Protein 8F5M (pdb70)

Structure (mmCIF, N/CA/C/O backbone):
data_8F5M
#
_entry.id   8F5M
#
_cell.length_a   110.937
_cell.length_b   210.102
_cell.length_c   181.089
_cell.angle_alpha   90.00
_cell.angle_beta   90.00
_cell.angle_gamma   90.00
#
_symmetry.space_group_name_H-M   'C 2 2 21'
#
loop_
_entity.id
_entity.type
_entity.pdbx_description
1 polymer 'Envelope glycoprotein gp62'
2 non-polymer 'MAGNESIUM ION'
3 water water
#
loop_
_atom_site.group_PDB
_atom_site.id
_atom_site.type_symbol
_atom_site.label_atom_id
_atom_site.label_alt_id
_atom_site.label_comp_id
_atom_site.label_asym_id
_atom_site.label_entity_id
_atom_site.label_seq_id
_atom_site.pdbx_PDB_ins_code
_atom_site.Cartn_x
_atom_site.Cartn_y
_atom_site.Cartn_z
_atom_site.occupancy
_atom_site.B_iso_or_equiv
_atom_site.auth_seq_id
_atom_site.auth_comp_id
_atom_site.auth_asym_id
_atom_site.auth_atom_id
_atom_site.pdbx_PDB_model_num
ATOM 1 N N . THR A 1 3 ? 19.067 74.353 -14.060 1.00 60.89 3 THR A N 1
ATOM 2 C CA . THR A 1 3 ? 18.380 73.211 -13.375 1.00 64.60 3 THR A CA 1
ATOM 3 C C . THR A 1 3 ? 16.943 73.635 -13.082 1.00 64.97 3 THR A C 1
ATOM 4 O O . THR A 1 3 ? 16.724 74.742 -12.587 1.00 83.01 3 THR A O 1
ATOM 8 N N . GLU A 1 4 ? 15.985 72.768 -13.436 1.00 52.64 4 GLU A N 1
ATOM 9 C CA . GLU A 1 4 ? 14.549 73.055 -13.430 1.00 51.44 4 GLU A CA 1
ATOM 10 C C . GLU A 1 4 ? 14.119 73.738 -14.731 1.00 44.56 4 GLU A C 1
ATOM 11 O O . GLU A 1 4 ? 14.537 74.855 -15.046 1.00 42.07 4 GLU A O 1
ATOM 17 N N . ARG A 1 5 ? 13.261 73.058 -15.496 1.00 40.26 5 ARG A N 1
ATOM 18 C CA . ARG A 1 5 ? 12.750 73.619 -16.740 1.00 38.08 5 ARG A CA 1
ATOM 19 C C . ARG A 1 5 ? 11.649 74.624 -16.420 1.00 36.77 5 ARG A C 1
ATOM 20 O O . ARG A 1 5 ? 10.849 74.405 -15.501 1.00 37.62 5 ARG A O 1
ATOM 28 N N . ILE A 1 6 ? 11.622 75.722 -17.188 1.00 33.15 6 ILE A N 1
ATOM 29 C CA . ILE A 1 6 ? 10.616 76.754 -16.987 1.00 32.63 6 ILE A CA 1
ATOM 30 C C . ILE A 1 6 ? 9.253 76.096 -16.767 1.00 32.65 6 ILE A C 1
ATOM 31 O O . ILE A 1 6 ? 8.549 76.430 -15.817 1.00 33.88 6 ILE A O 1
ATOM 36 N N . GLY A 1 7 ? 8.890 75.157 -17.649 1.00 33.06 7 GLY A N 1
ATOM 37 C CA . GLY A 1 7 ? 7.574 74.548 -17.604 1.00 37.81 7 GLY A CA 1
ATOM 38 C C . GLY A 1 7 ? 7.288 73.927 -16.236 1.00 41.48 7 GLY A C 1
ATOM 39 O O . GLY A 1 7 ? 6.176 74.040 -15.711 1.00 42.62 7 GLY A O 1
ATOM 40 N N . THR A 1 8 ? 8.313 73.277 -15.669 1.00 42.19 8 THR A N 1
ATOM 41 C CA . THR A 1 8 ? 8.167 72.606 -14.388 1.00 41.67 8 THR A CA 1
ATOM 42 C C . THR A 1 8 ? 7.772 73.633 -13.338 1.00 39.69 8 THR A C 1
ATOM 43 O O . THR A 1 8 ? 6.871 73.378 -12.539 1.00 38.01 8 THR A O 1
ATOM 47 N N . LEU A 1 9 ? 8.438 74.793 -13.392 1.00 37.87 9 LEU A N 1
ATOM 48 C CA . LEU A 1 9 ? 8.175 75.890 -12.476 1.00 40.93 9 LEU A CA 1
ATOM 49 C C . LEU A 1 9 ? 6.787 76.491 -12.708 1.00 43.86 9 LEU A C 1
ATOM 50 O O . LEU A 1 9 ? 6.248 77.131 -11.814 1.00 45.27 9 LEU A O 1
ATOM 55 N N . LEU A 1 10 ? 6.201 76.278 -13.894 1.00 49.89 10 LEU A N 1
ATOM 56 C CA . LEU A 1 10 ? 4.867 76.783 -14.211 1.00 47.26 10 LEU A CA 1
ATOM 57 C C . LEU A 1 10 ? 3.788 75.755 -13.866 1.00 49.15 10 LEU A C 1
ATOM 58 O O . LEU A 1 10 ? 2.593 76.017 -14.028 1.00 46.56 10 LEU A O 1
ATOM 63 N N . GLY A 1 11 ? 4.218 74.571 -13.415 1.00 49.33 11 GLY A N 1
ATOM 64 C CA . GLY A 1 11 ? 3.292 73.564 -12.928 1.00 45.95 11 GLY A CA 1
ATOM 65 C C . GLY A 1 11 ? 2.970 72.529 -13.997 1.00 45.10 11 GLY A C 1
ATOM 66 O O . GLY A 1 11 ? 2.013 71.779 -13.859 1.00 47.85 11 GLY A O 1
ATOM 67 N N . TRP A 1 12 ? 3.787 72.495 -15.052 1.00 43.03 12 TRP A N 1
ATOM 68 C CA . TRP A 1 12 ? 3.571 71.598 -16.174 1.00 42.18 12 TRP A CA 1
ATOM 69 C C . TRP A 1 12 ? 4.129 70.209 -15.877 1.00 42.78 12 TRP A C 1
ATOM 70 O O . TRP A 1 12 ? 5.035 70.060 -15.057 1.00 46.71 12 TRP A O 1
ATOM 81 N N . ASN A 1 13 ? 3.582 69.202 -16.568 1.00 40.73 13 ASN A N 1
ATOM 82 C CA . ASN A 1 13 ? 4.056 67.830 -16.484 1.00 40.82 13 ASN A CA 1
ATOM 83 C C . ASN A 1 13 ? 5.129 67.645 -17.541 1.00 37.78 13 ASN A C 1
ATOM 84 O O . ASN A 1 13 ? 5.140 68.379 -18.516 1.00 39.45 13 ASN A O 1
ATOM 89 N N . LEU A 1 14 ? 6.007 66.662 -17.328 1.00 38.14 14 LEU A N 1
ATOM 90 C CA . LEU A 1 14 ? 7.115 66.359 -18.224 1.00 40.67 14 LEU A CA 1
ATOM 91 C C . LEU A 1 14 ? 7.294 64.843 -18.266 1.00 43.99 14 LEU A C 1
ATOM 92 O O . LEU A 1 14 ? 6.939 64.141 -17.320 1.00 48.07 14 LEU A O 1
ATOM 97 N N . LEU A 1 15 ? 7.869 64.353 -19.363 1.00 42.63 15 LEU A N 1
ATOM 98 C CA . LEU A 1 15 ? 8.110 62.938 -19.554 1.00 45.06 15 LEU A CA 1
ATOM 99 C C . LEU A 1 15 ? 9.253 62.796 -20.560 1.00 46.82 15 LEU A C 1
ATOM 100 O O . LEU A 1 15 ? 9.151 63.285 -21.684 1.00 48.83 15 LEU A O 1
ATOM 105 N N . GLU A 1 16 ? 10.368 62.184 -20.138 1.00 46.28 16 GLU A N 1
ATOM 106 C CA . GLU A 1 16 ? 11.398 61.797 -21.090 1.00 50.82 16 GLU A CA 1
ATOM 107 C C . GLU A 1 16 ? 11.237 60.322 -21.426 1.00 51.39 16 GLU A C 1
ATOM 108 O O . GLU A 1 16 ? 10.995 59.497 -20.548 1.00 54.75 16 GLU A O 1
ATOM 114 N N . PHE A 1 17 ? 11.386 60.013 -22.714 1.00 51.14 17 PHE A N 1
ATOM 115 C CA . PHE A 1 17 ? 11.289 58.653 -23.208 1.00 48.57 17 PHE A CA 1
ATOM 116 C C . PHE A 1 17 ? 12.706 58.198 -23.527 1.00 47.28 17 PHE A C 1
ATOM 117 O O . PHE A 1 17 ? 13.567 59.036 -23.776 1.00 45.66 17 PHE A O 1
ATOM 125 N N . PRO A 1 18 ? 12.993 56.877 -23.538 1.00 49.29 18 PRO A N 1
ATOM 126 C CA . PRO A 1 18 ? 14.331 56.400 -23.894 1.00 49.01 18 PRO A CA 1
ATOM 127 C C . PRO A 1 18 ? 14.687 56.989 -25.257 1.00 49.30 18 PRO A C 1
ATOM 128 O O . PRO A 1 18 ? 13.844 57.006 -26.150 1.00 52.56 18 PRO A O 1
ATOM 132 N N . LYS A 1 19 ? 15.926 57.462 -25.423 1.00 47.90 19 LYS A N 1
ATOM 133 C CA . LYS A 1 19 ? 16.306 58.118 -26.664 1.00 49.39 19 LYS A CA 1
ATOM 134 C C . LYS A 1 19 ? 16.115 57.195 -27.865 1.00 52.27 19 LYS A C 1
ATOM 135 O O . LYS A 1 19 ? 15.911 57.674 -28.978 1.00 54.62 19 LYS A O 1
ATOM 141 N N . GLU A 1 20 ? 16.143 55.877 -27.625 1.00 56.41 20 GLU A N 1
ATOM 142 C CA . GLU A 1 20 ? 16.174 54.888 -28.694 1.00 54.47 20 GLU A CA 1
ATOM 143 C C . GLU A 1 20 ? 14.813 54.773 -29.389 1.00 50.07 20 GLU A C 1
ATOM 144 O O . GLU A 1 20 ? 14.757 54.618 -30.605 1.00 51.92 20 GLU A O 1
ATOM 150 N N . ARG A 1 21 ? 13.722 54.871 -28.626 1.00 44.63 21 ARG A N 1
ATOM 151 C CA . ARG A 1 21 ? 12.378 54.896 -29.187 1.00 49.85 21 ARG A CA 1
ATOM 152 C C . ARG A 1 21 ? 12.269 55.948 -30.289 1.00 55.30 21 ARG A C 1
ATOM 153 O O . ARG A 1 21 ? 11.719 55.667 -31.358 1.00 59.83 21 ARG A O 1
ATOM 161 N N . VAL A 1 22 ? 12.798 57.152 -30.009 1.00 53.24 22 VAL A N 1
ATOM 162 C CA . VAL A 1 22 ? 12.778 58.277 -30.936 1.00 47.71 22 VAL A CA 1
ATOM 163 C C . VAL A 1 22 ? 13.673 57.992 -32.147 1.00 47.81 22 VAL A C 1
ATOM 164 O O . VAL A 1 22 ? 13.216 58.106 -33.289 1.00 43.95 22 VAL A O 1
ATOM 168 N N . ARG A 1 23 ? 14.926 57.594 -31.883 1.00 49.61 23 ARG A N 1
ATOM 169 C CA . ARG A 1 23 ? 15.945 57.384 -32.900 1.00 52.89 23 ARG A CA 1
ATOM 170 C C . ARG A 1 23 ? 15.479 56.354 -33.932 1.00 54.97 23 ARG A C 1
ATOM 171 O O . ARG A 1 23 ? 15.809 56.463 -35.113 1.00 51.01 23 ARG A O 1
ATOM 179 N N . GLU A 1 24 ? 14.711 55.355 -33.464 1.00 61.84 24 GLU A N 1
ATOM 180 C CA . GLU A 1 24 ? 14.136 54.284 -34.273 1.00 59.78 24 GLU A CA 1
ATOM 181 C C . GLU A 1 24 ? 13.132 54.844 -35.283 1.00 50.55 24 GLU A C 1
ATOM 182 O O . GLU A 1 24 ? 13.161 54.476 -36.451 1.00 48.22 24 GLU A O 1
ATOM 188 N N . LEU A 1 25 ? 12.225 55.714 -34.821 1.00 43.36 25 LEU A N 1
ATOM 189 C CA . LEU A 1 25 ? 11.272 56.335 -35.719 1.00 38.80 25 LEU A CA 1
ATOM 190 C C . LEU A 1 25 ? 12.017 57.189 -36.737 1.00 38.56 25 LEU A C 1
ATOM 191 O O . LEU A 1 25 ? 11.660 57.156 -37.907 1.00 38.20 25 LEU A O 1
ATOM 196 N N . GLN A 1 26 ? 13.071 57.906 -36.299 1.00 40.14 26 GLN A N 1
ATOM 197 C CA . GLN A 1 26 ? 13.725 58.887 -37.154 1.00 41.01 26 GLN A CA 1
ATOM 198 C C . GLN A 1 26 ? 14.511 58.175 -38.239 1.00 42.41 26 GLN A C 1
ATOM 199 O O . GLN A 1 26 ? 14.858 58.761 -39.263 1.00 39.80 26 GLN A O 1
ATOM 205 N N . SER A 1 27 ? 14.802 56.909 -37.954 1.00 48.68 27 SER A N 1
ATOM 206 C CA . SER A 1 27 ? 15.731 56.076 -38.698 1.00 54.06 27 SER A CA 1
ATOM 207 C C . SER A 1 27 ? 15.474 56.163 -40.208 1.00 56.03 27 SER A C 1
ATOM 208 O O . SER A 1 27 ? 16.415 56.238 -40.996 1.00 60.71 27 SER A O 1
ATOM 211 N N . THR A 1 28 ? 14.190 56.186 -40.597 1.00 58.66 28 THR A N 1
ATOM 212 C CA . THR A 1 28 ? 13.743 55.986 -41.969 1.00 58.97 28 THR A CA 1
ATOM 213 C C . THR A 1 28 ? 13.085 57.245 -42.542 1.00 54.39 28 THR A C 1
ATOM 214 O O . THR A 1 28 ? 12.245 57.143 -43.431 1.00 60.86 28 THR A O 1
ATOM 218 N N . ALA A 1 29 ? 13.463 58.429 -42.050 1.00 47.14 29 ALA A N 1
ATOM 219 C CA . ALA A 1 29 ? 12.750 59.656 -42.372 1.00 44.39 29 ALA A CA 1
ATOM 220 C C . ALA A 1 29 ? 13.071 60.147 -43.785 1.00 43.44 29 ALA A C 1
ATOM 221 O O . ALA A 1 29 ? 14.230 60.207 -44.199 1.00 41.20 29 ALA A O 1
ATOM 223 N N . GLU A 1 30 ? 12.012 60.504 -44.522 1.00 42.74 30 GLU A N 1
ATOM 224 C CA . GLU A 1 30 ? 12.155 61.013 -45.879 1.00 46.09 30 GLU A CA 1
ATOM 225 C C . GLU A 1 30 ? 11.422 62.347 -45.974 1.00 42.46 30 GLU A C 1
ATOM 226 O O . GLU A 1 30 ? 10.472 62.578 -45.218 1.00 43.33 30 GLU A O 1
ATOM 232 N N . PRO A 1 31 ? 11.846 63.250 -46.892 1.00 38.70 31 PRO A N 1
ATOM 233 C CA . PRO A 1 31 ? 11.145 64.522 -47.114 1.00 38.78 31 PRO A CA 1
ATOM 234 C C . PRO A 1 31 ? 9.810 64.361 -47.851 1.00 37.45 31 PRO A C 1
ATOM 235 O O . PRO A 1 31 ? 9.674 64.800 -48.987 1.00 38.69 31 PRO A O 1
ATOM 239 N N . THR A 1 32 ? 8.840 63.711 -47.195 1.00 37.98 32 THR A N 1
ATOM 240 C CA . THR A 1 32 ? 7.541 63.372 -47.758 1.00 39.53 32 THR A CA 1
ATOM 241 C C . THR A 1 32 ? 6.532 63.381 -46.619 1.00 41.88 32 THR A C 1
ATOM 242 O O . THR A 1 32 ? 6.910 63.240 -45.462 1.00 44.66 32 THR A O 1
ATOM 246 N N . GLU A 1 33 ? 5.249 63.511 -46.955 1.00 47.87 33 GLU A N 1
ATOM 247 C CA . GLU A 1 33 ? 4.214 63.620 -45.941 1.00 48.62 33 GLU A CA 1
ATOM 248 C C . GLU A 1 33 ? 4.005 62.260 -45.268 1.00 45.59 33 GLU A C 1
ATOM 249 O O . GLU A 1 33 ? 3.693 62.193 -44.077 1.00 44.82 33 GLU A O 1
ATOM 255 N N . GLY A 1 34 ? 4.212 61.182 -46.037 1.00 42.80 34 GLY A N 1
ATOM 256 C CA . GLY A 1 34 ? 4.081 59.812 -45.564 1.00 39.34 34 GLY A CA 1
ATOM 257 C C . GLY A 1 34 ? 5.091 59.462 -44.466 1.00 43.39 34 GLY A C 1
ATOM 258 O O . GLY A 1 34 ? 4.711 58.902 -43.432 1.00 42.74 34 GLY A O 1
ATOM 259 N N . SER A 1 35 ? 6.376 59.792 -44.695 1.00 40.47 35 SER A N 1
ATOM 260 C CA . SER A 1 35 ? 7.422 59.641 -43.686 1.00 37.61 35 SER A CA 1
ATOM 261 C C . SER A 1 35 ? 7.078 60.440 -42.428 1.00 38.32 35 SER A C 1
ATOM 262 O O . SER A 1 35 ? 7.166 59.906 -41.310 1.00 37.07 35 SER A O 1
ATOM 265 N N . TYR A 1 36 ? 6.635 61.698 -42.640 1.00 34.34 36 TYR A N 1
ATOM 266 C CA . TYR A 1 36 ? 6.175 62.564 -41.565 1.00 35.28 36 TYR A CA 1
ATOM 267 C C . TYR A 1 36 ? 5.117 61.836 -40.742 1.00 38.57 36 TYR A C 1
ATOM 268 O O . TYR A 1 36 ? 5.169 61.874 -39.506 1.00 41.10 36 TYR A O 1
ATOM 277 N N . ARG A 1 37 ? 4.179 61.158 -41.428 1.00 39.65 37 ARG A N 1
ATOM 278 C CA . ARG A 1 37 ? 3.025 60.613 -40.722 1.00 41.01 37 ARG A CA 1
ATOM 279 C C . ARG A 1 37 ? 3.439 59.372 -39.922 1.00 39.93 37 ARG A C 1
ATOM 280 O O . ARG A 1 37 ? 2.956 59.158 -38.808 1.00 38.15 37 ARG A O 1
ATOM 288 N N . ASN A 1 38 ? 4.364 58.586 -40.487 1.00 39.48 38 ASN A N 1
ATOM 289 C CA . ASN A 1 38 ? 5.091 57.554 -39.763 1.00 43.96 38 ASN A CA 1
ATOM 290 C C . ASN A 1 38 ? 5.533 58.074 -38.394 1.00 44.16 38 ASN A C 1
ATOM 291 O O . ASN A 1 38 ? 5.122 57.536 -37.361 1.00 36.92 38 ASN A O 1
ATOM 296 N N . ILE A 1 39 ? 6.399 59.106 -38.408 1.00 40.74 39 ILE A N 1
ATOM 297 C CA . ILE A 1 39 ? 6.964 59.616 -37.169 1.00 38.40 39 ILE A CA 1
ATOM 298 C C . ILE A 1 39 ? 5.810 59.995 -36.241 1.00 38.45 39 ILE A C 1
ATOM 299 O O . ILE A 1 39 ? 5.804 59.599 -35.075 1.00 39.21 39 ILE A O 1
ATOM 304 N N . LEU A 1 40 ? 4.821 60.728 -36.770 1.00 36.35 40 LEU A N 1
ATOM 305 C CA . LEU A 1 40 ? 3.722 61.187 -35.931 1.00 37.29 40 LEU A CA 1
ATOM 306 C C . LEU A 1 40 ? 3.030 59.997 -35.254 1.00 40.36 40 LEU A C 1
ATOM 307 O O . LEU A 1 40 ? 2.808 60.010 -34.039 1.00 41.50 40 LEU A O 1
ATOM 312 N N . ASP A 1 41 ? 2.720 58.945 -36.025 1.00 40.32 41 ASP A N 1
ATOM 313 C CA . ASP A 1 41 ? 1.959 57.824 -35.480 1.00 43.59 41 ASP A CA 1
ATOM 314 C C . ASP A 1 41 ? 2.760 57.107 -34.395 1.00 42.74 41 ASP A C 1
ATOM 315 O O . ASP A 1 41 ? 2.219 56.771 -33.341 1.00 41.44 41 ASP A O 1
ATOM 320 N N . GLY A 1 42 ? 4.047 56.875 -34.675 1.00 38.10 42 GLY A N 1
ATOM 321 C CA . GLY A 1 42 ? 4.983 56.359 -33.688 1.00 40.84 42 GLY A CA 1
ATOM 322 C C . GLY A 1 42 ? 4.976 57.146 -32.375 1.00 43.31 42 GLY A C 1
ATOM 323 O O . GLY A 1 42 ? 4.905 56.531 -31.307 1.00 43.42 42 GLY A O 1
ATOM 324 N N . LEU A 1 43 ? 5.034 58.492 -32.461 1.00 39.46 43 LEU A N 1
ATOM 325 C CA . LEU A 1 43 ? 5.192 59.338 -31.283 1.00 36.02 43 LEU A CA 1
ATOM 326 C C . LEU A 1 43 ? 3.888 59.316 -30.493 1.00 38.24 43 LEU A C 1
ATOM 327 O O . LEU A 1 43 ? 3.888 59.338 -29.250 1.00 36.29 43 LEU A O 1
ATOM 332 N N . VAL A 1 44 ? 2.773 59.285 -31.241 1.00 37.00 44 VAL A N 1
ATOM 333 C CA . VAL A 1 44 ? 1.459 59.215 -30.625 1.00 34.89 44 VAL A CA 1
ATOM 334 C C . VAL A 1 44 ? 1.403 57.982 -29.713 1.00 38.59 44 VAL A C 1
ATOM 335 O O . VAL A 1 44 ? 0.928 58.082 -28.575 1.00 36.47 44 VAL A O 1
ATOM 339 N N . ASN A 1 45 ? 1.926 56.846 -30.212 1.00 36.07 45 ASN A N 1
ATOM 340 C CA . ASN A 1 45 ? 1.893 55.571 -29.502 1.00 43.24 45 ASN A CA 1
ATOM 341 C C . ASN A 1 45 ? 2.726 55.658 -28.220 1.00 44.57 45 ASN A C 1
ATOM 342 O O . ASN A 1 45 ? 2.246 55.316 -27.131 1.00 40.82 45 ASN A O 1
ATOM 347 N N . LEU A 1 46 ? 3.971 56.133 -28.383 1.00 41.64 46 LEU A N 1
ATOM 348 C CA . LEU A 1 46 ? 4.891 56.396 -27.294 1.00 41.27 46 LEU A CA 1
ATOM 349 C C . LEU A 1 46 ? 4.147 57.055 -26.131 1.00 43.80 46 LEU A C 1
ATOM 350 O O . LEU A 1 46 ? 4.175 56.562 -25.003 1.00 48.50 46 LEU A O 1
ATOM 355 N N . VAL A 1 47 ? 3.422 58.138 -26.413 1.00 41.65 47 VAL A N 1
ATOM 356 C CA . VAL A 1 47 ? 2.779 58.901 -25.354 1.00 39.27 47 VAL A CA 1
ATOM 357 C C . VAL A 1 47 ? 1.623 58.098 -24.740 1.00 43.81 47 VAL A C 1
ATOM 358 O O . VAL A 1 47 ? 1.397 58.137 -23.524 1.00 44.12 47 VAL A O 1
ATOM 362 N N . LYS A 1 48 ? 0.897 57.354 -25.584 1.00 43.78 48 LYS A N 1
ATOM 363 C CA . LYS A 1 48 ? -0.333 56.690 -25.170 1.00 44.37 48 LYS A CA 1
ATOM 364 C C . LYS A 1 48 ? -0.012 55.490 -24.269 1.00 44.40 48 LYS A C 1
ATOM 365 O O . LYS A 1 48 ? -0.782 55.160 -23.370 1.00 42.22 48 LYS A O 1
ATOM 371 N N . GLU A 1 49 ? 1.139 54.852 -24.510 1.00 41.88 49 GLU A N 1
ATOM 372 C CA . GLU A 1 49 ? 1.662 53.794 -23.662 1.00 43.71 49 GLU A CA 1
ATOM 373 C C . GLU A 1 49 ? 1.842 54.265 -22.218 1.00 47.14 49 GLU A C 1
ATOM 374 O O . GLU A 1 49 ? 1.735 53.457 -21.282 1.00 45.54 49 GLU A O 1
ATOM 380 N N . ALA A 1 50 ? 2.135 55.568 -22.060 1.00 42.92 50 ALA A N 1
ATOM 381 C CA . ALA A 1 50 ? 2.338 56.175 -20.758 1.00 44.39 50 ALA A CA 1
ATOM 382 C C . ALA A 1 50 ? 1.023 56.706 -20.177 1.00 47.16 50 ALA A C 1
ATOM 383 O O . ALA A 1 50 ? 0.707 56.436 -19.020 1.00 46.81 50 ALA A O 1
ATOM 385 N N . LEU A 1 51 ? 0.246 57.455 -20.971 1.00 51.68 51 LEU A N 1
ATOM 386 C CA . LEU A 1 51 ? -0.867 58.201 -20.392 1.00 49.97 51 LEU A CA 1
ATOM 387 C C . LEU A 1 51 ? -2.219 57.735 -20.925 1.00 54.35 51 LEU A C 1
ATOM 388 O O . LEU A 1 51 ? -3.248 58.158 -20.397 1.00 56.11 51 LEU A O 1
ATOM 393 N N . GLY A 1 52 ? -2.227 56.930 -21.997 1.00 54.86 52 GLY A N 1
ATOM 394 C CA . GLY A 1 52 ? -3.477 56.405 -22.535 1.00 58.46 52 GLY A CA 1
ATOM 395 C C . GLY A 1 52 ? -4.193 57.356 -23.496 1.00 59.37 52 GLY A C 1
ATOM 396 O O . GLY A 1 52 ? -5.079 56.927 -24.230 1.00 58.71 52 GLY A O 1
ATOM 397 N N . HIS A 1 53 ? -3.810 58.644 -23.466 1.00 62.41 53 HIS A N 1
ATOM 398 C CA . HIS A 1 53 ? -4.312 59.692 -24.347 1.00 58.81 53 HIS A CA 1
ATOM 399 C C . HIS A 1 53 ? -3.199 60.718 -24.599 1.00 58.89 53 HIS A C 1
ATOM 400 O O . HIS A 1 53 ? -2.202 60.740 -23.877 1.00 58.78 53 HIS A O 1
ATOM 407 N N . ILE A 1 54 ? -3.367 61.553 -25.638 1.00 53.66 54 ILE A N 1
ATOM 408 C CA . ILE A 1 54 ? -2.529 62.721 -25.888 1.00 46.94 54 ILE A CA 1
ATOM 409 C C . ILE A 1 54 ? -3.187 63.913 -25.196 1.00 46.64 54 ILE A C 1
ATOM 410 O O . ILE A 1 54 ? -4.218 64.404 -25.664 1.00 44.82 54 ILE A O 1
ATOM 415 N N . PRO A 1 55 ? -2.645 64.431 -24.069 1.00 44.54 55 PRO A N 1
ATOM 416 C CA . PRO A 1 55 ? -3.270 65.578 -23.403 1.00 42.70 55 PRO A CA 1
ATOM 417 C C . PRO A 1 55 ? -3.326 66.809 -24.311 1.00 46.57 55 PRO A C 1
ATOM 418 O O . PRO A 1 55 ? -2.489 66.970 -25.214 1.00 43.20 55 PRO A O 1
ATOM 422 N N . ASP A 1 56 ? -4.343 67.656 -24.068 1.00 43.82 56 ASP A N 1
ATOM 423 C CA . ASP A 1 56 ? -4.467 68.961 -24.701 1.00 46.78 56 ASP A CA 1
ATOM 424 C C . ASP A 1 56 ? -3.154 69.726 -24.544 1.00 46.91 56 ASP A C 1
ATOM 425 O O . ASP A 1 56 ? -2.503 69.666 -23.495 1.00 46.41 56 ASP A O 1
ATOM 430 N N . ALA A 1 57 ? -2.780 70.455 -25.599 1.00 40.83 57 ALA A N 1
ATOM 431 C CA . ALA A 1 57 ? -1.719 71.438 -25.493 1.00 37.34 57 ALA A CA 1
ATOM 432 C C . ALA A 1 57 ? -0.369 70.771 -25.213 1.00 36.54 57 ALA A C 1
ATOM 433 O O . ALA A 1 57 ? 0.539 71.438 -24.744 1.00 37.38 57 ALA A O 1
ATOM 435 N N . LEU A 1 58 ? -0.231 69.465 -25.493 1.00 35.76 58 LEU A N 1
ATOM 436 C CA . LEU A 1 58 ? 1.064 68.808 -25.392 1.00 34.22 58 LEU A CA 1
ATOM 437 C C . LEU A 1 58 ? 2.042 69.460 -26.369 1.00 35.56 58 LEU A C 1
ATOM 438 O O . LEU A 1 58 ? 1.662 69.843 -27.472 1.00 39.00 58 LEU A O 1
ATOM 443 N N . ILE A 1 59 ? 3.309 69.573 -25.948 1.00 34.78 59 ILE A N 1
ATOM 444 C CA . ILE A 1 59 ? 4.386 69.994 -26.831 1.00 32.44 59 ILE A CA 1
ATOM 445 C C . ILE A 1 59 ? 5.509 68.975 -26.705 1.00 33.45 59 ILE A C 1
ATOM 446 O O . ILE A 1 59 ? 5.502 68.149 -25.800 1.00 30.34 59 ILE A O 1
ATOM 451 N N . GLY A 1 60 ? 6.488 69.050 -27.605 1.00 36.71 60 GLY A N 1
ATOM 452 C CA . GLY A 1 60 ? 7.566 68.085 -27.533 1.00 34.59 60 GLY A CA 1
ATOM 453 C C . GLY A 1 60 ? 8.762 68.492 -28.383 1.00 37.82 60 GLY A C 1
ATOM 454 O O . GLY A 1 60 ? 8.612 69.114 -29.440 1.00 39.60 60 GLY A O 1
ATOM 455 N N . LYS A 1 61 ? 9.949 68.114 -27.896 1.00 37.72 61 LYS A N 1
ATOM 456 C CA . LYS A 1 61 ? 11.160 68.118 -28.704 1.00 38.05 61 LYS A CA 1
ATOM 457 C C . LYS A 1 61 ? 11.968 66.857 -28.415 1.00 35.46 61 LYS A C 1
ATOM 458 O O . LYS A 1 61 ? 12.106 66.443 -27.261 1.00 40.52 61 LYS A O 1
ATOM 464 N N . ASP A 1 62 ? 12.519 66.281 -29.481 1.00 34.50 62 ASP A N 1
ATOM 465 C CA . ASP A 1 62 ? 13.236 65.020 -29.410 1.00 39.09 62 ASP A CA 1
ATOM 466 C C . ASP A 1 62 ? 12.441 64.056 -28.533 1.00 38.11 62 ASP A C 1
ATOM 467 O O . ASP A 1 62 ? 11.323 63.714 -28.886 1.00 40.40 62 ASP A O 1
ATOM 472 N N . ASN A 1 63 ? 12.981 63.708 -27.362 1.00 36.61 63 ASN A N 1
ATOM 473 C CA . ASN A 1 63 ? 12.446 62.614 -26.571 1.00 37.35 63 ASN A CA 1
ATOM 474 C C . ASN A 1 63 ? 11.769 63.141 -25.315 1.00 37.68 63 ASN A C 1
ATOM 475 O O . ASN A 1 63 ? 11.570 62.387 -24.362 1.00 38.43 63 ASN A O 1
ATOM 480 N N . VAL A 1 64 ? 11.394 64.421 -25.340 1.00 37.98 64 VAL A N 1
ATOM 481 C CA . VAL A 1 64 ? 10.808 65.075 -24.181 1.00 37.38 64 VAL A CA 1
ATOM 482 C C . VAL A 1 64 ? 9.470 65.665 -24.611 1.00 36.31 64 VAL A C 1
ATOM 483 O O . VAL A 1 64 ? 9.397 66.293 -25.658 1.00 35.88 64 VAL A O 1
ATOM 487 N N . VAL A 1 65 ? 8.431 65.461 -23.798 1.00 34.92 65 VAL A N 1
ATOM 488 C CA . VAL A 1 65 ? 7.144 66.096 -24.013 1.00 36.12 65 VAL A CA 1
ATOM 489 C C . VAL A 1 65 ? 6.746 66.785 -22.712 1.00 35.67 65 VAL A C 1
ATOM 490 O O . VAL A 1 65 ? 7.127 66.335 -21.637 1.00 39.73 65 VAL A O 1
ATOM 494 N N . MET A 1 66 ? 6.003 67.889 -22.819 1.00 33.45 66 MET A N 1
ATOM 495 C CA . MET A 1 66 ? 5.379 68.498 -21.656 1.00 34.18 66 MET A CA 1
ATOM 496 C C . MET A 1 66 ? 3.926 68.815 -21.999 1.00 34.59 66 MET A C 1
ATOM 497 O O . MET A 1 66 ? 3.590 69.010 -23.168 1.00 37.25 66 MET A O 1
ATOM 502 N N . TRP A 1 67 ? 3.081 68.883 -20.968 1.00 33.35 67 TRP A N 1
ATOM 503 C CA . TRP A 1 67 ? 1.696 69.297 -21.115 1.00 34.94 67 TRP A CA 1
ATOM 504 C C . TRP A 1 67 ? 1.259 69.927 -19.801 1.00 35.82 67 TRP A C 1
ATOM 505 O O . TRP A 1 67 ? 1.826 69.609 -18.760 1.00 36.42 67 TRP A O 1
ATOM 516 N N . PRO A 1 68 ? 0.273 70.854 -19.803 1.00 37.72 68 PRO A N 1
ATOM 517 C CA . PRO A 1 68 ? -0.075 71.600 -18.595 1.00 39.37 68 PRO A CA 1
ATOM 518 C C . PRO A 1 68 ? -0.877 70.786 -17.575 1.00 41.51 68 PRO A C 1
ATOM 519 O O . PRO A 1 68 ? -0.713 70.998 -16.370 1.00 37.41 68 PRO A O 1
ATOM 523 N N . GLY A 1 69 ? -1.748 69.893 -18.082 1.00 40.59 69 GLY A N 1
ATOM 524 C CA . GLY A 1 69 ? -2.646 69.079 -17.275 1.00 50.25 69 GLY A CA 1
ATOM 525 C C . GLY A 1 69 ? -3.626 69.913 -16.447 1.00 56.63 69 GLY A C 1
ATOM 526 O O . GLY A 1 69 ? -4.103 70.953 -16.900 1.00 57.69 69 GLY A O 1
ATOM 527 N N . SER A 1 70 ? -3.888 69.448 -15.217 1.00 64.13 70 SER A N 1
ATOM 528 C CA . SER A 1 70 ? -4.850 70.049 -14.302 1.00 67.32 70 SER A CA 1
ATOM 529 C C . SER A 1 70 ? -4.238 71.272 -13.621 1.00 70.16 70 SER A C 1
ATOM 530 O O . SER A 1 70 ? -4.941 72.074 -13.009 1.00 70.80 70 SER A O 1
ATOM 533 N N . THR A 1 71 ? -2.916 71.413 -13.741 1.00 69.82 71 THR A N 1
ATOM 534 C CA . THR A 1 71 ? -2.157 72.157 -12.750 1.00 67.42 71 THR A CA 1
ATOM 535 C C . THR A 1 71 ? -1.341 73.292 -13.373 1.00 63.41 71 THR A C 1
ATOM 536 O O . THR A 1 71 ? -1.098 74.299 -12.709 1.00 65.94 71 THR A O 1
ATOM 540 N N . GLY A 1 72 ? -0.901 73.115 -14.629 1.00 57.75 72 GLY A N 1
ATOM 541 C CA . GLY A 1 72 ? 0.069 74.003 -15.259 1.00 53.18 72 GLY A CA 1
ATOM 542 C C . GLY A 1 72 ? -0.521 75.337 -15.719 1.00 49.70 72 GLY A C 1
ATOM 543 O O . GLY A 1 72 ? -1.688 75.410 -16.111 1.00 50.50 72 GLY A O 1
ATOM 544 N N . ALA A 1 73 ? 0.316 76.384 -15.690 1.00 44.01 73 ALA A N 1
ATOM 545 C CA . ALA A 1 73 ? -0.039 77.727 -16.136 1.00 41.37 73 ALA A CA 1
ATOM 546 C C . ALA A 1 73 ? -0.722 77.703 -17.508 1.00 41.98 73 ALA A C 1
ATOM 547 O O . ALA A 1 73 ? -0.337 76.976 -18.429 1.00 38.91 73 ALA A O 1
ATOM 549 N N . ASN A 1 74 ? -1.739 78.550 -17.654 1.00 43.09 74 ASN A N 1
ATOM 550 C CA . ASN A 1 74 ? -2.539 78.557 -18.867 1.00 41.91 74 ASN A CA 1
ATOM 551 C C . ASN A 1 74 ? -2.111 79.717 -19.781 1.00 38.26 74 ASN A C 1
ATOM 552 O O . ASN A 1 74 ? -2.198 80.886 -19.400 1.00 37.47 74 ASN A O 1
ATOM 557 N N . PHE A 1 75 ? -1.662 79.377 -21.000 1.00 36.67 75 PHE A N 1
ATOM 558 C CA . PHE A 1 75 ? -1.061 80.323 -21.935 1.00 38.41 75 PHE A CA 1
ATOM 559 C C . PHE A 1 75 ? -2.102 80.798 -22.947 1.00 39.73 75 PHE A C 1
ATOM 560 O O . PHE A 1 75 ? -2.741 79.975 -23.594 1.00 37.24 75 PHE A O 1
ATOM 568 N N . HIS A 1 76 ? -2.236 82.120 -23.132 1.00 39.20 76 HIS A N 1
ATOM 569 C CA . HIS A 1 76 ? -3.188 82.609 -24.130 1.00 42.20 76 HIS A CA 1
ATOM 570 C C . HIS A 1 76 ? -2.544 82.684 -25.517 1.00 39.54 76 HIS A C 1
ATOM 571 O O . HIS A 1 76 ? -2.633 83.717 -26.184 1.00 41.29 76 HIS A O 1
ATOM 578 N N . LEU A 1 77 ? -1.919 81.570 -25.940 1.00 34.58 77 LEU A N 1
ATOM 579 C CA . LEU A 1 77 ? -1.099 81.472 -27.141 1.00 32.85 77 LEU A CA 1
ATOM 580 C C . LEU A 1 77 ? -1.495 80.188 -27.865 1.00 34.41 77 LEU A C 1
ATOM 581 O O . LEU A 1 77 ? -1.961 79.239 -27.230 1.00 32.84 77 LEU A O 1
ATOM 586 N N . PRO A 1 78 ? -1.292 80.075 -29.200 1.00 34.02 78 PRO A N 1
ATOM 587 C CA . PRO A 1 78 ? -1.475 78.786 -29.873 1.00 31.89 78 PRO A CA 1
ATOM 588 C C . PRO A 1 78 ? -0.598 77.728 -29.206 1.00 34.56 78 PRO A C 1
ATOM 589 O O . PRO A 1 78 ? 0.561 77.992 -28.887 1.00 35.01 78 PRO A O 1
ATOM 593 N N . GLY A 1 79 ? -1.173 76.533 -28.989 1.00 38.71 79 GLY A N 1
ATOM 594 C CA . GLY A 1 79 ? -0.510 75.400 -28.359 1.00 32.54 79 GLY A CA 1
ATOM 595 C C . GLY A 1 79 ? 0.891 75.156 -28.914 1.00 34.09 79 GLY A C 1
ATOM 596 O O . GLY A 1 79 ? 1.823 74.990 -28.140 1.00 35.53 79 GLY A O 1
ATOM 597 N N . TRP A 1 80 ? 1.042 75.169 -30.248 1.00 33.17 80 TRP A N 1
ATOM 598 C CA . TRP A 1 80 ? 2.316 74.828 -30.867 1.00 34.51 80 TRP A CA 1
ATOM 599 C C . TRP A 1 80 ? 3.421 75.820 -30.483 1.00 33.80 80 TRP A C 1
ATOM 600 O O . TRP A 1 80 ? 4.580 75.437 -30.446 1.00 29.29 80 TRP A O 1
ATOM 611 N N . ARG A 1 81 ? 3.062 77.084 -30.213 1.00 33.99 81 ARG A N 1
ATOM 612 C CA . ARG A 1 81 ? 4.018 78.142 -29.898 1.00 36.33 81 ARG A CA 1
ATOM 613 C C . ARG A 1 81 ? 4.647 77.951 -28.504 1.00 37.28 81 ARG A C 1
ATOM 614 O O . ARG A 1 81 ? 5.833 78.251 -28.309 1.00 34.74 81 ARG A O 1
ATOM 622 N N . VAL A 1 82 ? 3.867 77.417 -27.545 1.00 34.03 82 VAL A N 1
ATOM 623 C CA . VAL A 1 82 ? 4.289 77.259 -26.157 1.00 32.01 82 VAL A CA 1
ATOM 624 C C . VAL A 1 82 ? 5.507 76.335 -26.060 1.00 31.41 82 VAL A C 1
ATOM 625 O O . VAL A 1 82 ? 6.291 76.422 -25.108 1.00 32.43 82 VAL A O 1
ATOM 629 N N . SER A 1 83 ? 5.702 75.476 -27.064 1.00 26.91 83 SER A N 1
ATOM 630 C CA . SER A 1 83 ? 6.892 74.645 -27.076 1.00 28.15 83 SER A CA 1
ATOM 631 C C . SER A 1 83 ? 8.165 75.470 -26.815 1.00 31.04 83 SER A C 1
ATOM 632 O O . SER A 1 83 ? 9.130 74.944 -26.253 1.00 29.06 83 SER A O 1
ATOM 635 N N . ASP A 1 84 ? 8.182 76.744 -27.247 1.00 30.42 84 ASP A N 1
ATOM 636 C CA . ASP A 1 84 ? 9.385 77.574 -27.194 1.00 33.22 84 ASP A CA 1
ATOM 637 C C . ASP A 1 84 ? 9.539 78.283 -25.839 1.00 32.18 84 ASP A C 1
ATOM 638 O O . ASP A 1 84 ? 10.497 79.026 -25.648 1.00 29.59 84 ASP A O 1
ATOM 643 N N . PHE A 1 85 ? 8.608 78.069 -24.897 1.00 29.96 85 PHE A N 1
ATOM 644 C CA . PHE A 1 85 ? 8.677 78.775 -23.628 1.00 29.89 85 PHE A CA 1
ATOM 645 C C . PHE A 1 85 ? 8.823 77.829 -22.433 1.00 31.73 85 PHE A C 1
ATOM 646 O O . PHE A 1 85 ? 9.259 78.254 -21.363 1.00 34.92 85 PHE A O 1
ATOM 654 N N . VAL A 1 86 ? 8.471 76.551 -22.590 1.00 30.67 86 VAL A N 1
ATOM 655 C CA . VAL A 1 86 ? 8.308 75.729 -21.398 1.00 31.01 86 VAL A CA 1
ATOM 656 C C . VAL A 1 86 ? 9.452 74.736 -21.208 1.00 31.31 86 VAL A C 1
ATOM 657 O O . VAL A 1 86 ? 9.596 74.213 -20.107 1.00 33.41 86 VAL A O 1
ATOM 661 N N . ARG A 1 87 ? 10.240 74.471 -22.264 1.00 30.69 87 ARG A N 1
ATOM 662 C CA . ARG A 1 87 ? 11.239 73.406 -22.253 1.00 28.80 87 ARG A CA 1
ATOM 663 C C . ARG A 1 87 ? 12.581 73.877 -21.681 1.00 30.57 87 ARG A C 1
ATOM 664 O O . ARG A 1 87 ? 13.316 73.068 -21.122 1.00 30.96 87 ARG A O 1
ATOM 672 N N . ALA A 1 88 ? 12.910 75.168 -21.824 1.00 29.21 88 ALA A N 1
ATOM 673 C CA . ALA A 1 88 ? 14.258 75.649 -21.545 1.00 30.81 88 ALA A CA 1
ATOM 674 C C . ALA A 1 88 ? 14.531 75.751 -20.035 1.00 30.18 88 ALA A C 1
ATOM 675 O O . ALA A 1 88 ? 13.617 75.904 -19.223 1.00 27.55 88 ALA A O 1
ATOM 677 N N . PRO A 1 89 ? 15.812 75.664 -19.608 1.00 30.96 89 PRO A N 1
ATOM 678 C CA . PRO A 1 89 ? 16.146 75.680 -18.179 1.00 31.38 89 PRO A CA 1
ATOM 679 C C . PRO A 1 89 ? 15.887 77.044 -17.535 1.00 32.34 89 PRO A C 1
ATOM 680 O O . PRO A 1 89 ? 16.089 78.093 -18.150 1.00 33.93 89 PRO A O 1
ATOM 684 N N . SER A 1 90 ? 15.406 77.045 -16.290 1.00 31.63 90 SER A N 1
ATOM 685 C CA . SER A 1 90 ? 15.297 78.338 -15.631 1.00 33.00 90 SER A CA 1
ATOM 686 C C . SER A 1 90 ? 16.533 78.609 -14.775 1.00 32.44 90 SER A C 1
ATOM 687 O O . SER A 1 90 ? 16.606 78.190 -13.624 1.00 34.29 90 SER A O 1
ATOM 690 N N . ARG A 1 91 ? 17.500 79.327 -15.350 1.00 34.75 91 ARG A N 1
ATOM 691 C CA . ARG A 1 91 ? 18.781 79.545 -14.692 1.00 35.49 91 ARG A CA 1
ATOM 692 C C . ARG A 1 91 ? 18.730 80.690 -13.681 1.00 35.54 91 ARG A C 1
ATOM 693 O O . ARG A 1 91 ? 19.500 80.659 -12.731 1.00 37.81 91 ARG A O 1
ATOM 701 N N . ALA A 1 92 ? 17.862 81.692 -13.902 1.00 35.78 92 ALA A N 1
ATOM 702 C CA . ALA A 1 92 ? 17.669 82.815 -12.985 1.00 40.00 92 ALA A CA 1
ATOM 703 C C . ALA A 1 92 ? 16.353 83.546 -13.284 1.00 39.87 92 ALA A C 1
ATOM 704 O O . ALA A 1 92 ? 15.915 83.565 -14.437 1.00 41.21 92 ALA A O 1
ATOM 706 N N . ARG A 1 93 ? 15.736 84.159 -12.253 1.00 39.66 93 ARG A N 1
ATOM 707 C CA . ARG A 1 93 ? 14.373 84.679 -12.350 1.00 41.46 93 ARG A CA 1
ATOM 708 C C . ARG A 1 93 ? 14.251 86.006 -11.614 1.00 43.28 93 ARG A C 1
ATOM 709 O O . ARG A 1 93 ? 14.806 86.152 -10.530 1.00 48.31 93 ARG A O 1
ATOM 717 N N . THR A 1 94 ? 13.503 86.958 -12.193 1.00 45.33 94 THR A N 1
ATOM 718 C CA . THR A 1 94 ? 12.933 88.050 -11.415 1.00 46.59 94 THR A CA 1
ATOM 719 C C . THR A 1 94 ? 11.497 88.316 -11.835 1.00 48.99 94 THR A C 1
ATOM 720 O O . THR A 1 94 ? 10.942 87.624 -12.688 1.00 50.04 94 THR A O 1
ATOM 724 N N . GLU A 1 95 ? 10.956 89.383 -11.231 1.00 56.12 95 GLU A N 1
ATOM 725 C CA . GLU A 1 95 ? 9.591 89.847 -11.413 1.00 58.06 95 GLU A CA 1
ATOM 726 C C . GLU A 1 95 ? 9.598 91.373 -11.409 1.00 53.08 95 GLU A C 1
ATOM 727 O O . GLU A 1 95 ? 10.229 91.998 -10.562 1.00 58.23 95 GLU A O 1
ATOM 733 N N . LEU A 1 96 ? 8.947 91.967 -12.405 1.00 50.22 96 LEU A N 1
ATOM 734 C CA . LEU A 1 96 ? 8.733 93.403 -12.443 1.00 46.17 96 LEU A CA 1
ATOM 735 C C . LEU A 1 96 ? 7.223 93.599 -12.471 1.00 46.41 96 LEU A C 1
ATOM 736 O O . LEU A 1 96 ? 6.528 92.790 -13.087 1.00 47.89 96 LEU A O 1
ATOM 741 N N . PRO A 1 97 ? 6.659 94.615 -11.767 1.00 48.59 97 PRO A N 1
ATOM 742 C CA . PRO A 1 97 ? 5.234 94.936 -11.906 1.00 43.77 97 PRO A CA 1
ATOM 743 C C . PRO A 1 97 ? 4.956 95.557 -13.279 1.00 39.95 97 PRO A C 1
ATOM 744 O O . PRO A 1 97 ? 5.725 96.397 -13.751 1.00 36.09 97 PRO A O 1
ATOM 748 N N . THR A 1 98 ? 3.830 95.171 -13.897 1.00 40.97 98 THR A N 1
ATOM 749 C CA . THR A 1 98 ? 3.422 95.713 -15.188 1.00 44.37 98 THR A CA 1
ATOM 750 C C . THR A 1 98 ? 3.546 97.238 -15.215 1.00 48.51 98 THR A C 1
ATOM 751 O O . THR A 1 98 ? 3.928 97.820 -16.231 1.00 51.00 98 THR A O 1
ATOM 755 N N . SER A 1 99 ? 3.228 97.868 -14.080 1.00 49.25 99 SER A N 1
ATOM 756 C CA . SER A 1 99 ? 3.110 99.311 -13.983 1.00 50.25 99 SER A CA 1
ATOM 757 C C . SER A 1 99 ? 4.482 99.982 -14.000 1.00 47.64 99 SER A C 1
ATOM 758 O O . SER A 1 99 ? 4.554 101.182 -14.224 1.00 51.40 99 SER A O 1
ATOM 761 N N . SER A 1 100 ? 5.561 99.206 -13.819 1.00 48.30 100 SER A N 1
ATOM 762 C CA . SER A 1 100 ? 6.928 99.718 -13.892 1.00 47.22 100 SER A CA 1
ATOM 763 C C . SER A 1 100 ? 7.405 99.909 -15.333 1.00 45.86 100 SER A C 1
ATOM 764 O O . SER A 1 100 ? 8.441 100.546 -15.535 1.00 42.91 100 SER A O 1
ATOM 767 N N . LEU A 1 101 ? 6.685 99.324 -16.310 1.00 39.32 101 LEU A N 1
ATOM 768 C CA . LEU A 1 101 ? 7.246 99.086 -17.629 1.00 37.98 101 LEU A CA 1
ATOM 769 C C . LEU A 1 101 ? 6.856 100.209 -18.580 1.00 40.50 101 LEU A C 1
ATOM 770 O O . LEU A 1 101 ? 5.731 100.700 -18.530 1.00 43.67 101 LEU A O 1
ATOM 775 N N . THR A 1 102 ? 7.779 100.561 -19.483 1.00 36.27 102 THR A N 1
ATOM 776 C CA . THR A 1 102 ? 7.436 101.382 -20.627 1.00 36.74 102 THR A CA 1
ATOM 777 C C . THR A 1 102 ? 7.294 100.463 -21.831 1.00 40.02 102 THR A C 1
ATOM 778 O O . THR A 1 102 ? 8.233 99.757 -22.175 1.00 42.68 102 THR A O 1
ATOM 782 N N . LEU A 1 103 ? 6.130 100.494 -22.481 1.00 41.97 103 LEU A N 1
ATOM 783 C CA . LEU A 1 103 ? 5.888 99.618 -23.614 1.00 42.23 103 LEU A CA 1
ATOM 784 C C . LEU A 1 103 ? 6.199 100.343 -24.920 1.00 41.79 103 LEU A C 1
ATOM 785 O O . LEU A 1 103 ? 5.395 101.136 -25.390 1.00 53.16 103 LEU A O 1
ATOM 790 N N . ILE A 1 104 ? 7.357 100.050 -25.522 1.00 40.52 104 ILE A N 1
ATOM 791 C CA . ILE A 1 104 ? 7.714 100.613 -26.821 1.00 36.15 104 ILE A CA 1
ATOM 792 C C . ILE A 1 104 ? 7.004 99.838 -27.926 1.00 36.40 104 ILE A C 1
ATOM 793 O O . ILE A 1 104 ? 6.965 98.608 -27.908 1.00 39.48 104 ILE A O 1
ATOM 798 N N . ARG A 1 105 ? 6.480 100.576 -28.906 1.00 34.26 105 ARG A N 1
ATOM 799 C CA . ARG A 1 105 ? 5.672 99.983 -29.960 1.00 35.42 105 ARG A CA 1
ATOM 800 C C . ARG A 1 105 ? 6.498 99.839 -31.232 1.00 32.92 105 ARG A C 1
ATOM 801 O O . ARG A 1 105 ? 7.467 100.572 -31.431 1.00 35.72 105 ARG A O 1
ATOM 809 N N . GLY A 1 106 ? 6.080 98.899 -32.087 1.00 33.62 106 GLY A N 1
ATOM 810 C CA . GLY A 1 106 ? 6.719 98.621 -33.366 1.00 33.84 106 GLY A CA 1
ATOM 811 C C . GLY A 1 106 ? 7.302 97.208 -33.411 1.00 36.08 106 GLY A C 1
ATOM 812 O O . GLY A 1 106 ? 7.954 96.762 -32.467 1.00 32.62 106 GLY A O 1
ATOM 813 N N . LYS A 1 107 ? 7.044 96.501 -34.515 1.00 38.89 107 LYS A N 1
ATOM 814 C CA . LYS A 1 107 ? 7.623 95.184 -34.726 1.00 42.07 107 LYS A CA 1
ATOM 815 C C . LYS A 1 107 ? 9.137 95.342 -34.864 1.00 39.19 107 LYS A C 1
ATOM 816 O O . LYS A 1 107 ? 9.590 96.187 -35.627 1.00 37.41 107 LYS A O 1
ATOM 822 N N . LYS A 1 108 ? 9.901 94.551 -34.091 1.00 39.80 108 LYS A N 1
ATOM 823 C CA . LYS A 1 108 ? 11.352 94.430 -34.201 1.00 36.38 108 LYS A CA 1
ATOM 824 C C . LYS A 1 108 ? 12.025 95.772 -33.919 1.00 35.94 108 LYS A C 1
ATOM 825 O O . LYS A 1 108 ? 13.057 96.091 -34.525 1.00 33.07 108 LYS A O 1
ATOM 831 N N . VAL A 1 109 ? 11.426 96.544 -32.998 1.00 32.78 109 VAL A N 1
ATOM 832 C CA . VAL A 1 109 ? 11.838 97.919 -32.763 1.00 34.02 109 VAL A CA 1
ATOM 833 C C . VAL A 1 109 ? 13.243 97.977 -32.148 1.00 36.31 109 VAL A C 1
ATOM 834 O O . VAL A 1 109 ? 13.970 98.945 -32.391 1.00 36.04 109 VAL A O 1
ATOM 838 N N . PHE A 1 110 ? 13.617 96.947 -31.363 1.00 33.50 110 PHE A N 1
ATOM 839 C CA . PHE A 1 110 ? 14.918 96.911 -30.702 1.00 32.93 110 PHE A CA 1
ATOM 840 C C . PHE A 1 110 ? 15.894 96.059 -31.507 1.00 31.43 110 PHE A C 1
ATOM 841 O O . PHE A 1 110 ? 17.019 95.830 -31.072 1.00 34.92 110 PHE A O 1
ATOM 849 N N . GLY A 1 111 ? 15.442 95.592 -32.675 1.00 27.41 111 GLY A N 1
ATOM 850 C CA . GLY A 1 111 ? 16.117 94.524 -33.394 1.00 26.61 111 GLY A CA 1
ATOM 851 C C . GLY A 1 111 ? 15.408 93.187 -33.187 1.00 25.67 111 GLY A C 1
ATOM 852 O O . GLY A 1 111 ? 14.992 92.859 -32.076 1.00 27.55 111 GLY A O 1
ATOM 853 N N . ASP A 1 112 ? 15.290 92.418 -34.272 1.00 26.35 112 ASP A N 1
ATOM 854 C CA . ASP A 1 112 ? 14.512 91.184 -34.293 1.00 26.53 112 ASP A CA 1
ATOM 855 C C . ASP A 1 112 ? 15.092 90.131 -33.339 1.00 25.33 112 ASP A C 1
ATOM 856 O O . ASP A 1 112 ? 16.035 89.416 -33.672 1.00 23.29 112 ASP A O 1
ATOM 861 N N . GLY A 1 113 ? 14.504 90.008 -32.151 1.00 23.14 113 GLY A N 1
ATOM 862 C CA . GLY A 1 113 ? 15.014 89.022 -31.214 1.00 23.57 113 GLY A CA 1
ATOM 863 C C . GLY A 1 113 ? 15.310 89.636 -29.850 1.00 23.28 113 GLY A C 1
ATOM 864 O O . GLY A 1 113 ? 15.342 88.951 -28.830 1.00 22.07 113 GLY A O 1
ATOM 865 N N . ILE A 1 114 ? 15.518 90.951 -29.853 1.00 24.75 114 ILE A N 1
ATOM 866 C CA . ILE A 1 114 ? 15.714 91.660 -28.607 1.00 26.52 114 ILE A CA 1
ATOM 867 C C . ILE A 1 114 ? 14.355 92.168 -28.159 1.00 27.87 114 ILE A C 1
ATOM 868 O O . ILE A 1 114 ? 13.626 92.742 -28.968 1.00 28.28 114 ILE A O 1
ATOM 873 N N . VAL A 1 115 ? 14.040 91.906 -26.882 1.00 27.05 115 VAL A N 1
ATOM 874 C CA . VAL A 1 115 ? 12.694 92.056 -26.360 1.00 26.58 115 VAL A CA 1
ATOM 875 C C . VAL A 1 115 ? 12.688 93.032 -25.193 1.00 30.02 115 VAL A C 1
ATOM 876 O O . VAL A 1 115 ? 11.621 93.477 -24.780 1.00 28.29 115 VAL A O 1
ATOM 880 N N . GLY A 1 116 ? 13.872 93.386 -24.676 1.00 32.31 116 GLY A N 1
ATOM 881 C CA . GLY A 1 116 ? 13.907 94.293 -23.539 1.00 31.68 116 GLY A CA 1
ATOM 882 C C . GLY A 1 116 ? 15.220 95.060 -23.439 1.00 31.69 116 GLY A C 1
ATOM 883 O O . GLY A 1 116 ? 16.276 94.482 -23.679 1.00 30.28 116 GLY A O 1
ATOM 884 N N . ILE A 1 117 ? 15.120 96.357 -23.099 1.00 31.58 117 ILE A N 1
ATOM 885 C CA . ILE A 1 117 ? 16.268 97.191 -22.768 1.00 32.06 117 ILE A CA 1
ATOM 886 C C . ILE A 1 117 ? 16.000 97.813 -21.398 1.00 36.98 117 ILE A C 1
ATOM 887 O O . ILE A 1 117 ? 15.025 98.537 -21.238 1.00 43.45 117 ILE A O 1
ATOM 892 N N . PHE A 1 118 ? 16.837 97.486 -20.406 1.00 38.52 118 PHE A N 1
ATOM 893 C CA . PHE A 1 118 ? 16.520 97.664 -18.998 1.00 37.30 118 PHE A CA 1
ATOM 894 C C . PHE A 1 118 ? 17.622 98.421 -18.261 1.00 40.07 118 PHE A C 1
ATOM 895 O O . PHE A 1 118 ? 18.760 98.478 -18.728 1.00 42.66 118 PHE A O 1
ATOM 903 N N . PRO A 1 119 ? 17.331 99.003 -17.070 1.00 41.04 119 PRO A N 1
ATOM 904 C CA . PRO A 1 119 ? 18.380 99.457 -16.150 1.00 40.89 119 PRO A CA 1
ATOM 905 C C . PRO A 1 119 ? 19.110 98.217 -15.645 1.00 38.97 119 PRO A C 1
ATOM 906 O O . PRO A 1 119 ? 18.557 97.118 -15.721 1.00 37.42 119 PRO A O 1
ATOM 910 N N . PRO A 1 120 ? 20.357 98.354 -15.133 1.00 37.38 120 PRO A N 1
ATOM 911 C CA . PRO A 1 120 ? 21.064 97.242 -14.495 1.00 37.17 120 PRO A CA 1
ATOM 912 C C . PRO A 1 120 ? 20.135 96.389 -13.634 1.00 41.46 120 PRO A C 1
ATOM 913 O O . PRO A 1 120 ? 19.297 96.917 -12.913 1.00 42.19 120 PRO A O 1
ATOM 917 N N . MET A 1 121 ? 20.264 95.064 -13.764 1.00 45.36 121 MET A N 1
ATOM 918 C CA . MET A 1 121 ? 19.435 94.108 -13.047 1.00 48.57 121 MET A CA 1
ATOM 919 C C . MET A 1 121 ? 20.327 92.952 -12.597 1.00 48.42 121 MET A C 1
ATOM 920 O O . MET A 1 121 ? 20.378 91.922 -13.271 1.00 47.68 121 MET A O 1
ATOM 925 N N . PRO A 1 122 ? 21.063 93.102 -11.464 1.00 49.47 122 PRO A N 1
ATOM 926 C CA . PRO A 1 122 ? 21.995 92.075 -10.983 1.00 46.83 122 PRO A CA 1
ATOM 927 C C . PRO A 1 122 ? 21.370 90.710 -10.700 1.00 45.43 122 PRO A C 1
ATOM 928 O O . PRO A 1 122 ? 22.066 89.705 -10.601 1.00 45.24 122 PRO A O 1
ATOM 932 N N . GLU A 1 123 ? 20.043 90.678 -10.602 1.00 49.86 123 GLU A N 1
ATOM 933 C CA . GLU A 1 123 ? 19.314 89.448 -10.327 1.00 50.74 123 GLU A CA 1
ATOM 934 C C . GLU A 1 123 ? 19.414 88.470 -11.502 1.00 46.16 123 GLU A C 1
ATOM 935 O O . GLU A 1 123 ? 19.266 87.268 -11.306 1.00 40.52 123 GLU A O 1
ATOM 941 N N . ILE A 1 124 ? 19.641 88.978 -12.720 1.00 44.19 124 ILE A N 1
ATOM 942 C CA . ILE A 1 124 ? 19.696 88.106 -13.883 1.00 42.46 124 ILE A CA 1
ATOM 943 C C . ILE A 1 124 ? 20.859 88.473 -14.808 1.00 40.87 124 ILE A C 1
ATOM 944 O O . ILE A 1 124 ? 21.188 87.702 -15.707 1.00 35.58 124 ILE A O 1
ATOM 949 N N . VAL A 1 125 ? 21.482 89.640 -14.595 1.00 37.65 125 VAL A N 1
ATOM 950 C CA . VAL A 1 125 ? 22.567 90.059 -15.469 1.00 37.36 125 VAL A CA 1
ATOM 951 C C . VAL A 1 125 ? 23.754 90.533 -14.632 1.00 40.13 125 VAL A C 1
ATOM 952 O O . VAL A 1 125 ? 23.654 91.531 -13.924 1.00 41.08 125 VAL A O 1
ATOM 956 N N . PRO A 1 126 ? 24.934 89.880 -14.758 1.00 43.74 126 PRO A N 1
ATOM 957 C CA . PRO A 1 126 ? 26.068 90.142 -13.864 1.00 44.06 126 PRO A CA 1
ATOM 958 C C . PRO A 1 126 ? 26.737 91.511 -14.042 1.00 46.96 126 PRO A C 1
ATOM 959 O O . PRO A 1 126 ? 27.069 92.165 -13.063 1.00 57.46 126 PRO A O 1
ATOM 963 N N . SER A 1 127 ? 26.946 91.943 -15.289 1.00 41.54 127 SER A N 1
ATOM 964 C CA . SER A 1 127 ? 27.511 93.246 -15.569 1.00 40.58 127 SER A CA 1
ATOM 965 C C . SER A 1 127 ? 26.404 94.295 -15.607 1.00 42.95 127 SER A C 1
ATOM 966 O O . SER A 1 127 ? 25.304 94.016 -16.071 1.00 43.37 127 SER A O 1
ATOM 969 N N . PRO A 1 128 ? 26.664 95.550 -15.171 1.00 40.74 128 PRO A N 1
ATOM 970 C CA . PRO A 1 128 ? 25.704 96.640 -15.380 1.00 36.43 128 PRO A CA 1
ATOM 971 C C . PRO A 1 128 ? 25.401 96.903 -16.860 1.00 34.04 128 PRO A C 1
ATOM 972 O O . PRO A 1 128 ? 24.292 97.320 -17.198 1.00 30.32 128 PRO A O 1
ATOM 976 N N . ASN A 1 129 ? 26.384 96.660 -17.744 1.00 30.86 129 ASN A N 1
ATOM 977 C CA . ASN A 1 129 ? 26.144 96.751 -19.181 1.00 30.65 129 ASN A CA 1
ATOM 978 C C . ASN A 1 129 ? 26.176 95.347 -19.818 1.00 31.96 129 ASN A C 1
ATOM 979 O O . ASN A 1 129 ? 26.909 95.105 -20.778 1.00 36.01 129 ASN A O 1
ATOM 984 N N . GLY A 1 130 ? 25.383 94.407 -19.290 1.00 29.71 130 GLY A N 1
ATOM 985 C CA . GLY A 1 130 ? 25.422 93.038 -19.786 1.00 31.76 130 GLY A CA 1
ATOM 986 C C . GLY A 1 130 ? 24.148 92.621 -20.534 1.00 32.33 130 GLY A C 1
ATOM 987 O O . GLY A 1 130 ? 23.461 93.459 -21.111 1.00 28.12 130 GLY A O 1
ATOM 988 N N . TRP A 1 131 ? 23.846 91.310 -20.511 1.00 32.36 131 TRP A N 1
ATOM 989 C CA . TRP A 1 131 ? 22.731 90.731 -21.248 1.00 29.94 131 TRP A CA 1
ATOM 990 C C . TRP A 1 131 ? 22.316 89.394 -20.629 1.00 30.96 131 TRP A C 1
ATOM 991 O O . TRP A 1 131 ? 23.052 88.808 -19.839 1.00 31.91 131 TRP A O 1
ATOM 1002 N N . ALA A 1 132 ? 21.119 88.923 -21.010 1.00 31.75 132 ALA A N 1
ATOM 1003 C CA . ALA A 1 132 ? 20.619 87.584 -20.721 1.00 30.37 132 ALA A CA 1
ATOM 1004 C C . ALA A 1 132 ? 19.711 87.138 -21.875 1.00 33.74 132 ALA A C 1
ATOM 1005 O O . ALA A 1 132 ? 19.008 87.962 -22.480 1.00 34.01 132 ALA A O 1
ATOM 1007 N N . GLN A 1 133 ? 19.726 85.829 -22.177 1.00 31.82 133 GLN A N 1
ATOM 1008 C CA . GLN A 1 133 ? 18.745 85.237 -23.071 1.00 29.85 133 GLN A CA 1
ATOM 1009 C C . GLN A 1 133 ? 17.597 84.765 -22.186 1.00 30.08 133 GLN A C 1
ATOM 1010 O O . GLN A 1 133 ? 17.859 84.113 -21.172 1.00 27.74 133 GLN A O 1
ATOM 1016 N N . VAL A 1 134 ? 16.350 85.145 -22.539 1.00 27.39 134 VAL A N 1
ATOM 1017 C CA . VAL A 1 134 ? 15.250 85.020 -21.586 1.00 28.76 134 VAL A CA 1
ATOM 1018 C C . VAL A 1 134 ? 13.959 84.488 -22.218 1.00 31.95 134 VAL A C 1
ATOM 1019 O O . VAL A 1 134 ? 13.823 84.361 -23.443 1.00 28.21 134 VAL A O 1
ATOM 1023 N N . ARG A 1 135 ? 13.026 84.147 -21.315 1.00 31.42 135 ARG A N 1
ATOM 1024 C CA . ARG A 1 135 ? 11.608 84.002 -21.593 1.00 31.62 135 ARG A CA 1
ATOM 1025 C C . ARG A 1 135 ? 10.882 84.937 -20.635 1.00 33.34 135 ARG A C 1
ATOM 1026 O O . ARG A 1 135 ? 11.208 84.975 -19.448 1.00 33.36 135 ARG A O 1
ATOM 1034 N N . MET A 1 136 ? 9.967 85.750 -21.166 1.00 32.53 136 MET A N 1
ATOM 1035 C CA . MET A 1 136 ? 9.240 86.654 -20.293 1.00 35.37 136 MET A CA 1
ATOM 1036 C C . MET A 1 136 ? 7.757 86.369 -20.448 1.00 36.41 136 MET A C 1
ATOM 1037 O O . MET A 1 136 ? 7.294 86.091 -21.558 1.00 35.12 136 MET A O 1
ATOM 1042 N N . PHE A 1 137 ? 7.054 86.415 -19.311 1.00 34.48 137 PHE A N 1
ATOM 1043 C CA . PHE A 1 137 ? 5.640 86.081 -19.275 1.00 37.31 137 PHE A CA 1
ATOM 1044 C C . PHE A 1 137 ? 4.889 87.202 -18.568 1.00 38.54 137 PHE A C 1
ATOM 1045 O O . PHE A 1 137 ? 5.254 87.569 -17.448 1.00 37.67 137 PHE A O 1
ATOM 1053 N N . SER A 1 138 ? 3.880 87.754 -19.257 1.00 37.99 138 SER A N 1
ATOM 1054 C CA . SER A 1 138 ? 2.946 88.673 -18.629 1.00 39.73 138 SER A CA 1
ATOM 1055 C C . SER A 1 138 ? 1.834 87.860 -17.968 1.00 39.64 138 SER A C 1
ATOM 1056 O O . SER A 1 138 ? 1.078 87.152 -18.637 1.00 38.05 138 SER A O 1
ATOM 1059 N N . ARG A 1 139 ? 1.777 87.950 -16.638 1.00 39.30 139 ARG A N 1
ATOM 1060 C CA . ARG A 1 139 ? 1.022 86.981 -15.873 1.00 43.94 139 ARG A CA 1
ATOM 1061 C C . ARG A 1 139 ? 0.077 87.660 -14.885 1.00 47.51 139 ARG A C 1
ATOM 1062 O O . ARG A 1 139 ? 0.364 88.742 -14.382 1.00 46.41 139 ARG A O 1
ATOM 1070 N N . ARG A 1 140 ? -1.060 87.005 -14.627 1.00 49.78 140 ARG A N 1
ATOM 1071 C CA . ARG A 1 140 ? -1.910 87.323 -13.486 1.00 52.79 140 ARG A CA 1
ATOM 1072 C C . ARG A 1 140 ? -2.450 86.014 -12.922 1.00 51.13 140 ARG A C 1
ATOM 1073 O O . ARG A 1 140 ? -3.104 85.254 -13.630 1.00 55.53 140 ARG A O 1
ATOM 1081 N N . GLY A 1 141 ? -2.118 85.742 -11.655 1.00 55.49 141 GLY A N 1
ATOM 1082 C CA . GLY A 1 141 ? -2.375 84.436 -11.074 1.00 56.68 141 GLY A CA 1
ATOM 1083 C C . GLY A 1 141 ? -1.870 83.351 -12.016 1.00 55.83 141 GLY A C 1
ATOM 1084 O O . GLY A 1 141 ? -0.701 83.359 -12.388 1.00 58.33 141 GLY A O 1
ATOM 1085 N N . ASN A 1 142 ? -2.779 82.490 -12.474 1.00 54.42 142 ASN A N 1
ATOM 1086 C CA . ASN A 1 142 ? -2.371 81.311 -13.216 1.00 53.56 142 ASN A CA 1
ATOM 1087 C C . ASN A 1 142 ? -2.398 81.526 -14.733 1.00 55.63 142 ASN A C 1
ATOM 1088 O O . ASN A 1 142 ? -2.089 80.603 -15.491 1.00 53.01 142 ASN A O 1
ATOM 1093 N N . GLU A 1 143 ? -2.750 82.739 -15.179 1.00 54.52 143 GLU A N 1
ATOM 1094 C CA . GLU A 1 143 ? -2.918 83.021 -16.601 1.00 53.47 143 GLU A CA 1
ATOM 1095 C C . GLU A 1 143 ? -1.661 83.704 -17.150 1.00 48.87 143 GLU A C 1
ATOM 1096 O O . GLU A 1 143 ? -1.132 84.621 -16.523 1.00 47.45 143 GLU A O 1
ATOM 1102 N N . ILE A 1 144 ? -1.192 83.260 -18.325 1.00 43.43 144 ILE A N 1
ATOM 1103 C CA . ILE A 1 144 ? -0.114 83.946 -19.034 1.00 40.79 144 ILE A CA 1
ATOM 1104 C C . ILE A 1 144 ? -0.657 84.472 -20.362 1.00 39.41 144 ILE A C 1
ATOM 1105 O O . ILE A 1 144 ? -0.905 83.700 -21.289 1.00 38.01 144 ILE A O 1
ATOM 1110 N N . PHE A 1 145 ? -0.827 85.796 -20.434 1.00 43.99 145 PHE A N 1
ATOM 1111 C CA . PHE A 1 145 ? -1.519 86.451 -21.537 1.00 45.60 145 PHE A CA 1
ATOM 1112 C C . PHE A 1 145 ? -0.601 86.619 -22.747 1.00 43.29 145 PHE A C 1
ATOM 1113 O O . PHE A 1 145 ? -0.971 86.272 -23.870 1.00 44.09 145 PHE A O 1
ATOM 1121 N N . ARG A 1 146 ? 0.580 87.188 -22.494 1.00 37.09 146 ARG A N 1
ATOM 1122 C CA . ARG A 1 146 ? 1.537 87.541 -23.527 1.00 39.88 146 ARG A CA 1
ATOM 1123 C C . ARG A 1 146 ? 2.897 87.019 -23.063 1.00 38.01 146 ARG A C 1
ATOM 1124 O O . ARG A 1 146 ? 3.163 86.964 -21.859 1.00 38.42 146 ARG A O 1
ATOM 1132 N N . ALA A 1 147 ? 3.741 86.623 -24.018 1.00 33.15 147 ALA A N 1
ATOM 1133 C CA . ALA A 1 147 ? 5.047 86.083 -23.669 1.00 33.25 147 ALA A CA 1
ATOM 1134 C C . ALA A 1 147 ? 6.077 86.471 -24.727 1.00 32.14 147 ALA A C 1
ATOM 1135 O O . ALA A 1 147 ? 5.741 86.524 -25.914 1.00 32.71 147 ALA A O 1
ATOM 1137 N N . TRP A 1 148 ? 7.326 86.699 -24.280 1.00 30.03 148 TRP A N 1
ATOM 1138 C CA . TRP A 1 148 ? 8.430 87.069 -25.160 1.00 28.13 148 TRP A CA 1
ATOM 1139 C C . TRP A 1 148 ? 9.572 86.066 -25.025 1.00 29.28 148 TRP A C 1
ATOM 1140 O O . TRP A 1 148 ? 9.828 85.522 -23.949 1.00 29.74 148 TRP A O 1
ATOM 1151 N N . LYS A 1 149 ? 10.320 85.899 -26.117 1.00 31.49 149 LYS A N 1
ATOM 1152 C CA . LYS A 1 149 ? 11.514 85.066 -26.124 1.00 31.09 149 LYS A CA 1
ATOM 1153 C C . LYS A 1 149 ? 12.604 85.825 -26.875 1.00 31.94 149 LYS A C 1
ATOM 1154 O O . LYS A 1 149 ? 12.348 86.400 -27.935 1.00 29.71 149 LYS A O 1
ATOM 1160 N N . GLY A 1 150 ? 13.811 85.851 -26.301 1.00 29.78 150 GLY A N 1
ATOM 1161 C CA . GLY A 1 150 ? 14.943 86.437 -26.992 1.00 27.60 150 GLY A CA 1
ATOM 1162 C C . GLY A 1 150 ? 15.952 86.979 -25.993 1.00 28.22 150 GLY A C 1
ATOM 1163 O O . GLY A 1 150 ? 16.155 86.399 -24.923 1.00 29.02 150 GLY A O 1
ATOM 1164 N N . VAL A 1 151 ? 16.566 88.106 -26.352 1.00 27.04 151 VAL A N 1
ATOM 1165 C CA . VAL A 1 151 ? 17.608 88.680 -25.519 1.00 28.08 151 VAL A CA 1
ATOM 1166 C C . VAL A 1 151 ? 17.115 89.970 -24.860 1.00 33.26 151 VAL A C 1
ATOM 1167 O O . VAL A 1 151 ? 16.413 90.783 -25.484 1.00 32.18 151 VAL A O 1
ATOM 1171 N N . ILE A 1 152 ? 17.529 90.111 -23.590 1.00 35.15 152 ILE A N 1
ATOM 1172 C CA . ILE A 1 152 ? 17.412 91.279 -22.729 1.00 35.04 152 ILE A CA 1
ATOM 1173 C C . ILE A 1 152 ? 18.807 91.910 -22.668 1.00 35.61 152 ILE A C 1
ATOM 1174 O O . ILE A 1 152 ? 19.804 91.196 -22.569 1.00 34.15 152 ILE A O 1
ATOM 1179 N N . VAL A 1 153 ? 18.870 93.245 -22.713 1.00 32.68 153 VAL A N 1
ATOM 1180 C CA . VAL A 1 153 ? 20.104 93.985 -22.502 1.00 34.38 153 VAL A CA 1
ATOM 1181 C C . VAL A 1 153 ? 19.877 94.986 -21.359 1.00 37.63 153 VAL A C 1
ATOM 1182 O O . VAL A 1 153 ? 18.782 95.539 -21.247 1.00 39.35 153 VAL A O 1
ATOM 1186 N N . THR A 1 154 ? 20.888 95.195 -20.494 1.00 33.94 154 THR A N 1
ATOM 1187 C CA . THR A 1 154 ? 20.852 96.215 -19.447 1.00 33.37 154 THR A CA 1
ATOM 1188 C C . THR A 1 154 ? 22.008 97.199 -19.639 1.00 35.94 154 THR A C 1
ATOM 1189 O O . THR A 1 154 ? 23.030 96.807 -20.189 1.00 31.34 154 THR A O 1
ATOM 1193 N N . HIS A 1 155 ? 21.842 98.452 -19.157 1.00 36.42 155 HIS A N 1
ATOM 1194 C CA . HIS A 1 155 ? 22.841 99.513 -19.279 1.00 38.00 155 HIS A CA 1
ATOM 1195 C C . HIS A 1 155 ? 22.573 100.663 -18.297 1.00 40.73 155 HIS A C 1
ATOM 1196 O O . HIS A 1 155 ? 21.419 101.061 -18.116 1.00 37.33 155 HIS A O 1
ATOM 1203 N N . PRO A 1 156 ? 23.615 101.251 -17.639 1.00 44.74 156 PRO A N 1
ATOM 1204 C CA . PRO A 1 156 ? 23.435 102.388 -16.719 1.00 43.27 156 PRO A CA 1
ATOM 1205 C C . PRO A 1 156 ? 22.701 103.620 -17.253 1.00 39.04 156 PRO A C 1
ATOM 1206 O O . PRO A 1 156 ? 22.017 104.279 -16.488 1.00 39.33 156 PRO A O 1
ATOM 1210 N N . ASN A 1 157 ? 22.795 103.892 -18.561 1.00 35.92 157 ASN A N 1
ATOM 1211 C CA . ASN A 1 157 ? 22.093 104.998 -19.194 1.00 37.92 157 ASN A CA 1
ATOM 1212 C C . ASN A 1 157 ? 20.587 104.764 -19.293 1.00 39.80 157 ASN A C 1
ATOM 1213 O O . ASN A 1 157 ? 19.852 105.698 -19.580 1.00 40.11 157 ASN A O 1
ATOM 1218 N N . VAL A 1 158 ? 20.122 103.525 -19.101 1.00 46.69 158 VAL A N 1
ATOM 1219 C CA . VAL A 1 158 ? 18.712 103.225 -19.315 1.00 44.23 158 VAL A CA 1
ATOM 1220 C C . VAL A 1 158 ? 17.992 103.433 -17.988 1.00 47.00 158 VAL A C 1
ATOM 1221 O O . VAL A 1 158 ? 18.364 102.830 -16.985 1.00 48.22 158 VAL A O 1
ATOM 1225 N N . LYS A 1 159 ? 16.996 104.329 -17.991 1.00 54.28 159 LYS A N 1
ATOM 1226 C CA . LYS A 1 159 ? 16.383 104.797 -16.755 1.00 54.92 159 LYS A CA 1
ATOM 1227 C C . LYS A 1 159 ? 15.181 103.928 -16.391 1.00 51.58 159 LYS A C 1
ATOM 1228 O O . LYS A 1 159 ? 14.962 103.637 -15.218 1.00 51.79 159 LYS A O 1
ATOM 1234 N N . GLU A 1 160 ? 14.412 103.518 -17.406 1.00 47.27 160 GLU A N 1
ATOM 1235 C CA . GLU A 1 160 ? 13.188 102.766 -17.188 1.00 48.08 160 GLU A CA 1
ATOM 1236 C C . GLU A 1 160 ? 13.226 101.443 -17.957 1.00 44.96 160 GLU A C 1
ATOM 1237 O O . GLU A 1 160 ? 13.791 101.358 -19.048 1.00 42.27 160 GLU A O 1
ATOM 1243 N N . PRO A 1 161 ? 12.567 100.379 -17.449 1.00 41.79 161 PRO A N 1
ATOM 1244 C CA . PRO A 1 161 ? 12.481 99.107 -18.174 1.00 41.39 161 PRO A CA 1
ATOM 1245 C C . PRO A 1 161 ? 11.642 99.228 -19.449 1.00 41.04 161 PRO A C 1
ATOM 1246 O O . PRO A 1 161 ? 10.459 99.547 -19.376 1.00 46.28 161 PRO A O 1
ATOM 1250 N N . LEU A 1 162 ? 12.269 98.976 -20.609 1.00 38.29 162 LEU A N 1
ATOM 1251 C CA . LEU A 1 162 ? 11.661 99.084 -21.930 1.00 36.44 162 LEU A CA 1
ATOM 1252 C C . LEU A 1 162 ? 11.368 97.680 -22.471 1.00 39.17 162 LEU A C 1
ATOM 1253 O O . LEU A 1 162 ? 12.271 96.850 -22.562 1.00 38.09 162 LEU A O 1
ATOM 1258 N N . VAL A 1 163 ? 10.108 97.432 -22.859 1.00 35.81 163 VAL A N 1
ATOM 1259 C CA . VAL A 1 163 ? 9.681 96.163 -23.430 1.00 35.33 163 VAL A CA 1
ATOM 1260 C C . VAL A 1 163 ? 9.178 96.399 -24.860 1.00 38.47 163 VAL A C 1
ATOM 1261 O O . VAL A 1 163 ? 8.346 97.286 -25.091 1.00 38.59 163 VAL A O 1
ATOM 1265 N N . ALA A 1 164 ? 9.661 95.583 -25.818 1.00 34.67 164 ALA A N 1
ATOM 1266 C CA . ALA A 1 164 ? 9.135 95.609 -27.181 1.00 32.14 164 ALA A CA 1
ATOM 1267 C C . ALA A 1 164 ? 7.814 94.838 -27.245 1.00 34.24 164 ALA A C 1
ATOM 1268 O O . ALA A 1 164 ? 7.771 93.649 -27.590 1.00 32.40 164 ALA A O 1
ATOM 1270 N N . PHE A 1 165 ? 6.733 95.558 -26.917 1.00 32.47 165 PHE A N 1
ATOM 1271 C CA . PHE A 1 165 ? 5.418 94.990 -26.695 1.00 33.38 165 PHE A CA 1
ATOM 1272 C C . PHE A 1 165 ? 4.933 94.211 -27.921 1.00 34.46 165 PHE A C 1
ATOM 1273 O O . PHE A 1 165 ? 4.328 93.143 -27.781 1.00 33.16 165 PHE A O 1
ATOM 1281 N N . ASP A 1 166 ? 5.217 94.742 -29.118 1.00 32.20 166 ASP A N 1
ATOM 1282 C CA . ASP A 1 166 ? 4.679 94.183 -30.352 1.00 32.68 166 ASP A CA 1
ATOM 1283 C C . ASP A 1 166 ? 5.395 92.912 -30.813 1.00 31.85 166 ASP A C 1
ATOM 1284 O O . ASP A 1 166 ? 4.917 92.244 -31.738 1.00 30.05 166 ASP A O 1
ATOM 1289 N N . ASP A 1 167 ? 6.525 92.576 -30.170 1.00 31.11 167 ASP A N 1
ATOM 1290 C CA . ASP A 1 167 ? 7.196 91.315 -30.450 1.00 31.70 167 ASP A CA 1
ATOM 1291 C C . ASP A 1 167 ? 6.699 90.233 -29.498 1.00 33.01 167 ASP A C 1
ATOM 1292 O O . ASP A 1 167 ? 7.110 89.084 -29.627 1.00 31.21 167 ASP A O 1
ATOM 1297 N N . GLY A 1 168 ? 5.827 90.607 -28.544 1.00 32.68 168 GLY A N 1
ATOM 1298 C CA . GLY A 1 168 ? 5.191 89.617 -27.687 1.00 34.26 168 GLY A CA 1
ATOM 1299 C C . GLY A 1 168 ? 4.350 88.627 -28.497 1.00 35.61 168 GLY A C 1
ATOM 1300 O O . GLY A 1 168 ? 3.968 88.925 -29.632 1.00 36.50 168 GLY A O 1
ATOM 1301 N N . TYR A 1 169 ? 4.079 87.451 -27.908 1.00 33.24 169 TYR A N 1
ATOM 1302 C CA . TYR A 1 169 ? 3.158 86.472 -28.465 1.00 31.44 169 TYR A CA 1
ATOM 1303 C C . TYR A 1 169 ? 1.992 86.253 -27.499 1.00 32.98 169 TYR A C 1
ATOM 1304 O O . TYR A 1 169 ? 2.194 86.151 -26.280 1.00 36.14 169 TYR A O 1
ATOM 1313 N N . GLY A 1 170 ? 0.781 86.151 -28.071 1.00 31.89 170 GLY A N 1
ATOM 1314 C CA . GLY A 1 170 ? -0.453 85.909 -27.329 1.00 34.99 170 GLY A CA 1
ATOM 1315 C C . GLY A 1 170 ? -1.486 87.026 -27.526 1.00 36.54 170 GLY A C 1
ATOM 1316 O O . GLY A 1 170 ? -1.662 87.531 -28.637 1.00 37.22 170 GLY A O 1
ATOM 1317 N N . VAL A 1 171 ? -2.162 87.420 -26.439 1.00 35.27 171 VAL A N 1
ATOM 1318 C CA . VAL A 1 171 ? -3.207 88.436 -26.503 1.00 34.68 171 VAL A CA 1
ATOM 1319 C C . VAL A 1 171 ? -2.630 89.767 -26.020 1.00 38.59 171 VAL A C 1
ATOM 1320 O O . VAL A 1 171 ? -1.494 89.813 -25.555 1.00 41.15 171 VAL A O 1
ATOM 1324 N N . GLU A 1 172 ? -3.406 90.851 -26.142 1.00 43.21 172 GLU A N 1
ATOM 1325 C CA . GLU A 1 172 ? -2.878 92.187 -25.907 1.00 45.40 172 GLU A CA 1
ATOM 1326 C C . GLU A 1 172 ? -3.049 92.624 -24.453 1.00 45.79 172 GLU A C 1
ATOM 1327 O O . GLU A 1 172 ? -2.384 93.560 -24.018 1.00 45.14 172 GLU A O 1
ATOM 1333 N N . GLU A 1 173 ? -3.961 91.981 -23.715 1.00 44.97 173 GLU A N 1
ATOM 1334 C CA . GLU A 1 173 ? -4.150 92.305 -22.308 1.00 48.36 173 GLU A CA 1
ATOM 1335 C C . GLU A 1 173 ? -2.897 91.888 -21.539 1.00 48.77 173 GLU A C 1
ATOM 1336 O O . GLU A 1 173 ? -2.284 90.866 -21.848 1.00 48.11 173 GLU A O 1
ATOM 1342 N N . LEU A 1 174 ? -2.512 92.690 -20.542 1.00 45.98 174 LEU A N 1
ATOM 1343 C CA . LEU A 1 174 ? -1.366 92.323 -19.730 1.00 46.53 174 LEU A CA 1
ATOM 1344 C C . LEU A 1 174 ? -1.839 91.789 -18.384 1.00 46.13 174 LEU A C 1
ATOM 1345 O O . LEU A 1 174 ? -2.887 92.176 -17.875 1.00 50.30 174 LEU A O 1
ATOM 1350 N N . GLY A 1 175 ? -1.066 90.851 -17.837 1.00 46.07 175 GLY A N 1
ATOM 1351 C CA . GLY A 1 175 ? -1.175 90.520 -16.428 1.00 45.91 175 GLY A CA 1
ATOM 1352 C C . GLY A 1 175 ? -0.645 91.668 -15.575 1.00 45.07 175 GLY A C 1
ATOM 1353 O O . GLY A 1 175 ? -0.444 92.773 -16.076 1.00 46.40 175 GLY A O 1
ATOM 1354 N N . ASP A 1 176 ? -0.412 91.398 -14.291 1.00 47.18 176 ASP A N 1
ATOM 1355 C CA . ASP A 1 176 ? 0.002 92.448 -13.375 1.00 53.57 176 ASP A CA 1
ATOM 1356 C C . ASP A 1 176 ? 1.485 92.304 -13.028 1.00 53.57 176 ASP A C 1
ATOM 1357 O O . ASP A 1 176 ? 2.065 93.214 -12.442 1.00 56.46 176 ASP A O 1
ATOM 1362 N N . VAL A 1 177 ? 2.095 91.173 -13.411 1.00 49.88 177 VAL A N 1
ATOM 1363 C CA . VAL A 1 177 ? 3.535 90.994 -13.273 1.00 50.25 177 VAL A CA 1
ATOM 1364 C C . VAL A 1 177 ? 4.142 90.555 -14.607 1.00 48.47 177 VAL A C 1
ATOM 1365 O O . VAL A 1 177 ? 3.497 89.860 -15.401 1.00 44.43 177 VAL A O 1
ATOM 1369 N N . LEU A 1 178 ? 5.392 90.986 -14.836 1.00 43.76 178 LEU A N 1
ATOM 1370 C CA . LEU A 1 178 ? 6.227 90.461 -15.907 1.00 39.93 178 LEU A CA 1
ATOM 1371 C C . LEU A 1 178 ? 7.290 89.584 -15.263 1.00 38.02 178 LEU A C 1
ATOM 1372 O O . LEU A 1 178 ? 8.170 90.108 -14.583 1.00 39.53 178 LEU A O 1
ATOM 1377 N N . GLU A 1 179 ? 7.156 88.266 -15.470 1.00 34.47 179 GLU A N 1
ATOM 1378 C CA . GLU A 1 179 ? 8.020 87.250 -14.892 1.00 35.66 179 GLU A CA 1
ATOM 1379 C C . GLU A 1 179 ? 9.107 86.908 -15.910 1.00 35.65 179 GLU A C 1
ATOM 1380 O O . GLU A 1 179 ? 8.790 86.470 -17.014 1.00 34.48 179 GLU A O 1
ATOM 1386 N N . ILE A 1 180 ? 10.375 87.124 -15.531 1.00 35.13 180 ILE A N 1
ATOM 1387 C CA . ILE A 1 180 ? 11.506 86.939 -16.434 1.00 34.19 180 ILE A CA 1
ATOM 1388 C C . ILE A 1 180 ? 12.314 85.718 -16.000 1.00 33.80 180 ILE A C 1
ATOM 1389 O O . ILE A 1 180 ? 12.720 85.617 -14.851 1.00 38.49 180 ILE A O 1
ATOM 1394 N N . HIS A 1 181 ? 12.536 84.788 -16.930 1.00 34.64 181 HIS A N 1
ATOM 1395 C CA . HIS A 1 181 ? 13.443 83.670 -16.708 1.00 34.59 181 HIS A CA 1
ATOM 1396 C C . HIS A 1 181 ? 14.646 83.815 -17.633 1.00 35.04 181 HIS A C 1
ATOM 1397 O O . HIS A 1 181 ? 14.477 83.969 -18.845 1.00 37.96 181 HIS A O 1
ATOM 1404 N N . ALA A 1 182 ? 15.852 83.788 -17.058 1.00 32.57 182 ALA A N 1
ATOM 1405 C CA . ALA A 1 182 ? 17.052 83.729 -17.880 1.00 33.10 182 ALA A CA 1
ATOM 1406 C C . ALA A 1 182 ? 17.373 82.269 -18.189 1.00 30.39 182 ALA A C 1
ATOM 1407 O O . ALA A 1 182 ? 17.477 81.448 -17.288 1.00 34.02 182 ALA A O 1
ATOM 1409 N N . ILE A 1 183 ? 17.527 81.951 -19.472 1.00 29.91 183 ILE A N 1
ATOM 1410 C CA . ILE A 1 183 ? 17.799 80.582 -19.888 1.00 29.87 183 ILE A CA 1
ATOM 1411 C C . ILE A 1 183 ? 19.281 80.409 -20.240 1.00 30.46 183 ILE A C 1
ATOM 1412 O O . ILE A 1 183 ? 19.759 79.283 -20.306 1.00 34.61 183 ILE A O 1
ATOM 1417 N N . LEU A 1 184 ? 20.002 81.507 -20.500 1.00 29.99 184 LEU A N 1
ATOM 1418 C CA . LEU A 1 184 ? 21.443 81.464 -20.706 1.00 31.77 184 LEU A CA 1
ATOM 1419 C C . LEU A 1 184 ? 22.020 82.742 -20.110 1.00 34.00 184 LEU A C 1
ATOM 1420 O O . LEU A 1 184 ? 21.513 83.823 -20.414 1.00 30.92 184 LEU A O 1
ATOM 1425 N N . LEU A 1 185 ? 23.062 82.605 -19.268 1.00 32.40 185 LEU A N 1
ATOM 1426 C CA . LEU A 1 185 ? 23.639 83.753 -18.585 1.00 29.95 185 LEU A CA 1
ATOM 1427 C C . LEU A 1 185 ? 24.793 84.338 -19.400 1.00 29.61 185 LEU A C 1
ATOM 1428 O O . LEU A 1 185 ? 25.426 83.643 -20.199 1.00 30.33 185 LEU A O 1
ATOM 1433 N N . GLN A 1 186 ? 25.038 85.639 -19.207 1.00 26.76 186 GLN A N 1
ATOM 1434 C CA . GLN A 1 186 ? 26.010 86.374 -19.997 1.00 26.46 186 GLN A CA 1
ATOM 1435 C C . GLN A 1 186 ? 27.364 85.660 -19.942 1.00 25.81 186 GLN A C 1
ATOM 1436 O O . GLN A 1 186 ? 27.803 85.249 -18.871 1.00 25.29 186 GLN A O 1
ATOM 1442 N N . THR A 1 187 ? 28.018 85.510 -21.104 1.00 26.34 187 THR A N 1
ATOM 1443 C CA . THR A 1 187 ? 29.295 84.814 -21.231 1.00 27.45 187 THR A CA 1
ATOM 1444 C C . THR A 1 187 ? 29.879 85.141 -22.600 1.00 29.36 187 THR A C 1
ATOM 1445 O O . THR A 1 187 ? 29.128 85.517 -23.499 1.00 30.13 187 THR A O 1
ATOM 1449 N N . GLN A 1 188 ? 31.202 85.014 -22.769 1.00 26.90 188 GLN A N 1
ATOM 1450 C CA . GLN A 1 188 ? 31.701 84.870 -24.132 1.00 28.11 188 GLN A CA 1
ATOM 1451 C C . GLN A 1 188 ? 31.620 83.399 -24.560 1.00 28.60 188 GLN A C 1
ATOM 1452 O O . GLN A 1 188 ? 31.273 82.526 -23.757 1.00 25.51 188 GLN A O 1
ATOM 1458 N N . PHE A 1 189 ? 31.894 83.136 -25.845 1.00 26.35 189 PHE A N 1
ATOM 1459 C CA . PHE A 1 189 ? 31.723 81.795 -26.387 1.00 28.03 189 PHE A CA 1
ATOM 1460 C C . PHE A 1 189 ? 32.999 81.419 -27.123 1.00 29.08 189 PHE A C 1
ATOM 1461 O O . PHE A 1 189 ? 33.586 82.281 -27.774 1.00 30.15 189 PHE A O 1
ATOM 1469 N N . THR A 1 190 ? 33.390 80.137 -27.029 1.00 28.42 190 THR A N 1
ATOM 1470 C CA . THR A 1 190 ? 34.571 79.616 -27.702 1.00 27.07 190 THR A CA 1
ATOM 1471 C C . THR A 1 190 ? 34.431 79.834 -29.206 1.00 25.96 190 THR A C 1
ATOM 1472 O O . THR A 1 190 ? 33.403 79.510 -29.815 1.00 25.48 190 THR A O 1
ATOM 1476 N N . ALA A 1 191 ? 35.468 80.418 -29.800 1.00 22.53 191 ALA A N 1
ATOM 1477 C CA . ALA A 1 191 ? 35.399 80.758 -31.209 1.00 23.99 191 ALA A CA 1
ATOM 1478 C C . ALA A 1 191 ? 36.480 80.007 -31.987 1.00 24.11 191 ALA A C 1
ATOM 1479 O O . ALA A 1 191 ? 37.571 80.540 -32.177 1.00 24.13 191 ALA A O 1
ATOM 1481 N N . GLU A 1 192 ? 36.157 78.779 -32.439 1.00 24.94 192 GLU A N 1
ATOM 1482 C CA . GLU A 1 192 ? 37.065 77.985 -33.262 1.00 23.89 192 GLU A CA 1
ATOM 1483 C C . GLU A 1 192 ? 36.413 77.676 -34.602 1.00 23.15 192 GLU A C 1
ATOM 1484 O O . GLU A 1 192 ? 35.178 77.557 -34.698 1.00 22.00 192 GLU A O 1
ATOM 1490 N N . TYR A 1 193 ? 37.278 77.532 -35.620 1.00 21.27 193 TYR A N 1
ATOM 1491 C CA . TYR A 1 193 ? 36.886 77.022 -36.928 1.00 21.44 193 TYR A CA 1
ATOM 1492 C C . TYR A 1 193 ? 36.266 75.636 -36.742 1.00 20.91 193 TYR A C 1
ATOM 1493 O O . TYR A 1 193 ? 36.638 74.911 -35.813 1.00 20.97 193 TYR A O 1
ATOM 1502 N N . THR A 1 194 ? 35.269 75.302 -37.578 1.00 20.60 194 THR A N 1
ATOM 1503 C CA . THR A 1 194 ? 34.642 73.984 -37.552 1.00 18.80 194 THR A CA 1
ATOM 1504 C C . THR A 1 194 ? 34.951 73.249 -38.860 1.00 19.82 194 THR A C 1
ATOM 1505 O O . THR A 1 194 ? 35.319 73.878 -39.856 1.00 19.43 194 THR A O 1
ATOM 1509 N N . VAL A 1 195 ? 34.772 71.913 -38.869 1.00 20.79 195 VAL A N 1
ATOM 1510 C CA . VAL A 1 195 ? 34.927 71.102 -40.075 1.00 21.03 195 VAL A CA 1
ATOM 1511 C C . VAL A 1 195 ? 33.932 71.579 -41.145 1.00 23.40 195 VAL A C 1
ATOM 1512 O O . VAL A 1 195 ? 34.292 71.737 -42.308 1.00 23.13 195 VAL A O 1
ATOM 1516 N N . GLN A 1 196 ? 32.660 71.785 -40.766 1.00 24.46 196 GLN A N 1
ATOM 1517 C CA . GLN A 1 196 ? 31.661 72.271 -41.709 1.00 22.74 196 GLN A CA 1
ATOM 1518 C C . GLN A 1 196 ? 32.110 73.586 -42.318 1.00 23.00 196 GLN A C 1
ATOM 1519 O O . GLN A 1 196 ? 32.198 73.694 -43.544 1.00 23.36 196 GLN A O 1
ATOM 1525 N N . GLY A 1 197 ? 32.438 74.561 -41.452 1.00 24.17 197 GLY A N 1
ATOM 1526 C CA . GLY A 1 197 ? 32.871 75.874 -41.917 1.00 20.06 197 GLY A CA 1
ATOM 1527 C C . GLY A 1 197 ? 34.106 75.789 -42.823 1.00 21.28 197 GLY A C 1
ATOM 1528 O O . GLY A 1 197 ? 34.206 76.523 -43.816 1.00 19.93 197 GLY A O 1
ATOM 1529 N N . LEU A 1 198 ? 35.061 74.902 -42.473 1.00 20.93 198 LEU A N 1
ATOM 1530 C CA . LEU A 1 198 ? 36.260 74.756 -43.291 1.00 23.31 198 LEU A CA 1
ATOM 1531 C C . LEU A 1 198 ? 35.940 74.111 -44.652 1.00 23.96 198 LEU A C 1
ATOM 1532 O O . LEU A 1 198 ? 36.518 74.471 -45.677 1.00 24.90 198 LEU A O 1
ATOM 1537 N N . TYR A 1 199 ? 34.983 73.184 -44.688 1.00 24.72 199 TYR A N 1
ATOM 1538 C CA . TYR A 1 199 ? 34.620 72.551 -45.948 1.00 26.88 199 TYR A CA 1
ATOM 1539 C C . TYR A 1 199 ? 33.976 73.568 -46.890 1.00 28.78 199 TYR A C 1
ATOM 1540 O O . TYR A 1 199 ? 34.222 73.550 -48.104 1.00 28.96 199 TYR A O 1
ATOM 1549 N N . TYR A 1 200 ? 33.167 74.459 -46.304 1.00 26.20 200 TYR A N 1
ATOM 1550 C CA . TYR A 1 200 ? 32.366 75.394 -47.076 1.00 26.24 200 TYR A CA 1
ATOM 1551 C C . TYR A 1 200 ? 33.077 76.723 -47.349 1.00 28.20 200 TYR A C 1
ATOM 1552 O O . TYR A 1 200 ? 32.669 77.377 -48.312 1.00 30.68 200 TYR A O 1
ATOM 1561 N N . GLN A 1 201 ? 34.089 77.142 -46.542 1.00 26.38 201 GLN A N 1
ATOM 1562 C CA . GLN A 1 201 ? 34.646 78.488 -46.714 1.00 25.79 201 GLN A CA 1
ATOM 1563 C C . GLN A 1 201 ? 36.144 78.521 -46.474 1.00 24.78 201 GLN A C 1
ATOM 1564 O O . GLN A 1 201 ? 36.723 79.614 -46.470 1.00 23.49 201 GLN A O 1
ATOM 1570 N N . GLY A 1 202 ? 36.713 77.367 -46.127 1.00 23.02 202 GLY A N 1
ATOM 1571 C CA . GLY A 1 202 ? 38.131 77.282 -45.833 1.00 23.98 202 GLY A CA 1
ATOM 1572 C C . GLY A 1 202 ? 38.997 77.822 -46.967 1.00 24.68 202 GLY A C 1
ATOM 1573 O O . GLY A 1 202 ? 38.713 77.568 -48.135 1.00 23.40 202 GLY A O 1
ATOM 1574 N N . ILE A 1 203 ? 40.058 78.560 -46.607 1.00 25.49 203 ILE A N 1
ATOM 1575 C CA . ILE A 1 203 ? 41.090 78.964 -47.553 1.00 26.49 203 ILE A CA 1
ATOM 1576 C C . ILE A 1 203 ? 41.691 77.732 -48.237 1.00 29.41 203 ILE A C 1
ATOM 1577 O O . ILE A 1 203 ? 41.580 76.604 -47.750 1.00 30.73 203 ILE A O 1
ATOM 1582 N N . PRO A 1 204 ? 42.357 77.891 -49.405 1.00 32.42 204 PRO A N 1
ATOM 1583 C CA . PRO A 1 204 ? 43.017 76.748 -50.048 1.00 30.01 204 PRO A CA 1
ATOM 1584 C C . PRO A 1 204 ? 43.973 76.094 -49.042 1.00 29.04 204 PRO A C 1
ATOM 1585 O O . PRO A 1 204 ? 44.718 76.783 -48.342 1.00 28.27 204 PRO A O 1
ATOM 1589 N N . GLY A 1 205 ? 43.899 74.763 -48.931 1.00 27.20 205 GLY A N 1
ATOM 1590 C CA . GLY A 1 205 ? 44.794 74.019 -48.062 1.00 24.98 205 GLY A CA 1
ATOM 1591 C C . GLY A 1 205 ? 44.604 74.328 -46.579 1.00 23.84 205 GLY A C 1
ATOM 1592 O O . GLY A 1 205 ? 45.552 74.224 -45.811 1.00 24.12 205 GLY A O 1
ATOM 1593 N N . TRP A 1 206 ? 43.369 74.623 -46.158 1.00 21.96 206 TRP A N 1
ATOM 1594 C CA . TRP A 1 206 ? 43.113 74.982 -44.769 1.00 22.07 206 TRP A CA 1
ATOM 1595 C C . TRP A 1 206 ? 43.587 73.896 -43.794 1.00 23.47 206 TRP A C 1
ATOM 1596 O O . TRP A 1 206 ? 43.986 74.209 -42.657 1.00 22.34 206 TRP A O 1
ATOM 1607 N N . TRP A 1 207 ? 43.546 72.628 -44.248 1.00 20.85 207 TRP A N 1
ATOM 1608 C CA . TRP A 1 207 ? 43.873 71.483 -43.405 1.00 21.64 207 TRP A CA 1
ATOM 1609 C C . TRP A 1 207 ? 45.322 71.553 -42.927 1.00 23.04 207 TRP A C 1
ATOM 1610 O O . TRP A 1 207 ? 45.667 70.950 -41.915 1.00 22.01 207 TRP A O 1
ATOM 1621 N N . ARG A 1 208 ? 46.174 72.279 -43.661 1.00 25.95 208 ARG A N 1
ATOM 1622 C CA . ARG A 1 208 ? 47.583 72.365 -43.298 1.00 27.95 208 ARG A CA 1
ATOM 1623 C C . ARG A 1 208 ? 47.763 73.119 -41.980 1.00 27.84 208 ARG A C 1
ATOM 1624 O O . ARG A 1 208 ? 48.825 73.068 -41.372 1.00 26.79 208 ARG A O 1
ATOM 1632 N N . TYR A 1 209 ? 46.720 73.825 -41.528 1.00 28.07 209 TYR A N 1
ATOM 1633 C CA . TYR A 1 209 ? 46.871 74.730 -40.397 1.00 25.85 209 TYR A CA 1
ATOM 1634 C C . TYR A 1 209 ? 46.285 74.107 -39.140 1.00 25.31 209 TYR A C 1
ATOM 1635 O O . TYR A 1 209 ? 46.189 74.797 -38.134 1.00 26.34 209 TYR A O 1
ATOM 1644 N N . LEU A 1 210 ? 45.866 72.828 -39.208 1.00 24.12 210 LEU A N 1
ATOM 1645 C CA . LEU A 1 210 ? 45.346 72.151 -38.029 1.00 23.67 210 LEU A CA 1
ATOM 1646 C C . LEU A 1 210 ? 46.522 71.476 -37.349 1.00 24.15 210 LEU A C 1
ATOM 1647 O O . LEU A 1 210 ? 47.369 70.920 -38.033 1.00 25.43 210 LEU A O 1
ATOM 1652 N N . ASP A 1 211 ? 46.517 71.475 -36.017 1.00 22.74 211 ASP A N 1
ATOM 1653 C CA . ASP A 1 211 ? 47.604 70.943 -35.227 1.00 21.24 211 ASP A CA 1
ATOM 1654 C C . ASP A 1 211 ? 47.017 70.322 -33.960 1.00 19.54 211 ASP A C 1
ATOM 1655 O O . ASP A 1 211 ? 45.826 70.422 -33.739 1.00 16.52 211 ASP A O 1
ATOM 1660 N N . LEU A 1 212 ? 47.868 69.710 -33.128 1.00 19.90 212 LEU A N 1
ATOM 1661 C CA . LEU A 1 212 ? 47.423 68.950 -31.970 1.00 22.22 212 LEU A CA 1
ATOM 1662 C C . LEU A 1 212 ? 47.633 69.789 -30.718 1.00 22.37 212 LEU A C 1
ATOM 1663 O O . LEU A 1 212 ? 48.524 70.628 -30.683 1.00 21.63 212 LEU A O 1
ATOM 1668 N N . ASP A 1 213 ? 46.836 69.498 -29.682 1.00 23.44 213 ASP A N 1
ATOM 1669 C CA . ASP A 1 213 ? 46.858 70.248 -28.437 1.00 25.03 213 ASP A CA 1
ATOM 1670 C C . ASP A 1 213 ? 46.347 69.346 -27.308 1.00 24.44 213 ASP A C 1
ATOM 1671 O O . ASP A 1 213 ? 45.799 68.278 -27.542 1.00 24.90 213 ASP A O 1
ATOM 1676 N N . PHE A 1 214 ? 46.499 69.779 -26.063 1.00 27.24 214 PHE A N 1
ATOM 1677 C CA . PHE A 1 214 ? 45.947 69.045 -24.936 1.00 26.73 214 PHE A CA 1
ATOM 1678 C C . PHE A 1 214 ? 44.904 69.915 -24.238 1.00 26.03 214 PHE A C 1
ATOM 1679 O O . PHE A 1 214 ? 45.008 71.133 -24.243 1.00 26.86 214 PHE A O 1
ATOM 1687 N N . ALA A 1 215 ? 43.920 69.281 -23.612 1.00 26.34 215 ALA A N 1
ATOM 1688 C CA . ALA A 1 215 ? 42.960 69.977 -22.781 1.00 27.18 215 ALA A CA 1
ATOM 1689 C C . ALA A 1 215 ? 42.731 69.106 -21.564 1.00 28.28 215 ALA A C 1
ATOM 1690 O O . ALA A 1 215 ? 42.128 68.041 -21.654 1.00 29.98 215 ALA A O 1
ATOM 1692 N N . PHE A 1 216 ? 43.251 69.564 -20.434 1.00 29.87 216 PHE A N 1
ATOM 1693 C CA . PHE A 1 216 ? 43.014 68.861 -19.196 1.00 28.65 216 PHE A CA 1
ATOM 1694 C C . PHE A 1 216 ? 41.903 69.594 -18.459 1.00 30.00 216 PHE A C 1
ATOM 1695 O O . PHE A 1 216 ? 41.941 70.812 -18.343 1.00 31.52 216 PHE A O 1
ATOM 1703 N N . PRO A 1 217 ? 40.871 68.889 -17.955 1.00 33.77 217 PRO A N 1
ATOM 1704 C CA . PRO A 1 217 ? 39.973 69.460 -16.951 1.00 36.99 217 PRO A CA 1
ATOM 1705 C C . PRO A 1 217 ? 40.778 69.851 -15.709 1.00 43.15 217 PRO A C 1
ATOM 1706 O O . PRO A 1 217 ? 41.872 69.332 -15.501 1.00 43.15 217 PRO A O 1
ATOM 1710 N N . PRO A 1 218 ? 40.289 70.793 -14.860 1.00 49.50 218 PRO A N 1
ATOM 1711 C CA . PRO A 1 218 ? 41.107 71.367 -13.780 1.00 44.63 218 PRO A CA 1
ATOM 1712 C C . PRO A 1 218 ? 41.757 70.403 -12.783 1.00 38.57 218 PRO A C 1
ATOM 1713 O O . PRO A 1 218 ? 42.859 70.651 -12.303 1.00 39.73 218 PRO A O 1
ATOM 1717 N N . ASP A 1 219 ? 41.096 69.290 -12.494 1.00 35.80 219 ASP A N 1
ATOM 1718 C CA . ASP A 1 219 ? 41.654 68.311 -11.574 1.00 42.68 219 ASP A CA 1
ATOM 1719 C C . ASP A 1 219 ? 42.836 67.553 -12.197 1.00 43.94 219 ASP A C 1
ATOM 1720 O O . ASP A 1 219 ? 43.693 67.045 -11.479 1.00 46.34 219 ASP A O 1
ATOM 1725 N N . LYS A 1 220 ? 42.882 67.480 -13.533 1.00 38.73 220 LYS A N 1
ATOM 1726 C CA . LYS A 1 220 ? 43.962 66.798 -14.227 1.00 32.70 220 LYS A CA 1
ATOM 1727 C C . LYS A 1 220 ? 45.089 67.780 -14.533 1.00 31.74 220 LYS A C 1
ATOM 1728 O O . LYS A 1 220 ? 46.252 67.385 -14.551 1.00 32.05 220 LYS A O 1
ATOM 1734 N N . ALA A 1 221 ? 44.742 69.052 -14.761 1.00 29.70 221 ALA A N 1
ATOM 1735 C CA . ALA A 1 221 ? 45.752 70.076 -14.974 1.00 32.16 221 ALA A CA 1
ATOM 1736 C C . ALA A 1 221 ? 46.577 70.284 -13.705 1.00 34.68 221 ALA A C 1
ATOM 1737 O O . ALA A 1 221 ? 47.786 70.506 -13.788 1.00 35.28 221 ALA A O 1
ATOM 1739 N N . LYS A 1 222 ? 45.913 70.173 -12.541 1.00 36.77 222 LYS A N 1
ATOM 1740 C CA . LYS A 1 222 ? 46.563 70.223 -11.241 1.00 36.34 222 LYS A CA 1
ATOM 1741 C C . LYS A 1 222 ? 47.631 69.121 -11.184 1.00 35.99 222 LYS A C 1
ATOM 1742 O O . LYS A 1 222 ? 48.782 69.400 -10.819 1.00 33.07 222 LYS A O 1
ATOM 1748 N N . LEU A 1 223 ? 47.264 67.884 -11.579 1.00 31.28 223 LEU A N 1
ATOM 1749 C CA . LEU A 1 223 ? 48.213 66.774 -11.625 1.00 32.35 223 LEU A CA 1
ATOM 1750 C C . LEU A 1 223 ? 49.382 67.094 -12.570 1.00 34.73 223 LEU A C 1
ATOM 1751 O O . LEU A 1 223 ? 50.546 66.960 -12.196 1.00 34.79 223 LEU A O 1
ATOM 1756 N N . VAL A 1 224 ? 49.077 67.574 -13.781 1.00 34.80 224 VAL A N 1
ATOM 1757 C CA . VAL A 1 224 ? 50.100 67.864 -14.776 1.00 34.87 224 VAL A CA 1
ATOM 1758 C C . VAL A 1 224 ? 51.098 68.894 -14.242 1.00 35.77 224 VAL A C 1
ATOM 1759 O O . VAL A 1 224 ? 52.304 68.640 -14.300 1.00 32.45 224 VAL A O 1
ATOM 1763 N N . GLU A 1 225 ? 50.591 70.032 -13.725 1.00 38.20 225 GLU A N 1
ATOM 1764 C CA . GLU A 1 225 ? 51.416 71.173 -13.325 1.00 40.38 225 GLU A CA 1
ATOM 1765 C C . GLU A 1 225 ? 52.366 70.775 -12.199 1.00 34.98 225 GLU A C 1
ATOM 1766 O O . GLU A 1 225 ? 53.441 71.351 -12.072 1.00 33.57 225 GLU A O 1
ATOM 1772 N N . ALA A 1 226 ? 51.946 69.790 -11.398 1.00 31.75 226 ALA A N 1
ATOM 1773 C CA . ALA A 1 226 ? 52.671 69.306 -10.236 1.00 32.33 226 ALA A CA 1
ATOM 1774 C C . ALA A 1 226 ? 53.649 68.182 -10.599 1.00 36.30 226 ALA A C 1
ATOM 1775 O O . ALA A 1 226 ? 54.321 67.633 -9.717 1.00 38.37 226 ALA A O 1
ATOM 1777 N N . GLY A 1 227 ? 53.707 67.805 -11.885 1.00 33.86 227 GLY A N 1
ATOM 1778 C CA . GLY A 1 227 ? 54.673 66.815 -12.340 1.00 30.57 227 GLY A CA 1
ATOM 1779 C C . GLY A 1 227 ? 54.227 65.370 -12.104 1.00 29.96 227 GLY A C 1
ATOM 1780 O O . GLY A 1 227 ? 55.058 64.500 -11.862 1.00 32.02 227 GLY A O 1
ATOM 1781 N N . ALA A 1 228 ? 52.919 65.104 -12.199 1.00 25.92 228 ALA A N 1
ATOM 1782 C CA . ALA A 1 228 ? 52.436 63.733 -12.183 1.00 25.64 228 ALA A CA 1
ATOM 1783 C C . ALA A 1 228 ? 53.068 62.968 -13.347 1.00 25.80 228 ALA A C 1
ATOM 1784 O O . ALA A 1 228 ? 53.389 63.547 -14.389 1.00 23.93 228 ALA A O 1
ATOM 1786 N N . PRO A 1 229 ? 53.244 61.637 -13.199 1.00 24.94 229 PRO A N 1
ATOM 1787 C CA . PRO A 1 229 ? 53.760 60.791 -14.278 1.00 25.52 229 PRO A CA 1
ATOM 1788 C C . PRO A 1 229 ? 52.683 60.520 -15.329 1.00 28.28 229 PRO A C 1
ATOM 1789 O O . PRO A 1 229 ? 51.478 60.591 -15.039 1.00 25.68 229 PRO A O 1
ATOM 1793 N N . LEU A 1 230 ? 53.151 60.194 -16.547 1.00 26.97 230 LEU A N 1
ATOM 1794 C CA . LEU A 1 230 ? 52.296 59.982 -17.703 1.00 23.92 230 LEU A CA 1
ATOM 1795 C C . LEU A 1 230 ? 51.271 58.909 -17.366 1.00 23.25 230 LEU A C 1
ATOM 1796 O O . LEU A 1 230 ? 50.165 58.918 -17.890 1.00 22.09 230 LEU A O 1
ATOM 1801 N N . GLU A 1 231 ? 51.653 57.978 -16.484 1.00 23.72 231 GLU A N 1
ATOM 1802 C CA . GLU A 1 231 ? 50.782 56.873 -16.100 1.00 23.05 231 GLU A CA 1
ATOM 1803 C C . GLU A 1 231 ? 49.443 57.401 -15.582 1.00 23.72 231 GLU A C 1
ATOM 1804 O O . GLU A 1 231 ? 48.415 56.763 -15.770 1.00 25.26 231 GLU A O 1
ATOM 1810 N N . LEU A 1 232 ? 49.442 58.554 -14.908 1.00 24.78 232 LEU A N 1
ATOM 1811 C CA . LEU A 1 232 ? 48.211 59.020 -14.277 1.00 28.05 232 LEU A CA 1
ATOM 1812 C C . LEU A 1 232 ? 47.265 59.678 -15.285 1.00 29.80 232 LEU A C 1
ATOM 1813 O O . LEU A 1 232 ? 46.144 60.047 -14.920 1.00 34.58 232 LEU A O 1
ATOM 1818 N N . LEU A 1 233 ? 47.709 59.808 -16.544 1.00 27.94 233 LEU A N 1
ATOM 1819 C CA . LEU A 1 233 ? 46.906 60.423 -17.590 1.00 26.85 233 LEU A CA 1
ATOM 1820 C C . LEU A 1 233 ? 46.277 59.355 -18.478 1.00 27.08 233 LEU A C 1
ATOM 1821 O O . LEU A 1 233 ? 45.543 59.677 -19.398 1.00 32.30 233 LEU A O 1
ATOM 1826 N N . TYR A 1 234 ? 46.549 58.080 -18.197 1.00 27.55 234 TYR A N 1
ATOM 1827 C CA . TYR A 1 234 ? 46.135 57.010 -19.087 1.00 26.68 234 TYR A CA 1
ATOM 1828 C C . TYR A 1 234 ? 44.610 56.986 -19.218 1.00 27.48 234 TYR A C 1
ATOM 1829 O O . TYR A 1 234 ? 43.925 57.016 -18.200 1.00 28.04 234 TYR A O 1
ATOM 1838 N N . PRO A 1 235 ? 44.000 56.891 -20.433 1.00 27.18 235 PRO A N 1
ATOM 1839 C CA . PRO A 1 235 ? 44.693 57.038 -21.728 1.00 24.30 235 PRO A CA 1
ATOM 1840 C C . PRO A 1 235 ? 44.800 58.480 -22.221 1.00 25.97 235 PRO A C 1
ATOM 1841 O O . PRO A 1 235 ? 43.801 59.197 -22.152 1.00 25.58 235 PRO A O 1
ATOM 1845 N N . ILE A 1 236 ? 45.981 58.928 -22.714 1.00 25.63 236 ILE A N 1
ATOM 1846 C CA . ILE A 1 236 ? 46.143 60.358 -22.993 1.00 26.33 236 ILE A CA 1
ATOM 1847 C C . ILE A 1 236 ? 45.123 60.820 -24.024 1.00 26.05 236 ILE A C 1
ATOM 1848 O O . ILE A 1 236 ? 44.889 62.020 -24.105 1.00 25.18 236 ILE A O 1
ATOM 1853 N N . ALA A 1 237 ? 44.661 59.914 -24.889 1.00 25.32 237 ALA A N 1
ATOM 1854 C CA . ALA A 1 237 ? 43.669 60.250 -25.900 1.00 28.35 237 ALA A 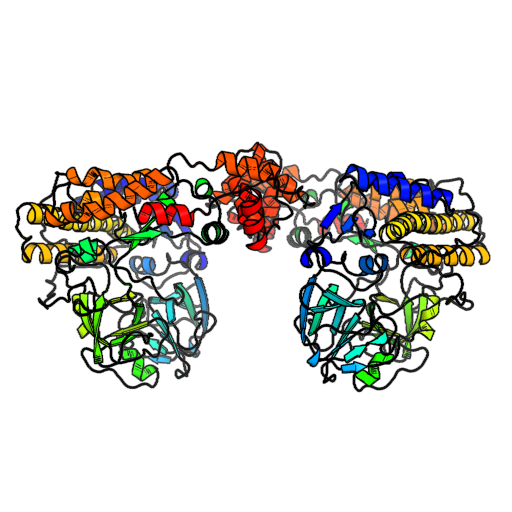CA 1
ATOM 1855 C C . ALA A 1 237 ? 42.553 61.135 -25.324 1.00 27.40 237 ALA A C 1
ATOM 1856 O O . ALA A 1 237 ? 42.079 62.030 -26.024 1.00 26.54 237 ALA A O 1
ATOM 1858 N N . GLN A 1 238 ? 42.193 60.920 -24.044 1.00 26.70 238 GLN A N 1
ATOM 1859 C CA . GLN A 1 238 ? 41.159 61.673 -23.345 1.00 29.73 238 GLN A CA 1
ATOM 1860 C C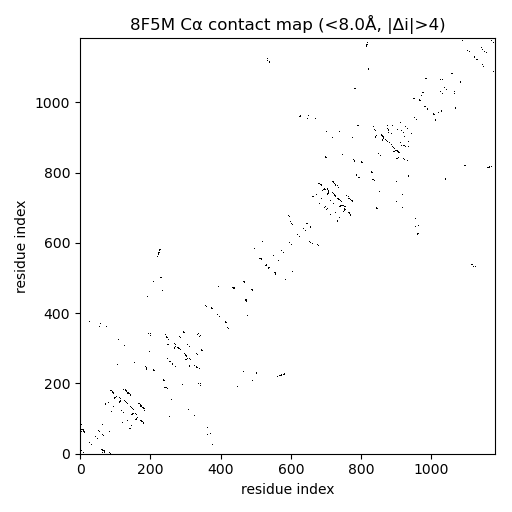 . GLN A 1 238 ? 41.403 63.182 -23.417 1.00 29.25 238 GLN A C 1
ATOM 1861 O O . GLN A 1 238 ? 40.455 63.964 -23.372 1.00 25.26 238 GLN A O 1
ATOM 1867 N N . TYR A 1 239 ? 42.682 63.582 -23.445 1.00 26.76 239 TYR A N 1
ATOM 1868 C CA . TYR A 1 239 ? 43.038 64.980 -23.289 1.00 26.01 239 TYR A CA 1
ATOM 1869 C C . TYR A 1 239 ? 43.538 65.568 -24.596 1.00 24.11 239 TYR A C 1
ATOM 1870 O O . TYR A 1 239 ? 44.039 66.681 -24.588 1.00 27.49 239 TYR A O 1
ATOM 1879 N N . LEU A 1 240 ? 43.383 64.848 -25.710 1.00 23.14 240 LEU A N 1
ATOM 1880 C CA . LEU A 1 240 ? 43.789 65.394 -27.006 1.00 23.14 240 LEU A CA 1
ATOM 1881 C C . LEU A 1 240 ? 42.665 66.240 -27.625 1.00 20.88 240 LEU A C 1
ATOM 1882 O O . LEU A 1 240 ? 41.494 65.881 -27.535 1.00 19.72 240 LEU A O 1
ATOM 1887 N N . LYS A 1 241 ? 43.030 67.322 -28.324 1.00 20.81 241 LYS A N 1
ATOM 1888 C CA . LYS A 1 241 ? 42.089 67.990 -29.216 1.00 23.08 241 LYS A CA 1
ATOM 1889 C C . LYS A 1 241 ? 42.875 68.537 -30.398 1.00 23.69 241 LYS A C 1
ATOM 1890 O O . LYS A 1 241 ? 44.081 68.737 -30.256 1.00 22.69 241 LYS A O 1
ATOM 1896 N N . LEU A 1 242 ? 42.193 68.782 -31.537 1.00 23.54 242 LEU A N 1
ATOM 1897 C CA . LEU A 1 242 ? 42.790 69.582 -32.601 1.00 24.34 242 LEU A CA 1
ATOM 1898 C C . LEU A 1 242 ? 42.607 71.065 -32.270 1.00 24.32 242 LEU A C 1
ATOM 1899 O O . LEU A 1 242 ? 41.703 71.430 -31.532 1.00 25.72 242 LEU A O 1
ATOM 1904 N N . LYS A 1 243 ? 43.448 71.926 -32.842 1.00 24.53 243 LYS A N 1
ATOM 1905 C CA . LYS A 1 243 ? 43.275 73.362 -32.702 1.00 25.49 243 LYS A CA 1
ATOM 1906 C C . LYS A 1 243 ? 43.586 74.038 -34.037 1.00 26.20 243 LYS A C 1
ATOM 1907 O O . LYS A 1 243 ? 44.331 73.489 -34.854 1.00 24.13 243 LYS A O 1
ATOM 1913 N N . GLY A 1 244 ? 42.994 75.226 -34.247 1.00 24.04 244 GLY A N 1
ATOM 1914 C CA . GLY A 1 244 ? 43.274 76.032 -35.426 1.00 23.08 244 GLY A CA 1
ATOM 1915 C C . GLY A 1 244 ? 44.526 76.874 -35.202 1.00 22.68 244 GLY A C 1
ATOM 1916 O O . GLY A 1 244 ? 45.071 76.863 -34.099 1.00 23.83 244 GLY A O 1
ATOM 1917 N N . PRO A 1 245 ? 45.022 77.637 -36.204 1.00 21.55 245 PRO A N 1
ATOM 1918 C CA . PRO A 1 245 ? 46.224 78.450 -36.007 1.00 21.46 245 PRO A CA 1
ATOM 1919 C C . PRO A 1 245 ? 45.937 79.691 -35.155 1.00 23.21 245 PRO A C 1
ATOM 1920 O O . PRO A 1 245 ? 46.857 80.373 -34.714 1.00 25.65 245 PRO A O 1
ATOM 1924 N N . ASN A 1 246 ? 44.654 79.986 -34.934 1.00 23.09 246 ASN A N 1
ATOM 1925 C CA . ASN A 1 246 ? 44.227 81.137 -34.149 1.00 25.90 246 ASN A CA 1
ATOM 1926 C C . ASN A 1 246 ? 42.751 80.952 -33.800 1.00 27.09 246 ASN A C 1
ATOM 1927 O O . ASN A 1 246 ? 42.076 80.079 -34.323 1.00 30.29 246 ASN A O 1
ATOM 1932 N N . THR A 1 247 ? 42.256 81.848 -32.961 1.00 32.03 247 THR A N 1
ATOM 1933 C CA . THR A 1 247 ? 40.973 81.754 -32.295 1.00 30.70 247 THR A CA 1
ATOM 1934 C C . THR A 1 247 ? 40.229 83.066 -32.590 1.00 30.52 247 THR A C 1
ATOM 1935 O O . THR A 1 247 ? 40.861 84.076 -32.890 1.00 29.42 247 THR A O 1
ATOM 1939 N N . GLY A 1 248 ? 38.893 83.067 -32.581 1.00 28.28 248 GLY A N 1
ATOM 1940 C CA . GLY A 1 248 ? 38.199 84.322 -32.812 1.00 25.31 248 GLY A CA 1
ATOM 1941 C C . GLY A 1 248 ? 37.592 84.901 -31.535 1.00 26.26 248 GLY A C 1
ATOM 1942 O O . GLY A 1 248 ? 37.937 84.478 -30.431 1.00 28.67 248 GLY A O 1
ATOM 1943 N N . PHE A 1 249 ? 36.669 85.858 -31.713 1.00 24.01 249 PHE A N 1
ATOM 1944 C CA . PHE A 1 249 ? 35.841 86.391 -30.650 1.00 22.85 249 PHE A CA 1
ATOM 1945 C C . PHE A 1 249 ? 34.439 85.812 -30.821 1.00 23.68 249 PHE A C 1
ATOM 1946 O O . PHE A 1 249 ? 33.925 85.706 -31.939 1.00 25.64 249 PHE A O 1
ATOM 1954 N N . GLY A 1 250 ? 33.812 85.437 -29.712 1.00 21.89 250 GLY A N 1
ATOM 1955 C CA . GLY A 1 250 ? 32.438 84.990 -29.799 1.00 22.37 250 GLY A CA 1
ATOM 1956 C C . GLY A 1 250 ? 31.632 85.744 -28.758 1.00 24.55 250 GLY A C 1
ATOM 1957 O O . GLY A 1 250 ? 32.009 85.705 -27.584 1.00 25.52 250 GLY A O 1
ATOM 1958 N N . GLY A 1 251 ? 30.585 86.454 -29.202 1.00 22.42 251 GLY A N 1
ATOM 1959 C CA . GLY A 1 251 ? 29.670 87.085 -28.257 1.00 24.69 251 GLY A CA 1
ATOM 1960 C C . GLY A 1 251 ? 28.212 87.037 -28.722 1.00 23.54 251 GLY A C 1
ATOM 1961 O O . GLY A 1 251 ? 27.949 86.729 -29.881 1.00 23.51 251 GLY A O 1
ATOM 1962 N N . ILE A 1 252 ? 27.276 87.359 -27.819 1.00 23.95 252 ILE A N 1
ATOM 1963 C CA . ILE A 1 252 ? 25.869 87.477 -28.177 1.00 24.64 252 ILE A CA 1
ATOM 1964 C C . ILE A 1 252 ? 25.709 88.515 -29.288 1.00 24.12 252 ILE A C 1
ATOM 1965 O O . ILE A 1 252 ? 26.414 89.522 -29.321 1.00 26.85 252 ILE A O 1
ATOM 1970 N N . LEU A 1 253 ? 24.756 88.267 -30.187 1.00 23.72 253 LEU A N 1
ATOM 1971 C CA . LEU A 1 253 ? 24.568 89.119 -31.354 1.00 24.86 253 LEU A CA 1
ATOM 1972 C C . LEU A 1 253 ? 23.425 90.101 -31.090 1.00 23.62 253 LEU A C 1
ATOM 1973 O O . LEU A 1 253 ? 22.307 89.675 -30.804 1.00 23.51 253 LEU A O 1
ATOM 1978 N N . LEU A 1 254 ? 23.736 91.407 -31.164 1.00 24.55 254 LEU A N 1
ATOM 1979 C CA . LEU A 1 254 ? 22.787 92.486 -30.902 1.00 25.03 254 LEU A CA 1
ATOM 1980 C C . LEU A 1 254 ? 22.675 93.408 -32.113 1.00 26.41 254 LEU A C 1
ATOM 1981 O O . LEU A 1 254 ? 23.620 93.553 -32.897 1.00 28.85 254 LEU A O 1
ATOM 1986 N N . SER A 1 255 ? 21.503 94.051 -32.234 1.00 26.68 255 SER A N 1
ATOM 1987 C CA . SER A 1 255 ? 21.198 94.984 -33.314 1.00 28.38 255 SER A CA 1
ATOM 1988 C C . SER A 1 255 ? 21.650 96.410 -32.975 1.00 25.53 255 SER A C 1
ATOM 1989 O O . SER A 1 255 ? 21.512 96.844 -31.832 1.00 26.80 255 SER A O 1
ATOM 1992 N N . PRO A 1 256 ? 22.099 97.224 -33.960 1.00 25.92 256 PRO A N 1
ATOM 1993 C CA . PRO A 1 256 ? 22.356 98.655 -33.729 1.00 28.08 256 PRO A CA 1
ATOM 1994 C C . PRO A 1 256 ? 21.113 99.458 -33.326 1.00 28.31 256 PRO A C 1
ATOM 1995 O O . PRO A 1 256 ? 21.212 100.599 -32.867 1.00 29.30 256 PRO A O 1
ATOM 1999 N N . LYS A 1 257 ? 19.935 98.853 -33.482 1.00 28.03 257 LYS A N 1
ATOM 2000 C CA . LYS A 1 257 ? 18.708 99.530 -33.105 1.00 29.80 257 LYS A CA 1
ATOM 2001 C C . LYS A 1 257 ? 18.677 99.785 -31.598 1.00 29.54 257 LYS A C 1
ATOM 2002 O O . LYS A 1 257 ? 17.922 100.637 -31.151 1.00 32.29 257 LYS A O 1
ATOM 2008 N N . ILE A 1 258 ? 19.498 99.088 -30.801 1.00 28.87 258 ILE A N 1
ATOM 2009 C CA . ILE A 1 258 ? 19.427 99.298 -29.354 1.00 27.45 258 ILE A CA 1
ATOM 2010 C C . ILE A 1 258 ? 20.101 100.624 -28.976 1.00 28.79 258 ILE A C 1
ATOM 2011 O O . ILE A 1 258 ? 19.816 101.157 -27.913 1.00 28.51 258 ILE A O 1
ATOM 2016 N N . LEU A 1 259 ? 21.028 101.118 -29.815 1.00 27.93 259 LEU A N 1
ATOM 2017 C CA . LEU A 1 259 ? 21.960 102.183 -29.446 1.00 31.30 259 LEU A CA 1
ATOM 2018 C C . LEU A 1 259 ? 21.227 103.486 -29.055 1.00 34.85 259 LEU A C 1
ATOM 2019 O O . LEU A 1 259 ? 21.483 104.032 -27.973 1.00 36.72 259 LEU A O 1
ATOM 2024 N N . PRO A 1 260 ? 20.271 104.031 -29.859 1.00 32.89 260 PRO A N 1
ATOM 2025 C CA . PRO A 1 260 ? 19.490 105.183 -29.397 1.00 33.31 260 PRO A CA 1
ATOM 2026 C C . PRO A 1 260 ? 18.847 104.921 -28.034 1.00 31.82 260 PRO A C 1
ATOM 2027 O O . PRO A 1 260 ? 18.846 105.795 -27.183 1.00 34.44 260 PRO A O 1
ATOM 2031 N N . PHE A 1 261 ? 18.375 103.699 -27.769 1.00 32.41 261 PHE A N 1
ATOM 2032 C CA . PHE A 1 261 ? 17.733 103.418 -26.486 1.00 30.91 261 PHE A CA 1
ATOM 2033 C C . PHE A 1 261 ? 18.743 103.396 -25.337 1.00 31.36 261 PHE A C 1
ATOM 2034 O O . PHE A 1 261 ? 18.353 103.400 -24.178 1.00 34.23 261 PHE A O 1
ATOM 2042 N N . LEU A 1 262 ? 20.042 103.360 -25.648 1.00 32.99 262 LEU A N 1
ATOM 2043 C CA . LEU A 1 262 ? 21.062 103.339 -24.607 1.00 33.51 262 LEU A CA 1
ATOM 2044 C C . LEU A 1 262 ? 21.589 104.762 -24.423 1.00 34.85 262 LEU A C 1
ATOM 2045 O O . LEU A 1 262 ? 22.497 105.018 -23.639 1.00 32.75 262 LEU A O 1
ATOM 2050 N N . GLY A 1 263 ? 21.033 105.687 -25.206 1.00 35.80 263 GLY A N 1
ATOM 2051 C CA . GLY A 1 263 ? 21.468 107.069 -25.185 1.00 34.06 263 GLY A CA 1
ATOM 2052 C C . GLY A 1 263 ? 22.760 107.247 -25.968 1.00 37.70 263 GLY A C 1
ATOM 2053 O O . GLY A 1 263 ? 23.507 108.183 -25.690 1.00 38.67 263 GLY A O 1
ATOM 2054 N N . LEU A 1 264 ? 23.019 106.349 -26.937 1.00 35.94 264 LEU A N 1
ATOM 2055 C CA . LEU A 1 264 ? 24.223 106.467 -27.752 1.00 34.27 264 LEU A CA 1
ATOM 2056 C C . LEU A 1 264 ? 23.867 106.726 -29.214 1.00 30.91 264 LEU A C 1
ATOM 2057 O O . LEU A 1 264 ? 22.722 106.544 -29.624 1.00 31.32 264 LEU A O 1
ATOM 2062 N N . HIS A 1 265 ? 24.867 107.168 -29.985 1.00 26.42 265 HIS A N 1
ATOM 2063 C CA . HIS A 1 265 ? 24.718 107.356 -31.417 1.00 25.56 265 HIS A CA 1
ATOM 2064 C C . HIS A 1 265 ? 24.773 106.017 -32.153 1.00 29.46 265 HIS A C 1
ATOM 2065 O O . HIS A 1 265 ? 25.253 105.011 -31.612 1.00 27.90 265 HIS A O 1
ATOM 2072 N N . GLY A 1 266 ? 24.316 106.053 -33.418 1.00 30.67 266 GLY A N 1
ATOM 2073 C CA . GLY A 1 266 ? 24.164 104.873 -34.257 1.00 28.75 266 GLY A CA 1
ATOM 2074 C C . GLY A 1 266 ? 25.493 104.424 -34.855 1.00 30.72 266 GLY A C 1
ATOM 2075 O O . GLY A 1 266 ? 26.571 104.839 -34.409 1.00 33.03 266 GLY A O 1
ATOM 2076 N N . LEU A 1 267 ? 25.392 103.575 -35.887 1.00 29.57 267 LEU A N 1
ATOM 2077 C CA . LEU A 1 267 ? 26.518 102.836 -36.433 1.00 25.45 267 LEU A CA 1
ATOM 2078 C C . LEU A 1 267 ? 26.437 102.886 -37.964 1.00 26.14 267 LEU A C 1
ATOM 2079 O O . LEU A 1 267 ? 25.383 102.671 -38.569 1.00 25.59 267 LEU A O 1
ATOM 2084 N N . GLU A 1 268 ? 27.562 103.216 -38.590 1.00 25.08 268 GLU A N 1
ATOM 2085 C CA . GLU A 1 268 ? 27.652 103.328 -40.034 1.00 28.41 268 GLU A CA 1
ATOM 2086 C C . GLU A 1 268 ? 27.403 101.967 -40.685 1.00 30.76 268 GLU A C 1
ATOM 2087 O O . GLU A 1 268 ? 27.745 100.930 -40.115 1.00 30.19 268 GLU A O 1
ATOM 2093 N N . ASP A 1 269 ? 26.827 101.994 -41.894 1.00 30.41 269 ASP A N 1
ATOM 2094 C CA . ASP A 1 269 ? 26.585 100.811 -42.698 1.00 32.43 269 ASP A CA 1
ATOM 2095 C C . ASP A 1 269 ? 27.897 100.069 -42.964 1.00 35.34 269 ASP A C 1
ATOM 2096 O O . ASP A 1 269 ? 28.933 100.681 -43.224 1.00 34.34 269 ASP A O 1
ATOM 2101 N N . GLY A 1 270 ? 27.842 98.732 -42.870 1.00 34.29 270 GLY A N 1
ATOM 2102 C CA . GLY A 1 270 ? 28.958 97.878 -43.248 1.00 28.90 270 GLY A CA 1
ATOM 2103 C C . GLY A 1 270 ? 29.949 97.664 -42.110 1.00 27.71 270 GLY A C 1
ATOM 2104 O O . GLY A 1 270 ? 31.008 97.076 -42.334 1.00 28.87 270 GLY A O 1
ATOM 2105 N N . GLY A 1 271 ? 29.615 98.153 -40.905 1.00 23.43 271 GLY A N 1
ATOM 2106 C CA . GLY A 1 271 ? 30.561 98.106 -39.806 1.00 22.76 271 GLY A CA 1
ATOM 2107 C C . GLY A 1 271 ? 29.951 97.433 -38.586 1.00 23.17 271 GLY A C 1
ATOM 2108 O O . GLY A 1 271 ? 28.739 97.333 -38.493 1.00 23.06 271 GLY A O 1
ATOM 2109 N N . LEU A 1 272 ? 30.792 96.950 -37.669 1.00 23.75 272 LEU A N 1
ATOM 2110 C CA . LEU A 1 272 ? 30.265 96.267 -36.504 1.00 25.00 272 LEU A CA 1
ATOM 2111 C C . LEU A 1 272 ? 31.027 96.733 -35.278 1.00 24.69 272 LEU A C 1
ATOM 2112 O O . LEU A 1 272 ? 32.080 97.346 -35.422 1.00 30.66 272 LEU A O 1
ATOM 2117 N N . LEU A 1 273 ? 30.468 96.454 -34.101 1.00 23.41 273 LEU A N 1
ATOM 2118 C CA . LEU A 1 273 ? 31.088 96.778 -32.823 1.00 25.26 273 LEU A CA 1
ATOM 2119 C C . LEU A 1 273 ? 31.214 95.457 -32.075 1.00 24.50 273 LEU A C 1
ATOM 2120 O O . LEU A 1 273 ? 30.392 94.582 -32.304 1.00 22.67 273 LEU A O 1
ATOM 2125 N N . ALA A 1 274 ? 32.216 95.322 -31.193 1.00 21.94 274 ALA A N 1
ATOM 2126 C CA . ALA A 1 274 ? 32.330 94.117 -30.394 1.00 23.02 274 ALA A CA 1
ATOM 2127 C C . ALA A 1 274 ? 33.018 94.452 -29.081 1.00 23.20 274 ALA A C 1
ATOM 2128 O O . ALA A 1 274 ? 33.815 95.375 -29.025 1.00 25.66 274 ALA A O 1
ATOM 2130 N N . TYR A 1 275 ? 32.768 93.651 -28.045 1.00 24.53 275 TYR A N 1
ATOM 2131 C CA . TYR A 1 275 ? 33.315 93.957 -26.738 1.00 24.41 275 TYR A CA 1
ATOM 2132 C C . TYR A 1 275 ? 34.746 93.440 -26.651 1.00 24.50 275 TYR A C 1
ATOM 2133 O O . TYR A 1 275 ? 35.043 92.606 -25.809 1.00 23.40 275 TYR A O 1
ATOM 2142 N N . THR A 1 276 ? 35.626 93.934 -27.522 1.00 24.15 276 THR A N 1
ATOM 2143 C CA . THR A 1 276 ? 37.004 93.490 -27.510 1.00 27.58 276 THR A CA 1
ATOM 2144 C C . THR A 1 276 ? 37.905 94.604 -28.036 1.00 29.25 276 THR A C 1
ATOM 2145 O O . THR A 1 276 ? 37.472 95.370 -28.889 1.00 29.25 276 THR A O 1
ATOM 2149 N N . ARG A 1 277 ? 39.169 94.643 -27.573 1.00 34.58 277 ARG A N 1
ATOM 2150 C CA . ARG A 1 277 ? 40.149 95.567 -28.133 1.00 39.85 277 ARG A CA 1
ATOM 2151 C C . ARG A 1 277 ? 41.117 94.860 -29.084 1.00 39.95 277 ARG A C 1
ATOM 2152 O O . ARG A 1 277 ? 42.157 95.416 -29.415 1.00 37.59 277 ARG A O 1
ATOM 2160 N N . ARG A 1 278 ? 40.797 93.641 -29.532 1.00 40.99 278 ARG A N 1
ATOM 2161 C CA . ARG A 1 278 ? 41.762 92.873 -30.302 1.00 37.07 278 ARG A CA 1
ATOM 2162 C C . ARG A 1 278 ? 41.941 93.474 -31.697 1.00 38.64 278 ARG A C 1
ATOM 2163 O O . ARG A 1 278 ? 42.975 93.263 -32.320 1.00 43.46 278 ARG A O 1
ATOM 2171 N N . TRP A 1 279 ? 40.946 94.225 -32.184 1.00 36.11 279 TRP A N 1
ATOM 2172 C CA . TRP A 1 279 ? 41.062 94.913 -33.465 1.00 36.81 279 TRP A CA 1
ATOM 2173 C C . TRP A 1 279 ? 41.073 96.428 -33.252 1.00 36.26 279 TRP A C 1
ATOM 2174 O O . TRP A 1 279 ? 40.670 96.904 -32.192 1.00 33.02 279 TRP A O 1
ATOM 2185 N N . ARG A 1 280 ? 41.562 97.159 -34.263 1.00 36.17 280 ARG A N 1
ATOM 2186 C CA . ARG A 1 280 ? 41.562 98.613 -34.268 1.00 42.40 280 ARG A CA 1
ATOM 2187 C C . ARG A 1 280 ? 40.445 99.092 -35.189 1.00 40.66 280 ARG A C 1
ATOM 2188 O O . ARG A 1 280 ? 40.202 98.500 -36.253 1.00 35.09 280 ARG A O 1
ATOM 2196 N N . PRO A 1 281 ? 39.766 100.203 -34.808 1.00 37.09 281 PRO A N 1
ATOM 2197 C CA . PRO A 1 281 ? 38.751 100.818 -35.661 1.00 33.40 281 PRO A CA 1
ATOM 2198 C C . PRO A 1 281 ? 39.320 100.904 -37.065 1.00 29.07 281 PRO A C 1
ATOM 2199 O O . PRO A 1 281 ? 40.452 101.314 -37.257 1.00 31.32 281 PRO A O 1
ATOM 2203 N N . GLY A 1 282 ? 38.550 100.482 -38.055 1.00 28.19 282 GLY A N 1
ATOM 2204 C CA . GLY A 1 282 ? 39.089 100.535 -39.400 1.00 27.42 282 GLY A CA 1
ATOM 2205 C C . GLY A 1 282 ? 39.456 99.153 -39.930 1.00 29.62 282 GLY A C 1
ATOM 2206 O O . GLY A 1 282 ? 39.394 98.955 -41.139 1.00 31.61 282 GLY A O 1
ATOM 2207 N N . GLU A 1 283 ? 39.808 98.211 -39.032 1.00 28.86 283 GLU A N 1
ATOM 2208 C CA . GLU A 1 283 ? 40.293 96.891 -39.434 1.00 31.41 283 GLU A CA 1
ATOM 2209 C C . GLU A 1 283 ? 39.147 96.011 -39.948 1.00 30.91 283 GLU A C 1
ATOM 2210 O O . GLU A 1 283 ? 38.082 95.929 -39.325 1.00 28.48 283 GLU A O 1
ATOM 2216 N N . ARG A 1 284 ? 39.405 95.310 -41.058 1.00 29.89 284 ARG A N 1
ATOM 2217 C CA . ARG A 1 284 ? 38.476 94.353 -41.644 1.00 31.46 284 ARG A CA 1
ATOM 2218 C C . ARG A 1 284 ? 38.450 93.074 -40.807 1.00 31.64 284 ARG A C 1
ATOM 2219 O O . ARG A 1 284 ? 39.445 92.688 -40.210 1.00 34.94 284 ARG A O 1
ATOM 2227 N N . VAL A 1 285 ? 37.300 92.400 -40.779 1.00 31.82 285 VAL A N 1
ATOM 2228 C CA . VAL A 1 285 ? 37.108 91.246 -39.917 1.00 30.87 285 VAL A CA 1
ATOM 2229 C C . VAL A 1 285 ? 36.110 90.310 -40.598 1.00 31.42 285 VAL A C 1
ATOM 2230 O O . VAL A 1 285 ? 35.347 90.767 -41.450 1.00 33.82 285 VAL A O 1
ATOM 2234 N N . ILE A 1 286 ? 36.125 89.010 -40.252 1.00 29.54 286 ILE A N 1
ATOM 2235 C CA . ILE A 1 286 ? 35.222 88.054 -40.877 1.00 24.73 286 ILE A CA 1
ATOM 2236 C C . ILE A 1 286 ? 34.135 87.729 -39.868 1.00 23.79 286 ILE A C 1
ATOM 2237 O O . ILE A 1 286 ? 34.463 87.181 -38.819 1.00 24.51 286 ILE A O 1
ATOM 2242 N N . PHE A 1 287 ? 32.866 88.061 -40.190 1.00 21.20 287 PHE A N 1
ATOM 2243 C CA . PHE A 1 287 ? 31.737 87.742 -39.321 1.00 22.02 287 PHE A CA 1
ATOM 2244 C C . PHE A 1 287 ? 31.177 86.360 -39.682 1.00 22.59 287 PHE A C 1
ATOM 2245 O O . PHE A 1 287 ? 31.036 86.030 -40.867 1.00 21.68 287 PHE A O 1
ATOM 2253 N N . ASN A 1 288 ? 30.772 85.589 -38.662 1.00 22.81 288 ASN A N 1
ATOM 2254 C CA . ASN A 1 288 ? 30.352 84.208 -38.881 1.00 21.64 288 ASN A CA 1
ATOM 2255 C C . ASN A 1 288 ? 29.175 83.863 -37.974 1.00 23.46 288 ASN A C 1
ATOM 2256 O O . ASN A 1 288 ? 29.224 84.074 -36.754 1.00 23.88 288 ASN A O 1
ATOM 2261 N N . ARG A 1 289 ? 28.122 83.297 -38.568 1.00 23.74 289 ARG A N 1
ATOM 2262 C CA . ARG A 1 289 ? 26.986 82.848 -37.776 1.00 24.65 289 ARG A CA 1
ATOM 2263 C C . ARG A 1 289 ? 26.629 81.423 -38.200 1.00 25.29 289 ARG A C 1
ATOM 2264 O O . ARG A 1 289 ? 26.645 81.119 -39.394 1.00 27.53 289 ARG A O 1
ATOM 2272 N N . ARG A 1 290 ? 26.336 80.550 -37.223 1.00 23.78 290 ARG A N 1
ATOM 2273 C CA . ARG A 1 290 ? 26.137 79.125 -37.477 1.00 23.75 290 ARG A CA 1
ATOM 2274 C C . ARG A 1 290 ? 24.651 78.783 -37.498 1.00 23.51 290 ARG A C 1
ATOM 2275 O O . ARG A 1 290 ? 23.873 79.386 -36.756 1.00 22.99 290 ARG A O 1
ATOM 2283 N N . PRO A 1 291 ? 24.203 77.748 -38.257 1.00 25.08 291 PRO A N 1
ATOM 2284 C CA . PRO A 1 291 ? 25.093 76.794 -38.942 1.00 24.68 291 PRO A CA 1
ATOM 2285 C C . PRO A 1 291 ? 25.820 77.284 -40.188 1.00 25.65 291 PRO A C 1
ATOM 2286 O O . PRO A 1 291 ? 25.354 78.180 -40.889 1.00 29.22 291 PRO A O 1
ATOM 2290 N N . ASP A 1 292 ? 26.981 76.688 -40.462 1.00 24.08 292 ASP A N 1
ATOM 2291 C CA . ASP A 1 292 ? 27.684 76.977 -41.701 1.00 25.85 292 ASP A CA 1
ATOM 2292 C C . ASP A 1 292 ? 26.961 76.362 -42.906 1.00 27.21 292 ASP A C 1
ATOM 2293 O O . ASP A 1 292 ? 26.730 75.163 -42.967 1.00 29.02 292 ASP A O 1
ATOM 2298 N N . LEU A 1 293 ? 26.664 77.187 -43.906 1.00 27.40 293 LEU A N 1
ATOM 2299 C CA . LEU A 1 293 ? 25.859 76.765 -45.034 1.00 26.61 293 LEU A CA 1
ATOM 2300 C C . LEU A 1 293 ? 26.771 76.406 -46.196 1.00 27.45 293 LEU A C 1
ATOM 2301 O O . LEU A 1 293 ? 27.828 77.025 -46.386 1.00 29.12 293 LEU A O 1
ATOM 2306 N N . PRO A 1 294 ? 26.367 75.390 -46.995 1.00 27.91 294 PRO A N 1
ATOM 2307 C CA . PRO A 1 294 ? 27.145 74.920 -48.149 1.00 26.16 294 PRO A CA 1
ATOM 2308 C C . PRO A 1 294 ? 27.662 75.947 -49.154 1.00 25.93 294 PRO A C 1
ATOM 2309 O O . PRO A 1 294 ? 28.691 75.716 -49.792 1.00 25.51 294 PRO A O 1
ATOM 2313 N N . THR A 1 295 ? 26.960 77.079 -49.307 1.00 26.80 295 THR A N 1
ATOM 2314 C CA . THR A 1 295 ? 27.394 78.065 -50.292 1.00 27.66 295 THR A CA 1
ATOM 2315 C C . THR A 1 295 ? 28.643 78.812 -49.833 1.00 28.00 295 THR A C 1
ATOM 2316 O O . THR A 1 295 ? 29.317 79.412 -50.661 1.00 34.36 295 THR A O 1
ATOM 2320 N N . GLY A 1 296 ? 28.939 78.793 -48.525 1.00 27.32 296 GLY A N 1
ATOM 2321 C CA . GLY A 1 296 ? 29.949 79.669 -47.942 1.00 27.63 296 GLY A CA 1
ATOM 2322 C C . GLY A 1 296 ? 29.377 80.989 -47.410 1.00 27.91 296 GLY A C 1
ATOM 2323 O O . GLY A 1 296 ? 30.131 81.855 -46.974 1.00 27.51 296 GLY A O 1
ATOM 2324 N N . GLN A 1 297 ? 28.043 81.126 -47.394 1.00 27.03 297 GLN A N 1
ATOM 2325 C CA . GLN A 1 297 ? 27.415 82.430 -47.205 1.00 27.68 297 GLN A CA 1
ATOM 2326 C C . GLN A 1 297 ? 27.248 82.747 -45.714 1.00 26.70 297 GLN A C 1
ATOM 2327 O O . GLN A 1 297 ? 26.739 83.810 -45.361 1.00 24.17 297 GLN A O 1
ATOM 2333 N N . SER A 1 298 ? 27.700 81.839 -44.837 1.00 27.28 298 SER A N 1
ATOM 2334 C CA . SER A 1 298 ? 27.651 82.071 -43.400 1.00 25.26 298 SER A CA 1
ATOM 2335 C C . SER A 1 298 ? 28.841 82.903 -42.931 1.00 23.91 298 SER A C 1
ATOM 2336 O O . SER A 1 298 ? 28.962 83.158 -41.743 1.00 28.54 298 SER A O 1
ATOM 2339 N N . ALA A 1 299 ? 29.720 83.312 -43.846 1.00 21.84 299 ALA A N 1
ATOM 2340 C CA . ALA A 1 299 ? 30.887 84.099 -43.470 1.00 23.25 299 ALA A CA 1
ATOM 2341 C C . ALA A 1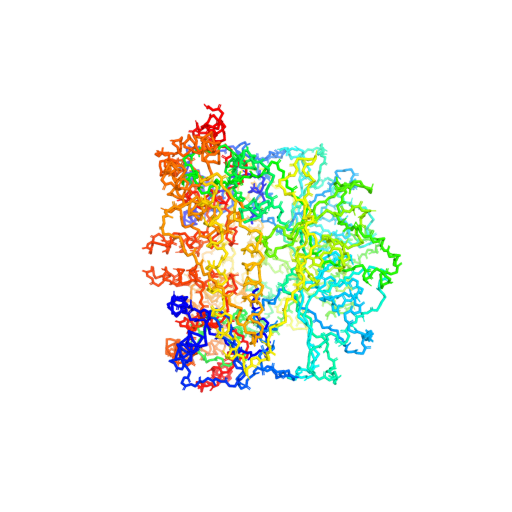 299 ? 31.021 85.310 -44.400 1.00 23.77 299 ALA A C 1
ATOM 2342 O O . ALA A 1 299 ? 31.051 85.144 -45.626 1.00 22.78 299 ALA A O 1
ATOM 2344 N N . VAL A 1 300 ? 31.126 86.518 -43.802 1.00 23.61 300 VAL A N 1
ATOM 2345 C CA . VAL A 1 300 ? 31.150 87.778 -44.549 1.00 23.67 300 VAL A CA 1
ATOM 2346 C C . VAL A 1 300 ? 32.178 88.726 -43.939 1.00 25.39 300 VAL A C 1
ATOM 2347 O O . VAL A 1 300 ? 32.450 88.674 -42.736 1.00 27.07 300 VAL A O 1
ATOM 2351 N N . GLU A 1 301 ? 32.735 89.595 -44.789 1.00 27.10 301 GLU A N 1
ATOM 2352 C CA . GLU A 1 301 ? 33.707 90.575 -44.347 1.00 28.96 301 GLU A CA 1
ATOM 2353 C C . GLU A 1 301 ? 32.979 91.870 -44.004 1.00 29.23 301 GLU A C 1
ATOM 2354 O O . GLU A 1 301 ? 32.191 92.373 -44.799 1.00 27.32 301 GLU A O 1
ATOM 2360 N N . LEU A 1 302 ? 33.246 92.375 -42.796 1.00 30.41 302 LEU A N 1
ATOM 2361 C CA . LEU A 1 302 ? 32.724 93.635 -42.293 1.00 29.83 302 LEU A CA 1
ATOM 2362 C C . LEU A 1 302 ? 33.869 94.408 -41.641 1.00 31.10 302 LEU A C 1
ATOM 2363 O O . LEU A 1 302 ? 34.925 93.829 -41.361 1.00 32.15 302 LEU A O 1
ATOM 2368 N N . THR A 1 303 ? 33.652 95.708 -41.380 1.00 31.92 303 THR A N 1
ATOM 2369 C CA . THR A 1 303 ? 34.668 96.528 -40.734 1.00 29.87 303 THR A CA 1
ATOM 2370 C C . THR A 1 303 ? 34.356 96.662 -39.253 1.00 31.15 303 THR A C 1
ATOM 2371 O O . THR A 1 303 ? 33.246 97.022 -38.860 1.00 35.56 303 THR A O 1
ATOM 2375 N N . TYR A 1 304 ? 35.370 96.384 -38.439 1.00 29.21 304 TYR A N 1
ATOM 2376 C CA . TYR A 1 304 ? 35.278 96.641 -37.012 1.00 30.41 304 TYR A CA 1
ATOM 2377 C C . TYR A 1 304 ? 35.517 98.128 -36.748 1.00 30.84 304 TYR A C 1
ATOM 2378 O O . TYR A 1 304 ? 36.523 98.671 -37.202 1.00 31.70 304 TYR A O 1
ATOM 2387 N N . LEU A 1 305 ? 34.616 98.758 -35.979 1.00 29.30 305 LEU A N 1
ATOM 2388 C CA . LEU A 1 305 ? 34.558 100.213 -35.887 1.00 29.61 305 LEU A CA 1
ATOM 2389 C C . LEU A 1 305 ? 34.732 100.689 -34.453 1.00 32.28 305 LEU A C 1
ATOM 2390 O O . LEU A 1 305 ? 34.758 101.898 -34.224 1.00 41.76 305 LEU A O 1
ATOM 2395 N N . GLY A 1 306 ? 34.763 99.759 -33.493 1.00 31.25 306 GLY A N 1
ATOM 2396 C CA . GLY A 1 306 ? 34.936 100.152 -32.103 1.00 28.68 306 GLY A CA 1
ATOM 2397 C C . GLY A 1 306 ? 34.266 99.201 -31.119 1.00 29.95 306 GLY A C 1
ATOM 2398 O O . GLY A 1 306 ? 33.718 98.166 -31.509 1.00 30.12 306 GLY A O 1
ATOM 2399 N N . LEU A 1 307 ? 34.347 99.575 -29.835 1.00 30.11 307 LEU A N 1
ATOM 2400 C CA . LEU A 1 307 ? 33.799 98.805 -28.730 1.00 32.38 307 LEU A CA 1
ATOM 2401 C C . LEU A 1 307 ? 32.276 98.787 -28.840 1.00 34.71 307 LEU A C 1
ATOM 2402 O O . LEU A 1 307 ? 31.670 99.734 -29.336 1.00 34.07 307 LEU A O 1
ATOM 2407 N N . SER A 1 308 ? 31.674 97.688 -28.391 1.00 30.78 308 SER A N 1
ATOM 2408 C CA . SER A 1 308 ? 30.242 97.642 -28.201 1.00 30.90 308 SER A CA 1
ATOM 2409 C C . SER A 1 308 ? 29.991 98.177 -26.798 1.00 28.47 308 SER A C 1
ATOM 2410 O O . SER A 1 308 ? 30.812 97.952 -25.927 1.00 29.39 308 SER A O 1
ATOM 2413 N N . PRO A 1 309 ? 28.868 98.870 -26.514 1.00 28.84 309 PRO A N 1
ATOM 2414 C CA . PRO A 1 309 ? 28.582 99.335 -25.153 1.00 26.95 309 PRO A CA 1
ATOM 2415 C C . PRO A 1 309 ? 28.198 98.204 -24.209 1.00 29.72 309 PRO A C 1
ATOM 2416 O O . PRO A 1 309 ? 28.125 98.434 -22.998 1.00 30.92 309 PRO A O 1
ATOM 2420 N N . ILE A 1 310 ? 27.912 97.014 -24.782 1.00 26.17 310 ILE A N 1
ATOM 2421 C CA . ILE A 1 310 ? 27.399 95.878 -24.025 1.00 25.62 310 ILE A CA 1
ATOM 2422 C C . ILE A 1 310 ? 28.465 94.784 -23.945 1.00 28.54 310 ILE A C 1
ATOM 2423 O O . ILE A 1 310 ? 29.063 94.415 -24.963 1.00 27.02 310 ILE A O 1
ATOM 2428 N N . ALA A 1 311 ? 28.679 94.273 -22.721 1.00 29.19 311 ALA A N 1
ATOM 2429 C CA . ALA A 1 311 ? 29.673 93.240 -22.453 1.00 30.90 311 ALA A CA 1
ATOM 2430 C C . ALA A 1 311 ? 29.420 92.018 -23.343 1.00 29.45 311 ALA A C 1
ATOM 2431 O O . ALA A 1 311 ? 28.278 91.692 -23.640 1.00 27.88 311 ALA A O 1
ATOM 2433 N N . ASP A 1 312 ? 30.502 91.378 -23.800 1.00 27.47 312 ASP A N 1
ATOM 2434 C CA . ASP A 1 312 ? 30.443 90.026 -24.334 1.00 26.34 312 ASP A CA 1
ATOM 2435 C C . ASP A 1 312 ? 29.456 89.984 -25.492 1.00 25.87 312 ASP A C 1
ATOM 2436 O O . ASP A 1 312 ? 28.590 89.111 -25.522 1.00 25.53 312 ASP A O 1
ATOM 2441 N N . SER A 1 313 ? 29.575 90.940 -26.422 1.00 22.07 313 SER A N 1
ATOM 2442 C CA . SER A 1 313 ? 28.555 91.054 -27.448 1.00 22.19 313 SER A CA 1
ATOM 2443 C C . SER A 1 313 ? 29.194 91.494 -28.755 1.00 23.46 313 SER A C 1
ATOM 2444 O O . SER A 1 313 ? 30.323 91.994 -28.772 1.00 23.56 313 SER A O 1
ATOM 2447 N N . VAL A 1 314 ? 28.446 91.301 -29.846 1.00 24.98 314 VAL A N 1
ATOM 2448 C CA . VAL A 1 314 ? 28.798 91.824 -31.164 1.00 24.89 314 VAL A CA 1
ATOM 2449 C C . VAL A 1 314 ? 27.569 92.543 -31.717 1.00 25.50 314 VAL A C 1
ATOM 2450 O O . VAL A 1 314 ? 26.458 92.009 -31.611 1.00 28.00 314 VAL A O 1
ATOM 2454 N N . ILE A 1 315 ? 27.774 93.732 -32.309 1.00 25.34 315 ILE A N 1
ATOM 2455 C CA . ILE A 1 315 ? 26.683 94.513 -32.872 1.00 24.35 315 ILE A CA 1
ATOM 2456 C C . ILE A 1 315 ? 26.924 94.717 -34.365 1.00 24.54 315 ILE A C 1
ATOM 2457 O O . ILE A 1 315 ? 27.929 95.315 -34.763 1.00 23.95 315 ILE A O 1
ATOM 2462 N N . ALA A 1 316 ? 25.957 94.261 -35.172 1.00 22.62 316 ALA A N 1
ATOM 2463 C CA . ALA A 1 316 ? 26.064 94.356 -36.621 1.00 25.54 316 ALA A CA 1
ATOM 2464 C C . ALA A 1 316 ? 24.674 94.536 -37.238 1.00 26.51 316 ALA A C 1
ATOM 2465 O O . ALA A 1 316 ? 23.677 94.025 -36.717 1.00 28.21 316 ALA A O 1
ATOM 2467 N N . HIS A 1 317 ? 24.638 95.192 -38.402 1.00 27.75 317 HIS A N 1
ATOM 2468 C CA . HIS A 1 317 ? 23.396 95.496 -39.118 1.00 33.71 317 HIS A CA 1
ATOM 2469 C C . HIS A 1 317 ? 22.743 94.247 -39.747 1.00 31.59 317 HIS A C 1
ATOM 2470 O O . HIS A 1 317 ? 23.412 93.449 -40.409 1.00 27.22 317 HIS A O 1
ATOM 2477 N N . GLU A 1 318 ? 21.415 94.123 -39.560 1.00 29.52 318 GLU A N 1
ATOM 2478 C CA . GLU A 1 318 ? 20.507 93.243 -40.298 1.00 28.93 318 GLU A CA 1
ATOM 2479 C C . GLU A 1 318 ? 20.938 93.082 -41.765 1.00 28.10 318 GLU A C 1
ATOM 2480 O O . GLU A 1 318 ? 21.092 91.973 -42.271 1.00 30.74 318 GLU A O 1
ATOM 2486 N N . GLY A 1 319 ? 21.137 94.189 -42.473 1.00 28.69 319 GLY A N 1
ATOM 2487 C CA . GLY A 1 319 ? 21.448 94.128 -43.892 1.00 29.33 319 GLY A CA 1
ATOM 2488 C C . GLY A 1 319 ? 22.821 93.514 -44.169 1.00 31.93 319 GLY A C 1
ATOM 2489 O O . GLY A 1 319 ? 23.021 92.888 -45.210 1.00 35.96 319 GLY A O 1
ATOM 2490 N N . ASP A 1 320 ? 23.763 93.715 -43.240 1.00 29.30 320 ASP A N 1
ATOM 2491 C CA . ASP A 1 320 ? 25.131 93.235 -43.388 1.00 32.23 320 ASP A CA 1
ATOM 2492 C C . ASP A 1 320 ? 25.245 91.719 -43.171 1.00 32.74 320 ASP A C 1
ATOM 2493 O O . ASP A 1 320 ? 26.125 91.088 -43.752 1.00 32.90 320 ASP A O 1
ATOM 2498 N N . ILE A 1 321 ? 24.357 91.145 -42.344 1.00 30.72 321 ILE A N 1
ATOM 2499 C CA . ILE A 1 321 ? 24.482 89.772 -41.895 1.00 31.05 321 ILE A CA 1
ATOM 2500 C C . ILE A 1 321 ? 23.381 88.895 -42.489 1.00 32.52 321 ILE A C 1
ATOM 2501 O O . ILE A 1 321 ? 23.368 87.696 -42.213 1.00 33.45 321 ILE A O 1
ATOM 2506 N N . ALA A 1 322 ? 22.509 89.474 -43.329 1.00 31.94 322 ALA A N 1
ATOM 2507 C CA . ALA A 1 322 ? 21.367 88.785 -43.926 1.00 31.73 322 ALA A CA 1
ATOM 2508 C C . ALA A 1 322 ? 21.730 87.419 -44.529 1.00 30.72 322 ALA A C 1
ATOM 2509 O O . ALA A 1 322 ? 21.025 86.434 -44.309 1.00 29.53 322 ALA A O 1
ATOM 2511 N N . SER A 1 323 ? 22.810 87.342 -45.313 1.00 29.27 323 SER A N 1
ATOM 2512 C CA . SER A 1 323 ? 23.115 86.074 -45.966 1.00 32.09 323 SER A CA 1
ATOM 2513 C C . SER A 1 323 ? 23.395 84.950 -44.956 1.00 29.54 323 SER A C 1
ATOM 2514 O O . SER A 1 323 ? 23.187 83.783 -45.261 1.00 30.28 323 SER A O 1
ATOM 2517 N N . THR A 1 324 ? 23.839 85.291 -43.741 1.00 28.49 324 THR A N 1
ATOM 2518 C CA . THR A 1 324 ? 24.169 84.277 -42.746 1.00 26.85 324 THR A CA 1
ATOM 2519 C C . THR A 1 324 ? 22.893 83.755 -42.081 1.00 26.93 324 THR A C 1
ATOM 2520 O O . THR A 1 324 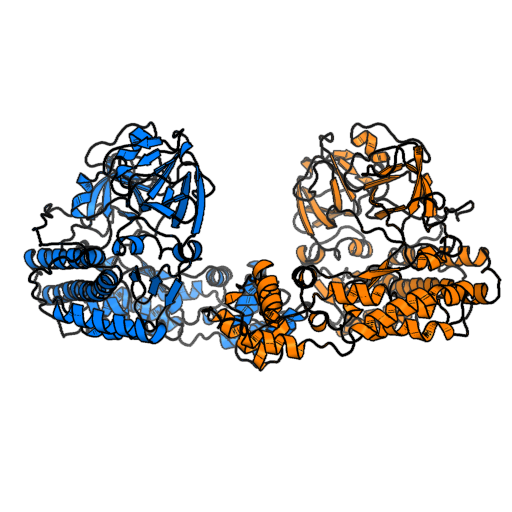? 22.924 82.755 -41.372 1.00 24.82 324 THR A O 1
ATOM 2524 N N . GLY A 1 325 ? 21.772 84.468 -42.270 1.00 28.53 325 GLY A N 1
ATOM 2525 C CA . GLY A 1 325 ? 20.506 84.034 -41.693 1.00 24.84 325 GLY A CA 1
ATOM 2526 C C . GLY A 1 325 ? 20.380 84.401 -40.213 1.00 26.99 325 GLY A C 1
ATOM 2527 O O . GLY A 1 325 ? 19.453 83.952 -39.548 1.00 26.83 325 GLY A O 1
ATOM 2528 N N . ALA A 1 326 ? 21.293 85.242 -39.699 1.00 25.74 326 ALA A N 1
ATOM 2529 C CA . ALA A 1 326 ? 21.332 85.558 -38.276 1.00 26.33 326 ALA A CA 1
ATOM 2530 C C . ALA A 1 326 ? 20.196 86.505 -37.901 1.00 27.16 326 ALA A C 1
ATOM 2531 O O . ALA A 1 326 ? 19.799 87.341 -38.704 1.00 28.38 326 ALA A O 1
ATOM 2533 N N . ASP A 1 327 ? 19.719 86.378 -36.658 1.00 28.92 327 ASP A N 1
ATOM 2534 C CA . ASP A 1 327 ? 18.942 87.396 -35.963 1.00 29.21 327 ASP A CA 1
ATOM 2535 C C . ASP A 1 327 ? 19.481 87.557 -34.532 1.00 28.79 327 ASP A C 1
ATOM 2536 O O . ASP A 1 327 ? 20.578 87.090 -34.227 1.00 28.25 327 ASP A O 1
ATOM 2541 N N . TYR A 1 328 ? 18.687 88.184 -33.652 1.00 26.45 328 TYR A N 1
ATOM 2542 C CA . TYR A 1 328 ? 19.161 88.685 -32.373 1.00 25.90 328 TYR A CA 1
ATOM 2543 C C . TYR A 1 328 ? 18.402 88.051 -31.212 1.00 26.56 328 TYR A C 1
ATOM 2544 O O . TYR A 1 328 ? 18.298 88.653 -30.145 1.00 26.60 328 TYR A O 1
ATOM 2553 N N . ASP A 1 329 ? 17.924 86.814 -31.392 1.00 25.91 329 ASP A N 1
ATOM 2554 C CA . ASP A 1 329 ? 17.150 86.178 -30.336 1.00 27.86 329 ASP A CA 1
ATOM 2555 C C . ASP A 1 329 ? 18.004 85.210 -29.509 1.00 28.28 329 ASP A C 1
ATOM 2556 O O . ASP A 1 329 ? 17.468 84.351 -28.819 1.00 27.76 329 ASP A O 1
ATOM 2561 N N . GLY A 1 330 ? 19.335 85.343 -29.558 1.00 29.53 330 GLY A N 1
ATOM 2562 C CA . GLY A 1 330 ? 20.185 84.404 -28.841 1.00 27.21 330 GLY A CA 1
ATOM 2563 C C . GLY A 1 330 ? 21.330 83.880 -29.705 1.00 25.30 330 GLY A C 1
ATOM 2564 O O . GLY A 1 330 ? 22.282 83.327 -29.166 1.00 25.57 330 GLY A O 1
ATOM 2565 N N . ASP A 1 331 ? 21.258 84.095 -31.028 1.00 22.95 331 ASP A N 1
ATOM 2566 C CA . ASP A 1 331 ? 22.373 83.762 -31.901 1.00 24.27 331 ASP A CA 1
ATOM 2567 C C . ASP A 1 331 ? 23.686 84.286 -31.311 1.00 26.63 331 ASP A C 1
ATOM 2568 O O . ASP A 1 331 ? 23.733 85.336 -30.645 1.00 26.20 331 ASP A O 1
ATOM 2573 N N . ILE A 1 332 ? 24.768 83.569 -31.628 1.00 24.94 332 ILE A N 1
ATOM 2574 C CA . ILE A 1 332 ? 26.107 83.958 -31.229 1.00 25.25 332 ILE A CA 1
ATOM 2575 C C . ILE A 1 332 ? 26.812 84.484 -32.478 1.00 25.81 332 ILE A C 1
ATOM 2576 O O . ILE A 1 332 ? 26.799 83.829 -33.526 1.00 26.66 332 ILE A O 1
ATOM 2581 N N . GLY A 1 333 ? 27.411 85.677 -32.376 1.00 21.17 333 GLY A N 1
ATOM 2582 C CA . GLY A 1 333 ? 28.244 86.149 -33.463 1.00 19.56 333 GLY A CA 1
ATOM 2583 C C . GLY A 1 333 ? 29.722 85.859 -33.176 1.00 20.84 333 GLY A C 1
ATOM 2584 O O . GLY A 1 333 ? 30.209 86.133 -32.066 1.00 21.70 333 GLY A O 1
ATOM 2585 N N . TYR A 1 334 ? 30.418 85.352 -34.202 1.00 18.39 334 TYR A N 1
ATOM 2586 C CA . TYR A 1 334 ? 31.835 85.036 -34.148 1.00 19.57 334 TYR A CA 1
ATOM 2587 C C . TYR A 1 334 ? 32.586 85.966 -35.080 1.00 20.05 334 TYR A C 1
ATOM 2588 O O . TYR A 1 334 ? 32.130 86.243 -36.196 1.00 20.75 334 TYR A O 1
ATOM 2597 N N . LEU A 1 335 ? 33.749 86.409 -34.605 1.00 19.95 335 LEU A N 1
ATOM 2598 C CA . LEU A 1 335 ? 34.632 87.220 -35.422 1.00 21.90 335 LEU A CA 1
ATOM 2599 C C . LEU A 1 335 ? 35.955 86.472 -35.554 1.00 23.74 335 LEU A C 1
ATOM 2600 O O . LEU A 1 335 ? 36.534 86.044 -34.552 1.00 22.93 335 LEU A O 1
ATOM 2605 N N . PHE A 1 336 ? 36.390 86.296 -36.804 1.00 22.18 336 PHE A N 1
ATOM 2606 C CA . PHE A 1 336 ? 37.666 85.681 -37.086 1.00 23.38 336 PHE A CA 1
ATOM 2607 C C . PHE A 1 336 ? 38.486 86.668 -37.899 1.00 23.84 336 PHE A C 1
ATOM 2608 O O . PHE A 1 336 ? 37.927 87.512 -38.600 1.00 25.32 336 PHE A O 1
ATOM 2616 N N . PRO A 1 337 ? 39.829 86.558 -37.850 1.00 24.00 337 PRO A N 1
ATOM 2617 C CA . PRO A 1 337 ? 40.697 87.398 -38.672 1.00 24.41 337 PRO A CA 1
ATOM 2618 C C . PRO A 1 337 ? 40.492 87.058 -40.137 1.00 25.64 337 PRO A C 1
ATOM 2619 O O . PRO A 1 337 ? 40.026 85.972 -40.475 1.00 26.96 337 PRO A O 1
ATOM 2623 N N . THR A 1 338 ? 40.825 88.016 -40.996 1.00 26.76 338 THR A N 1
ATOM 2624 C CA . THR A 1 338 ? 40.704 87.826 -42.429 1.00 28.98 338 THR A CA 1
ATOM 2625 C C . THR A 1 338 ? 41.763 86.827 -42.891 1.00 29.37 338 THR A C 1
ATOM 2626 O O . THR A 1 338 ? 42.777 86.603 -42.221 1.00 27.82 338 THR A O 1
ATOM 2630 N N . PRO A 1 339 ? 41.554 86.169 -44.050 1.00 31.99 339 PRO A N 1
ATOM 2631 C CA . PRO A 1 339 ? 42.638 85.424 -44.692 1.00 32.71 339 PRO A CA 1
ATOM 2632 C C . PRO A 1 339 ? 43.979 86.159 -44.610 1.00 35.58 339 PRO A C 1
ATOM 2633 O O . PRO A 1 339 ? 44.961 85.589 -44.129 1.00 32.52 339 PRO A O 1
ATOM 2637 N N . GLU A 1 340 ? 43.985 87.451 -44.982 1.00 39.46 340 GLU A N 1
ATOM 2638 C CA . GLU A 1 340 ? 45.208 88.240 -45.133 1.00 37.40 340 GLU A CA 1
ATOM 2639 C C . GLU A 1 340 ? 45.936 88.316 -43.797 1.00 36.62 340 GLU A C 1
ATOM 2640 O O . GLU A 1 340 ? 47.137 88.579 -43.770 1.00 35.98 340 GLU A O 1
ATOM 2646 N N . LYS A 1 341 ? 45.206 88.057 -42.701 1.00 36.15 341 LYS A N 1
ATOM 2647 C CA . LYS A 1 341 ? 45.789 88.156 -41.371 1.00 34.67 341 LYS A CA 1
ATOM 2648 C C . LYS A 1 341 ? 45.794 86.804 -40.661 1.00 31.67 341 LYS A C 1
ATOM 2649 O O . LYS A 1 341 ? 45.786 86.754 -39.432 1.00 29.59 341 LYS A O 1
ATOM 2655 N N . GLY A 1 342 ? 45.778 85.711 -41.434 1.00 31.66 342 GLY A N 1
ATOM 2656 C CA . GLY A 1 342 ? 45.959 84.375 -40.868 1.00 30.45 342 GLY A CA 1
ATOM 2657 C C . GLY A 1 342 ? 44.654 83.635 -40.548 1.00 30.20 342 GLY A C 1
ATOM 2658 O O . GLY A 1 342 ? 44.704 82.563 -39.962 1.00 31.79 342 GLY A O 1
ATOM 2659 N N . GLY A 1 343 ? 43.488 84.200 -40.898 1.00 28.75 343 GLY A N 1
ATOM 2660 C CA . GLY A 1 343 ? 42.213 83.507 -40.719 1.00 28.29 343 GLY A CA 1
ATOM 2661 C C . GLY A 1 343 ? 41.988 82.380 -41.734 1.00 27.57 343 GLY A C 1
ATOM 2662 O O . GLY A 1 343 ? 42.481 82.452 -42.860 1.00 26.74 343 GLY A O 1
ATOM 2663 N N . LEU A 1 344 ? 41.199 81.362 -41.345 1.00 25.53 344 LEU A N 1
ATOM 2664 C CA . LEU A 1 344 ? 40.950 80.192 -42.195 1.00 24.74 344 LEU A CA 1
ATOM 2665 C C . LEU A 1 344 ? 39.629 80.253 -42.978 1.00 25.73 344 LEU A C 1
ATOM 2666 O O . LEU A 1 344 ? 39.390 79.349 -43.790 1.00 26.09 344 LEU A O 1
ATOM 2671 N N . TYR A 1 345 ? 38.758 81.250 -42.705 1.00 22.88 345 TYR A N 1
ATOM 2672 C CA . TYR A 1 345 ? 37.493 81.421 -43.416 1.00 21.72 345 TYR A CA 1
ATOM 2673 C C . TYR A 1 345 ? 37.567 82.546 -44.450 1.00 23.28 345 TYR A C 1
ATOM 2674 O O . TYR A 1 345 ? 37.938 83.677 -44.145 1.00 23.19 345 TYR A O 1
ATOM 2683 N N . MET A 1 346 ? 37.187 82.217 -45.685 1.00 26.58 346 MET A N 1
ATOM 2684 C CA . MET A 1 346 ? 37.090 83.179 -46.770 1.00 28.62 346 MET A CA 1
ATOM 2685 C C . MET A 1 346 ? 35.726 83.878 -46.720 1.00 30.53 346 MET A C 1
ATOM 2686 O O . MET A 1 346 ? 34.710 83.221 -46.443 1.00 28.88 346 MET A O 1
ATOM 2691 N N . PRO A 1 347 ? 35.655 85.221 -46.962 1.00 29.95 347 PRO A N 1
ATOM 2692 C CA . PRO A 1 347 ? 34.372 85.955 -46.978 1.00 28.53 347 PRO A CA 1
ATOM 2693 C C . PRO A 1 347 ? 33.516 85.609 -48.200 1.00 28.40 347 PRO A C 1
ATOM 2694 O O . PRO A 1 347 ? 34.045 85.400 -49.287 1.00 25.31 347 PRO A O 1
ATOM 2698 N N . PHE A 1 348 ? 32.189 85.543 -48.026 1.00 32.74 348 PHE A N 1
ATOM 2699 C CA . PHE A 1 348 ? 31.279 85.290 -49.139 1.00 33.26 348 PHE A CA 1
ATOM 2700 C C . PHE A 1 348 ? 31.171 86.519 -50.053 1.00 39.26 348 PHE A C 1
ATOM 2701 O O . PHE A 1 348 ? 30.909 87.634 -49.587 1.00 35.13 348 PHE A O 1
ATOM 2709 N N . HIS A 1 349 ? 31.326 86.295 -51.367 1.00 48.22 349 HIS A N 1
ATOM 2710 C CA . HIS A 1 349 ? 31.239 87.362 -52.356 1.00 60.50 349 HIS A CA 1
ATOM 2711 C C . HIS A 1 349 ? 30.073 87.151 -53.318 1.00 66.43 349 HIS A C 1
ATOM 2712 O O . HIS A 1 349 ? 29.636 88.107 -53.950 1.00 76.87 349 HIS A O 1
ATOM 2719 N N . GLY A 1 350 ? 29.593 85.910 -53.459 1.00 71.77 350 GLY A N 1
ATOM 2720 C CA . GLY A 1 350 ? 28.539 85.608 -54.420 1.00 84.91 350 GLY A CA 1
ATOM 2721 C C . GLY A 1 350 ? 27.200 86.247 -54.043 1.00 91.09 350 GLY A C 1
ATOM 2722 O O . GLY A 1 350 ? 26.143 85.751 -54.441 1.00 90.59 350 GLY A O 1
ATOM 2723 N N . GLU A 1 351 ? 27.283 87.385 -53.331 1.00 101.48 351 GLU A N 1
ATOM 2724 C CA . GLU A 1 351 ? 26.256 87.906 -52.434 1.00 106.15 351 GLU A CA 1
ATOM 2725 C C . GLU A 1 351 ? 24.873 87.914 -53.089 1.00 113.28 351 GLU A C 1
ATOM 2726 O O . GLU A 1 351 ? 24.476 88.880 -53.741 1.00 111.95 351 GLU A O 1
ATOM 2732 N N . ALA A 1 352 ? 24.171 86.787 -52.901 1.00 116.05 352 ALA A N 1
ATOM 2733 C CA . ALA A 1 352 ? 22.783 86.593 -53.286 1.00 119.81 352 ALA A CA 1
ATOM 2734 C C . ALA A 1 352 ? 22.252 85.335 -52.601 1.00 118.36 352 ALA A C 1
ATOM 2735 O O . ALA A 1 352 ? 22.562 84.219 -53.016 1.00 111.38 352 ALA A O 1
ATOM 2737 N N . LEU A 1 353 ? 21.492 85.540 -51.516 1.00 125.92 353 LEU A N 1
ATOM 2738 C CA . LEU A 1 353 ? 20.624 84.516 -50.947 1.00 136.17 353 LEU A CA 1
ATOM 2739 C C . LEU A 1 353 ? 19.479 84.288 -51.937 1.00 139.50 353 LEU A C 1
ATOM 2740 O O . LEU A 1 353 ? 19.591 83.437 -52.821 1.00 125.41 353 LEU A O 1
ATOM 2745 N N . HIS A 1 354 ? 18.417 85.102 -51.812 1.00 145.64 354 HIS A N 1
ATOM 2746 C CA . HIS A 1 354 ? 17.249 85.085 -52.682 1.00 141.57 354 HIS A CA 1
ATOM 2747 C C . HIS A 1 354 ? 16.448 83.799 -52.465 1.00 137.63 354 HIS A C 1
ATOM 2748 O O . HIS A 1 354 ? 16.548 82.859 -53.254 1.00 139.36 354 HIS A O 1
ATOM 2755 N N . ARG A 1 355 ? 15.647 83.782 -51.389 1.00 125.13 355 ARG A N 1
ATOM 2756 C CA . ARG A 1 355 ? 14.862 82.621 -50.992 1.00 116.91 355 ARG A CA 1
ATOM 2757 C C . ARG A 1 355 ? 13.564 82.562 -51.803 1.00 112.47 355 ARG A C 1
ATOM 2758 O O . ARG A 1 355 ? 12.742 83.472 -51.720 1.00 113.13 355 ARG A O 1
ATOM 2766 N N . LYS A 1 356 ? 13.384 81.483 -52.580 1.00 105.49 356 LYS A N 1
ATOM 2767 C CA . LYS A 1 356 ? 12.143 81.213 -53.301 1.00 98.84 356 LYS A CA 1
ATOM 2768 C C . LYS A 1 356 ? 11.038 80.864 -52.300 1.00 89.04 356 LYS A C 1
ATOM 2769 O O . LYS A 1 356 ? 11.328 80.415 -51.193 1.00 80.38 356 LYS A O 1
ATOM 2775 N N . ASP A 1 357 ? 9.771 81.070 -52.693 1.00 81.54 357 ASP A N 1
ATOM 2776 C CA . ASP A 1 357 ? 8.652 81.006 -51.759 1.00 79.11 357 ASP A CA 1
ATOM 2777 C C . ASP A 1 357 ? 8.019 79.617 -51.753 1.00 66.22 357 ASP A C 1
ATOM 2778 O O . ASP A 1 357 ? 7.568 79.128 -52.784 1.00 66.59 357 ASP A O 1
ATOM 2783 N N . LEU A 1 358 ? 7.978 78.998 -50.570 1.00 50.15 358 LEU A N 1
ATOM 2784 C CA . LEU A 1 358 ? 7.438 77.659 -50.440 1.00 41.26 358 LEU A CA 1
ATOM 2785 C C . LEU A 1 358 ? 6.164 77.742 -49.607 1.00 37.78 358 LEU A C 1
ATOM 2786 O O . LEU A 1 358 ? 6.194 78.258 -48.498 1.00 34.75 358 LEU A O 1
ATOM 2791 N N . PRO A 1 359 ? 5.014 77.214 -50.091 1.00 34.43 359 PRO A N 1
ATOM 2792 C CA . PRO A 1 359 ? 3.773 77.271 -49.315 1.00 31.39 359 PRO A CA 1
ATOM 2793 C C . PRO A 1 359 ? 4.051 76.839 -47.875 1.00 31.20 359 PRO A C 1
ATOM 2794 O O . PRO A 1 359 ? 4.732 75.836 -47.648 1.00 29.23 359 PRO A O 1
ATOM 2798 N N . THR A 1 360 ? 3.509 77.585 -46.904 1.00 28.48 360 THR A N 1
ATOM 2799 C CA . THR A 1 360 ? 3.818 77.346 -45.504 1.00 26.97 360 THR A CA 1
ATOM 2800 C C . THR A 1 360 ? 2.575 77.620 -44.678 1.00 25.24 360 THR A C 1
ATOM 2801 O O . THR A 1 360 ? 1.893 78.606 -44.921 1.00 23.61 360 THR A O 1
ATOM 2805 N N . LYS A 1 361 ? 2.341 76.821 -43.636 1.00 26.69 361 LYS A N 1
ATOM 2806 C CA . LYS A 1 361 ? 1.300 77.184 -42.680 1.00 27.49 361 LYS A CA 1
ATOM 2807 C C . LYS A 1 361 ? 1.654 76.649 -41.295 1.00 27.58 361 LYS A C 1
ATOM 2808 O O . LYS A 1 361 ? 2.536 75.804 -41.160 1.00 30.46 361 LYS A O 1
ATOM 2814 N N . ASP A 1 362 ? 0.963 77.159 -40.272 1.00 26.30 362 ASP A N 1
ATOM 2815 C CA . ASP A 1 362 ? 1.178 76.693 -38.917 1.00 25.77 362 ASP A CA 1
ATOM 2816 C C . ASP A 1 362 ? 0.848 75.200 -38.835 1.00 28.60 362 ASP A C 1
ATOM 2817 O O . ASP A 1 362 ? -0.072 74.717 -39.513 1.00 28.09 362 ASP A O 1
ATOM 2822 N N . TYR A 1 363 ? 1.642 74.478 -38.033 1.00 25.50 363 TYR A N 1
ATOM 2823 C CA . TYR A 1 363 ? 1.275 73.155 -37.563 1.00 26.43 363 TYR A CA 1
ATOM 2824 C C . TYR A 1 363 ? -0.060 73.240 -36.842 1.00 26.65 363 TYR A C 1
ATOM 2825 O O . TYR A 1 363 ? -0.381 74.277 -36.286 1.00 27.36 363 TYR A O 1
ATOM 2834 N N . GLU A 1 364 ? -0.791 72.122 -36.810 1.00 28.21 364 GLU A N 1
ATOM 2835 C CA . GLU A 1 364 ? -2.129 72.066 -36.232 1.00 29.84 364 GLU A CA 1
ATOM 2836 C C . GLU A 1 364 ? -2.095 72.085 -34.699 1.00 29.71 364 GLU A C 1
ATOM 2837 O O . GLU A 1 364 ? -3.047 72.564 -34.067 1.00 32.04 364 GLU A O 1
ATOM 2843 N N . SER A 1 365 ? -1.015 71.563 -34.094 1.00 26.21 365 SER A N 1
ATOM 2844 C CA . SER A 1 365 ? -0.913 71.477 -32.639 1.00 28.38 365 SER A CA 1
ATOM 2845 C C . SER A 1 365 ? 0.555 71.284 -32.213 1.00 28.30 365 SER A C 1
ATOM 2846 O O . SER A 1 365 ? 1.421 71.038 -33.059 1.00 27.72 365 SER A O 1
ATOM 2849 N N . GLY A 1 366 ? 0.833 71.365 -30.899 1.00 28.29 366 GLY A N 1
ATOM 2850 C CA . GLY A 1 366 ? 2.155 71.069 -30.340 1.00 27.52 366 GLY A CA 1
ATOM 2851 C C . GLY A 1 366 ? 2.631 69.671 -30.741 1.00 30.00 366 GLY A C 1
ATOM 2852 O O . GLY A 1 366 ? 3.782 69.478 -31.151 1.00 28.95 366 GLY A O 1
ATOM 2853 N N . LEU A 1 367 ? 1.705 68.701 -30.663 1.00 29.38 367 LEU A N 1
ATOM 2854 C CA . LEU A 1 367 ? 1.984 67.337 -31.087 1.00 29.32 367 LEU A CA 1
ATOM 2855 C C . LEU A 1 367 ? 2.470 67.306 -32.535 1.00 28.99 367 LEU A C 1
ATOM 2856 O O . LEU A 1 367 ? 3.445 66.617 -32.838 1.00 31.63 367 LEU A O 1
ATOM 2861 N N . HIS A 1 368 ? 1.812 68.045 -33.438 1.00 29.32 368 HIS A N 1
ATOM 2862 C CA . HIS A 1 368 ? 2.247 67.989 -34.832 1.00 31.41 368 HIS A CA 1
ATOM 2863 C C . HIS A 1 368 ? 3.601 68.678 -35.004 1.00 28.88 368 HIS A C 1
ATOM 2864 O O . HIS A 1 368 ? 4.399 68.248 -35.840 1.00 26.89 368 HIS A O 1
ATOM 2871 N N . ARG A 1 369 ? 3.835 69.762 -34.247 1.00 27.36 369 ARG A N 1
ATOM 2872 C CA . ARG A 1 369 ? 5.116 70.453 -34.328 1.00 28.76 369 ARG A CA 1
ATOM 2873 C C . ARG A 1 369 ? 6.240 69.512 -33.868 1.00 29.99 369 ARG A C 1
ATOM 2874 O O . ARG A 1 369 ? 7.256 69.375 -34.547 1.00 26.84 369 ARG A O 1
ATOM 2882 N N . TRP A 1 370 ? 6.022 68.821 -32.741 1.00 29.83 370 TRP A N 1
ATOM 2883 C CA . TRP A 1 370 ? 6.984 67.873 -32.200 1.00 31.77 370 TRP A CA 1
ATOM 2884 C C . TRP A 1 370 ? 7.380 66.854 -33.274 1.00 31.02 370 TRP A C 1
ATOM 2885 O O . TRP A 1 370 ? 8.565 66.670 -33.586 1.00 31.14 370 TRP A O 1
ATOM 2896 N N . ALA A 1 371 ? 6.375 66.221 -33.880 1.00 29.63 371 ALA A N 1
ATOM 2897 C CA . ALA A 1 371 ? 6.632 65.295 -34.973 1.00 28.88 371 ALA A CA 1
ATOM 2898 C C . ALA A 1 371 ? 7.415 66.000 -36.073 1.00 27.55 371 ALA A C 1
ATOM 2899 O O . ALA A 1 371 ? 8.297 65.399 -36.684 1.00 27.46 371 ALA A O 1
ATOM 2901 N N . GLY A 1 372 ? 7.076 67.280 -36.304 1.00 27.94 372 GLY A N 1
ATOM 2902 C CA . GLY A 1 372 ? 7.787 68.149 -37.232 1.00 27.29 372 GLY A CA 1
ATOM 2903 C C . GLY A 1 372 ? 9.291 68.233 -36.958 1.00 29.30 372 GLY A C 1
ATOM 2904 O O . GLY A 1 372 ? 10.079 68.006 -37.889 1.00 27.59 372 GLY A O 1
ATOM 2905 N N . GLN A 1 373 ? 9.691 68.576 -35.707 1.00 27.93 373 GLN A N 1
ATOM 2906 C CA . GLN A 1 373 ? 11.122 68.718 -35.456 1.00 31.36 373 GLN A CA 1
ATOM 2907 C C . GLN A 1 373 ? 11.819 67.366 -35.466 1.00 28.47 373 GLN A C 1
ATOM 2908 O O . GLN A 1 373 ? 12.845 67.233 -36.128 1.00 25.36 373 GLN A O 1
ATOM 2914 N N . VAL A 1 374 ? 11.204 66.375 -34.811 1.00 28.41 374 VAL A N 1
ATOM 2915 C CA . VAL A 1 374 ? 11.779 65.039 -34.788 1.00 29.83 374 VAL A CA 1
ATOM 2916 C C . VAL A 1 374 ? 12.103 64.624 -36.223 1.00 32.39 374 VAL A C 1
ATOM 2917 O O . VAL A 1 374 ? 13.227 64.232 -36.530 1.00 34.01 374 VAL A O 1
ATOM 2921 N N . HIS A 1 375 ? 11.119 64.768 -37.114 1.00 32.45 375 HIS A N 1
ATOM 2922 C CA . HIS A 1 375 ? 11.250 64.277 -38.477 1.00 30.07 375 HIS A CA 1
ATOM 2923 C C . HIS A 1 375 ? 12.319 65.091 -39.202 1.00 28.40 375 HIS A C 1
ATOM 2924 O O . HIS A 1 375 ? 13.182 64.544 -39.875 1.00 28.22 375 HIS A O 1
ATOM 2931 N N . ALA A 1 376 ? 12.249 66.419 -39.071 1.00 29.47 376 ALA A N 1
ATOM 2932 C CA . ALA A 1 376 ? 13.082 67.311 -39.865 1.00 28.68 376 ALA A CA 1
ATOM 2933 C C . ALA A 1 376 ? 14.531 67.300 -39.373 1.00 28.60 376 ALA A C 1
ATOM 2934 O O . ALA A 1 376 ? 15.452 67.520 -40.161 1.00 29.06 376 ALA A O 1
ATOM 2936 N N . ALA A 1 377 ? 14.734 67.059 -38.069 1.00 29.61 377 ALA A N 1
ATOM 2937 C CA . ALA A 1 377 ? 16.088 66.977 -37.529 1.00 31.53 377 ALA A CA 1
ATOM 2938 C C . ALA A 1 377 ? 16.869 65.890 -38.277 1.00 32.07 377 ALA A C 1
ATOM 2939 O O . ALA A 1 377 ? 18.034 66.078 -38.622 1.00 32.54 377 ALA A O 1
ATOM 2941 N N . HIS A 1 378 ? 16.194 64.775 -38.592 1.00 33.36 378 HIS A N 1
ATOM 2942 C CA . HIS A 1 378 ? 16.853 63.691 -39.300 1.00 36.65 378 HIS A CA 1
ATOM 2943 C C . HIS A 1 378 ? 17.264 64.115 -40.714 1.00 36.66 378 HIS A C 1
ATOM 2944 O O . HIS A 1 378 ? 18.417 63.930 -41.100 1.00 37.52 378 HIS A O 1
ATOM 2951 N N . ILE A 1 379 ? 16.336 64.730 -41.463 1.00 35.16 379 ILE A N 1
ATOM 2952 C CA . ILE A 1 379 ? 16.588 65.152 -42.834 1.00 32.31 379 ILE A CA 1
ATOM 2953 C C . ILE A 1 379 ? 17.759 66.119 -42.830 1.00 30.32 379 ILE A C 1
ATOM 2954 O O . ILE A 1 379 ? 18.611 66.064 -43.717 1.00 29.21 379 ILE A O 1
ATOM 2959 N N . LEU A 1 380 ? 17.728 67.059 -41.873 1.00 30.21 380 LEU A N 1
ATOM 2960 C CA . LEU A 1 380 ? 18.729 68.116 -41.822 1.00 31.28 380 LEU A CA 1
ATOM 2961 C C . LEU A 1 380 ? 20.111 67.477 -41.699 1.00 33.30 380 LEU A C 1
ATOM 2962 O O . LEU A 1 380 ? 21.022 67.794 -42.471 1.00 31.40 380 LEU A O 1
ATOM 2967 N N . GLY A 1 381 ? 20.229 66.538 -40.748 1.00 33.04 381 GLY A N 1
ATOM 2968 C CA . GLY A 1 381 ? 21.469 65.800 -40.588 1.00 34.41 381 GLY A CA 1
ATOM 2969 C C . GLY A 1 381 ? 21.914 65.170 -41.905 1.00 34.33 381 GLY A C 1
ATOM 2970 O O . GLY A 1 381 ? 23.067 65.316 -42.317 1.00 31.46 381 GLY A O 1
ATOM 2971 N N . ARG A 1 382 ? 20.974 64.485 -42.563 1.00 35.71 382 ARG A N 1
ATOM 2972 C CA . ARG A 1 382 ? 21.297 63.686 -43.739 1.00 38.59 382 ARG A CA 1
ATOM 2973 C C . ARG A 1 382 ? 21.799 64.582 -44.867 1.00 33.31 382 ARG A C 1
ATOM 2974 O O . ARG A 1 382 ? 22.749 64.243 -45.558 1.00 34.17 382 ARG A O 1
ATOM 2982 N N . VAL A 1 383 ? 21.164 65.741 -45.051 1.00 31.95 383 VAL A N 1
ATOM 2983 C CA . VAL A 1 383 ? 21.510 66.552 -46.202 1.00 32.28 383 VAL A CA 1
ATOM 2984 C C . VAL A 1 383 ? 22.882 67.171 -46.017 1.00 31.89 383 VAL A C 1
ATOM 2985 O O . VAL A 1 383 ? 23.622 67.330 -46.992 1.00 31.88 383 VAL A O 1
ATOM 2989 N N . GLU A 1 384 ? 23.163 67.604 -44.778 1.00 34.33 384 GLU A N 1
ATOM 2990 C CA . GLU A 1 384 ? 24.389 68.349 -44.517 1.00 35.37 384 GLU A CA 1
ATOM 2991 C C . GLU A 1 384 ? 25.607 67.423 -44.615 1.00 31.13 384 GLU A C 1
ATOM 2992 O O . GLU A 1 384 ? 26.540 67.732 -45.345 1.00 28.84 384 GLU A O 1
ATOM 2998 N N . VAL A 1 385 ? 25.538 66.229 -44.018 1.00 34.13 385 VAL A N 1
ATOM 2999 C CA . VAL A 1 385 ? 26.641 65.278 -44.127 1.00 37.35 385 VAL A CA 1
ATOM 3000 C C . VAL A 1 385 ? 26.864 64.923 -45.597 1.00 34.61 385 VAL A C 1
ATOM 3001 O O . VAL A 1 385 ? 27.995 64.860 -46.098 1.00 31.76 385 VAL A O 1
ATOM 3005 N N . ASN A 1 386 ? 25.747 64.696 -46.282 1.00 34.38 386 ASN A N 1
ATOM 3006 C CA . ASN A 1 386 ? 25.791 64.186 -47.636 1.00 33.17 386 ASN A CA 1
ATOM 3007 C C . ASN A 1 386 ? 26.495 65.176 -48.560 1.00 29.80 386 ASN A C 1
ATOM 3008 O O . ASN A 1 386 ? 27.344 64.791 -49.368 1.00 29.96 386 ASN A O 1
ATOM 3013 N N . THR A 1 387 ? 26.153 66.461 -48.416 1.00 27.84 387 THR A N 1
ATOM 3014 C CA . THR A 1 387 ? 26.795 67.525 -49.182 1.00 27.10 387 THR A CA 1
ATOM 3015 C C . THR A 1 387 ? 28.312 67.535 -48.999 1.00 26.68 387 THR A C 1
ATOM 3016 O O . THR A 1 387 ? 29.055 67.834 -49.930 1.00 27.83 387 THR A O 1
ATOM 3020 N N . ARG A 1 388 ? 28.789 67.265 -47.781 1.00 28.56 388 ARG A N 1
ATOM 3021 C CA . ARG A 1 388 ? 30.232 67.233 -47.563 1.00 29.89 388 ARG A CA 1
ATOM 3022 C C . ARG A 1 388 ? 30.860 66.009 -48.235 1.00 28.03 388 ARG A C 1
ATOM 3023 O O . ARG A 1 388 ? 31.906 66.129 -48.890 1.00 27.91 388 ARG A O 1
ATOM 3031 N N . ARG A 1 389 ? 30.191 64.852 -48.112 1.00 25.14 389 ARG A N 1
ATOM 3032 C CA . ARG A 1 389 ? 30.616 63.674 -48.858 1.00 27.38 389 ARG A CA 1
ATOM 3033 C C . ARG A 1 389 ? 30.717 63.996 -50.352 1.00 29.83 389 ARG A C 1
ATOM 3034 O O . ARG A 1 389 ? 31.706 63.628 -50.999 1.00 30.36 389 ARG A O 1
ATOM 3042 N N . LEU A 1 390 ? 29.718 64.708 -50.901 1.00 28.63 390 LEU A N 1
ATOM 3043 C CA . LEU A 1 390 ? 29.772 65.010 -52.322 1.00 28.75 390 LEU A CA 1
ATOM 3044 C C . LEU A 1 390 ? 30.985 65.881 -52.634 1.00 29.83 390 LEU A C 1
ATOM 3045 O O . LEU A 1 390 ? 31.575 65.772 -53.714 1.00 33.29 390 LEU A O 1
ATOM 3050 N N . LEU A 1 391 ? 31.397 66.719 -51.674 1.00 29.48 391 LEU A N 1
ATOM 3051 C CA . LEU A 1 391 ? 32.556 67.559 -51.948 1.00 29.98 391 LEU A CA 1
ATOM 3052 C C . LEU A 1 391 ? 33.802 66.678 -52.007 1.00 28.80 391 LEU A C 1
ATOM 3053 O O . LEU A 1 391 ? 34.705 66.926 -52.802 1.00 28.00 391 LEU A O 1
ATOM 3058 N N . ASP A 1 392 ? 33.846 65.647 -51.155 1.00 28.56 392 ASP A N 1
ATOM 3059 C CA . ASP A 1 392 ? 34.975 64.731 -51.133 1.00 27.73 392 ASP A CA 1
ATOM 3060 C C . ASP A 1 392 ? 35.094 64.054 -52.500 1.00 30.00 392 ASP A C 1
ATOM 3061 O O . ASP A 1 392 ? 36.193 63.978 -53.073 1.00 27.47 392 ASP A O 1
ATOM 3066 N N . VAL A 1 393 ? 33.953 63.550 -53.008 1.00 29.02 393 VAL A N 1
ATOM 3067 C CA . VAL A 1 393 ? 33.940 62.823 -54.268 1.00 30.19 393 VAL A CA 1
ATOM 3068 C C . VAL A 1 393 ? 34.463 63.742 -55.378 1.00 30.90 393 VAL A C 1
ATOM 3069 O O . VAL A 1 393 ? 35.380 63.381 -56.116 1.00 31.15 393 VAL A O 1
ATOM 3073 N N . ALA A 1 394 ? 33.903 64.952 -55.468 1.00 29.52 394 ALA A N 1
ATOM 3074 C CA . ALA A 1 394 ? 34.326 65.905 -56.476 1.00 28.50 394 ALA A CA 1
ATOM 3075 C C . ALA A 1 394 ? 35.814 66.213 -56.320 1.00 33.17 394 ALA A C 1
ATOM 3076 O O . ALA A 1 394 ? 36.591 66.186 -57.283 1.00 33.44 394 ALA A O 1
ATOM 3078 N N . TRP A 1 395 ? 36.226 66.511 -55.088 1.00 34.24 395 TRP A N 1
ATOM 3079 C CA . TRP A 1 395 ? 37.624 66.855 -54.889 1.00 37.93 395 TRP A CA 1
ATOM 3080 C C . TRP A 1 395 ? 38.533 65.679 -55.276 1.00 36.38 395 TRP A C 1
ATOM 3081 O O . TRP A 1 395 ? 39.623 65.879 -55.789 1.00 35.79 395 TRP A O 1
ATOM 3092 N N . ALA A 1 396 ? 38.066 64.441 -55.102 1.00 39.21 396 ALA A N 1
ATOM 3093 C CA . ALA A 1 396 ? 38.868 63.296 -55.509 1.00 41.52 396 ALA A CA 1
ATOM 3094 C C . ALA A 1 396 ? 39.080 63.288 -57.025 1.00 45.36 396 ALA A C 1
ATOM 3095 O O . ALA A 1 396 ? 40.183 63.008 -57.474 1.00 43.91 396 ALA A O 1
ATOM 3097 N N . ASN A 1 397 ? 38.047 63.642 -57.804 1.00 53.20 397 ASN A N 1
ATOM 3098 C CA . ASN A 1 397 ? 38.120 63.634 -59.264 1.00 55.41 397 ASN A CA 1
ATOM 3099 C C . ASN A 1 397 ? 38.783 64.898 -59.816 1.00 50.96 397 ASN A C 1
ATOM 3100 O O . ASN A 1 397 ? 38.826 65.085 -61.028 1.00 51.55 397 ASN A O 1
ATOM 3105 N N . GLY A 1 398 ? 39.267 65.785 -58.942 1.00 52.29 398 GLY A N 1
ATOM 3106 C CA . GLY A 1 398 ? 39.839 67.049 -59.381 1.00 50.26 398 GLY A CA 1
ATOM 3107 C C . GLY A 1 398 ? 38.781 68.057 -59.835 1.00 54.87 398 GLY A C 1
ATOM 3108 O O . GLY A 1 398 ? 39.105 69.000 -60.552 1.00 61.02 398 GLY A O 1
ATO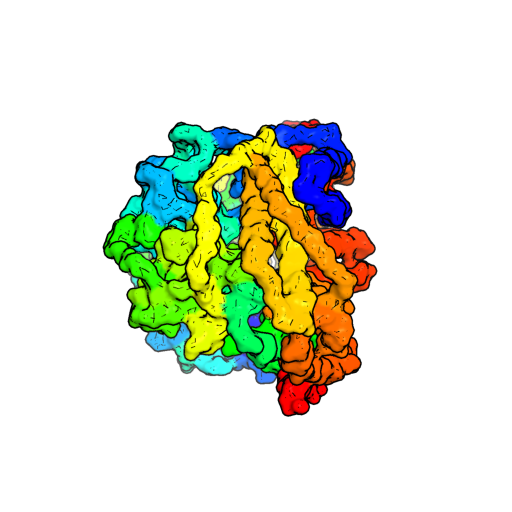M 3109 N N . GLU A 1 399 ? 37.531 67.887 -59.378 1.00 54.66 399 GLU A N 1
ATOM 3110 C CA . GLU A 1 399 ? 36.410 68.707 -59.823 1.00 55.05 399 GLU A CA 1
ATOM 3111 C C . GLU A 1 399 ? 35.824 69.515 -58.660 1.00 55.62 399 GLU A C 1
ATOM 3112 O O . GLU A 1 399 ? 36.388 69.549 -57.566 1.00 61.02 399 GLU A O 1
ATOM 3118 N N . ASP A 1 400 ? 34.678 70.163 -58.918 1.00 55.44 400 ASP A N 1
ATOM 3119 C CA . ASP A 1 400 ? 33.953 70.955 -57.937 1.00 49.78 400 ASP A CA 1
ATOM 3120 C C . ASP A 1 400 ? 32.464 70.619 -57.976 1.00 48.07 400 ASP A C 1
ATOM 3121 O O . ASP A 1 400 ? 31.920 70.423 -59.056 1.00 57.30 400 ASP A O 1
ATOM 3126 N N . VAL A 1 401 ? 31.811 70.560 -56.801 1.00 41.93 401 VAL A N 1
ATOM 3127 C CA . VAL A 1 401 ? 30.358 70.513 -56.732 1.00 40.35 401 VAL A CA 1
ATOM 3128 C C . VAL A 1 401 ? 29.800 71.814 -57.315 1.00 42.81 401 VAL A C 1
ATOM 3129 O O . VAL A 1 401 ? 30.292 72.898 -57.006 1.00 41.89 401 VAL A O 1
ATOM 3133 N N . PRO A 1 402 ? 28.794 71.754 -58.226 1.00 45.73 402 PRO A N 1
ATOM 3134 C CA . PRO A 1 402 ? 28.232 72.964 -58.844 1.00 45.23 402 PRO A CA 1
ATOM 3135 C C . PRO A 1 402 ? 27.579 73.920 -57.846 1.00 47.41 402 PRO A C 1
ATOM 3136 O O . PRO A 1 402 ? 26.946 73.474 -56.889 1.00 51.61 402 PRO A O 1
ATOM 3140 N N . GLN A 1 403 ? 27.700 75.232 -58.097 1.00 45.26 403 GLN A N 1
ATOM 3141 C CA . GLN A 1 403 ? 27.038 76.231 -57.266 1.00 46.85 403 GLN A CA 1
ATOM 3142 C C . GLN A 1 403 ? 25.563 75.889 -57.010 1.00 46.70 403 GLN A C 1
ATOM 3143 O O . GLN A 1 403 ? 25.062 76.075 -55.900 1.00 43.57 403 GLN A O 1
ATOM 3149 N N . ASP A 1 404 ? 24.867 75.387 -58.037 1.00 45.92 404 ASP A N 1
ATOM 3150 C CA . ASP A 1 404 ? 23.435 75.156 -57.956 1.00 46.58 404 ASP A CA 1
ATOM 3151 C C . ASP A 1 404 ? 23.156 74.112 -56.890 1.00 43.09 404 ASP A C 1
ATOM 3152 O O . ASP A 1 404 ? 22.181 74.227 -56.141 1.00 47.44 404 ASP A O 1
ATOM 3157 N N . TYR A 1 405 ? 24.000 73.076 -56.870 1.00 35.51 405 TYR A N 1
ATOM 3158 C CA . TYR A 1 405 ? 23.842 72.038 -55.872 1.00 32.37 405 TYR A CA 1
ATOM 3159 C C . TYR A 1 405 ? 24.018 72.637 -54.472 1.00 31.60 405 TYR A C 1
ATOM 3160 O O . TYR A 1 405 ? 23.209 72.374 -53.576 1.00 29.20 405 TYR A O 1
ATOM 3169 N N . LEU A 1 406 ? 25.041 73.493 -54.314 1.00 28.73 406 LEU A N 1
ATOM 3170 C CA . LEU A 1 406 ? 25.282 74.155 -53.044 1.00 30.20 406 LEU A CA 1
ATOM 3171 C C . LEU A 1 406 ? 24.069 74.996 -52.640 1.00 29.23 406 LEU A C 1
ATOM 3172 O O . LEU A 1 406 ? 23.613 74.899 -51.495 1.00 31.63 406 LEU A O 1
ATOM 3177 N N . HIS A 1 407 ? 23.515 75.766 -53.586 1.00 30.10 407 HIS A N 1
ATOM 3178 C CA . HIS A 1 407 ? 22.317 76.559 -53.320 1.00 32.46 407 HIS A CA 1
ATOM 3179 C C . HIS A 1 407 ? 21.149 75.652 -52.922 1.00 31.91 407 HIS A C 1
ATOM 3180 O O . HIS A 1 407 ? 20.510 75.875 -51.891 1.00 34.69 407 HIS A O 1
ATOM 3187 N N . ALA A 1 408 ? 20.911 74.587 -53.696 1.00 29.30 408 ALA A N 1
ATOM 3188 C CA . ALA A 1 408 ? 19.791 73.706 -53.395 1.00 30.97 408 ALA A CA 1
ATOM 3189 C C . ALA A 1 408 ? 19.943 73.062 -52.008 1.00 29.28 408 ALA A C 1
ATOM 3190 O O . ALA A 1 408 ? 18.991 73.007 -51.227 1.00 30.07 408 ALA A O 1
ATOM 3192 N N . ALA A 1 409 ? 21.150 72.576 -51.701 1.00 29.26 409 ALA A N 1
ATOM 3193 C CA . ALA A 1 409 ? 21.457 71.970 -50.406 1.00 29.59 409 ALA A CA 1
ATOM 3194 C C . ALA A 1 409 ? 21.208 72.970 -49.278 1.00 26.59 409 ALA A C 1
ATOM 3195 O O . ALA A 1 409 ? 20.619 72.614 -48.260 1.00 26.13 409 ALA A O 1
ATOM 3197 N N . THR A 1 410 ? 21.642 74.221 -49.485 1.00 25.96 410 THR A N 1
ATOM 3198 C CA . THR A 1 410 ? 21.442 75.284 -48.512 1.00 28.64 410 THR A CA 1
ATOM 3199 C C . THR A 1 410 ? 19.960 75.510 -48.224 1.00 30.05 410 THR A C 1
ATOM 3200 O O . THR A 1 410 ? 19.560 75.688 -47.063 1.00 28.29 410 THR A O 1
ATOM 3204 N N . GLU A 1 411 ? 19.159 75.509 -49.300 1.00 31.69 411 GLU A N 1
ATOM 3205 C CA . GLU A 1 411 ? 17.724 75.709 -49.188 1.00 30.00 411 GLU A CA 1
ATOM 3206 C C . GLU A 1 411 ? 17.120 74.553 -48.397 1.00 28.95 411 GLU A C 1
ATOM 3207 O O . GLU A 1 411 ? 16.408 74.809 -47.420 1.00 27.78 411 GLU A O 1
ATOM 3213 N N . MET A 1 412 ? 17.437 73.303 -48.797 1.00 27.03 412 MET A N 1
ATOM 3214 C CA . MET A 1 412 ? 16.975 72.132 -48.065 1.00 29.09 412 MET A CA 1
ATOM 3215 C C . MET A 1 412 ? 17.315 72.267 -46.578 1.00 31.16 412 MET A C 1
ATOM 3216 O O . MET A 1 412 ? 16.486 71.903 -45.737 1.00 31.69 412 MET A O 1
ATOM 3221 N N . ILE A 1 413 ? 18.547 72.728 -46.255 1.00 31.17 413 ILE A N 1
ATOM 3222 C CA . ILE A 1 413 ? 18.980 72.850 -44.863 1.00 29.93 413 ILE A CA 1
ATOM 3223 C C . ILE A 1 413 ? 18.077 73.850 -44.133 1.00 30.09 413 ILE A C 1
ATOM 3224 O O . ILE A 1 413 ? 17.532 73.514 -43.071 1.00 29.67 413 ILE A O 1
ATOM 3229 N N . GLN A 1 414 ? 17.914 75.053 -44.727 1.00 27.16 414 GLN A N 1
ATOM 3230 C CA . GLN A 1 414 ? 17.061 76.123 -44.202 1.00 30.13 414 GLN A CA 1
ATOM 3231 C C . GLN A 1 414 ? 15.620 75.659 -43.972 1.00 30.27 414 GLN A C 1
ATOM 3232 O O . GLN A 1 414 ? 15.045 75.940 -42.918 1.00 32.09 414 GLN A O 1
ATOM 3238 N N . VAL A 1 415 ? 15.031 74.951 -44.950 1.00 29.43 415 VAL A N 1
ATOM 3239 C CA . VAL A 1 415 ? 13.660 74.488 -44.780 1.00 27.84 415 VAL A CA 1
ATOM 3240 C C . VAL A 1 415 ? 13.642 73.471 -43.643 1.00 26.58 415 VAL A C 1
ATOM 3241 O O . VAL A 1 415 ? 12.693 73.418 -42.856 1.00 25.50 415 VAL A O 1
ATOM 3245 N N . ALA A 1 416 ? 14.705 72.661 -43.560 1.00 24.45 416 ALA A N 1
ATOM 3246 C CA . ALA A 1 416 ? 14.727 71.645 -42.515 1.00 26.43 416 ALA A CA 1
ATOM 3247 C C . ALA A 1 416 ? 14.745 72.328 -41.145 1.00 27.10 416 ALA A C 1
ATOM 3248 O O . ALA A 1 416 ? 14.027 71.942 -40.227 1.00 28.79 416 ALA A O 1
ATOM 3250 N N . VAL A 1 417 ? 15.501 73.416 -41.036 1.00 28.72 417 VAL A N 1
ATOM 3251 C CA . VAL A 1 417 ? 15.459 74.175 -39.798 1.00 31.34 417 VAL A CA 1
ATOM 3252 C C . VAL A 1 417 ? 14.056 74.752 -39.581 1.00 35.05 417 VAL A C 1
ATOM 3253 O O . VAL A 1 417 ? 13.504 74.617 -38.484 1.00 34.97 417 VAL A O 1
ATOM 3257 N N . ASP A 1 418 ? 13.467 75.340 -40.638 1.00 36.83 418 ASP A N 1
ATOM 3258 C CA . ASP A 1 418 ? 12.159 75.975 -40.545 1.00 35.66 418 ASP A CA 1
ATOM 3259 C C . ASP A 1 418 ? 11.049 74.976 -40.200 1.00 34.65 418 ASP A C 1
ATOM 3260 O O . ASP A 1 418 ? 10.113 75.320 -39.476 1.00 34.65 418 ASP A O 1
ATOM 3265 N N . ARG A 1 419 ? 11.150 73.732 -40.684 1.00 34.16 419 ARG A N 1
ATOM 3266 C CA . ARG A 1 419 ? 10.121 72.741 -40.394 1.00 34.84 419 ARG A CA 1
ATOM 3267 C C . ARG A 1 419 ? 10.026 72.427 -38.901 1.00 35.00 419 ARG A C 1
ATOM 3268 O O . ARG A 1 419 ? 9.141 71.689 -38.468 1.00 34.27 419 ARG A O 1
ATOM 3276 N N . GLN A 1 420 ? 10.893 73.040 -38.098 1.00 36.85 420 GLN A N 1
ATOM 3277 C CA . GLN A 1 420 ? 10.844 72.785 -36.669 1.00 38.63 420 GLN A CA 1
ATOM 3278 C C . GLN A 1 420 ? 9.855 73.733 -36.013 1.00 32.31 420 GLN A C 1
ATOM 3279 O O . GLN A 1 420 ? 9.449 73.489 -34.881 1.00 33.02 420 GLN A O 1
ATOM 3285 N N . LYS A 1 421 ? 9.512 74.802 -36.745 1.00 30.91 421 LYS A N 1
ATOM 3286 C CA . LYS A 1 421 ? 8.575 75.840 -36.327 1.00 33.57 421 LYS A CA 1
ATOM 3287 C C . LYS A 1 421 ? 7.246 75.611 -37.065 1.00 31.35 421 LYS A C 1
ATOM 3288 O O . LYS A 1 421 ? 6.187 75.650 -36.448 1.00 33.74 421 LYS A O 1
ATOM 3294 N N . ARG A 1 422 ? 7.292 75.399 -38.390 1.00 28.11 422 ARG A N 1
ATOM 3295 C CA . ARG A 1 422 ? 6.088 75.485 -39.217 1.00 28.58 422 ARG A CA 1
ATOM 3296 C C . ARG A 1 422 ? 6.063 74.419 -40.313 1.00 29.14 422 ARG A C 1
ATOM 3297 O O . ARG A 1 422 ? 7.107 73.908 -40.732 1.00 29.94 422 ARG A O 1
ATOM 3305 N N . ASP A 1 423 ? 4.845 74.132 -40.792 1.00 27.65 423 ASP A N 1
ATOM 3306 C CA . ASP A 1 423 ? 4.564 73.160 -41.839 1.00 27.79 423 ASP A CA 1
ATOM 3307 C C . ASP A 1 423 ? 4.856 73.767 -43.216 1.00 28.26 423 ASP A C 1
ATOM 3308 O O . ASP A 1 423 ? 3.946 74.183 -43.920 1.00 26.74 423 ASP A O 1
ATOM 3313 N N . ILE A 1 424 ? 6.143 73.776 -43.594 1.00 28.77 424 ILE A N 1
ATOM 3314 C CA . ILE A 1 424 ? 6.646 74.243 -44.878 1.00 30.23 424 ILE A CA 1
ATOM 3315 C C . ILE A 1 424 ? 6.750 73.042 -45.811 1.00 30.08 424 ILE A C 1
ATOM 3316 O O . ILE A 1 424 ? 7.050 71.924 -45.381 1.00 27.68 424 ILE A O 1
ATOM 3321 N N . GLN A 1 425 ? 6.551 73.322 -47.101 1.00 30.33 425 GLN A N 1
ATOM 3322 C CA . GLN A 1 425 ? 6.696 72.355 -48.171 1.00 32.09 425 GLN A CA 1
ATOM 3323 C C . GLN A 1 425 ? 8.180 72.073 -48.404 1.00 31.79 425 GLN A C 1
ATOM 3324 O O . GLN A 1 425 ? 8.977 72.998 -48.503 1.00 32.92 425 GLN A O 1
ATOM 3330 N N . TRP A 1 426 ? 8.545 70.787 -48.498 1.00 32.84 426 TRP A N 1
ATOM 3331 C CA . TRP A 1 426 ? 9.888 70.402 -48.909 1.00 34.27 426 TRP A CA 1
ATOM 3332 C C . TRP A 1 426 ? 10.112 70.836 -50.354 1.00 36.95 426 TRP A C 1
ATOM 3333 O O . TRP A 1 426 ? 9.230 70.682 -51.196 1.00 38.51 426 TRP A O 1
ATOM 3344 N N . PRO A 1 427 ? 11.288 71.400 -50.695 1.00 39.80 427 PRO A N 1
ATOM 3345 C CA . PRO A 1 427 ? 11.652 71.593 -52.094 1.00 42.33 427 PRO A CA 1
ATOM 3346 C C . PRO A 1 427 ? 12.021 70.257 -52.742 1.00 48.75 427 PRO A C 1
ATOM 3347 O O . PRO A 1 427 ? 12.228 69.253 -52.053 1.00 45.42 427 PRO A O 1
ATOM 3351 N N . ASP A 1 428 ? 12.048 70.252 -54.081 1.00 55.39 428 ASP A N 1
ATOM 3352 C CA . ASP A 1 428 ? 12.531 69.120 -54.854 1.00 59.66 428 ASP A CA 1
ATOM 3353 C C . ASP A 1 428 ? 14.047 69.051 -54.707 1.00 61.39 428 ASP A C 1
ATOM 3354 O O . ASP A 1 428 ? 14.775 69.976 -55.092 1.00 55.31 428 ASP A O 1
ATOM 3359 N N . PHE A 1 429 ? 14.499 67.957 -54.088 1.00 54.49 429 PHE A N 1
ATOM 3360 C CA . PHE A 1 429 ? 15.916 67.792 -53.824 1.00 54.32 429 PHE A CA 1
ATOM 3361 C C . PHE A 1 429 ? 16.334 66.371 -54.182 1.00 51.54 429 PHE A C 1
ATOM 3362 O O . PHE A 1 429 ? 15.824 65.403 -53.617 1.00 46.93 429 PHE A O 1
ATOM 3370 N N . ASP A 1 430 ? 17.257 66.290 -55.147 1.00 56.58 430 ASP A N 1
ATOM 3371 C CA . ASP A 1 430 ? 17.923 65.054 -55.514 1.00 65.37 430 ASP A CA 1
ATOM 3372 C C . ASP A 1 430 ? 19.051 64.783 -54.515 1.00 62.64 430 ASP A C 1
ATOM 3373 O O . ASP A 1 430 ? 20.054 65.496 -54.490 1.00 51.10 430 ASP A O 1
ATOM 3378 N N . PHE A 1 431 ? 18.873 63.736 -53.696 1.00 65.58 431 PHE A N 1
ATOM 3379 C CA . PHE A 1 431 ? 19.812 63.409 -52.636 1.00 69.21 431 PHE A CA 1
ATOM 3380 C C . PHE A 1 431 ? 21.197 63.072 -53.179 1.00 75.86 431 PHE A C 1
ATOM 3381 O O . PHE A 1 431 ? 22.190 63.466 -52.574 1.00 84.62 431 PHE A O 1
ATOM 3389 N N . LYS A 1 432 ? 21.255 62.332 -54.295 1.00 79.78 432 LYS A N 1
ATOM 3390 C CA . LYS A 1 432 ? 22.506 62.002 -54.966 1.00 81.91 432 LYS A CA 1
ATOM 3391 C C . LYS A 1 432 ? 23.499 61.417 -53.958 1.00 80.69 432 LYS A C 1
ATOM 3392 O O . LYS A 1 432 ? 24.582 61.971 -53.778 1.00 89.14 432 LYS A O 1
ATOM 3398 N N . SER A 1 433 ? 23.127 60.288 -53.330 1.00 73.93 433 SER A N 1
ATOM 3399 C CA . SER A 1 433 ? 23.840 59.697 -52.198 1.00 75.19 433 SER A CA 1
ATOM 3400 C C . SER A 1 433 ? 25.210 59.096 -52.557 1.00 75.24 433 SER A C 1
ATOM 3401 O O . SER A 1 433 ? 25.537 58.821 -53.718 1.00 66.87 433 SER A O 1
ATOM 3404 N N . VAL A 1 434 ? 26.016 58.904 -51.503 1.00 70.28 434 VAL A N 1
ATOM 3405 C CA . VAL A 1 434 ? 27.403 58.468 -51.585 1.00 61.71 434 VAL A CA 1
ATOM 3406 C C . VAL A 1 434 ? 27.546 57.226 -50.706 1.00 60.43 434 VAL A C 1
ATOM 3407 O O . VAL A 1 434 ? 27.209 57.273 -49.518 1.00 60.52 434 VAL A O 1
ATOM 3411 N N . LYS A 1 435 ? 28.058 56.132 -51.291 1.00 59.82 435 LYS A N 1
ATOM 3412 C CA . LYS A 1 435 ? 28.141 54.853 -50.594 1.00 65.12 435 LYS A CA 1
ATOM 3413 C C . LYS A 1 435 ? 29.569 54.528 -50.160 1.00 60.87 435 LYS A C 1
ATOM 3414 O O . LYS A 1 435 ? 29.745 53.859 -49.144 1.00 63.42 435 LYS A O 1
ATOM 3420 N N . ASP A 1 436 ? 30.565 55.012 -50.924 1.00 58.36 436 ASP A N 1
ATOM 3421 C CA . ASP A 1 436 ? 31.987 54.829 -50.636 1.00 54.20 436 ASP A CA 1
ATOM 3422 C C . ASP A 1 436 ? 32.420 55.611 -49.392 1.00 48.82 436 ASP A C 1
ATOM 3423 O O . ASP A 1 436 ? 31.975 56.735 -49.183 1.00 51.79 436 ASP A O 1
ATOM 3428 N N . PRO A 1 437 ? 33.311 55.066 -48.526 1.00 47.10 437 PRO A N 1
ATOM 3429 C CA . PRO A 1 437 ? 33.892 55.855 -47.434 1.00 39.98 437 PRO A CA 1
ATOM 3430 C C . PRO A 1 437 ? 34.668 57.048 -47.991 1.00 33.39 437 PRO A C 1
ATOM 3431 O O . PRO A 1 437 ? 35.535 56.879 -48.852 1.00 31.06 437 PRO A O 1
ATOM 3435 N N . VAL A 1 438 ? 34.325 58.246 -47.492 1.00 25.90 438 VAL A N 1
ATOM 3436 C CA . VAL A 1 438 ? 34.949 59.482 -47.945 1.00 27.60 438 VAL A CA 1
ATOM 3437 C C . VAL A 1 438 ? 35.511 60.232 -46.728 1.00 26.73 438 VAL A C 1
ATOM 3438 O O . VAL A 1 438 ? 35.213 59.876 -45.580 1.00 26.93 438 VAL A O 1
ATOM 3442 N N . MET A 1 439 ? 36.315 61.278 -46.970 1.00 24.11 439 MET A N 1
ATOM 3443 C CA . MET A 1 439 ? 37.015 61.935 -45.868 1.00 26.04 439 MET A CA 1
ATOM 3444 C C . MET A 1 439 ? 36.055 62.482 -44.805 1.00 25.53 439 MET A C 1
ATOM 3445 O O . MET A 1 439 ? 36.417 62.527 -43.621 1.00 26.50 439 MET A O 1
ATOM 3450 N N . THR A 1 440 ? 34.822 62.812 -45.225 1.00 22.53 440 THR A N 1
ATOM 3451 C CA . THR A 1 440 ? 33.765 63.291 -44.349 1.00 22.27 440 THR A CA 1
ATOM 3452 C C . THR A 1 440 ? 33.470 62.256 -43.279 1.00 23.87 440 THR A C 1
ATOM 3453 O O . THR A 1 440 ? 33.215 62.640 -42.138 1.00 27.16 440 THR A O 1
ATOM 3457 N N . ASP A 1 441 ? 33.513 60.966 -43.651 1.00 24.64 441 ASP A N 1
ATOM 3458 C CA . ASP A 1 441 ? 33.311 59.864 -42.713 1.00 25.90 441 ASP A CA 1
ATOM 3459 C C . ASP A 1 441 ? 34.478 59.796 -41.725 1.00 24.96 441 ASP A C 1
ATOM 3460 O O . ASP A 1 441 ? 34.273 59.561 -40.529 1.00 24.66 441 ASP A O 1
ATOM 3465 N N . PHE A 1 442 ? 35.694 60.052 -42.224 1.00 22.36 442 PHE A N 1
ATOM 3466 C CA . PHE A 1 442 ? 36.840 60.168 -41.333 1.00 24.31 442 PHE A CA 1
ATOM 3467 C C . PHE A 1 442 ? 36.603 61.308 -40.329 1.00 24.26 442 PHE A C 1
ATOM 3468 O O . PHE A 1 442 ? 36.669 61.070 -39.121 1.00 23.52 442 PHE A O 1
ATOM 3476 N N . TRP A 1 443 ? 36.277 62.524 -40.822 1.00 20.86 443 TRP A N 1
ATOM 3477 C CA . TRP A 1 443 ? 36.020 63.670 -39.946 1.00 21.63 443 TRP A CA 1
ATOM 3478 C C . TRP A 1 443 ? 34.951 63.365 -38.901 1.00 22.12 443 TRP A C 1
ATOM 3479 O O . TRP A 1 443 ? 35.023 63.879 -37.787 1.00 20.55 443 TRP A O 1
ATOM 3490 N N . ARG A 1 444 ? 33.965 62.534 -39.250 1.00 24.31 444 ARG A N 1
ATOM 3491 C CA . ARG A 1 444 ? 32.897 62.288 -38.296 1.00 30.08 444 ARG A CA 1
ATOM 3492 C C . ARG A 1 444 ? 33.415 61.378 -37.182 1.00 31.14 444 ARG A C 1
ATOM 3493 O O . ARG A 1 444 ? 32.942 61.447 -36.047 1.00 33.20 444 ARG A O 1
ATOM 3501 N N . LEU A 1 445 ? 34.402 60.533 -37.504 1.00 31.24 445 LEU A N 1
ATOM 3502 C CA . LEU A 1 445 ? 35.012 59.702 -36.478 1.00 31.54 445 LEU A CA 1
ATOM 3503 C C . LEU A 1 445 ? 35.938 60.558 -35.618 1.00 28.94 445 LEU A C 1
ATOM 3504 O O . LEU A 1 445 ? 35.837 60.509 -34.401 1.00 28.26 445 LEU A O 1
ATOM 3509 N N . ALA A 1 446 ? 36.836 61.321 -36.264 1.00 26.72 446 ALA A N 1
ATOM 3510 C CA . ALA A 1 446 ? 37.927 62.017 -35.586 1.00 27.29 446 ALA A CA 1
ATOM 3511 C C . ALA A 1 446 ? 37.453 63.269 -34.823 1.00 28.22 446 ALA A C 1
ATOM 3512 O O . ALA A 1 446 ? 38.016 63.609 -33.771 1.00 27.00 446 ALA A O 1
ATOM 3514 N N . VAL A 1 447 ? 36.434 63.964 -35.365 1.00 24.79 447 VAL A N 1
ATOM 3515 C CA . VAL A 1 447 ? 35.947 65.229 -34.822 1.00 23.55 447 VAL A CA 1
ATOM 3516 C C . VAL A 1 447 ? 34.422 65.163 -34.778 1.00 24.73 447 VAL A C 1
ATOM 3517 O O . VAL A 1 447 ? 33.735 65.813 -35.566 1.00 23.40 447 VAL A O 1
ATOM 3521 N N . PRO A 1 448 ? 33.841 64.330 -33.883 1.00 26.93 448 PRO A N 1
ATOM 3522 C CA . PRO A 1 448 ? 32.392 64.095 -33.891 1.00 28.00 448 PRO A CA 1
ATOM 3523 C C . PRO A 1 448 ? 31.670 65.405 -33.593 1.00 28.73 448 PRO A C 1
ATOM 3524 O O . PRO A 1 448 ? 31.965 66.019 -32.571 1.00 34.67 448 PRO A O 1
ATOM 3528 N N . GLY A 1 449 ? 30.724 65.797 -34.465 1.00 27.00 449 GLY A N 1
ATOM 3529 C CA . GLY A 1 449 ? 29.942 67.018 -34.315 1.00 23.93 449 GLY A CA 1
ATOM 3530 C C . GLY A 1 449 ? 30.579 68.217 -35.022 1.00 23.40 449 GLY A C 1
ATOM 3531 O O . GLY A 1 449 ? 29.934 69.240 -35.180 1.00 25.40 449 GLY A O 1
ATOM 3532 N N . GLY A 1 450 ? 31.863 68.105 -35.399 1.00 22.51 450 GLY A N 1
ATOM 3533 C CA . GLY A 1 450 ? 32.550 69.077 -36.234 1.00 21.24 450 GLY A CA 1
ATOM 3534 C C . GLY A 1 450 ? 33.246 70.206 -35.457 1.00 21.04 450 GLY A C 1
ATOM 3535 O O . GLY A 1 450 ? 33.943 71.024 -36.051 1.00 20.18 450 GLY A O 1
ATOM 3536 N N . LYS A 1 451 ? 33.072 70.256 -34.135 1.00 22.94 451 LYS A N 1
ATOM 3537 C CA . LYS A 1 451 ? 33.728 71.283 -33.335 1.00 25.20 451 LYS A CA 1
ATOM 3538 C C . LYS A 1 451 ? 35.041 70.728 -32.800 1.00 25.00 451 LYS A C 1
ATOM 3539 O O . LYS A 1 451 ? 35.084 69.587 -32.364 1.00 24.08 451 LYS A O 1
ATOM 3545 N N . LEU A 1 452 ? 36.095 71.556 -32.818 1.00 25.17 452 LEU A N 1
ATOM 3546 C CA . LEU A 1 452 ? 37.436 71.184 -32.389 1.00 23.92 452 LEU A CA 1
ATOM 3547 C C . LEU A 1 452 ? 37.489 70.895 -30.884 1.00 25.64 452 LEU A C 1
ATOM 3548 O O . LEU A 1 452 ? 38.317 70.092 -30.434 1.00 24.16 452 LEU A O 1
ATOM 3553 N N . THR A 1 453 ? 36.668 71.615 -30.103 1.00 27.04 453 THR A N 1
ATOM 3554 C CA . THR A 1 453 ? 36.509 71.350 -28.683 1.00 31.04 453 THR A CA 1
ATOM 3555 C C . THR A 1 453 ? 35.462 70.257 -28.550 1.00 36.59 453 THR A C 1
ATOM 3556 O O . THR A 1 453 ? 34.288 70.505 -28.826 1.00 36.91 453 THR A O 1
ATOM 3560 N N . PRO A 1 454 ? 35.882 69.027 -28.155 1.00 44.62 454 PRO A N 1
ATOM 3561 C CA . PRO A 1 454 ? 34.978 67.880 -28.034 1.00 48.09 454 PRO A CA 1
ATOM 3562 C C . PRO A 1 454 ? 33.904 68.110 -26.980 1.00 54.32 454 PRO A C 1
ATOM 3563 O O . PRO A 1 454 ? 34.218 68.567 -25.886 1.00 54.52 454 PRO A O 1
ATOM 3567 N N . GLU A 1 455 ? 32.650 67.821 -27.354 1.00 69.41 455 GLU A N 1
ATOM 3568 C CA . GLU A 1 455 ? 31.562 67.563 -26.422 1.00 89.08 455 GLU A CA 1
ATOM 3569 C C . GLU A 1 455 ? 31.902 66.290 -25.647 1.00 102.69 455 GLU A C 1
ATOM 3570 O O . GLU A 1 455 ? 31.953 65.202 -26.226 1.00 113.10 455 GLU A O 1
ATOM 3576 N N . GLY A 1 456 ? 32.130 66.440 -24.335 1.00 101.97 456 GLY A N 1
ATOM 3577 C CA . GLY A 1 456 ? 32.920 65.478 -23.582 1.00 104.73 456 GLY A CA 1
ATOM 3578 C C . GLY A 1 456 ? 32.103 64.376 -22.908 1.00 103.75 456 GLY A C 1
ATOM 3579 O O . GLY A 1 456 ? 32.164 64.221 -21.689 1.00 102.93 456 GLY A O 1
ATOM 3580 N N . ASN A 1 457 ? 31.369 63.591 -23.706 1.00 98.45 457 ASN A N 1
ATOM 3581 C CA . ASN A 1 457 ? 30.705 62.414 -23.166 1.00 102.14 457 ASN A CA 1
ATOM 3582 C C . ASN A 1 457 ? 31.033 61.179 -24.005 1.00 98.83 457 ASN A C 1
ATOM 3583 O O . ASN A 1 457 ? 30.143 60.518 -24.539 1.00 94.85 457 ASN A O 1
ATOM 3588 N N . THR A 1 458 ? 32.338 60.898 -24.111 1.00 92.75 458 THR A N 1
ATOM 3589 C CA . THR A 1 458 ? 32.850 59.618 -24.575 1.00 83.62 458 THR A CA 1
ATOM 3590 C C . THR A 1 458 ? 33.490 58.925 -23.373 1.00 79.00 458 THR A C 1
ATOM 3591 O O . THR A 1 458 ? 34.255 59.556 -22.644 1.00 69.11 458 THR A O 1
ATOM 3595 N N . PRO A 1 459 ? 33.183 57.632 -23.100 1.00 78.49 459 PRO A N 1
ATOM 3596 C CA . PRO A 1 459 ? 33.798 56.933 -21.971 1.00 80.56 459 PRO A CA 1
ATOM 3597 C C . PRO A 1 459 ? 35.264 56.649 -22.302 1.00 78.78 459 PRO A C 1
ATOM 3598 O O . PRO A 1 459 ? 35.623 56.487 -23.471 1.00 72.42 459 PRO A O 1
ATOM 3602 N N . ALA A 1 460 ? 36.101 56.619 -21.255 1.00 78.75 460 ALA A N 1
ATOM 3603 C CA . ALA A 1 460 ? 37.541 56.437 -21.369 1.00 76.18 460 ALA A CA 1
ATOM 3604 C C . ALA A 1 460 ? 37.866 55.267 -22.297 1.00 74.04 460 ALA A C 1
ATOM 3605 O O . ALA A 1 460 ? 38.840 55.313 -23.048 1.00 70.88 460 ALA A O 1
ATOM 3607 N N . ALA A 1 461 ? 37.012 54.238 -22.255 1.00 71.57 461 ALA A N 1
ATOM 3608 C CA . ALA A 1 461 ? 37.235 52.968 -22.928 1.00 68.66 461 ALA A CA 1
ATOM 3609 C C . ALA A 1 461 ? 37.177 53.098 -24.455 1.00 68.46 461 ALA A C 1
ATOM 3610 O O . ALA A 1 461 ? 37.535 52.151 -25.152 1.00 71.88 461 ALA A O 1
ATOM 3612 N N . LYS A 1 462 ? 36.751 54.263 -24.980 1.00 65.24 462 LYS A N 1
ATOM 3613 C CA . LYS A 1 462 ? 36.417 54.394 -26.393 1.00 55.39 462 LYS A CA 1
ATOM 3614 C C . LYS A 1 462 ? 37.198 55.522 -27.083 1.00 50.88 462 LYS A C 1
ATOM 3615 O O . LYS A 1 462 ? 37.255 55.589 -28.312 1.00 50.54 462 LYS A O 1
ATOM 3621 N N . ILE A 1 463 ? 37.812 56.416 -26.306 1.00 39.81 463 ILE A N 1
ATOM 3622 C CA . ILE A 1 463 ? 38.375 57.626 -26.884 1.00 35.65 463 ILE A CA 1
ATOM 3623 C C . ILE A 1 463 ? 39.673 57.326 -27.641 1.00 36.54 463 ILE A C 1
ATOM 3624 O O . ILE A 1 463 ? 39.975 58.005 -28.625 1.00 33.59 463 ILE A O 1
ATOM 3629 N N . THR A 1 464 ? 40.429 56.309 -27.185 1.00 35.04 464 THR A N 1
ATOM 3630 C CA . THR A 1 464 ? 41.672 55.929 -27.837 1.00 34.42 464 THR A CA 1
ATOM 3631 C C . THR A 1 464 ? 41.396 55.495 -29.279 1.00 35.06 464 THR A C 1
ATOM 3632 O O . THR A 1 464 ? 42.121 55.895 -30.191 1.00 31.64 464 THR A O 1
ATOM 3636 N N . ASN A 1 465 ? 40.345 54.684 -29.474 1.00 35.85 465 ASN A N 1
ATOM 3637 C CA . ASN A 1 465 ? 39.952 54.226 -30.799 1.00 38.46 465 ASN A CA 1
ATOM 3638 C C . ASN A 1 465 ? 39.637 55.404 -31.707 1.00 33.58 465 ASN A C 1
ATOM 3639 O O . ASN A 1 465 ? 39.924 55.357 -32.899 1.00 35.85 465 ASN A O 1
ATOM 3644 N N . ARG A 1 466 ? 39.073 56.464 -31.132 1.00 27.91 466 ARG A N 1
ATOM 3645 C CA . ARG A 1 466 ? 38.783 57.623 -31.951 1.00 28.04 466 ARG A CA 1
ATOM 3646 C C . ARG A 1 466 ? 40.076 58.193 -32.527 1.00 27.49 466 ARG A C 1
ATOM 3647 O O . ARG A 1 466 ? 40.166 58.420 -33.732 1.00 27.99 466 ARG A O 1
ATOM 3655 N N . TRP A 1 467 ? 41.073 58.419 -31.664 1.00 26.14 467 TRP A N 1
ATOM 3656 C CA . TRP A 1 467 ? 42.321 59.008 -32.114 1.00 25.48 467 TRP A CA 1
ATOM 3657 C C . TRP A 1 467 ? 43.137 58.039 -32.984 1.00 27.99 467 TRP A C 1
ATOM 3658 O O . TRP A 1 467 ? 43.967 58.469 -33.782 1.00 26.08 467 TRP A O 1
ATOM 3669 N N . ARG A 1 468 ? 42.813 56.739 -32.914 1.00 31.93 468 ARG A N 1
ATOM 3670 C CA . ARG A 1 468 ? 43.445 55.724 -33.742 1.00 37.94 468 ARG A CA 1
ATOM 3671 C C . ARG A 1 468 ? 43.009 55.839 -35.204 1.00 35.39 468 ARG A C 1
ATOM 3672 O O . ARG A 1 468 ? 43.720 55.361 -36.086 1.00 35.53 468 ARG A O 1
ATOM 3680 N N . ALA A 1 469 ? 41.841 56.443 -35.463 1.00 30.84 469 ALA A N 1
ATOM 3681 C CA . ALA A 1 469 ? 41.376 56.619 -36.832 1.00 27.07 469 ALA A CA 1
ATOM 3682 C C . ALA A 1 469 ? 42.399 57.361 -37.696 1.00 26.07 469 ALA A C 1
ATOM 3683 O O . ALA A 1 469 ? 42.339 57.262 -38.916 1.00 25.15 469 ALA A O 1
ATOM 3685 N N . TRP A 1 470 ? 43.337 58.106 -37.082 1.00 25.41 470 TRP A N 1
ATOM 3686 C CA . TRP A 1 470 ? 44.303 58.887 -37.851 1.00 27.27 470 TRP A CA 1
ATOM 3687 C C . TRP A 1 470 ? 45.242 57.982 -38.641 1.00 30.36 470 TRP A C 1
ATOM 3688 O O . TRP A 1 470 ? 45.953 58.460 -39.525 1.00 34.57 470 TRP A O 1
ATOM 3699 N N . GLU A 1 471 ? 45.240 56.690 -38.301 1.00 31.60 471 GLU A N 1
ATOM 3700 C CA . GLU A 1 471 ? 46.049 55.683 -38.977 1.00 37.35 471 GLU A CA 1
ATOM 3701 C C . GLU A 1 471 ? 45.381 55.272 -40.292 1.00 35.09 471 GLU A C 1
ATOM 3702 O O . GLU A 1 471 ? 46.025 54.632 -41.108 1.00 34.35 471 GLU A O 1
ATOM 3708 N N . THR A 1 472 ? 44.113 55.653 -40.511 1.00 30.99 472 THR A N 1
ATOM 3709 C CA . THR A 1 472 ? 43.316 55.002 -41.542 1.00 29.87 472 THR A CA 1
ATOM 3710 C C . THR A 1 472 ? 43.003 55.930 -42.715 1.00 29.98 472 THR A C 1
ATOM 3711 O O . THR A 1 472 ? 42.124 55.609 -43.504 1.00 28.84 472 THR A O 1
ATOM 3715 N N . LEU A 1 473 ? 43.743 57.041 -42.854 1.00 29.62 473 LEU A N 1
ATOM 3716 C CA . LEU A 1 473 ? 43.462 58.055 -43.864 1.00 29.96 473 LEU A CA 1
ATOM 3717 C C . LEU A 1 473 ? 43.350 57.468 -45.279 1.00 34.56 473 LEU A C 1
ATOM 3718 O O . LEU A 1 473 ? 42.501 57.915 -46.062 1.00 37.39 473 LEU A O 1
ATOM 3723 N N . ASP A 1 474 ? 44.185 56.469 -45.606 1.00 31.88 474 ASP A N 1
ATOM 3724 C CA . ASP A 1 474 ? 44.177 55.846 -46.926 1.00 32.85 474 ASP A CA 1
ATOM 3725 C C . ASP A 1 474 ? 42.848 55.162 -47.233 1.00 29.83 474 ASP A C 1
ATOM 3726 O O . ASP A 1 474 ? 42.562 54.876 -48.393 1.00 30.05 474 ASP A O 1
ATOM 3731 N N . GLY A 1 475 ? 42.048 54.892 -46.200 1.00 26.05 475 GLY A N 1
ATOM 3732 C CA . GLY A 1 475 ? 40.799 54.182 -46.411 1.00 27.86 475 GLY A CA 1
ATOM 3733 C C . GLY A 1 475 ? 39.683 55.068 -46.962 1.00 29.73 475 GLY A C 1
ATOM 3734 O O . GLY A 1 475 ? 38.559 54.587 -47.132 1.00 30.20 475 GLY A O 1
ATOM 3735 N N . TYR A 1 476 ? 39.981 56.346 -47.255 1.00 28.68 476 TYR A N 1
ATOM 3736 C CA . TYR A 1 476 ? 38.888 57.281 -47.509 1.00 28.62 476 TYR A CA 1
ATOM 3737 C C . TYR A 1 476 ? 39.128 58.125 -48.748 1.00 27.63 476 TYR A C 1
ATOM 3738 O O . TYR A 1 476 ? 40.173 58.757 -48.898 1.00 28.28 476 TYR A O 1
ATOM 3747 N N . VAL A 1 477 ? 38.102 58.157 -49.600 1.00 27.10 477 VAL A N 1
ATOM 3748 C CA . VAL A 1 477 ? 38.178 58.908 -50.839 1.00 27.47 477 VAL A CA 1
ATOM 3749 C C . VAL A 1 477 ? 37.954 60.394 -50.515 1.00 26.53 477 VAL A C 1
ATOM 3750 O O . VAL A 1 477 ? 37.079 60.747 -49.715 1.00 25.20 477 VAL A O 1
ATOM 3754 N N . GLY A 1 478 ? 38.798 61.260 -51.089 1.00 25.55 478 GLY A N 1
ATOM 3755 C CA . GLY A 1 478 ? 38.630 62.698 -50.936 1.00 25.91 478 GLY A CA 1
ATOM 3756 C C . GLY A 1 478 ? 39.796 63.438 -51.571 1.00 26.91 478 GLY A C 1
ATOM 3757 O O . GLY A 1 478 ? 40.580 62.843 -52.307 1.00 27.34 478 GLY A O 1
ATOM 3758 N N . HIS A 1 479 ? 39.906 64.726 -51.246 1.00 26.25 479 HIS A N 1
ATOM 3759 C CA . HIS A 1 479 ? 40.877 65.602 -51.865 1.00 26.80 479 HIS A CA 1
ATOM 3760 C C . HIS A 1 479 ? 42.277 65.033 -51.672 1.00 30.07 479 HIS A C 1
ATOM 3761 O O . HIS A 1 479 ? 42.708 64.806 -50.545 1.00 32.33 479 HIS A O 1
ATOM 3768 N N . PRO A 1 480 ? 43.065 64.832 -52.749 1.00 33.71 480 PRO A N 1
ATOM 3769 C CA . PRO A 1 480 ? 44.356 64.145 -52.617 1.00 30.65 480 PRO A CA 1
ATOM 3770 C C . PRO A 1 480 ? 45.354 64.873 -51.711 1.00 33.01 480 PRO A C 1
ATOM 3771 O O . PRO A 1 480 ? 46.149 64.229 -51.020 1.00 31.78 480 PRO A O 1
ATOM 3775 N N . HIS A 1 481 ? 45.319 66.215 -51.717 1.00 32.72 481 HIS A N 1
ATOM 3776 C CA . HIS A 1 481 ? 46.254 66.999 -50.918 1.00 32.87 481 HIS A CA 1
ATOM 3777 C C . HIS A 1 481 ? 45.810 67.042 -49.447 1.00 32.30 481 HIS A C 1
ATOM 3778 O O . HIS A 1 481 ? 46.654 67.116 -48.541 1.00 31.60 481 HIS A O 1
ATOM 3785 N N . MET A 1 482 ? 44.488 67.033 -49.209 1.00 26.47 482 MET A N 1
ATOM 3786 C CA . MET A 1 482 ? 43.969 66.976 -47.855 1.00 25.61 482 MET A CA 1
ATOM 3787 C C . MET A 1 482 ? 44.521 65.733 -47.159 1.00 26.09 482 MET A C 1
ATOM 3788 O O . MET A 1 482 ? 45.015 65.844 -46.032 1.00 25.26 482 MET A O 1
ATOM 3793 N N . LYS A 1 483 ? 44.409 64.566 -47.831 1.00 26.94 483 LYS A N 1
ATOM 3794 C CA . LYS A 1 483 ? 44.852 63.278 -47.303 1.00 27.56 483 LYS A CA 1
ATOM 3795 C C . LYS A 1 483 ? 46.375 63.281 -47.130 1.00 27.97 483 LYS A C 1
ATOM 3796 O O . LYS A 1 483 ? 46.870 62.958 -46.064 1.00 32.42 483 LYS A O 1
ATOM 3802 N N . ASN A 1 484 ? 47.129 63.706 -48.144 1.00 27.54 484 ASN A N 1
ATOM 3803 C CA . ASN A 1 484 ? 48.583 63.679 -48.049 1.00 28.26 484 ASN A CA 1
ATOM 3804 C C . ASN A 1 484 ? 49.105 64.644 -46.979 1.00 28.98 484 ASN A C 1
ATOM 3805 O O . ASN A 1 484 ? 50.027 64.300 -46.254 1.00 27.31 484 ASN A O 1
ATOM 3810 N N . ASP A 1 485 ? 48.553 65.865 -46.919 1.00 28.88 485 ASP A N 1
ATOM 3811 C CA . ASP A 1 485 ? 49.036 66.907 -46.020 1.00 26.66 485 ASP A CA 1
ATOM 3812 C C . ASP A 1 485 ? 48.703 66.633 -44.547 1.00 26.07 485 ASP A C 1
ATOM 3813 O O . ASP A 1 485 ? 49.327 67.207 -43.656 1.00 24.64 485 ASP A O 1
ATOM 3818 N N . LEU A 1 486 ? 47.704 65.788 -44.270 1.00 24.87 486 LEU A N 1
ATOM 3819 C CA . LEU A 1 486 ? 47.375 65.427 -42.902 1.00 25.26 486 LEU A CA 1
ATOM 3820 C C . LEU A 1 486 ? 48.355 64.396 -42.316 1.00 28.10 486 LEU A C 1
ATOM 3821 O O . LEU A 1 486 ? 48.262 64.053 -41.126 1.00 29.55 486 LEU A O 1
ATOM 3826 N N . LYS A 1 487 ? 49.321 63.921 -43.123 1.00 29.01 487 LYS A N 1
ATOM 3827 C CA . LYS A 1 487 ? 50.233 62.865 -42.692 1.00 30.32 487 LYS A CA 1
ATOM 3828 C C . LYS A 1 487 ? 51.084 63.321 -41.502 1.00 29.24 487 LYS A C 1
ATOM 3829 O O . LYS A 1 487 ? 51.131 62.626 -40.483 1.00 30.20 487 LYS A O 1
ATOM 3835 N N . PRO A 1 488 ? 51.782 64.482 -41.545 1.00 26.59 488 PRO A N 1
ATOM 3836 C CA . PRO A 1 488 ? 52.500 64.959 -40.360 1.00 26.32 488 PRO A CA 1
ATOM 3837 C C . PRO A 1 488 ? 51.649 64.995 -39.085 1.00 27.13 488 PRO A C 1
ATOM 3838 O O . PRO A 1 488 ? 52.090 64.542 -38.031 1.00 32.95 488 PRO A O 1
ATOM 3842 N N . LEU A 1 489 ? 50.419 65.494 -39.174 1.00 24.78 489 LEU A N 1
ATOM 3843 C CA . LEU A 1 489 ? 49.561 65.557 -37.999 1.00 24.55 489 LEU A CA 1
ATOM 3844 C C . LEU A 1 489 ? 49.228 64.138 -37.509 1.00 23.75 489 LEU A C 1
ATOM 3845 O O . LEU A 1 489 ? 49.297 63.849 -36.307 1.00 22.64 489 LEU A O 1
ATOM 3850 N N . ALA A 1 490 ? 48.857 63.246 -38.436 1.00 22.09 490 ALA A N 1
ATOM 3851 C CA . ALA A 1 490 ? 48.619 61.849 -38.072 1.00 22.73 490 ALA A CA 1
ATOM 3852 C C . ALA A 1 490 ? 49.795 61.194 -37.328 1.00 22.69 490 ALA A C 1
ATOM 3853 O O . ALA A 1 490 ? 49.558 60.434 -36.390 1.00 22.70 490 ALA A O 1
ATOM 3855 N N . SER A 1 491 ? 51.044 61.446 -37.755 1.00 22.58 491 SER A N 1
ATOM 3856 C CA . SER A 1 491 ? 52.216 60.849 -37.120 1.00 25.42 491 SER A CA 1
ATOM 3857 C C . SER A 1 491 ? 52.355 61.360 -35.692 1.00 25.99 491 SER A C 1
ATOM 3858 O O . SER A 1 491 ? 52.688 60.600 -34.780 1.00 28.24 491 SER A O 1
ATOM 3861 N N . LYS A 1 492 ? 52.174 62.675 -35.540 1.00 24.11 492 LYS A N 1
ATOM 3862 C CA . LYS A 1 492 ? 52.258 63.313 -34.242 1.00 25.05 492 LYS A CA 1
ATOM 3863 C C . LYS A 1 492 ? 51.259 62.636 -33.292 1.00 24.33 492 LYS A C 1
ATOM 3864 O O . LYS A 1 492 ? 51.616 62.254 -32.172 1.00 23.97 492 LYS A O 1
ATOM 3870 N N . ILE A 1 493 ? 50.014 62.447 -33.754 1.00 22.88 493 ILE A N 1
ATOM 3871 C CA . ILE A 1 493 ? 48.994 61.833 -32.914 1.00 22.47 493 ILE A CA 1
ATOM 3872 C C . ILE A 1 493 ? 49.523 60.455 -32.500 1.00 23.72 493 ILE A C 1
ATOM 3873 O O . ILE A 1 493 ? 49.521 60.089 -31.321 1.00 23.90 493 ILE A O 1
ATOM 3878 N N . SER A 1 494 ? 50.081 59.745 -33.485 1.00 23.32 494 SER A N 1
ATOM 3879 C CA . SER A 1 494 ? 50.536 58.375 -33.322 1.00 24.34 494 SER A CA 1
ATOM 3880 C C . SER A 1 494 ? 51.635 58.282 -32.259 1.00 24.26 494 SER A C 1
ATOM 3881 O O . SER A 1 494 ? 51.633 57.370 -31.429 1.00 21.28 494 SER A O 1
ATOM 3884 N N . ARG A 1 495 ? 52.569 59.233 -32.295 1.00 20.67 495 ARG A N 1
ATOM 3885 C CA . ARG A 1 495 ? 53.660 59.218 -31.349 1.00 22.55 495 ARG A CA 1
ATOM 3886 C C . ARG A 1 495 ? 53.144 59.481 -29.937 1.00 22.34 495 ARG A C 1
ATOM 3887 O O . ARG A 1 495 ? 53.677 58.930 -28.982 1.00 22.42 495 ARG A O 1
ATOM 3895 N N . VAL A 1 496 ? 52.147 60.368 -29.795 1.00 22.94 496 VAL A N 1
ATOM 3896 C CA . VAL A 1 496 ? 51.590 60.662 -28.482 1.00 20.62 496 VAL A CA 1
ATOM 3897 C C . VAL A 1 496 ? 50.867 59.436 -27.917 1.00 21.26 496 VAL A C 1
ATOM 3898 O O . VAL A 1 496 ? 51.135 59.056 -26.778 1.00 20.38 496 VAL A O 1
ATOM 3902 N N . LEU A 1 497 ? 49.947 58.837 -28.694 1.00 19.72 497 LEU A N 1
ATOM 3903 C CA . LEU A 1 497 ? 49.302 57.610 -28.256 1.00 22.31 497 LEU A CA 1
ATOM 3904 C C . LEU A 1 497 ? 50.350 56.565 -27.854 1.00 25.61 497 LEU A C 1
ATOM 3905 O O . LEU A 1 497 ? 50.198 55.878 -26.844 1.00 27.90 497 LEU A O 1
ATOM 3910 N N . ALA A 1 498 ? 51.401 56.412 -28.666 1.00 24.85 498 ALA A N 1
ATOM 3911 C CA . ALA A 1 498 ? 52.309 55.292 -28.486 1.00 25.66 498 ALA A CA 1
ATOM 3912 C C . ALA A 1 498 ? 53.143 55.544 -27.235 1.00 25.73 498 ALA A C 1
ATOM 3913 O O . ALA A 1 498 ? 53.450 54.617 -26.501 1.00 26.42 498 ALA A O 1
ATOM 3915 N N . ARG A 1 499 ? 53.438 56.818 -26.963 1.00 25.06 499 ARG A N 1
ATOM 3916 C CA . ARG A 1 499 ? 54.197 57.172 -25.776 1.00 24.98 499 ARG A CA 1
ATOM 3917 C C . ARG A 1 499 ? 53.442 56.796 -24.505 1.00 27.03 499 ARG A C 1
ATOM 3918 O O . ARG A 1 499 ? 54.070 56.452 -23.511 1.00 29.95 499 ARG A O 1
ATOM 3926 N N . GLY A 1 500 ? 52.100 56.855 -24.541 1.00 27.04 500 GLY A N 1
ATOM 3927 C CA . GLY A 1 500 ? 51.308 56.623 -23.346 1.00 24.58 500 GLY A CA 1
ATOM 3928 C C . GLY A 1 500 ? 50.759 55.201 -23.254 1.00 24.84 500 GLY A C 1
ATOM 3929 O O . GLY A 1 500 ? 50.328 54.775 -22.189 1.00 25.73 500 GLY A O 1
ATOM 3930 N N . GLU A 1 501 ? 50.748 54.477 -24.372 1.00 26.68 501 GLU A N 1
ATOM 3931 C CA . GLU A 1 501 ? 50.291 53.092 -24.415 1.00 30.65 501 GLU A CA 1
ATOM 3932 C C . GLU A 1 501 ? 51.101 52.281 -23.391 1.00 32.54 501 GLU A C 1
ATOM 3933 O O . GLU A 1 501 ? 52.325 52.431 -23.260 1.00 32.07 501 GLU A O 1
ATOM 3939 N N . HIS A 1 502 ? 50.421 51.440 -22.621 1.00 29.06 502 HIS A N 1
ATOM 3940 C CA . HIS A 1 502 ? 51.114 50.600 -21.648 1.00 32.00 502 HIS A CA 1
ATOM 3941 C C . HIS A 1 502 ? 51.697 51.393 -20.487 1.00 33.05 502 HIS A C 1
ATOM 3942 O O . HIS A 1 502 ? 52.322 50.781 -19.627 1.00 39.29 502 HIS A O 1
ATOM 3949 N N . ARG A 1 503 ? 51.519 52.722 -20.468 1.00 28.18 503 ARG A N 1
ATOM 3950 C CA . ARG A 1 503 ? 51.770 53.468 -19.243 1.00 28.74 503 ARG A CA 1
ATOM 3951 C C . ARG A 1 503 ? 50.495 53.564 -18.392 1.00 32.02 503 ARG A C 1
ATOM 3952 O O . ARG A 1 503 ? 49.782 54.569 -18.455 1.00 30.75 503 ARG A O 1
ATOM 3960 N N . ARG A 1 504 ? 50.230 52.516 -17.590 1.00 32.76 504 ARG A N 1
ATOM 3961 C CA . ARG A 1 504 ? 48.961 52.364 -16.883 1.00 35.32 504 ARG A CA 1
ATOM 3962 C C . ARG A 1 504 ? 49.025 52.939 -15.472 1.00 34.22 504 ARG A C 1
ATOM 3963 O O . ARG A 1 504 ? 50.096 52.987 -14.871 1.00 36.17 504 ARG A O 1
ATOM 3971 N N . PRO A 1 505 ? 47.869 53.323 -14.873 1.00 32.19 505 PRO A N 1
ATOM 3972 C CA . PRO A 1 505 ? 47.858 53.963 -13.553 1.00 29.68 505 PRO A CA 1
ATOM 3973 C C . PRO A 1 505 ? 48.026 53.060 -12.326 1.00 24.85 505 PRO A C 1
ATOM 3974 O O . PRO A 1 505 ? 48.476 53.525 -11.285 1.00 24.79 505 PRO A O 1
ATOM 3978 N N . GLY A 1 506 ? 47.666 51.781 -12.450 1.00 23.82 506 GLY A N 1
ATOM 3979 C CA . GLY A 1 506 ? 47.664 50.843 -11.333 1.00 28.49 506 GLY A CA 1
ATOM 3980 C C . GLY A 1 506 ? 48.913 50.935 -10.444 1.00 33.52 506 GLY A C 1
ATOM 3981 O O . GLY A 1 506 ? 48.797 51.252 -9.258 1.00 33.42 506 GLY A O 1
ATOM 3982 N N . PRO A 1 507 ? 50.132 50.634 -10.972 1.00 31.71 507 PRO A N 1
ATOM 3983 C CA . PRO A 1 507 ? 51.363 50.672 -10.176 1.00 30.42 507 PRO A CA 1
ATOM 3984 C C . PRO A 1 507 ? 51.630 51.976 -9.431 1.00 29.50 507 PRO A C 1
ATOM 3985 O O . PRO A 1 507 ? 52.147 51.954 -8.315 1.00 30.15 507 PRO A O 1
ATOM 3989 N N . VAL A 1 508 ? 51.259 53.111 -10.028 1.00 30.21 508 VAL A N 1
ATOM 3990 C CA . VAL A 1 508 ? 51.449 54.401 -9.373 1.00 29.44 508 VAL A CA 1
ATOM 3991 C C . VAL A 1 508 ? 50.457 54.532 -8.212 1.00 31.38 508 VAL A C 1
ATOM 3992 O O . VAL A 1 508 ? 50.809 55.065 -7.158 1.00 30.38 508 VAL A O 1
ATOM 3996 N N . LEU A 1 509 ? 49.220 54.045 -8.411 1.00 28.26 509 LEU A N 1
ATOM 3997 C CA . LEU A 1 509 ? 48.207 54.146 -7.372 1.00 27.77 509 LEU A CA 1
ATOM 3998 C C . LEU A 1 509 ? 48.626 53.290 -6.186 1.00 28.90 509 LEU A C 1
ATOM 3999 O O . LEU A 1 509 ? 48.530 53.734 -5.049 1.00 31.47 509 LEU A O 1
ATOM 4004 N N . ALA A 1 510 ? 49.083 52.066 -6.470 1.00 28.72 510 ALA A N 1
ATOM 4005 C CA . ALA A 1 510 ? 49.582 51.146 -5.466 1.00 28.00 510 ALA A CA 1
ATOM 4006 C C . ALA A 1 510 ? 50.751 51.775 -4.707 1.00 35.78 510 ALA A C 1
ATOM 4007 O O . ALA A 1 510 ? 50.881 51.603 -3.494 1.00 40.30 510 ALA A O 1
ATOM 4009 N N . ALA A 1 511 ? 51.576 52.563 -5.406 1.00 34.39 511 ALA A N 1
ATOM 4010 C CA . ALA A 1 511 ? 52.767 53.079 -4.759 1.00 33.90 511 ALA A CA 1
ATOM 4011 C C . ALA A 1 511 ? 52.421 54.259 -3.857 1.00 36.67 511 ALA A C 1
ATOM 4012 O O . ALA A 1 511 ? 53.068 54.461 -2.832 1.00 39.29 511 ALA A O 1
ATOM 4014 N N . LEU A 1 512 ? 51.416 55.052 -4.245 1.00 37.80 512 LEU A N 1
ATOM 4015 C CA . LEU A 1 512 ? 50.982 56.170 -3.414 1.00 37.66 512 LEU A CA 1
ATOM 4016 C C . LEU A 1 512 ? 50.424 55.652 -2.081 1.00 38.11 512 LEU A C 1
ATOM 4017 O O . LEU A 1 512 ? 50.622 56.266 -1.035 1.00 41.61 512 LEU A O 1
ATOM 4022 N N . ALA A 1 513 ? 49.765 54.489 -2.109 1.00 33.42 513 ALA A N 1
ATOM 4023 C CA . ALA A 1 513 ? 49.217 53.902 -0.899 1.00 35.87 513 ALA A CA 1
ATOM 4024 C C . ALA A 1 513 ? 50.325 53.641 0.122 1.00 39.30 513 ALA A C 1
ATOM 4025 O O . ALA A 1 513 ? 50.055 53.618 1.322 1.00 43.11 513 ALA A O 1
ATOM 4027 N N . PHE A 1 514 ? 51.552 53.411 -0.364 1.00 37.98 514 PHE A N 1
ATOM 4028 C CA . PHE A 1 514 ? 52.657 52.971 0.470 1.00 33.85 514 PHE A CA 1
ATOM 4029 C C . PHE A 1 514 ? 53.506 54.166 0.853 1.00 33.27 514 PHE A C 1
ATOM 4030 O O . PHE A 1 514 ? 54.243 54.097 1.819 1.00 38.68 514 PHE A O 1
ATOM 4038 N N . ALA A 1 515 ? 53.368 55.259 0.108 1.00 34.72 515 ALA A N 1
ATOM 4039 C CA . ALA A 1 515 ? 54.148 56.459 0.347 1.00 33.54 515 ALA A CA 1
ATOM 4040 C C . ALA A 1 515 ? 53.366 57.504 1.139 1.00 37.70 515 ALA A C 1
ATOM 4041 O O . ALA A 1 515 ? 53.973 58.397 1.728 1.00 39.33 515 ALA A O 1
ATOM 4043 N N . LEU A 1 516 ? 52.031 57.424 1.149 1.00 43.40 516 LEU A N 1
ATOM 4044 C CA . LEU A 1 516 ? 51.249 58.436 1.856 1.00 45.51 516 LEU A CA 1
ATOM 4045 C C . LEU A 1 516 ? 51.217 58.115 3.350 1.00 42.50 516 LEU A C 1
ATOM 4046 O O . LEU A 1 516 ? 51.210 56.947 3.709 1.00 39.75 516 LEU A O 1
ATOM 4051 N N . LEU A 1 517 ? 51.202 59.155 4.206 1.00 49.00 517 LEU A N 1
ATOM 4052 C CA . LEU A 1 517 ? 51.099 58.986 5.654 1.00 47.45 517 LEU A CA 1
ATOM 4053 C C . LEU A 1 517 ? 49.764 58.311 5.958 1.00 48.61 517 LEU A C 1
ATOM 4054 O O . LEU A 1 517 ? 48.909 58.204 5.082 1.00 50.44 517 LEU A O 1
ATOM 4059 N N . ALA A 1 518 ? 49.600 57.849 7.203 1.00 51.60 518 ALA A N 1
ATOM 4060 C CA . ALA A 1 518 ? 48.344 57.290 7.688 1.00 47.64 518 ALA A CA 1
ATOM 4061 C C . ALA A 1 518 ? 47.204 58.296 7.493 1.00 43.35 518 ALA A C 1
ATOM 4062 O O . ALA A 1 518 ? 47.393 59.508 7.616 1.00 37.64 518 ALA A O 1
ATOM 4064 N N . PRO A 1 519 ? 45.972 57.846 7.162 1.00 43.74 519 PRO A N 1
ATOM 4065 C CA . PRO A 1 519 ? 44.827 58.762 7.143 1.00 46.40 519 PRO A CA 1
ATOM 4066 C C . PRO A 1 519 ? 44.550 59.323 8.544 1.00 47.44 519 PRO A C 1
ATOM 4067 O O . PRO A 1 519 ? 44.326 58.563 9.485 1.00 44.19 519 PRO A O 1
ATOM 4071 N N . GLU A 1 520 ? 44.607 60.657 8.681 1.00 51.47 520 GLU A N 1
ATOM 4072 C CA . GLU A 1 520 ? 44.202 61.368 9.889 1.00 54.23 520 GLU A CA 1
ATOM 4073 C C . GLU A 1 520 ? 42.732 61.047 10.198 1.00 61.36 520 GLU A C 1
ATOM 4074 O O . GLU A 1 520 ? 42.012 60.579 9.318 1.00 66.98 520 GLU A O 1
ATOM 4080 N N . PRO A 1 521 ? 42.224 61.247 11.444 1.00 67.53 521 PRO A N 1
ATOM 4081 C CA . PRO A 1 521 ? 40.886 60.764 11.812 1.00 59.99 521 PRO A CA 1
ATOM 4082 C C . PRO A 1 521 ? 39.753 61.493 11.095 1.00 51.26 521 PRO A C 1
ATOM 4083 O O . PRO A 1 521 ? 39.857 62.685 10.807 1.00 50.47 521 PRO A O 1
ATOM 4087 N N . ARG A 1 522 ? 38.675 60.753 10.814 1.00 49.02 522 ARG A N 1
ATOM 4088 C CA . ARG A 1 522 ? 37.611 61.187 9.914 1.00 51.20 522 ARG A CA 1
ATOM 4089 C C . ARG A 1 522 ? 36.243 60.815 10.500 1.00 55.55 522 ARG A C 1
ATOM 4090 O O . ARG A 1 522 ? 36.102 59.767 11.128 1.00 55.66 522 ARG A O 1
ATOM 4098 N N . PRO A 1 523 ? 35.181 61.635 10.295 1.00 56.77 523 PRO A N 1
ATOM 4099 C CA . PRO A 1 523 ? 33.821 61.252 10.693 1.00 53.86 523 PRO A CA 1
ATOM 4100 C C . PRO A 1 523 ? 33.421 59.816 10.347 1.00 56.10 523 PRO A C 1
ATOM 4101 O O . PRO A 1 523 ? 33.927 59.229 9.400 1.00 58.13 523 PRO A O 1
ATOM 4105 N N . LYS A 1 524 ? 32.480 59.263 11.117 1.00 62.17 524 LYS A N 1
ATOM 4106 C CA . LYS A 1 524 ? 32.073 57.871 11.001 1.00 62.38 524 LYS A CA 1
ATOM 4107 C C . LYS A 1 524 ? 31.265 57.657 9.722 1.00 61.60 524 LYS A C 1
ATOM 4108 O O . LYS A 1 524 ? 31.304 56.578 9.131 1.00 64.50 524 LYS A O 1
ATOM 4114 N N . GLU A 1 525 ? 30.528 58.689 9.302 1.00 61.56 525 GLU A N 1
ATOM 4115 C CA . GLU A 1 525 ? 29.734 58.616 8.083 1.00 64.74 525 GLU A CA 1
ATOM 4116 C C . GLU A 1 525 ? 30.648 58.632 6.854 1.00 59.67 525 GLU A C 1
ATOM 4117 O O . GLU A 1 525 ? 30.277 58.122 5.797 1.00 61.40 525 GLU A O 1
ATOM 4123 N N . VAL A 1 526 ? 31.843 59.216 7.003 1.00 53.52 526 VAL A N 1
ATOM 4124 C CA . VAL A 1 526 ? 32.854 59.159 5.959 1.00 50.30 526 VAL A CA 1
ATOM 4125 C C . VAL A 1 526 ? 33.439 57.748 5.875 1.00 49.23 526 VAL A C 1
ATOM 4126 O O . VAL A 1 526 ? 33.525 57.201 4.777 1.00 49.66 526 VAL A O 1
ATOM 4130 N N . GLU A 1 527 ? 33.779 57.140 7.025 1.00 49.80 527 GLU A N 1
ATOM 4131 C CA . GLU A 1 527 ? 34.147 55.729 7.062 1.00 48.67 527 GLU A CA 1
ATOM 4132 C C . GLU A 1 527 ? 33.095 54.903 6.329 1.00 46.92 527 GLU A C 1
ATOM 4133 O O . GLU A 1 527 ? 33.437 54.103 5.462 1.00 44.52 527 GLU A O 1
ATOM 4139 N N . ASP A 1 528 ? 31.816 55.098 6.691 1.00 49.10 528 ASP A N 1
ATOM 4140 C CA . ASP A 1 528 ? 30.754 54.184 6.279 1.00 49.18 528 ASP A CA 1
ATOM 4141 C C . ASP A 1 528 ? 30.503 54.283 4.775 1.00 41.39 528 ASP A C 1
ATOM 4142 O O . ASP A 1 528 ? 30.334 53.262 4.101 1.00 40.03 528 ASP A O 1
ATOM 4147 N N . LEU A 1 529 ? 30.486 55.522 4.271 1.00 38.45 529 LEU A N 1
ATOM 4148 C CA . LEU A 1 529 ? 30.471 55.799 2.841 1.00 41.40 529 LEU A CA 1
ATOM 4149 C C . LEU A 1 529 ? 31.591 55.043 2.132 1.00 42.89 529 LEU A C 1
ATOM 4150 O O . LEU A 1 529 ? 31.322 54.301 1.189 1.00 47.26 529 LEU A O 1
ATOM 4155 N N . LEU A 1 530 ? 32.841 55.254 2.571 1.00 42.02 530 LEU A N 1
ATOM 4156 C CA . LEU A 1 530 ? 33.975 54.587 1.942 1.00 46.24 530 LEU A CA 1
ATOM 4157 C C . LEU A 1 530 ? 33.773 53.075 1.989 1.00 45.82 530 LEU A C 1
ATOM 4158 O O . LEU A 1 530 ? 34.079 52.376 1.027 1.00 48.82 530 LEU A O 1
ATOM 4163 N N . THR A 1 531 ? 33.216 52.575 3.092 1.00 46.26 531 THR A N 1
ATOM 4164 C CA . THR A 1 531 ? 32.964 51.148 3.202 1.00 49.97 531 THR A CA 1
ATOM 4165 C C . THR A 1 531 ? 31.906 50.725 2.186 1.00 52.85 531 THR A C 1
ATOM 4166 O O . THR A 1 531 ? 32.031 49.682 1.543 1.00 54.08 531 THR A O 1
ATOM 4170 N N . ALA A 1 532 ? 30.865 51.552 2.047 1.00 49.59 532 ALA A N 1
ATOM 4171 C CA . ALA A 1 532 ? 29.782 51.240 1.129 1.00 48.45 532 ALA A CA 1
ATOM 4172 C C . ALA A 1 532 ? 30.315 51.167 -0.302 1.00 48.99 532 ALA A C 1
ATOM 4173 O O . ALA A 1 532 ? 29.951 50.268 -1.056 1.00 51.60 532 ALA A O 1
ATOM 4175 N N . GLY A 1 533 ? 31.189 52.114 -0.660 1.00 47.80 533 GLY A N 1
ATOM 4176 C CA . GLY A 1 533 ? 31.811 52.140 -1.974 1.00 44.97 533 GLY A CA 1
ATOM 4177 C C . GLY A 1 533 ? 32.639 50.886 -2.234 1.00 47.02 533 GLY A C 1
ATOM 4178 O O . GLY A 1 533 ? 32.474 50.240 -3.263 1.00 47.93 533 GLY A O 1
ATOM 4179 N N . LEU A 1 534 ? 33.526 50.533 -1.297 1.00 50.96 534 LEU A N 1
ATOM 4180 C CA . LEU A 1 534 ? 34.412 49.403 -1.539 1.00 56.13 534 LEU A CA 1
ATOM 4181 C C . LEU A 1 534 ? 33.587 48.143 -1.785 1.00 60.56 534 LEU A C 1
ATOM 4182 O O . LEU A 1 534 ? 33.757 47.507 -2.820 1.00 64.66 534 LEU A O 1
ATOM 4187 N N . GLN A 1 535 ? 32.656 47.840 -0.870 1.00 60.80 535 GLN A N 1
ATOM 4188 C CA . GLN A 1 535 ? 31.950 46.567 -0.851 1.00 62.61 535 GLN A CA 1
ATOM 4189 C C . GLN A 1 535 ? 30.962 46.444 -2.010 1.00 61.95 535 GLN A C 1
ATOM 4190 O O . GLN A 1 535 ? 30.699 45.343 -2.488 1.00 61.21 535 GLN A O 1
ATOM 4196 N N . SER A 1 536 ? 30.411 47.570 -2.459 1.00 57.96 536 SER A N 1
ATOM 4197 C CA . SER A 1 536 ? 29.353 47.507 -3.451 1.00 61.39 536 SER A CA 1
ATOM 4198 C C . SER A 1 536 ? 29.920 47.617 -4.863 1.00 60.39 536 SER A C 1
ATOM 4199 O O . SER A 1 536 ? 29.240 47.291 -5.831 1.00 65.36 536 SER A O 1
ATOM 4202 N N . GLY A 1 537 ? 31.166 48.083 -4.974 1.00 60.26 537 GLY A N 1
ATOM 4203 C CA . GLY A 1 537 ? 31.785 48.300 -6.270 1.00 53.71 537 GLY A CA 1
ATOM 4204 C C . GLY A 1 537 ? 31.354 49.630 -6.877 1.00 53.11 537 GLY A C 1
ATOM 4205 O O . GLY A 1 537 ? 31.187 49.724 -8.091 1.00 56.31 537 GLY A O 1
ATOM 4206 N N . LYS A 1 538 ? 31.185 50.652 -6.024 1.00 51.70 538 LYS A N 1
ATOM 4207 C CA . LYS A 1 538 ? 30.751 51.977 -6.452 1.00 53.35 538 LYS A CA 1
ATOM 4208 C C . LYS A 1 538 ? 31.654 53.032 -5.817 1.00 52.30 538 LYS A C 1
ATOM 4209 O O . LYS A 1 538 ? 31.202 54.112 -5.420 1.00 55.01 538 LYS A O 1
ATOM 4215 N N . ARG A 1 539 ? 32.940 52.673 -5.728 1.00 50.93 539 ARG A N 1
ATOM 4216 C CA . ARG A 1 539 ? 34.040 53.518 -5.299 1.00 47.60 539 ARG A CA 1
ATOM 4217 C C . ARG A 1 539 ? 33.805 54.953 -5.764 1.00 44.93 539 ARG A C 1
ATOM 4218 O O . ARG A 1 539 ? 33.871 55.895 -4.971 1.00 42.98 539 ARG A O 1
ATOM 4226 N N . HIS A 1 540 ? 33.534 55.099 -7.070 1.00 44.79 540 HIS A N 1
ATOM 4227 C CA . HIS A 1 540 ? 33.674 56.370 -7.768 1.00 46.69 540 HIS A CA 1
ATOM 4228 C C . HIS A 1 540 ? 32.524 57.321 -7.446 1.00 42.91 540 HIS A C 1
ATOM 4229 O O . HIS A 1 540 ? 32.725 58.539 -7.368 1.00 42.29 540 HIS A O 1
ATOM 4236 N N . ALA A 1 541 ? 31.321 56.755 -7.265 1.00 40.23 541 ALA A N 1
ATOM 4237 C CA . ALA A 1 541 ? 30.166 57.550 -6.871 1.00 38.38 541 ALA A CA 1
ATOM 4238 C C . ALA A 1 541 ? 30.388 58.105 -5.465 1.00 34.19 541 ALA A C 1
ATOM 4239 O O . ALA A 1 541 ? 30.112 59.277 -5.210 1.00 35.84 541 ALA A O 1
ATOM 4241 N N . VAL A 1 542 ? 30.967 57.273 -4.590 1.00 30.65 542 VAL A N 1
ATOM 4242 C CA . VAL A 1 542 ? 31.375 57.705 -3.259 1.00 31.78 542 VAL A CA 1
ATOM 4243 C C . VAL A 1 542 ? 32.427 58.819 -3.322 1.00 34.47 542 VAL A C 1
ATOM 4244 O O . VAL A 1 542 ? 32.265 59.864 -2.682 1.00 38.01 542 VAL A O 1
ATOM 4248 N N . TYR A 1 543 ? 33.507 58.605 -4.092 1.00 35.18 543 TYR A N 1
ATOM 4249 C CA . TYR A 1 543 ? 34.570 59.598 -4.197 1.00 34.00 543 TYR A CA 1
ATOM 4250 C C . TYR A 1 543 ? 34.042 60.915 -4.765 1.00 34.35 543 TYR A C 1
ATOM 4251 O O . TYR A 1 543 ? 34.458 61.989 -4.317 1.00 34.30 543 TYR A O 1
ATOM 4260 N N . ASP A 1 544 ? 33.163 60.838 -5.778 1.00 35.82 544 ASP A N 1
ATOM 4261 C CA . ASP A 1 544 ? 32.565 62.050 -6.338 1.00 40.13 544 ASP A CA 1
ATOM 4262 C C . ASP A 1 544 ? 31.838 62.818 -5.238 1.00 35.64 544 ASP A C 1
ATOM 4263 O O . ASP A 1 544 ? 31.911 64.043 -5.168 1.00 35.84 544 ASP A O 1
ATOM 4268 N N . ALA A 1 545 ? 31.149 62.069 -4.373 1.00 34.50 545 ALA A N 1
ATOM 4269 C CA . ALA A 1 545 ? 30.385 62.678 -3.298 1.00 37.26 545 ALA A CA 1
ATOM 4270 C C . ALA A 1 545 ? 31.349 63.329 -2.310 1.00 38.21 545 ALA A C 1
ATOM 4271 O O . ALA A 1 545 ? 31.146 64.482 -1.919 1.00 42.51 545 ALA A O 1
ATOM 4273 N N . LEU A 1 546 ? 32.417 62.596 -1.945 1.00 36.02 546 LEU A N 1
ATOM 4274 C CA . LEU A 1 546 ? 33.337 63.057 -0.911 1.00 34.10 546 LEU A CA 1
ATOM 4275 C C . LEU A 1 546 ? 34.119 64.273 -1.395 1.00 34.54 546 LEU A C 1
ATOM 4276 O O . LEU A 1 546 ? 34.392 65.186 -0.612 1.00 36.03 546 LEU A O 1
ATOM 4281 N N . VAL A 1 547 ? 34.443 64.298 -2.694 1.00 33.01 547 VAL A N 1
ATOM 4282 C CA . VAL A 1 547 ? 35.073 65.478 -3.262 1.00 35.33 547 VAL A CA 1
ATOM 4283 C C . VAL A 1 547 ? 34.131 66.663 -3.099 1.00 39.43 547 VAL A C 1
ATOM 4284 O O . VAL A 1 547 ? 34.562 67.752 -2.725 1.00 42.29 547 VAL A O 1
ATOM 4288 N N . GLN A 1 548 ? 32.845 66.444 -3.396 1.00 46.57 548 GLN A N 1
ATOM 4289 C CA . GLN A 1 548 ? 31.892 67.541 -3.439 1.00 49.59 548 GLN A CA 1
ATOM 4290 C C . GLN A 1 548 ? 31.618 68.043 -2.026 1.00 52.09 548 GLN A C 1
ATOM 4291 O O . GLN A 1 548 ? 31.475 69.243 -1.818 1.00 51.05 548 GLN A O 1
ATOM 4297 N N . MET A 1 549 ? 31.592 67.124 -1.054 1.00 50.61 549 MET A N 1
ATOM 4298 C CA . MET A 1 549 ? 31.375 67.512 0.330 1.00 48.69 549 MET A CA 1
ATOM 4299 C C . MET A 1 549 ? 32.658 68.064 0.955 1.00 50.20 549 MET A C 1
ATOM 4300 O O . MET A 1 549 ? 32.680 68.362 2.151 1.00 51.87 549 MET A O 1
ATOM 4305 N N . GLY A 1 550 ? 33.735 68.176 0.157 1.00 47.84 550 GLY A N 1
ATOM 4306 C CA . GLY A 1 550 ? 34.955 68.880 0.548 1.00 41.44 550 GLY A CA 1
ATOM 4307 C C . GLY A 1 550 ? 35.789 68.188 1.635 1.00 40.38 550 GLY A C 1
ATOM 4308 O O . GLY A 1 550 ? 36.418 68.859 2.445 1.00 41.95 550 GLY A O 1
ATOM 4309 N N . LEU A 1 551 ? 35.846 66.851 1.631 1.00 37.92 551 LEU A N 1
ATOM 4310 C CA . LEU A 1 551 ? 36.727 66.118 2.530 1.00 41.16 551 LEU A CA 1
ATOM 4311 C C . LEU A 1 551 ? 38.162 66.629 2.392 1.00 43.56 551 LEU A C 1
ATOM 4312 O O . LEU A 1 551 ? 38.608 66.959 1.298 1.00 40.92 551 LEU A O 1
ATOM 4317 N N . PRO A 1 552 ? 38.941 66.723 3.493 1.00 47.39 552 PRO A N 1
ATOM 4318 C CA . PRO A 1 552 ? 40.347 67.125 3.402 1.00 43.68 552 PRO A CA 1
ATOM 4319 C C . PRO A 1 552 ? 41.237 65.955 2.981 1.00 42.32 552 PRO A C 1
ATOM 4320 O O . PRO A 1 552 ? 40.971 64.793 3.321 1.00 40.36 552 PRO A O 1
ATOM 4324 N N . ALA A 1 553 ? 42.308 66.281 2.246 1.00 40.67 553 ALA A N 1
ATOM 4325 C CA . ALA A 1 553 ? 43.196 65.276 1.679 1.00 41.70 553 ALA A CA 1
ATOM 4326 C C . ALA A 1 553 ? 43.733 64.376 2.786 1.00 43.37 553 ALA A C 1
ATOM 4327 O O . ALA A 1 553 ? 43.719 63.147 2.647 1.00 45.83 553 ALA A O 1
ATOM 4329 N N . ASN A 1 554 ? 44.170 65.023 3.882 1.00 44.38 554 ASN A N 1
ATOM 4330 C CA . ASN A 1 554 ? 44.657 64.405 5.108 1.00 47.24 554 ASN A CA 1
ATOM 4331 C C . ASN A 1 554 ? 43.909 63.130 5.448 1.00 44.32 554 ASN A C 1
ATOM 4332 O O . ASN A 1 554 ? 44.487 62.235 6.049 1.00 47.02 554 ASN A O 1
ATOM 4337 N N . GLN A 1 555 ? 42.610 63.101 5.134 1.00 43.01 555 GLN A N 1
ATOM 4338 C CA . GLN A 1 555 ? 41.732 62.076 5.670 1.00 48.13 555 GLN A CA 1
ATOM 4339 C C . GLN A 1 555 ? 41.437 61.003 4.626 1.00 47.49 555 GLN A C 1
ATOM 4340 O O . GLN A 1 555 ? 40.586 60.147 4.876 1.00 47.89 555 GLN A O 1
ATOM 4346 N N . ALA A 1 556 ? 42.137 61.041 3.479 1.00 48.73 556 ALA A N 1
ATOM 4347 C CA . ALA A 1 556 ? 41.804 60.162 2.361 1.00 48.11 556 ALA A CA 1
ATOM 4348 C C . ALA A 1 556 ? 43.019 59.402 1.825 1.00 48.75 556 ALA A C 1
ATOM 4349 O O . ALA A 1 556 ? 42.913 58.742 0.794 1.00 48.42 556 ALA A O 1
ATOM 4351 N N . THR A 1 557 ? 44.151 59.466 2.540 1.00 47.37 557 THR A N 1
ATOM 4352 C CA . THR A 1 557 ? 45.436 58.975 2.049 1.00 42.94 557 THR A CA 1
ATOM 4353 C C . THR A 1 557 ? 45.435 57.463 1.829 1.00 40.92 557 THR A C 1
ATOM 4354 O O . THR A 1 557 ? 46.386 56.911 1.282 1.00 47.39 557 THR A O 1
ATOM 4358 N N . ASP A 1 558 ? 44.379 56.782 2.256 1.00 36.66 558 ASP A N 1
ATOM 4359 C CA . ASP A 1 558 ? 44.319 55.360 1.989 1.00 35.34 558 ASP A CA 1
ATOM 4360 C C . ASP A 1 558 ? 43.398 55.106 0.800 1.00 34.72 558 ASP A C 1
ATOM 4361 O O . ASP A 1 558 ? 43.098 53.956 0.509 1.00 33.51 558 ASP A O 1
ATOM 4366 N N . HIS A 1 559 ? 42.935 56.173 0.132 1.00 35.91 559 HIS A N 1
ATOM 4367 C CA . HIS A 1 559 ? 42.225 56.048 -1.140 1.00 35.11 559 HIS A CA 1
ATOM 4368 C C . HIS A 1 559 ? 42.898 56.927 -2.190 1.00 33.93 559 HIS A C 1
ATOM 4369 O O . HIS A 1 559 ? 42.452 58.047 -2.455 1.00 33.30 559 HIS A O 1
ATOM 4376 N N . PRO A 1 560 ? 44.011 56.459 -2.799 1.00 32.98 560 PRO A N 1
ATOM 4377 C CA . PRO A 1 560 ? 44.843 57.325 -3.644 1.00 31.91 560 PRO A CA 1
ATOM 4378 C C . PRO A 1 560 ? 44.079 57.991 -4.789 1.00 31.37 560 PRO A C 1
ATOM 4379 O O . PRO A 1 560 ? 44.332 59.164 -5.096 1.00 32.93 560 PRO A O 1
ATOM 4383 N N . GLU A 1 561 ? 43.115 57.267 -5.384 1.00 30.47 561 GLU A N 1
ATOM 4384 C CA . GLU A 1 561 ? 42.273 57.871 -6.415 1.00 32.28 561 GLU A CA 1
ATOM 4385 C C . GLU A 1 561 ? 41.562 59.099 -5.853 1.00 31.21 561 GLU A C 1
ATOM 4386 O O . GLU A 1 561 ? 41.614 60.159 -6.461 1.00 35.64 561 GLU A O 1
ATOM 4392 N N . LEU A 1 562 ? 40.964 58.981 -4.661 1.00 32.00 562 LEU A N 1
ATOM 4393 C CA . LEU A 1 562 ? 40.346 60.127 -4.002 1.00 30.54 562 LEU A CA 1
ATOM 4394 C C . LEU A 1 562 ? 41.397 61.145 -3.575 1.00 30.78 562 LEU A C 1
ATOM 4395 O O . LEU A 1 562 ? 41.225 62.362 -3.776 1.00 30.79 562 LEU A O 1
ATOM 4400 N N . TRP A 1 563 ? 42.498 60.648 -2.993 1.00 28.74 563 TRP A N 1
ATOM 4401 C CA . TRP A 1 563 ? 43.526 61.561 -2.506 1.00 28.83 563 TRP A CA 1
ATOM 4402 C C . TRP A 1 563 ? 44.006 62.514 -3.606 1.00 30.22 563 TRP A C 1
ATOM 4403 O O . TRP A 1 563 ? 44.178 63.711 -3.336 1.00 32.70 563 TRP A O 1
ATOM 4414 N N . LEU A 1 564 ? 44.220 61.997 -4.838 1.00 28.83 564 LEU A N 1
ATOM 4415 C CA . LEU A 1 564 ? 44.702 62.830 -5.941 1.00 30.85 564 LEU A CA 1
ATOM 4416 C C . LEU A 1 564 ? 43.715 63.956 -6.262 1.00 34.04 564 LEU A C 1
ATOM 4417 O O . LEU A 1 564 ? 44.094 65.016 -6.756 1.00 33.80 564 LEU A O 1
ATOM 4422 N N . ARG A 1 565 ? 42.432 63.740 -5.960 1.00 40.33 565 ARG A N 1
ATOM 4423 C CA . ARG A 1 565 ? 41.423 64.757 -6.230 1.00 42.05 565 ARG A CA 1
ATOM 4424 C C . ARG A 1 565 ? 41.390 65.865 -5.163 1.00 43.49 565 ARG A C 1
ATOM 4425 O O . ARG A 1 565 ? 40.953 66.972 -5.467 1.00 41.72 565 ARG A O 1
ATOM 4433 N N . LEU A 1 566 ? 41.865 65.590 -3.931 1.00 43.67 566 LEU A N 1
ATOM 4434 C CA . LEU A 1 566 ? 41.778 66.538 -2.817 1.00 38.79 566 LEU A CA 1
ATOM 4435 C C . LEU A 1 566 ? 43.091 67.282 -2.554 1.00 40.60 566 LEU A C 1
ATOM 4436 O O . LEU A 1 566 ? 43.095 68.383 -2.005 1.00 37.06 566 LEU A O 1
ATOM 4441 N N . ALA A 1 567 ? 44.227 66.684 -2.928 1.00 41.63 567 ALA A N 1
ATOM 4442 C CA . ALA A 1 567 ? 45.515 67.198 -2.493 1.00 35.73 567 ALA A CA 1
ATOM 4443 C C . ALA A 1 567 ? 45.779 68.607 -3.022 1.00 36.28 567 ALA A C 1
ATOM 4444 O O . ALA A 1 567 ? 45.315 68.989 -4.091 1.00 37.32 567 ALA A O 1
ATOM 4446 N N . SER A 1 568 ? 46.575 69.370 -2.272 1.00 36.47 568 SER A N 1
ATOM 4447 C CA . SER A 1 568 ? 47.029 70.679 -2.714 1.00 40.39 568 SER A CA 1
ATOM 4448 C C . SER A 1 568 ? 48.147 70.532 -3.752 1.00 38.97 568 SER A C 1
ATOM 4449 O O . SER A 1 568 ? 48.728 69.463 -3.892 1.00 41.17 568 SER A O 1
ATOM 4452 N N . LYS A 1 569 ? 48.460 71.624 -4.455 1.00 41.20 569 LYS A N 1
ATOM 4453 C CA . LYS A 1 569 ? 49.624 71.712 -5.323 1.00 46.53 569 LYS A CA 1
ATOM 4454 C C . LYS A 1 569 ? 50.877 71.260 -4.572 1.00 46.00 569 LYS A C 1
ATOM 4455 O O . LYS A 1 569 ? 51.639 70.444 -5.076 1.00 49.43 569 LYS A O 1
ATOM 4461 N N . GLU A 1 570 ? 51.074 71.770 -3.351 1.00 48.53 570 GLU A N 1
ATOM 4462 C CA . GLU A 1 570 ? 52.266 71.474 -2.566 1.00 50.22 570 GLU A CA 1
ATOM 4463 C C . GLU A 1 570 ? 52.347 69.978 -2.278 1.00 44.66 570 GLU A C 1
ATOM 4464 O O . GLU A 1 570 ? 53.411 69.382 -2.414 1.00 43.27 570 GLU A O 1
ATOM 4470 N N . GLU A 1 571 ? 51.218 69.371 -1.906 1.00 43.75 571 GLU A N 1
ATOM 4471 C CA . GLU A 1 571 ? 51.223 67.961 -1.541 1.00 44.70 571 GLU A CA 1
ATOM 4472 C C . GLU A 1 571 ? 51.453 67.076 -2.769 1.00 44.34 571 GLU A C 1
ATOM 4473 O O . GLU A 1 571 ? 52.108 66.039 -2.663 1.00 45.57 571 GLU A O 1
ATOM 4479 N N . LEU A 1 572 ? 50.913 67.478 -3.929 1.00 41.32 572 LEU A N 1
ATOM 4480 C CA . LEU A 1 572 ? 51.128 66.712 -5.147 1.00 37.53 572 LEU A CA 1
ATOM 4481 C C . LEU A 1 572 ? 52.613 66.757 -5.515 1.00 37.60 572 LEU A C 1
ATOM 4482 O O . LEU A 1 572 ? 53.243 65.713 -5.647 1.00 37.72 572 LEU A O 1
ATOM 4487 N N . GLU A 1 573 ? 53.168 67.967 -5.651 1.00 38.11 573 GLU A N 1
ATOM 4488 C CA . GLU A 1 573 ? 54.568 68.148 -5.993 1.00 37.51 573 GLU A CA 1
ATOM 4489 C C . GLU A 1 573 ? 55.446 67.294 -5.088 1.00 37.24 573 GLU A C 1
ATOM 4490 O O . GLU A 1 573 ? 56.295 66.566 -5.578 1.00 43.79 573 GLU A O 1
ATOM 4496 N N . ALA A 1 574 ? 55.203 67.340 -3.775 1.00 41.84 574 ALA A N 1
ATOM 4497 C CA . ALA A 1 574 ? 56.036 66.646 -2.795 1.00 39.84 574 ALA A CA 1
ATOM 4498 C C . ALA A 1 574 ? 56.046 65.140 -3.048 1.00 37.92 574 ALA A C 1
ATOM 4499 O O . ALA A 1 574 ? 57.116 64.546 -3.116 1.00 44.41 574 ALA A O 1
ATOM 4501 N N . ILE A 1 575 ? 54.858 64.536 -3.190 1.00 33.30 575 ILE A N 1
ATOM 4502 C CA . ILE A 1 575 ? 54.747 63.089 -3.307 1.00 31.85 575 ILE A CA 1
ATOM 4503 C C . ILE A 1 575 ? 55.307 62.594 -4.648 1.00 32.15 575 ILE A C 1
ATOM 4504 O O . ILE A 1 575 ? 55.870 61.503 -4.701 1.00 31.32 575 ILE A O 1
ATOM 4509 N N . PHE A 1 576 ? 55.147 63.374 -5.732 1.00 31.28 576 PHE A N 1
ATOM 4510 C CA . PHE A 1 576 ? 55.692 62.968 -7.026 1.00 33.22 576 PHE A CA 1
ATOM 4511 C C . PHE A 1 576 ? 57.223 62.963 -7.002 1.00 36.23 576 PHE A C 1
ATOM 4512 O O . PHE A 1 576 ? 57.832 62.056 -7.566 1.00 35.75 576 PHE A O 1
ATOM 4520 N N . LYS A 1 577 ? 57.831 63.940 -6.311 1.00 38.80 577 LYS A N 1
ATOM 4521 C CA . LYS A 1 577 ? 59.280 63.982 -6.162 1.00 45.03 577 LYS A CA 1
ATOM 4522 C C . LYS A 1 577 ? 59.788 62.759 -5.405 1.00 44.01 577 LYS A C 1
ATOM 4523 O O . LYS A 1 577 ? 60.720 62.109 -5.873 1.00 44.40 577 LYS A O 1
ATOM 4529 N N . GLN A 1 578 ? 59.150 62.426 -4.274 1.00 44.37 578 GLN A N 1
ATOM 4530 C CA . GLN A 1 578 ? 59.595 61.313 -3.443 1.00 40.60 578 GLN A CA 1
ATOM 4531 C C . GLN A 1 578 ? 59.496 59.999 -4.206 1.00 40.07 578 GLN A C 1
ATOM 4532 O O . GLN A 1 578 ? 60.151 59.016 -3.859 1.00 39.02 578 GLN A O 1
ATOM 4538 N N . LEU A 1 579 ? 58.629 59.959 -5.219 1.00 38.90 579 LEU A N 1
ATOM 4539 C CA . LEU A 1 579 ? 58.432 58.695 -5.901 1.00 35.49 579 LEU A CA 1
ATOM 4540 C C . LEU A 1 579 ? 59.263 58.661 -7.181 1.00 35.23 579 LEU A C 1
ATOM 4541 O O . LEU A 1 579 ? 59.214 57.682 -7.917 1.00 39.31 579 LEU A O 1
ATOM 4546 N N . GLY A 1 580 ? 60.019 59.736 -7.437 1.00 31.89 580 GLY A N 1
ATOM 4547 C CA . GLY A 1 580 ? 61.014 59.744 -8.498 1.00 33.96 580 GLY A CA 1
ATOM 4548 C C . GLY A 1 580 ? 60.442 59.849 -9.915 1.00 36.23 580 GLY A C 1
ATOM 4549 O O . GLY A 1 580 ? 61.148 59.569 -10.881 1.00 37.78 580 GLY A O 1
ATOM 4550 N N . TYR A 1 581 ? 59.175 60.270 -10.044 1.00 34.68 581 TYR A N 1
ATOM 4551 C CA . TYR A 1 581 ? 58.514 60.336 -11.339 1.00 31.90 581 TYR A CA 1
ATOM 4552 C C . TYR A 1 581 ? 59.080 61.449 -12.216 1.00 28.01 581 TYR A C 1
ATOM 4553 O O . TYR A 1 581 ? 59.395 62.534 -11.735 1.00 26.96 581 TYR A O 1
ATOM 4562 N N . ARG A 1 582 ? 59.120 61.173 -13.522 1.00 26.86 582 ARG A N 1
ATOM 4563 C CA . ARG A 1 582 ? 59.352 62.190 -14.531 1.00 27.50 582 ARG A CA 1
ATOM 4564 C C . ARG A 1 582 ? 58.033 62.880 -14.895 1.00 27.66 582 ARG A C 1
ATOM 4565 O O . ARG A 1 582 ? 57.034 62.216 -15.127 1.00 28.19 582 ARG A O 1
ATOM 4573 N N . PRO A 1 583 ? 57.949 64.229 -14.948 1.00 29.91 583 PRO A N 1
ATOM 4574 C CA . PRO A 1 583 ? 56.683 64.905 -15.271 1.00 28.30 583 PRO A CA 1
ATOM 4575 C C . PRO A 1 583 ? 56.149 64.549 -16.659 1.00 29.05 583 PRO A C 1
ATOM 4576 O O . PRO A 1 583 ? 56.898 64.624 -17.644 1.00 31.55 583 PRO A O 1
ATOM 4580 N N . ALA A 1 584 ? 54.848 64.208 -16.724 1.00 25.82 584 ALA A N 1
ATOM 4581 C CA . ALA A 1 584 ? 54.176 63.762 -17.940 1.00 25.06 584 ALA A CA 1
ATOM 4582 C C . ALA A 1 584 ? 54.442 64.721 -19.097 1.00 26.65 584 ALA A C 1
ATOM 4583 O O . ALA A 1 584 ? 54.650 64.298 -20.234 1.00 25.97 584 ALA A O 1
ATOM 4585 N N . MET A 1 585 ? 54.478 66.017 -18.774 1.00 28.66 585 MET A N 1
ATOM 4586 C CA . MET A 1 585 ? 54.625 67.051 -19.775 1.00 29.76 585 MET A CA 1
ATOM 4587 C C . MET A 1 585 ? 55.990 66.973 -20.456 1.00 30.39 585 MET A C 1
ATOM 4588 O O . MET A 1 585 ? 56.072 67.207 -21.661 1.00 30.56 585 MET A O 1
ATOM 4593 N N . GLU A 1 586 ? 57.059 66.619 -19.727 1.00 29.09 586 GLU A N 1
ATOM 4594 C CA . GLU A 1 586 ? 58.323 66.504 -20.434 1.00 26.84 586 GLU A CA 1
ATOM 4595 C C . GLU A 1 586 ? 58.206 65.397 -21.473 1.00 26.21 586 GLU A C 1
ATOM 4596 O O . GLU A 1 586 ? 58.689 65.530 -22.598 1.00 30.88 586 GLU A O 1
ATOM 4602 N N . GLU A 1 587 ? 57.523 64.318 -21.108 1.00 25.18 587 GLU A N 1
ATOM 4603 C CA . GLU A 1 587 ? 57.453 63.176 -22.004 1.00 25.37 587 GLU A CA 1
ATOM 4604 C C . GLU A 1 587 ? 56.522 63.491 -23.172 1.00 27.96 587 GLU A C 1
ATOM 4605 O O . GLU A 1 587 ? 56.751 63.043 -24.298 1.00 27.53 587 GLU A O 1
ATOM 4611 N N . LEU A 1 588 ? 55.481 64.286 -22.902 1.00 28.59 588 LEU A N 1
ATOM 4612 C CA . LEU A 1 588 ? 54.527 64.595 -23.950 1.00 29.06 588 LEU A CA 1
ATOM 4613 C C . LEU A 1 588 ? 55.204 65.499 -24.979 1.00 28.24 588 LEU A C 1
ATOM 4614 O O . LEU A 1 588 ? 55.088 65.253 -26.172 1.00 27.71 588 LEU A O 1
ATOM 4619 N N . GLU A 1 589 ? 55.972 66.487 -24.502 1.00 32.49 589 GLU A N 1
ATOM 4620 C CA . GLU A 1 589 ? 56.727 67.394 -25.364 1.00 37.26 589 GLU A CA 1
ATOM 4621 C C . GLU A 1 589 ? 57.671 66.598 -26.264 1.00 33.81 589 GLU A C 1
ATOM 4622 O O . GLU A 1 589 ? 57.760 66.865 -27.455 1.00 31.51 589 GLU A O 1
ATOM 4628 N N . GLU A 1 590 ? 58.363 65.610 -25.685 1.00 31.09 590 GLU A N 1
ATOM 4629 C CA . GLU A 1 590 ? 59.277 64.784 -26.453 1.00 31.09 590 GLU A CA 1
ATOM 4630 C C . GLU A 1 590 ? 58.563 64.078 -27.604 1.00 29.56 590 GLU A C 1
ATOM 4631 O O . GLU A 1 590 ? 59.060 64.101 -28.731 1.00 28.99 590 GLU A O 1
ATOM 4637 N N . ALA A 1 591 ? 57.400 63.474 -27.324 1.00 28.05 591 ALA A N 1
ATOM 4638 C CA . ALA A 1 591 ? 56.622 62.803 -28.358 1.00 28.67 591 ALA A CA 1
ATOM 4639 C C . ALA A 1 591 ? 56.213 63.795 -29.446 1.00 30.61 591 ALA A C 1
ATOM 4640 O O . ALA A 1 591 ? 56.351 63.472 -30.631 1.00 31.99 591 ALA A O 1
ATOM 4642 N N . LEU A 1 592 ? 55.743 64.998 -29.053 1.00 29.68 592 LEU A N 1
ATOM 4643 C CA . LEU A 1 592 ? 55.302 65.977 -30.046 1.00 31.07 592 LEU A CA 1
ATOM 4644 C C . LEU A 1 592 ? 56.455 66.325 -30.991 1.00 32.93 592 LEU A C 1
ATOM 4645 O O . LEU A 1 592 ? 56.259 66.384 -32.200 1.00 31.08 592 LEU A O 1
ATOM 4650 N N . ASN A 1 593 ? 57.666 66.496 -30.438 1.00 33.83 593 ASN A N 1
ATOM 4651 C CA . ASN A 1 593 ? 58.749 67.185 -31.125 1.00 36.66 593 ASN A CA 1
ATOM 4652 C C . ASN A 1 593 ? 59.590 66.211 -31.935 1.00 37.51 593 ASN A C 1
ATOM 4653 O O . ASN A 1 593 ? 60.424 66.635 -32.729 1.00 40.66 593 ASN A O 1
ATOM 4658 N N . ALA A 1 594 ? 59.376 64.915 -31.712 1.00 36.01 594 ALA A N 1
ATOM 4659 C CA . ALA A 1 594 ? 60.085 63.896 -32.461 1.00 38.01 594 ALA A CA 1
ATOM 4660 C C . ALA A 1 594 ? 59.462 63.786 -33.869 1.00 39.10 594 ALA A C 1
ATOM 4661 O O . ALA A 1 594 ? 60.091 63.113 -34.737 1.00 41.42 594 ALA A O 1
ATOM 4663 N N . GLU B 1 4 ? 38.289 72.583 10.795 1.00 49.18 4 GLU B N 1
ATOM 4664 C CA . GLU B 1 4 ? 39.755 72.239 10.774 1.00 55.71 4 GLU B CA 1
ATOM 4665 C C . GLU B 1 4 ? 40.491 73.033 11.846 1.00 55.14 4 GLU B C 1
ATOM 4666 O O . GLU B 1 4 ? 40.204 74.211 12.015 1.00 58.07 4 GLU B O 1
ATOM 4672 N N . ARG B 1 5 ? 41.477 72.406 12.510 1.00 52.96 5 ARG B N 1
ATOM 4673 C CA . ARG B 1 5 ? 42.176 72.972 13.661 1.00 52.78 5 ARG B CA 1
ATOM 4674 C C . ARG B 1 5 ? 43.222 73.989 13.212 1.00 58.96 5 ARG B C 1
ATOM 4675 O O . ARG B 1 5 ? 43.600 73.991 12.046 1.00 71.30 5 ARG B O 1
ATOM 4683 N N . ILE B 1 6 ? 43.724 74.802 14.162 1.00 63.19 6 ILE B N 1
ATOM 4684 C CA . ILE B 1 6 ? 44.691 75.873 13.924 1.00 56.41 6 ILE B CA 1
ATOM 4685 C C . ILE B 1 6 ? 46.027 75.282 13.464 1.00 59.68 6 ILE B C 1
ATOM 4686 O O . ILE B 1 6 ? 46.449 75.528 12.334 1.00 55.96 6 ILE B O 1
ATOM 4691 N N . GLY B 1 7 ? 46.696 74.538 14.359 1.00 63.30 7 GLY B N 1
ATOM 4692 C CA . GLY B 1 7 ? 47.956 73.869 14.064 1.00 62.42 7 GLY B CA 1
ATOM 4693 C C . GLY B 1 7 ? 47.937 73.168 12.705 1.00 60.51 7 GLY B C 1
ATOM 4694 O O . GLY B 1 7 ? 48.911 73.247 11.967 1.00 55.05 7 GLY B O 1
ATOM 4695 N N . THR B 1 8 ? 46.815 72.497 12.394 1.00 64.05 8 THR B N 1
ATOM 4696 C CA . THR B 1 8 ? 46.545 71.867 11.107 1.00 65.56 8 THR B CA 1
ATOM 4697 C C . THR B 1 8 ? 46.836 72.848 9.967 1.00 75.03 8 THR B C 1
ATOM 4698 O O . THR B 1 8 ? 47.595 72.514 9.059 1.00 89.73 8 THR B O 1
ATOM 4702 N N . LEU B 1 9 ? 46.249 74.057 10.027 1.00 73.67 9 LEU B N 1
ATOM 4703 C CA . LEU B 1 9 ? 46.387 75.064 8.978 1.00 64.49 9 LEU B CA 1
ATOM 4704 C C . LEU B 1 9 ? 47.779 75.700 9.007 1.00 59.89 9 LEU B C 1
ATOM 4705 O O . LEU B 1 9 ? 48.140 76.420 8.082 1.00 64.02 9 LEU B O 1
ATOM 4710 N N . LEU B 1 10 ? 48.552 75.431 10.068 1.00 55.84 10 LEU B N 1
ATOM 4711 C CA . LEU B 1 10 ? 49.943 75.857 10.176 1.00 55.33 10 LEU B CA 1
ATOM 4712 C C . LEU B 1 10 ? 50.841 74.688 9.760 1.00 60.27 10 LEU B C 1
ATOM 4713 O O . LEU B 1 10 ? 52.071 74.772 9.857 1.00 55.16 10 LEU B O 1
ATOM 4718 N N . GLY B 1 11 ? 50.184 73.584 9.356 1.00 61.36 11 GLY B N 1
ATOM 4719 C CA . GLY B 1 11 ? 50.798 72.390 8.791 1.00 60.71 11 GLY B CA 1
ATOM 4720 C C . GLY B 1 11 ? 51.283 71.372 9.825 1.00 62.72 11 GLY B C 1
ATOM 4721 O O . GLY B 1 11 ? 52.034 70.475 9.461 1.00 67.15 11 GLY B O 1
ATOM 4722 N N . TRP B 1 12 ? 50.862 71.500 11.096 1.00 60.39 12 TRP B N 1
ATOM 4723 C CA . TRP B 1 12 ? 51.296 70.616 12.174 1.00 55.79 12 TRP B CA 1
ATOM 4724 C C . TRP B 1 12 ? 50.658 69.231 12.018 1.00 61.06 12 TRP B C 1
ATOM 4725 O O . TRP B 1 12 ? 49.645 69.057 11.330 1.00 55.07 12 TRP B O 1
ATOM 4736 N N . ASN B 1 13 ? 51.239 68.244 12.710 1.00 63.78 13 ASN B N 1
ATOM 4737 C CA . ASN B 1 13 ? 50.738 66.879 12.652 1.00 67.12 13 ASN B CA 1
ATOM 4738 C C . ASN B 1 13 ? 49.763 66.608 13.795 1.00 64.27 13 ASN B C 1
ATOM 4739 O O . ASN B 1 13 ? 50.037 66.957 14.943 1.00 63.60 13 ASN B O 1
ATOM 4744 N N . LEU B 1 14 ? 48.635 65.974 13.449 1.00 60.72 14 LEU B N 1
ATOM 4745 C CA . LEU B 1 14 ? 47.625 65.536 14.401 1.00 66.81 14 LEU B CA 1
ATOM 4746 C C . LEU B 1 14 ? 47.466 64.012 14.349 1.00 71.52 14 LEU B C 1
ATOM 4747 O O . LEU B 1 14 ? 46.945 63.459 13.379 1.00 70.95 14 LEU B O 1
ATOM 4752 N N . LEU B 1 15 ? 47.905 63.336 15.417 1.00 72.16 15 LEU B N 1
ATOM 4753 C CA . LEU B 1 15 ? 47.608 61.923 15.612 1.00 65.12 15 LEU B CA 1
ATOM 4754 C C . LEU B 1 15 ? 46.718 61.766 16.844 1.00 61.69 15 LEU B C 1
ATOM 4755 O O . LEU B 1 15 ? 46.960 62.376 17.885 1.00 63.29 15 LEU B O 1
ATOM 4760 N N . GLU B 1 16 ? 45.680 60.943 16.710 1.00 56.27 16 GLU B N 1
ATOM 4761 C CA . GLU B 1 16 ? 44.772 60.710 17.816 1.00 58.30 16 GLU B CA 1
ATOM 4762 C C . GLU B 1 16 ? 44.773 59.226 18.191 1.00 60.62 16 GLU B C 1
ATOM 4763 O O . GLU B 1 16 ? 44.856 58.367 17.313 1.00 67.02 16 GLU B O 1
ATOM 4769 N N . PHE B 1 17 ? 44.663 58.947 19.501 1.00 53.93 17 PHE B N 1
ATOM 4770 C CA . PHE B 1 17 ? 44.664 57.598 20.057 1.00 50.74 17 PHE B CA 1
ATOM 4771 C C . PHE B 1 17 ? 43.235 57.175 20.402 1.00 48.67 17 PHE B C 1
ATOM 4772 O O . PHE B 1 17 ? 42.368 58.023 20.573 1.00 51.34 17 PHE B O 1
ATOM 4780 N N . PRO B 1 18 ? 42.922 55.862 20.514 1.00 50.77 18 PRO B N 1
ATOM 4781 C CA . PRO B 1 18 ? 41.612 55.437 21.015 1.00 53.65 18 PRO B CA 1
ATOM 4782 C C . PRO B 1 18 ? 41.463 55.954 22.442 1.00 52.21 18 PRO B C 1
ATOM 4783 O O . PRO B 1 18 ? 42.393 55.833 23.238 1.00 48.90 18 PRO B O 1
ATOM 4787 N N . LYS B 1 19 ? 40.303 56.548 22.742 1.00 53.18 19 LYS B N 1
ATOM 4788 C CA . LYS B 1 19 ? 40.134 57.292 23.981 1.00 56.27 19 LYS B CA 1
ATOM 4789 C C . LYS B 1 19 ? 40.151 56.341 25.177 1.00 53.58 19 LYS B C 1
ATOM 4790 O O . LYS B 1 19 ? 40.458 56.749 26.294 1.00 50.51 19 LYS B O 1
ATOM 4796 N N . GLU B 1 20 ? 39.877 55.059 24.927 1.00 54.45 20 GLU B N 1
ATOM 4797 C CA . GLU B 1 20 ? 39.888 54.076 26.000 1.00 61.54 20 GLU B CA 1
ATOM 4798 C C . GLU B 1 20 ? 41.318 53.791 26.473 1.00 58.73 20 GLU B C 1
ATOM 4799 O O . GLU B 1 20 ? 41.507 53.392 27.619 1.00 57.29 20 GLU B O 1
ATOM 4805 N N . ARG B 1 21 ? 42.324 54.025 25.617 1.00 55.26 21 ARG B N 1
ATOM 4806 C CA . ARG B 1 21 ? 43.706 53.849 26.041 1.00 55.40 21 ARG B CA 1
ATOM 4807 C C . ARG B 1 21 ? 44.003 54.815 27.180 1.00 54.74 21 ARG B C 1
ATOM 4808 O O . ARG B 1 21 ? 44.531 54.418 28.216 1.00 56.99 21 ARG B O 1
ATOM 4816 N N . VAL B 1 22 ? 43.655 56.087 26.946 1.00 50.46 22 VAL B N 1
ATOM 4817 C CA . VAL B 1 22 ? 43.914 57.184 27.862 1.00 45.10 22 VAL B CA 1
ATOM 4818 C C . VAL B 1 22 ? 43.058 57.006 29.111 1.00 41.81 22 VAL B C 1
ATOM 4819 O O . VAL B 1 22 ? 43.509 57.286 30.215 1.00 42.37 22 VAL B O 1
ATOM 4823 N N . ARG B 1 23 ? 41.835 56.508 28.924 1.00 42.93 23 ARG B N 1
ATOM 4824 C CA . ARG B 1 23 ? 40.925 56.317 30.039 1.00 47.48 23 ARG B CA 1
ATOM 4825 C C . ARG B 1 23 ? 41.425 55.205 30.957 1.00 49.32 23 ARG B C 1
ATOM 4826 O O . ARG B 1 23 ? 41.302 55.329 32.176 1.00 49.40 23 ARG B O 1
ATOM 4834 N N . GLU B 1 24 ? 41.976 54.130 30.370 1.00 48.21 24 GLU B N 1
ATOM 4835 C CA . GLU B 1 24 ? 42.573 53.041 31.136 1.00 51.03 24 GLU B CA 1
ATOM 4836 C C . GLU B 1 24 ? 43.688 53.590 32.027 1.00 46.96 24 GLU B C 1
ATOM 4837 O O . GLU B 1 24 ? 43.705 53.317 33.220 1.00 39.44 24 GLU B O 1
ATOM 4843 N N . LEU B 1 25 ? 44.585 54.391 31.438 1.00 45.51 25 LEU B N 1
ATOM 4844 C CA . LEU B 1 25 ? 45.665 55.061 32.141 1.00 46.86 25 LEU B CA 1
ATOM 4845 C C . LEU B 1 25 ? 45.144 55.877 33.330 1.00 45.53 25 LEU B C 1
ATOM 4846 O O . LEU B 1 25 ? 45.771 55.893 34.390 1.00 46.04 25 LEU B O 1
ATOM 4851 N N . GLN B 1 26 ? 44.000 56.553 33.162 1.00 43.18 26 GLN B N 1
ATOM 4852 C CA . GLN B 1 26 ? 43.534 57.505 34.163 1.00 45.17 26 GLN B CA 1
ATOM 4853 C C . GLN B 1 26 ? 42.833 56.810 35.329 1.00 45.08 26 GLN B C 1
ATOM 4854 O O . GLN B 1 26 ? 42.770 57.358 36.426 1.00 46.01 26 GLN B O 1
ATOM 4860 N N . SER B 1 27 ? 42.306 55.607 35.091 1.00 48.79 27 SER B N 1
ATOM 4861 C CA . SER B 1 27 ? 41.410 54.961 36.040 1.00 54.73 27 SER B CA 1
ATOM 4862 C C . SER B 1 27 ? 42.000 54.898 37.453 1.00 59.16 27 SER B C 1
ATOM 4863 O O . SER B 1 27 ? 41.252 54.908 38.429 1.00 65.16 27 SER B O 1
ATOM 4866 N N . THR B 1 28 ? 43.332 54.843 37.572 1.00 58.89 28 THR B N 1
ATOM 4867 C CA . THR B 1 28 ? 43.932 54.601 38.876 1.00 60.09 28 THR B CA 1
ATOM 4868 C C . THR B 1 28 ? 44.674 55.834 39.390 1.00 57.13 28 THR B C 1
ATOM 4869 O O . THR B 1 28 ? 45.341 55.768 40.422 1.00 55.64 28 THR B O 1
ATOM 4873 N N . ALA B 1 29 ? 44.542 56.957 38.678 1.00 54.17 29 ALA B N 1
ATOM 4874 C CA . ALA B 1 29 ? 45.305 58.149 39.014 1.00 51.74 29 ALA B CA 1
ATOM 4875 C C . ALA B 1 29 ? 44.971 58.624 40.425 1.00 51.35 29 ALA B C 1
ATOM 4876 O O . ALA B 1 29 ? 43.806 58.617 40.835 1.00 49.05 29 ALA B O 1
ATOM 4878 N N . GLU B 1 30 ? 46.042 59.009 41.141 1.00 52.71 30 GLU B N 1
ATOM 4879 C CA . GLU B 1 30 ? 46.041 59.519 42.506 1.00 50.36 30 GLU B CA 1
ATOM 4880 C C . GLU B 1 30 ? 46.757 60.866 42.516 1.00 46.07 30 GLU B C 1
ATOM 4881 O O . GLU B 1 30 ? 47.606 61.107 41.657 1.00 45.57 30 GLU B O 1
ATOM 4887 N N . PRO B 1 31 ? 46.508 61.748 43.517 1.00 44.60 31 PRO B N 1
ATOM 4888 C CA . PRO B 1 31 ? 47.240 63.018 43.633 1.00 48.19 31 PRO B CA 1
ATOM 4889 C C . PRO B 1 31 ? 48.677 62.922 44.178 1.00 55.89 31 PRO B C 1
ATOM 4890 O O . PRO B 1 31 ? 49.034 63.573 45.166 1.00 58.70 31 PRO B O 1
ATOM 4894 N N . THR B 1 32 ? 49.512 62.125 43.497 1.00 55.44 32 THR B N 1
ATOM 4895 C CA . THR B 1 32 ? 50.866 61.823 43.933 1.00 56.48 32 THR B CA 1
ATOM 4896 C C . THR B 1 32 ? 51.816 61.940 42.745 1.00 60.30 32 THR B C 1
ATOM 4897 O O . THR B 1 32 ? 51.379 62.085 41.609 1.00 65.54 32 THR B O 1
ATOM 4901 N N . GLU B 1 33 ? 53.119 61.844 43.026 1.00 68.31 33 GLU B N 1
ATOM 4902 C CA . GLU B 1 33 ? 54.156 61.914 42.009 1.00 66.08 33 GLU B CA 1
ATOM 4903 C C . GLU B 1 33 ? 54.231 60.590 41.256 1.00 61.88 33 GLU B C 1
ATOM 4904 O O . GLU B 1 33 ? 54.420 60.583 40.040 1.00 57.23 33 GLU B O 1
ATOM 4910 N N . GLY B 1 34 ? 54.087 59.483 41.997 1.00 59.46 34 GLY B N 1
ATOM 4911 C CA . GLY B 1 34 ? 54.150 58.138 41.442 1.00 62.35 34 GLY B CA 1
ATOM 4912 C C . GLY B 1 34 ? 53.046 57.854 40.422 1.00 62.81 34 GLY B C 1
ATOM 4913 O O . GLY B 1 34 ? 53.276 57.125 39.457 1.00 65.84 34 GLY B O 1
ATOM 4914 N N . SER B 1 35 ? 51.851 58.422 40.661 1.00 57.80 35 SER B N 1
ATOM 4915 C CA . SER B 1 35 ? 50.704 58.305 39.768 1.00 51.78 35 SER B CA 1
ATOM 4916 C C . SER B 1 35 ? 50.917 59.139 38.505 1.00 47.43 35 SER B C 1
ATOM 4917 O O . SER B 1 35 ? 50.719 58.647 37.395 1.00 45.79 35 SER B O 1
ATOM 4920 N N . TYR B 1 36 ? 51.321 60.403 38.678 1.00 42.23 36 TYR B N 1
ATOM 4921 C CA . TYR B 1 36 ? 51.685 61.243 37.546 1.00 44.44 36 TYR B CA 1
ATOM 4922 C C . TYR B 1 36 ? 52.627 60.473 36.622 1.00 46.71 36 TYR B C 1
ATOM 4923 O O . TYR B 1 36 ? 52.375 60.363 35.418 1.00 46.24 36 TYR B O 1
ATOM 4932 N N . ARG B 1 37 ? 53.696 59.943 37.233 1.00 48.99 37 ARG B N 1
ATOM 4933 C CA . ARG B 1 37 ? 54.771 59.211 36.587 1.00 51.31 37 ARG B CA 1
ATOM 4934 C C . ARG B 1 37 ? 54.183 58.107 35.705 1.00 44.79 37 ARG B C 1
ATOM 4935 O O . ARG B 1 37 ? 54.520 58.026 34.518 1.00 38.49 37 ARG B O 1
ATOM 4943 N N . ASN B 1 38 ? 53.303 57.290 36.313 1.00 40.58 38 ASN B N 1
ATOM 4944 C CA . ASN B 1 38 ? 52.529 56.238 35.663 1.00 43.87 38 ASN B CA 1
ATOM 4945 C C . ASN B 1 38 ? 51.906 56.723 34.353 1.00 42.37 38 ASN B C 1
ATOM 4946 O O . ASN B 1 38 ? 51.998 56.027 33.346 1.00 42.96 38 ASN B O 1
ATOM 4951 N N . ILE B 1 39 ? 51.266 57.906 34.391 1.00 42.96 39 ILE B N 1
ATOM 4952 C CA . ILE B 1 39 ? 50.527 58.478 33.276 1.00 40.40 39 ILE B CA 1
ATOM 4953 C C . ILE B 1 39 ? 51.509 58.827 32.163 1.00 39.99 39 ILE B C 1
ATOM 4954 O O . ILE B 1 39 ? 51.310 58.431 31.015 1.00 41.25 39 ILE B O 1
ATOM 4959 N N . LEU B 1 40 ? 52.560 59.579 32.509 1.00 41.35 40 LEU B N 1
ATOM 4960 C CA . LEU B 1 40 ? 53.571 59.972 31.537 1.00 42.84 40 LEU B CA 1
ATOM 4961 C C . LEU B 1 40 ? 54.134 5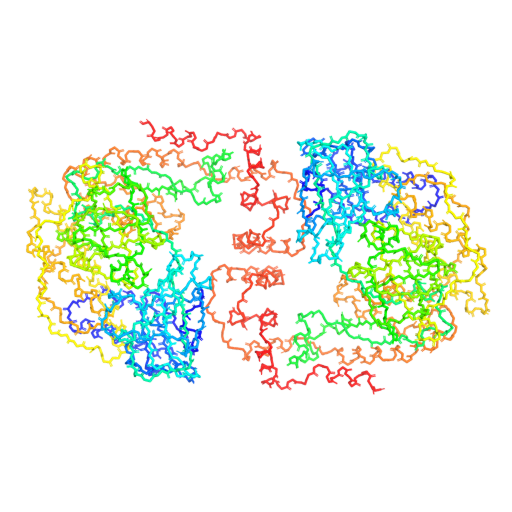8.745 30.809 1.00 46.25 40 LEU B C 1
ATOM 4962 O O . LEU B 1 40 ? 54.199 58.732 29.576 1.00 42.84 40 LEU B O 1
ATOM 4967 N N . ASP B 1 41 ? 54.501 57.706 31.579 1.00 44.67 41 ASP B N 1
ATOM 4968 C CA . ASP B 1 41 ? 55.041 56.476 31.012 1.00 46.18 41 ASP B CA 1
ATOM 4969 C C . ASP B 1 41 ? 54.113 55.917 29.930 1.00 43.91 41 ASP B C 1
ATOM 4970 O O . ASP B 1 41 ? 54.543 55.709 28.791 1.00 43.55 41 ASP B O 1
ATOM 4975 N N . GLY B 1 42 ? 52.835 55.719 30.280 1.00 37.25 42 GLY B N 1
ATOM 4976 C CA . GLY B 1 42 ? 51.869 55.117 29.374 1.00 37.69 42 GLY B CA 1
ATOM 4977 C C . GLY B 1 42 ? 51.569 55.992 28.155 1.00 41.31 42 GLY B C 1
ATOM 4978 O O . GLY B 1 42 ? 51.215 55.473 27.095 1.00 41.02 42 GLY B O 1
ATOM 4979 N N . LEU B 1 43 ? 51.687 57.319 28.328 1.00 39.87 43 LEU B N 1
ATOM 4980 C CA . LEU B 1 43 ? 51.501 58.262 27.236 1.00 40.98 43 LEU B CA 1
ATOM 4981 C C . LEU B 1 43 ? 52.702 58.182 26.297 1.00 38.73 43 LEU B C 1
ATOM 4982 O O . LEU B 1 43 ? 52.542 58.249 25.090 1.00 36.76 43 LEU B O 1
ATOM 4987 N N . VAL B 1 44 ? 53.904 58.041 26.864 1.00 47.41 44 VAL B N 1
ATOM 4988 C CA . VAL B 1 44 ? 55.112 57.815 26.081 1.00 49.68 44 VAL B CA 1
ATOM 4989 C C . VAL B 1 44 ? 54.930 56.563 25.222 1.00 49.43 44 VAL B C 1
ATOM 4990 O O . VAL B 1 44 ? 55.226 56.570 24.026 1.00 46.49 44 VAL B O 1
ATOM 4994 N N . ASN B 1 45 ? 54.415 55.499 25.849 1.00 47.23 45 ASN B N 1
ATOM 4995 C CA . ASN B 1 45 ? 54.193 54.229 25.180 1.00 50.71 45 ASN B CA 1
ATOM 4996 C C . ASN B 1 45 ? 53.312 54.422 23.949 1.00 54.35 45 ASN B C 1
ATOM 4997 O O . ASN B 1 45 ? 53.609 53.853 22.895 1.00 53.15 45 ASN B O 1
ATOM 5002 N N . LEU B 1 46 ? 52.220 55.192 24.106 1.00 49.42 46 LEU B N 1
ATOM 5003 C CA . LEU B 1 46 ? 51.274 55.386 23.018 1.00 47.32 46 LEU B CA 1
ATOM 5004 C C . LEU B 1 46 ? 51.983 56.025 21.823 1.00 46.82 46 LEU B C 1
ATOM 5005 O O . LEU B 1 46 ? 51.871 55.545 20.695 1.00 43.22 46 LEU B O 1
ATOM 5010 N N . VAL B 1 47 ? 52.780 57.054 22.111 1.00 43.91 47 VAL B N 1
ATOM 5011 C CA . VAL B 1 47 ? 53.473 57.817 21.095 1.00 50.31 47 VAL B CA 1
ATOM 5012 C C . VAL B 1 47 ? 54.585 56.971 20.475 1.00 56.53 47 VAL B C 1
ATOM 5013 O O . VAL B 1 47 ? 54.675 56.862 19.248 1.00 56.04 47 VAL B O 1
ATOM 5017 N N . LYS B 1 48 ? 55.427 56.373 21.330 1.00 59.05 48 LYS B N 1
ATOM 5018 C CA . LYS B 1 48 ? 56.547 55.581 20.844 1.00 57.09 48 LYS B CA 1
ATOM 5019 C C . LYS B 1 48 ? 56.047 54.426 19.976 1.00 54.25 48 LYS B C 1
ATOM 5020 O O . LYS B 1 48 ? 56.591 54.204 18.906 1.00 53.52 48 LYS B O 1
ATOM 5026 N N . GLU B 1 49 ? 54.984 53.735 20.409 1.00 56.13 49 GLU B N 1
ATOM 5027 C CA . GLU B 1 49 ? 54.384 52.662 19.623 1.00 59.77 49 GLU B CA 1
ATOM 5028 C C . GLU B 1 49 ? 53.975 53.184 18.245 1.00 58.53 49 GLU B C 1
ATOM 5029 O O . GLU B 1 49 ? 53.994 52.439 17.268 1.00 57.28 49 GLU B O 1
ATOM 5035 N N . ALA B 1 50 ? 53.593 54.463 18.170 1.00 59.99 50 ALA B N 1
ATOM 5036 C CA . ALA B 1 50 ? 52.983 54.961 16.949 1.00 57.41 50 ALA B CA 1
ATOM 5037 C C . ALA B 1 50 ? 54.039 55.520 15.999 1.00 54.85 50 ALA B C 1
ATOM 5038 O O . ALA B 1 50 ? 53.759 55.633 14.809 1.00 51.13 50 ALA B O 1
ATOM 5040 N N . LEU B 1 51 ? 55.237 55.862 16.510 1.00 53.16 51 LEU B N 1
ATOM 5041 C CA . LEU B 1 51 ? 56.240 56.442 15.624 1.00 57.14 51 LEU B CA 1
ATOM 5042 C C . LEU B 1 51 ? 57.661 56.519 16.207 1.00 55.51 51 LEU B C 1
ATOM 5043 O O . LEU B 1 51 ? 58.387 57.467 15.928 1.00 58.67 51 LEU B O 1
ATOM 5048 N N . GLY B 1 52 ? 58.094 55.510 16.970 1.00 56.03 52 GLY B N 1
ATOM 5049 C CA . GLY B 1 52 ? 59.510 55.315 17.262 1.00 56.50 52 GLY B CA 1
ATOM 5050 C C . GLY B 1 52 ? 60.074 56.174 18.400 1.00 64.87 52 GLY B C 1
ATOM 5051 O O . GLY B 1 52 ? 60.861 55.687 19.219 1.00 64.36 52 GLY B O 1
ATOM 5052 N N . HIS B 1 53 ? 59.687 57.458 18.435 1.00 61.17 53 HIS B N 1
ATOM 5053 C CA . HIS B 1 53 ? 60.321 58.451 19.293 1.00 60.63 53 HIS B CA 1
ATOM 5054 C C . HIS B 1 53 ? 59.266 59.422 19.836 1.00 62.21 53 HIS B C 1
ATOM 5055 O O . HIS B 1 53 ? 58.107 59.375 19.420 1.00 60.77 53 HIS B O 1
ATOM 5062 N N . ILE B 1 54 ? 59.683 60.298 20.765 1.00 58.50 54 ILE B N 1
ATOM 5063 C CA . ILE B 1 54 ? 58.913 61.477 21.153 1.00 63.14 54 ILE B CA 1
ATOM 5064 C C . ILE B 1 54 ? 59.342 62.657 20.266 1.00 60.60 54 ILE B C 1
ATOM 5065 O O . ILE B 1 54 ? 60.391 63.260 20.531 1.00 52.94 54 ILE B O 1
ATOM 5070 N N . PRO B 1 55 ? 58.580 63.031 19.196 1.00 56.11 55 PRO B N 1
ATOM 5071 C CA . PRO B 1 55 ? 58.969 64.152 18.336 1.00 58.99 55 PRO B CA 1
ATOM 5072 C C . PRO B 1 55 ? 59.141 65.418 19.167 1.00 63.94 55 PRO B C 1
ATOM 5073 O O . PRO B 1 55 ? 58.509 65.565 20.214 1.00 65.92 55 PRO B O 1
ATOM 5077 N N . ASP B 1 56 ? 60.020 66.306 18.689 1.00 72.33 56 ASP B N 1
ATOM 5078 C CA . ASP B 1 56 ? 60.277 67.588 19.329 1.00 81.60 56 ASP B CA 1
ATOM 5079 C C . ASP B 1 56 ? 59.038 68.484 19.222 1.00 79.39 56 ASP B C 1
ATOM 5080 O O . ASP B 1 56 ? 58.336 68.453 18.204 1.00 74.45 56 ASP B O 1
ATOM 5085 N N . ALA B 1 57 ? 58.797 69.260 20.300 1.00 73.96 57 ALA B N 1
ATOM 5086 C CA . ALA B 1 57 ? 57.773 70.296 20.420 1.00 74.30 57 ALA B CA 1
ATOM 5087 C C . ALA B 1 57 ? 56.363 69.701 20.404 1.00 73.42 57 ALA B C 1
ATOM 5088 O O . ALA B 1 57 ? 55.408 70.354 19.975 1.00 78.36 57 ALA B O 1
ATOM 5090 N N . LEU B 1 58 ? 56.245 68.461 20.895 1.00 66.25 58 LEU B N 1
ATOM 5091 C CA . LEU B 1 58 ? 54.970 67.765 20.925 1.00 57.67 58 LEU B CA 1
ATOM 5092 C C . LEU B 1 58 ? 54.138 68.276 22.099 1.00 51.40 58 LEU B C 1
ATOM 5093 O O . LEU B 1 58 ? 54.650 68.514 23.203 1.00 47.20 58 LEU B O 1
ATOM 5098 N N . ILE B 1 59 ? 52.845 68.427 21.816 1.00 41.57 59 ILE B N 1
ATOM 5099 C CA . ILE B 1 59 ? 51.863 68.817 22.811 1.00 43.99 59 ILE B CA 1
ATOM 5100 C C . ILE B 1 59 ? 50.682 67.868 22.665 1.00 44.02 59 ILE B C 1
ATOM 5101 O O . ILE B 1 59 ? 50.480 67.294 21.594 1.00 45.08 59 ILE B O 1
ATOM 5106 N N . GLY B 1 60 ? 49.879 67.753 23.728 1.00 45.00 60 GLY B N 1
ATOM 5107 C CA . GLY B 1 60 ? 48.604 67.072 23.605 1.00 41.12 60 GLY B CA 1
ATOM 5108 C C . GLY B 1 60 ? 47.614 67.451 24.703 1.00 42.96 60 GLY B C 1
ATOM 5109 O O . GLY B 1 60 ? 47.959 68.106 25.690 1.00 40.53 60 GLY B O 1
ATOM 5110 N N . LYS B 1 61 ? 46.374 67.003 24.496 1.00 41.71 61 LYS B N 1
ATOM 5111 C CA . LYS B 1 61 ? 45.293 67.071 25.460 1.00 42.77 61 LYS B CA 1
ATOM 5112 C C . LYS B 1 61 ? 44.428 65.846 25.202 1.00 41.71 61 LYS B C 1
ATOM 5113 O O . LYS B 1 61 ? 44.185 65.504 24.044 1.00 38.41 61 LYS B O 1
ATOM 5119 N N . ASP B 1 62 ? 43.980 65.212 26.291 1.00 40.83 62 ASP B N 1
ATOM 5120 C CA . ASP B 1 62 ? 43.322 63.920 26.246 1.00 40.76 62 ASP B CA 1
ATOM 5121 C C . ASP B 1 62 ? 44.017 63.006 25.234 1.00 40.99 62 ASP B C 1
ATOM 5122 O O . ASP B 1 62 ? 45.212 62.746 25.361 1.00 40.08 62 ASP B O 1
ATOM 5127 N N . ASN B 1 63 ? 43.278 62.532 24.226 1.00 43.32 63 ASN B N 1
ATOM 5128 C CA . ASN B 1 63 ? 43.773 61.478 23.346 1.00 46.95 63 ASN B CA 1
ATOM 5129 C C . ASN B 1 63 ? 44.361 62.073 22.070 1.00 45.98 63 ASN B C 1
ATOM 5130 O O . ASN B 1 63 ? 44.460 61.400 21.051 1.00 48.21 63 ASN B O 1
ATOM 5135 N N . VAL B 1 64 ? 44.764 63.340 22.138 1.00 46.25 64 VAL B N 1
ATOM 5136 C CA . VAL B 1 64 ? 45.155 64.043 20.934 1.00 45.15 64 VAL B CA 1
ATOM 5137 C C . VAL B 1 64 ? 46.533 64.668 21.127 1.00 47.10 64 VAL B C 1
ATOM 5138 O O . VAL B 1 64 ? 46.850 65.223 22.176 1.00 46.82 64 VAL B O 1
ATOM 5142 N N . VAL B 1 65 ? 47.352 64.516 20.088 1.00 47.33 65 VAL B N 1
ATOM 5143 C CA . VAL B 1 65 ? 48.753 64.882 20.119 1.00 48.38 65 VAL B CA 1
ATOM 5144 C C . VAL B 1 65 ? 49.055 65.607 18.808 1.00 48.27 65 VAL B C 1
ATOM 5145 O O . VAL B 1 65 ? 48.512 65.274 17.753 1.00 48.24 65 VAL B O 1
ATOM 5149 N N . MET B 1 66 ? 49.862 66.658 18.899 1.00 47.64 66 MET B N 1
ATOM 5150 C CA . MET B 1 66 ? 50.221 67.432 17.727 1.00 46.48 66 MET B CA 1
ATOM 5151 C C . MET B 1 66 ? 51.669 67.850 17.886 1.00 47.77 66 MET B C 1
ATOM 5152 O O . MET B 1 66 ? 52.154 68.069 19.004 1.00 42.66 66 MET B O 1
ATOM 5157 N N . TRP B 1 67 ? 52.338 67.947 16.738 1.00 51.51 67 TRP B N 1
ATOM 5158 C CA . TRP B 1 67 ? 53.744 68.303 16.737 1.00 57.46 67 TRP B CA 1
ATOM 5159 C C . TRP B 1 67 ? 54.106 68.928 15.390 1.00 56.22 67 TRP B C 1
ATOM 5160 O O . TRP B 1 67 ? 53.433 68.676 14.377 1.00 51.57 67 TRP B O 1
ATOM 5171 N N . PRO B 1 68 ? 55.134 69.814 15.380 1.00 51.96 68 PRO B N 1
ATOM 5172 C CA . PRO B 1 68 ? 55.556 70.506 14.161 1.00 62.25 68 PRO B CA 1
ATOM 5173 C C . PRO B 1 68 ? 56.234 69.570 13.159 1.00 75.22 68 PRO B C 1
ATOM 5174 O O . PRO B 1 68 ? 55.732 69.380 12.049 1.00 73.68 68 PRO B O 1
ATOM 5178 N N . GLY B 1 69 ? 57.346 68.955 13.599 1.00 85.72 69 GLY B N 1
ATOM 5179 C CA . GLY B 1 69 ? 58.367 68.416 12.716 1.00 94.25 69 GLY B CA 1
ATOM 5180 C C . GLY B 1 69 ? 59.271 69.545 12.223 1.00 99.57 69 GLY B C 1
ATOM 5181 O O . GLY B 1 69 ? 59.996 70.156 13.011 1.00 85.93 69 GLY B O 1
ATOM 5182 N N . SER B 1 70 ? 59.211 69.797 10.909 1.00 106.92 70 SER B N 1
ATOM 5183 C CA . SER B 1 70 ? 59.621 71.059 10.308 1.00 110.50 70 SER B CA 1
ATOM 5184 C C . SER B 1 70 ? 58.686 71.359 9.140 1.00 108.66 70 SER B C 1
ATOM 5185 O O . SER B 1 70 ? 58.847 72.355 8.435 1.00 111.02 70 SER B O 1
ATOM 5188 N N . THR B 1 71 ? 57.710 70.458 8.970 1.00 105.06 71 THR B N 1
ATOM 5189 C CA . THR B 1 71 ? 56.578 70.589 8.067 1.00 98.98 71 THR B CA 1
ATOM 5190 C C . THR B 1 71 ? 55.636 71.706 8.526 1.00 104.98 71 THR B C 1
ATOM 5191 O O . THR B 1 71 ? 54.898 72.259 7.711 1.00 105.27 71 THR B O 1
ATOM 5195 N N . GLY B 1 72 ? 55.656 72.021 9.832 1.00 100.94 72 GLY B N 1
ATOM 5196 C CA . GLY B 1 72 ? 54.758 73.005 10.420 1.00 85.66 72 GLY B CA 1
ATOM 5197 C C . GLY B 1 72 ? 55.497 74.234 10.953 1.00 84.82 72 GLY B C 1
ATOM 5198 O O . GLY B 1 72 ? 56.708 74.181 11.186 1.00 77.34 72 GLY B O 1
ATOM 5199 N N . ALA B 1 73 ? 54.730 75.319 11.165 1.00 75.49 73 ALA B N 1
ATOM 5200 C CA . ALA B 1 73 ? 55.209 76.620 11.621 1.00 70.56 73 ALA B CA 1
ATOM 5201 C C . ALA B 1 73 ? 55.885 76.526 12.992 1.00 69.57 73 ALA B C 1
ATOM 5202 O O . ALA B 1 73 ? 55.581 75.632 13.780 1.00 72.19 73 ALA B O 1
ATOM 5204 N N . ASN B 1 74 ? 56.769 77.490 13.294 1.00 68.50 74 ASN B N 1
ATOM 5205 C CA . ASN B 1 74 ? 57.676 77.384 14.430 1.00 69.85 74 ASN B CA 1
ATOM 5206 C C . ASN B 1 74 ? 57.476 78.545 15.414 1.00 76.66 74 ASN B C 1
ATOM 5207 O O . ASN B 1 74 ? 57.422 79.703 15.001 1.00 84.78 74 ASN B O 1
ATOM 5212 N N . PHE B 1 75 ? 57.435 78.230 16.723 1.00 73.53 75 PHE B N 1
ATOM 5213 C CA . PHE B 1 75 ? 57.021 79.164 17.764 1.00 72.88 75 PHE B CA 1
ATOM 5214 C C . PHE B 1 75 ? 58.212 79.581 18.625 1.00 74.93 75 PHE B C 1
ATOM 5215 O O . PHE B 1 75 ? 58.989 78.726 19.043 1.00 80.04 75 PHE B O 1
ATOM 5223 N N . HIS B 1 76 ? 58.321 80.890 18.916 1.00 69.74 76 HIS B N 1
ATOM 5224 C CA . HIS B 1 76 ? 59.390 81.432 19.748 1.00 71.82 76 HIS B CA 1
ATOM 5225 C C . HIS B 1 76 ? 58.947 81.505 21.212 1.00 70.90 76 HIS B C 1
ATOM 5226 O O . HIS B 1 76 ? 59.398 82.360 21.985 1.00 65.96 76 HIS B O 1
ATOM 5233 N N . LEU B 1 77 ? 58.057 80.583 21.585 1.00 68.03 77 LEU B N 1
ATOM 5234 C CA . LEU B 1 77 ? 57.594 80.499 22.958 1.00 70.20 77 LEU B CA 1
ATOM 5235 C C . LEU B 1 77 ? 58.011 79.141 23.507 1.00 66.58 77 LEU B C 1
ATOM 5236 O O . LEU B 1 77 ? 58.275 78.222 22.731 1.00 69.41 77 LEU B O 1
ATOM 5241 N N . PRO B 1 78 ? 58.071 78.963 24.849 1.00 61.50 78 PRO B N 1
ATOM 5242 C CA . PRO B 1 78 ? 58.324 77.640 25.429 1.00 58.33 78 PRO B CA 1
ATOM 5243 C C . PRO B 1 78 ? 57.467 76.585 24.729 1.00 63.66 78 PRO B C 1
ATOM 5244 O O . PRO B 1 78 ? 56.402 76.902 24.196 1.00 65.10 78 PRO B O 1
ATOM 5248 N N . GLY B 1 79 ? 57.942 75.332 24.709 1.00 63.39 79 GLY B N 1
ATOM 5249 C CA . GLY B 1 79 ? 57.251 74.275 23.984 1.00 54.28 79 GLY B CA 1
ATOM 5250 C C . GLY B 1 79 ? 55.838 74.034 24.517 1.00 54.31 79 GLY B C 1
ATOM 5251 O O . GLY B 1 79 ? 54.905 73.857 23.729 1.00 55.26 79 GLY B O 1
ATOM 5252 N N . TRP B 1 80 ? 55.701 74.052 25.855 1.00 51.05 80 TRP B N 1
ATOM 5253 C CA . TRP B 1 80 ? 54.479 73.679 26.556 1.00 56.18 80 TRP B CA 1
ATOM 5254 C C . TRP B 1 80 ? 53.350 74.681 26.312 1.00 56.71 80 TRP B C 1
ATOM 5255 O O . TRP B 1 80 ? 52.184 74.290 26.196 1.00 51.48 80 TRP B O 1
ATOM 5266 N N . ARG B 1 81 ? 53.732 75.961 26.226 1.00 56.44 81 ARG B N 1
ATOM 5267 C CA . ARG B 1 81 ? 52.858 77.093 25.968 1.00 53.10 81 ARG B CA 1
ATOM 5268 C C . ARG B 1 81 ? 52.107 76.916 24.648 1.00 53.04 81 ARG B C 1
ATOM 5269 O O . ARG B 1 81 ? 50.998 77.426 24.494 1.00 62.59 81 ARG B O 1
ATOM 5277 N N . VAL B 1 82 ? 52.675 76.154 23.712 1.00 50.48 82 VAL B N 1
ATOM 5278 C CA . VAL B 1 82 ? 52.157 76.131 22.347 1.00 50.11 82 VAL B CA 1
ATOM 5279 C C . VAL B 1 82 ? 50.890 75.270 22.249 1.00 49.69 82 VAL B C 1
ATOM 5280 O O . VAL B 1 82 ? 50.148 75.329 21.253 1.00 49.12 82 VAL B O 1
ATOM 5284 N N . SER B 1 83 ? 50.627 74.470 23.292 1.00 46.33 83 SER B N 1
ATOM 5285 C CA . SER B 1 83 ? 49.392 73.701 23.328 1.00 43.48 83 SER B CA 1
ATOM 5286 C C . SER B 1 83 ? 48.191 74.651 23.246 1.00 44.65 83 SER B C 1
ATOM 5287 O O . SER B 1 83 ? 47.192 74.345 22.597 1.00 47.02 83 SER B O 1
ATOM 5290 N N . ASP B 1 84 ? 48.324 75.829 23.878 1.00 41.76 84 ASP B N 1
ATOM 5291 C CA . ASP B 1 84 ? 47.234 76.782 24.006 1.00 39.35 84 ASP B CA 1
ATOM 5292 C C . ASP B 1 84 ? 46.902 77.419 22.658 1.00 41.18 84 ASP B C 1
ATOM 5293 O O . ASP B 1 84 ? 45.956 78.196 22.596 1.00 40.11 84 ASP B O 1
ATOM 5298 N N . PHE B 1 85 ? 47.632 77.073 21.579 1.00 44.28 85 PHE B N 1
ATOM 5299 C CA . PHE B 1 85 ? 47.448 77.778 20.312 1.00 40.59 85 PHE B CA 1
ATOM 5300 C C . PHE B 1 85 ? 47.094 76.872 19.128 1.00 45.86 85 PHE B C 1
ATOM 5301 O O . PHE B 1 85 ? 46.602 77.376 18.123 1.00 51.26 85 PHE B O 1
ATOM 5309 N N . VAL B 1 86 ? 47.329 75.554 19.202 1.00 47.94 86 VAL B N 1
ATOM 5310 C CA . VAL B 1 86 ? 47.295 74.798 17.956 1.00 45.78 86 VAL B CA 1
ATOM 5311 C C . VAL B 1 86 ? 46.063 73.906 17.843 1.00 49.85 86 VAL B C 1
ATOM 5312 O O . VAL B 1 86 ? 45.655 73.566 16.729 1.00 51.09 86 VAL B O 1
ATOM 5316 N N . ARG B 1 87 ? 45.457 73.568 18.989 1.00 49.94 87 ARG B N 1
ATOM 5317 C CA . ARG B 1 87 ? 44.419 72.549 19.050 1.00 42.57 87 ARG B CA 1
ATOM 5318 C C . ARG B 1 87 ? 43.031 73.111 18.726 1.00 44.94 87 ARG B C 1
ATOM 5319 O O . ARG B 1 87 ? 42.145 72.362 18.291 1.00 43.17 87 ARG B O 1
ATOM 5327 N N . ALA B 1 88 ? 42.821 74.419 18.950 1.00 44.39 88 ALA B N 1
ATOM 5328 C CA . ALA B 1 88 ? 41.485 74.989 18.815 1.00 40.33 88 ALA B CA 1
ATOM 5329 C C . ALA B 1 88 ? 41.109 75.079 17.340 1.00 41.47 88 ALA B C 1
ATOM 5330 O O . ALA B 1 88 ? 41.991 75.183 16.490 1.00 39.27 88 ALA B O 1
ATOM 5332 N N . PRO B 1 89 ? 39.799 75.049 16.995 1.00 43.49 89 PRO B N 1
ATOM 5333 C CA . PRO B 1 89 ? 39.362 75.219 15.608 1.00 47.34 89 PRO B CA 1
ATOM 5334 C C . PRO B 1 89 ? 39.426 76.660 15.089 1.00 51.29 89 PRO B C 1
ATOM 5335 O O . PRO B 1 89 ? 38.980 77.577 15.772 1.00 53.82 89 PRO B O 1
ATOM 5339 N N . SER B 1 90 ? 39.988 76.836 13.876 1.00 56.89 90 SER B N 1
ATOM 5340 C CA . SER B 1 90 ? 39.930 78.065 13.088 1.00 50.27 90 SER B CA 1
ATOM 5341 C C . SER B 1 90 ? 38.561 78.182 12.433 1.00 50.75 90 SER B C 1
ATOM 5342 O O . SER B 1 90 ? 38.347 77.648 11.346 1.00 52.70 90 SER B O 1
ATOM 5345 N N . ARG B 1 91 ? 37.645 78.903 13.082 1.00 46.33 91 ARG B N 1
ATOM 5346 C CA . ARG B 1 91 ? 36.299 78.977 12.550 1.00 45.60 91 ARG B CA 1
ATOM 5347 C C . ARG B 1 91 ? 36.203 80.109 11.531 1.00 46.03 91 ARG B C 1
ATOM 5348 O O . ARG B 1 91 ? 35.290 80.098 10.708 1.00 50.19 91 ARG B O 1
ATOM 5356 N N . ALA B 1 92 ? 37.137 81.072 11.612 1.00 44.27 92 ALA B N 1
ATOM 5357 C CA . ALA B 1 92 ? 37.256 82.195 10.684 1.00 48.50 92 ALA B CA 1
ATOM 5358 C C . ALA B 1 92 ? 38.585 82.936 10.888 1.00 53.82 92 ALA B C 1
ATOM 5359 O O . ALA B 1 92 ? 39.091 83.029 12.014 1.00 57.16 92 ALA B O 1
ATOM 5361 N N . ARG B 1 93 ? 39.161 83.446 9.782 1.00 56.32 93 ARG B N 1
ATOM 5362 C CA . ARG B 1 93 ? 40.496 84.041 9.797 1.00 60.94 93 ARG B CA 1
ATOM 5363 C C . ARG B 1 93 ? 40.509 85.430 9.148 1.00 61.30 93 ARG B C 1
ATOM 5364 O O . ARG B 1 93 ? 39.685 85.739 8.283 1.00 62.42 93 ARG B O 1
ATOM 5372 N N . THR B 1 94 ? 41.482 86.253 9.567 1.00 53.94 94 THR B N 1
ATOM 5373 C CA . THR B 1 94 ? 41.788 87.528 8.938 1.00 53.74 94 THR B CA 1
ATOM 5374 C C . THR B 1 94 ? 43.184 87.978 9.367 1.00 58.74 94 THR B C 1
ATOM 5375 O O . THR B 1 94 ? 43.743 87.475 10.344 1.00 56.17 94 THR B O 1
ATOM 5379 N N . GLU B 1 95 ? 43.719 88.954 8.627 1.00 66.02 95 GLU B N 1
ATOM 5380 C CA . GLU B 1 95 ? 45.111 89.354 8.726 1.00 68.85 95 GLU B CA 1
ATOM 5381 C C . GLU B 1 95 ? 45.205 90.881 8.683 1.00 68.50 95 GLU B C 1
ATOM 5382 O O . GLU B 1 95 ? 44.531 91.532 7.884 1.00 64.83 95 GLU B O 1
ATOM 5388 N N . LEU B 1 96 ? 46.051 91.438 9.557 1.00 67.15 96 LEU B N 1
ATOM 5389 C CA . LEU B 1 96 ? 46.304 92.870 9.635 1.00 69.65 96 LEU B CA 1
ATOM 5390 C C . LEU B 1 96 ? 47.810 93.116 9.559 1.00 71.53 96 LEU B C 1
ATOM 5391 O O . LEU B 1 96 ? 48.572 92.427 10.241 1.00 66.91 96 LEU B O 1
ATOM 5396 N N . PRO B 1 97 ? 48.283 94.127 8.781 1.00 68.19 97 PRO B N 1
ATOM 5397 C CA . PRO B 1 97 ? 49.716 94.431 8.709 1.00 61.01 97 PRO B CA 1
ATOM 5398 C C . PRO B 1 97 ? 50.175 94.960 10.064 1.00 54.29 97 PRO B C 1
ATOM 5399 O O . PRO B 1 97 ? 49.489 95.778 10.652 1.00 53.57 97 PRO B O 1
ATOM 5403 N N . THR B 1 98 ? 51.327 94.494 10.560 1.00 57.87 98 THR B N 1
ATOM 5404 C CA . THR B 1 98 ? 51.864 94.967 11.829 1.00 58.71 98 THR B CA 1
ATOM 5405 C C . THR B 1 98 ? 51.847 96.494 11.901 1.00 67.19 98 THR B C 1
ATOM 5406 O O . THR B 1 98 ? 51.854 97.058 12.998 1.00 66.17 98 THR B O 1
ATOM 5410 N N . SER B 1 99 ? 51.857 97.146 10.725 1.00 73.57 99 SER B N 1
ATOM 5411 C CA . SER B 1 99 ? 52.002 98.593 10.622 1.00 71.64 99 SER B CA 1
ATOM 5412 C C . SER B 1 99 ? 50.707 99.300 11.027 1.00 69.16 99 SER B C 1
ATOM 5413 O O . SER B 1 99 ? 50.755 100.445 11.469 1.00 68.64 99 SER B O 1
ATOM 5416 N N . SER B 1 100 ? 49.573 98.586 10.905 1.00 66.39 100 SER B N 1
ATOM 5417 C CA . SER B 1 100 ? 48.233 99.029 11.278 1.00 58.58 100 SER B CA 1
ATOM 5418 C C . SER B 1 100 ? 48.078 99.292 12.777 1.00 57.89 100 SER B C 1
ATOM 5419 O O . SER B 1 100 ? 47.162 100.004 13.167 1.00 63.61 100 SER B O 1
ATOM 5422 N N . LEU B 1 101 ? 48.972 98.735 13.603 1.00 57.24 101 LEU B N 1
ATOM 5423 C CA . LEU B 1 101 ? 48.676 98.368 14.982 1.00 57.89 101 LEU B CA 1
ATOM 5424 C C . LEU B 1 101 ? 49.163 99.430 15.959 1.00 53.94 101 LEU B C 1
ATOM 5425 O O . LEU B 1 101 ? 50.282 99.914 15.844 1.00 64.10 101 LEU B O 1
ATOM 5430 N N . THR B 1 102 ? 48.328 99.733 16.957 1.00 53.04 102 THR B N 1
ATOM 5431 C CA . THR B 1 102 ? 48.734 100.534 18.101 1.00 49.27 102 THR B CA 1
ATOM 5432 C C . THR B 1 102 ? 48.908 99.610 19.300 1.00 52.21 102 THR B C 1
ATOM 5433 O O . THR B 1 102 ? 48.021 98.828 19.625 1.00 58.19 102 THR B O 1
ATOM 5437 N N . LEU B 1 103 ? 50.047 99.742 19.971 1.00 54.41 103 LEU B N 1
ATOM 5438 C CA . LEU B 1 103 ? 50.472 98.758 20.948 1.00 59.30 103 LEU B CA 1
ATOM 5439 C C . LEU B 1 103 ? 50.347 99.351 22.349 1.00 59.34 103 LEU B C 1
ATOM 5440 O O . LEU B 1 103 ? 51.307 99.900 22.890 1.00 65.92 103 LEU B O 1
ATOM 5445 N N . ILE B 1 104 ? 49.157 99.217 22.940 1.00 53.96 104 ILE B N 1
ATOM 5446 C CA . ILE B 1 104 ? 48.918 99.712 24.286 1.00 49.27 104 ILE B CA 1
ATOM 5447 C C . ILE B 1 104 ? 49.736 98.891 25.276 1.00 48.81 104 ILE B C 1
ATOM 5448 O O . ILE B 1 104 ? 49.825 97.675 25.171 1.00 59.64 104 ILE B O 1
ATOM 5453 N N . ARG B 1 105 ? 50.300 99.573 26.267 1.00 49.60 105 ARG B N 1
ATOM 5454 C CA . ARG B 1 105 ? 51.261 98.975 27.173 1.00 50.72 105 ARG B CA 1
ATOM 5455 C C . ARG B 1 105 ? 50.621 98.799 28.543 1.00 51.01 105 ARG B C 1
ATOM 5456 O O . ARG B 1 105 ? 49.683 99.517 28.889 1.00 50.47 105 ARG B O 1
ATOM 5464 N N . GLY B 1 106 ? 51.180 97.859 29.315 1.00 48.22 106 GLY B N 1
ATOM 5465 C CA . GLY B 1 106 ? 50.626 97.412 30.580 1.00 47.35 106 GLY B CA 1
ATOM 5466 C C . GLY B 1 106 ? 50.047 96.005 30.434 1.00 52.49 106 GLY B C 1
ATOM 5467 O O . GLY B 1 106 ? 49.465 95.672 29.398 1.00 44.97 106 GLY B O 1
ATOM 5468 N N . LYS B 1 107 ? 50.258 95.182 31.471 1.00 54.84 107 LYS B N 1
ATOM 5469 C CA . LYS B 1 107 ? 49.687 93.849 31.574 1.00 60.14 107 LYS B CA 1
ATOM 5470 C C . LYS B 1 107 ? 48.245 93.995 32.045 1.00 58.92 107 LYS B C 1
ATOM 5471 O O . LYS B 1 107 ? 47.995 94.738 32.991 1.00 60.72 107 LYS B O 1
ATOM 5477 N N . LYS B 1 108 ? 47.318 93.268 31.397 1.00 58.40 108 LYS B N 1
ATOM 5478 C CA . LYS B 1 108 ? 45.913 93.224 31.794 1.00 55.83 108 LYS B CA 1
ATOM 5479 C C . LYS B 1 108 ? 45.274 94.604 31.605 1.00 54.80 108 LYS B C 1
ATOM 5480 O O . LYS B 1 108 ? 44.442 95.034 32.405 1.00 54.22 108 LYS B O 1
ATOM 5486 N N . VAL B 1 109 ? 45.667 95.279 30.518 1.00 50.19 109 VAL B N 1
ATOM 5487 C CA . VAL B 1 109 ? 45.368 96.685 30.294 1.00 48.13 109 VAL B CA 1
ATOM 5488 C C . VAL B 1 109 ? 43.902 96.857 29.885 1.00 48.48 109 VAL B C 1
ATOM 5489 O O . VAL B 1 109 ? 43.275 97.864 30.225 1.00 45.34 109 VAL B O 1
ATOM 5493 N N . PHE B 1 110 ? 43.390 95.871 29.135 1.00 44.09 110 PHE B N 1
ATOM 5494 C CA . PHE B 1 110 ? 42.020 95.819 28.667 1.00 39.47 110 PHE B CA 1
ATOM 5495 C C . PHE B 1 110 ? 41.200 94.880 29.553 1.00 37.32 110 PHE B C 1
ATOM 5496 O O . PHE B 1 110 ? 40.017 94.671 29.306 1.00 36.45 110 PHE B O 1
ATOM 5504 N N . GLY B 1 111 ? 41.826 94.322 30.593 1.00 34.30 111 GLY B N 1
ATOM 5505 C CA . GLY B 1 111 ? 41.227 93.215 31.329 1.00 34.02 111 GLY B CA 1
ATOM 5506 C C . GLY B 1 111 ? 41.934 91.885 31.045 1.00 32.63 111 GLY B C 1
ATOM 5507 O O . GLY B 1 111 ? 42.186 91.512 29.900 1.00 31.63 111 GLY B O 1
ATOM 5508 N N . ASP B 1 112 ? 42.267 91.177 32.114 1.00 31.68 112 ASP B N 1
ATOM 5509 C CA . ASP B 1 112 ? 43.045 89.957 32.022 1.00 33.34 112 ASP B CA 1
ATOM 5510 C C . ASP B 1 112 ? 42.325 88.945 31.132 1.00 34.60 112 ASP B C 1
ATOM 5511 O O . ASP B 1 112 ? 41.438 88.234 31.593 1.00 32.74 112 ASP B O 1
ATOM 5516 N N . GLY B 1 113 ? 42.720 88.896 29.855 1.00 34.65 113 GLY B N 1
ATOM 5517 C CA . GLY B 1 113 ? 42.165 87.973 28.882 1.00 31.22 113 GLY B CA 1
ATOM 5518 C C . GLY B 1 113 ? 41.723 88.690 27.606 1.00 35.49 113 GLY B C 1
ATOM 5519 O O . GLY B 1 113 ? 41.621 88.072 26.548 1.00 35.82 113 GLY B O 1
ATOM 5520 N N . ILE B 1 114 ? 41.431 89.993 27.698 1.00 34.50 114 ILE B N 1
ATOM 5521 C CA . ILE B 1 114 ? 41.081 90.726 26.488 1.00 36.60 114 ILE B CA 1
ATOM 5522 C C . ILE B 1 114 ? 42.388 91.194 25.848 1.00 38.51 114 ILE B C 1
ATOM 5523 O O . ILE B 1 114 ? 43.240 91.745 26.535 1.00 38.28 114 ILE B O 1
ATOM 5528 N N . VAL B 1 115 ? 42.580 90.911 24.552 1.00 38.52 115 VAL B N 1
ATOM 5529 C CA . VAL B 1 115 ? 43.902 91.087 23.966 1.00 38.34 115 VAL B CA 1
ATOM 5530 C C . VAL B 1 115 ? 43.859 92.119 22.838 1.00 40.95 115 VAL B C 1
ATOM 5531 O O . VAL B 1 115 ? 44.901 92.639 22.433 1.00 39.47 115 VAL B O 1
ATOM 5535 N N . GLY B 1 116 ? 42.655 92.381 22.317 1.00 38.38 116 GLY B N 1
ATOM 5536 C CA . GLY B 1 116 ? 42.473 93.326 21.235 1.00 40.77 116 GLY B CA 1
ATOM 5537 C C . GLY B 1 116 ? 41.211 94.149 21.453 1.00 48.11 116 GLY B C 1
ATOM 5538 O O . GLY B 1 116 ? 40.267 93.653 22.076 1.00 48.74 116 GLY B O 1
ATOM 5539 N N . ILE B 1 117 ? 41.233 95.409 20.971 1.00 45.93 117 ILE B N 1
ATOM 5540 C CA . ILE B 1 117 ? 40.061 96.271 20.897 1.00 39.87 117 ILE B CA 1
ATOM 5541 C C . ILE B 1 117 ? 40.100 96.976 19.544 1.00 37.21 117 ILE B C 1
ATOM 5542 O O . ILE B 1 117 ? 40.983 97.782 19.304 1.00 40.89 117 ILE B O 1
ATOM 5547 N N . PHE B 1 118 ? 39.145 96.682 18.668 1.00 37.85 118 PHE B N 1
ATOM 5548 C CA . PHE B 1 118 ? 39.291 97.034 17.265 1.00 42.93 118 PHE B CA 1
ATOM 5549 C C . PHE B 1 118 ? 38.053 97.753 16.751 1.00 43.15 118 PHE B C 1
ATOM 5550 O O . PHE B 1 118 ? 36.988 97.710 17.364 1.00 44.26 118 PHE B O 1
ATOM 5558 N N . PRO B 1 119 ? 38.189 98.442 15.599 1.00 45.05 119 PRO B N 1
ATOM 5559 C CA . PRO B 1 119 ? 37.042 98.917 14.821 1.00 46.44 119 PRO B CA 1
ATOM 5560 C C . PRO B 1 119 ? 36.232 97.729 14.323 1.00 46.76 119 PRO B C 1
ATOM 5561 O O . PRO B 1 119 ? 36.740 96.616 14.368 1.00 50.34 119 PRO B O 1
ATOM 5565 N N . PRO B 1 120 ? 34.999 97.915 13.776 1.00 48.58 120 PRO B N 1
ATOM 5566 C CA . PRO B 1 120 ? 34.260 96.817 13.151 1.00 49.61 120 PRO B CA 1
ATOM 5567 C C . PRO B 1 120 ? 35.170 95.991 12.249 1.00 53.39 120 PRO B C 1
ATOM 5568 O O . PRO B 1 120 ? 36.065 96.540 11.615 1.00 56.20 120 PRO B O 1
ATOM 5572 N N . MET B 1 121 ? 34.929 94.671 12.220 1.00 60.42 121 MET B N 1
ATOM 5573 C CA . MET B 1 121 ? 35.687 93.726 11.416 1.00 56.54 121 MET B CA 1
ATOM 5574 C C . MET B 1 121 ? 34.777 92.599 10.952 1.00 55.86 121 MET B C 1
ATOM 5575 O O . MET B 1 121 ? 34.915 91.488 11.448 1.00 59.36 121 MET B O 1
ATOM 5580 N N . PRO B 1 122 ? 33.854 92.828 9.987 1.00 57.04 122 PRO B N 1
ATOM 5581 C CA . PRO B 1 122 ? 32.850 91.825 9.621 1.00 63.20 122 PRO B CA 1
ATOM 5582 C C . PRO B 1 122 ? 33.407 90.472 9.176 1.00 65.65 122 PRO B C 1
ATOM 5583 O O . PRO B 1 122 ? 32.644 89.594 8.781 1.00 68.63 122 PRO B O 1
ATOM 5587 N N . GLU B 1 123 ? 34.729 90.303 9.263 1.00 58.86 123 GLU B N 1
ATOM 5588 C CA . GLU B 1 123 ? 35.356 89.081 8.794 1.00 69.07 123 GLU B CA 1
ATOM 5589 C C . GLU B 1 123 ? 35.463 88.064 9.926 1.00 66.41 123 GLU B C 1
ATOM 5590 O O . GLU B 1 123 ? 35.491 86.864 9.670 1.00 70.08 123 GLU B O 1
ATOM 5596 N N . ILE B 1 124 ? 35.552 88.540 11.171 1.00 59.26 124 ILE B N 1
ATOM 5597 C CA . ILE B 1 124 ? 35.580 87.634 12.307 1.00 54.04 124 ILE B CA 1
ATOM 5598 C C . ILE B 1 124 ? 34.469 87.982 13.296 1.00 54.84 124 ILE B C 1
ATOM 5599 O O . ILE B 1 124 ? 34.205 87.212 14.215 1.00 54.30 124 ILE B O 1
ATOM 5604 N N . VAL B 1 125 ? 33.821 89.139 13.116 1.00 49.03 125 VAL B N 1
ATOM 5605 C CA . VAL B 1 125 ? 32.832 89.561 14.093 1.00 45.75 125 VAL B CA 1
ATOM 5606 C C . VAL B 1 125 ? 31.576 90.073 13.389 1.00 47.13 125 VAL B C 1
ATOM 5607 O O . VAL B 1 125 ? 31.610 91.120 12.754 1.00 53.09 125 VAL B O 1
ATOM 5611 N N . PRO B 1 126 ? 30.422 89.372 13.503 1.00 47.25 126 PRO B N 1
ATOM 5612 C CA . PRO B 1 126 ? 29.204 89.755 12.781 1.00 48.69 126 PRO B CA 1
ATOM 5613 C C . PRO B 1 126 ? 28.575 91.103 13.149 1.00 50.14 126 PRO B C 1
ATOM 5614 O O . PRO B 1 126 ? 27.915 91.709 12.311 1.00 53.28 126 PRO B O 1
ATOM 5618 N N . SER B 1 127 ? 28.756 91.553 14.402 1.00 50.33 127 SER B N 1
ATOM 5619 C CA . SER B 1 127 ? 28.165 92.789 14.904 1.00 44.45 127 SER B CA 1
ATOM 5620 C C . SER B 1 127 ? 29.195 93.909 14.829 1.00 41.85 127 SER B C 1
ATOM 5621 O O . SER B 1 127 ? 30.335 93.695 15.215 1.00 46.11 127 SER B O 1
ATOM 5624 N N . PRO B 1 128 ? 28.842 95.143 14.399 1.00 39.40 128 PRO B N 1
ATOM 5625 C CA . PRO B 1 128 ? 29.764 96.269 14.547 1.00 36.80 128 PRO B CA 1
ATOM 5626 C C . PRO B 1 128 ? 30.245 96.347 15.997 1.00 35.47 128 PRO B C 1
ATOM 5627 O O . PRO B 1 128 ? 31.413 96.642 16.238 1.00 34.10 128 PRO B O 1
ATOM 5631 N N . ASN B 1 129 ? 29.361 96.043 16.965 1.00 32.80 129 ASN B N 1
ATOM 5632 C CA . ASN B 1 129 ? 29.736 96.137 18.373 1.00 32.44 129 ASN B CA 1
ATOM 5633 C C . ASN B 1 129 ? 29.836 94.741 18.992 1.00 35.50 129 ASN B C 1
ATOM 5634 O O . ASN B 1 129 ? 29.183 94.447 19.995 1.00 42.28 129 ASN B O 1
ATOM 5639 N N . GLY B 1 130 ? 30.675 93.886 18.401 1.00 35.39 130 GLY B N 1
ATOM 5640 C CA . GLY B 1 130 ? 30.692 92.472 18.743 1.00 35.52 130 GLY B CA 1
ATOM 5641 C C . GLY B 1 130 ? 31.997 92.021 19.397 1.00 36.00 130 GLY B C 1
ATOM 5642 O O . GLY B 1 130 ? 32.770 92.843 19.893 1.00 34.34 130 GLY B O 1
ATOM 5643 N N . TRP B 1 131 ? 32.229 90.697 19.376 1.00 34.29 131 TRP B N 1
ATOM 5644 C CA . TRP B 1 131 ? 33.419 90.086 19.953 1.00 31.14 131 TRP B CA 1
ATOM 5645 C C . TRP B 1 131 ? 33.754 88.781 19.230 1.00 30.92 131 TRP B C 1
ATOM 5646 O O . TRP B 1 131 ? 32.952 88.272 18.454 1.00 28.61 131 TRP B O 1
ATOM 5657 N N . ALA B 1 132 ? 34.949 88.245 19.514 1.00 33.01 132 ALA B N 1
ATOM 5658 C CA . ALA B 1 132 ? 35.336 86.894 19.130 1.00 35.61 132 ALA B CA 1
ATOM 5659 C C . ALA B 1 132 ? 36.401 86.383 20.097 1.00 35.13 132 ALA B C 1
ATOM 5660 O O . ALA B 1 132 ? 37.194 87.157 20.620 1.00 36.35 132 ALA B O 1
ATOM 5662 N N . GLN B 1 133 ? 36.386 85.071 20.354 1.00 35.03 133 GLN B N 1
ATOM 5663 C CA . GLN B 1 133 ? 37.486 84.443 21.065 1.00 33.92 133 GLN B CA 1
ATOM 5664 C C . GLN B 1 133 ? 38.501 84.046 20.000 1.00 35.04 133 GLN B C 1
ATOM 5665 O O . GLN B 1 133 ? 38.125 83.561 18.928 1.00 36.48 133 GLN B O 1
ATOM 5671 N N . VAL B 1 134 ? 39.780 84.321 20.269 1.00 36.10 134 VAL B N 1
ATOM 5672 C CA . VAL B 1 134 ? 40.753 84.284 19.186 1.00 36.73 134 VAL B CA 1
ATOM 5673 C C . VAL B 1 134 ? 42.089 83.719 19.659 1.00 37.51 134 VAL B C 1
ATOM 5674 O O . VAL B 1 134 ? 42.411 83.683 20.855 1.00 35.01 134 VAL B O 1
ATOM 5678 N N . ARG B 1 135 ? 42.876 83.302 18.668 1.00 39.50 135 ARG B N 1
ATOM 5679 C CA . ARG B 1 135 ? 44.320 83.238 18.821 1.00 41.84 135 ARG B CA 1
ATOM 5680 C C . ARG B 1 135 ? 44.918 84.175 17.775 1.00 42.03 135 ARG B C 1
ATOM 5681 O O . ARG B 1 135 ? 44.449 84.212 16.628 1.00 42.69 135 ARG B O 1
ATOM 5689 N N . MET B 1 136 ? 45.922 84.955 18.182 1.00 42.68 136 MET B N 1
ATOM 5690 C CA . MET B 1 136 ? 46.580 85.838 17.225 1.00 48.35 136 MET B CA 1
ATOM 5691 C C . MET B 1 136 ? 48.104 85.684 17.267 1.00 47.66 136 MET B C 1
ATOM 5692 O O . MET B 1 136 ? 48.719 85.527 18.334 1.00 41.80 136 MET B O 1
ATOM 5697 N N . PHE B 1 137 ? 48.683 85.738 16.058 1.00 46.73 137 PHE B N 1
ATOM 5698 C CA . PHE B 1 137 ? 50.087 85.433 15.810 1.00 56.13 137 PHE B CA 1
ATOM 5699 C C . PHE B 1 137 ? 50.766 86.596 15.084 1.00 53.76 137 PHE B C 1
ATOM 5700 O O . PHE B 1 137 ? 50.272 87.056 14.049 1.00 48.05 137 PHE B O 1
ATOM 5708 N N . SER B 1 138 ? 51.901 87.054 15.632 1.00 54.79 138 SER B N 1
ATOM 5709 C CA . SER B 1 138 ? 52.812 87.925 14.900 1.00 61.28 138 SER B CA 1
ATOM 5710 C C . SER B 1 138 ? 53.862 87.068 14.191 1.00 66.22 138 SER B C 1
ATOM 5711 O O . SER B 1 138 ? 54.792 86.569 14.838 1.00 66.97 138 SER B O 1
ATOM 5714 N N . ARG B 1 139 ? 53.701 86.911 12.865 1.00 63.33 139 ARG B N 1
ATOM 5715 C CA . ARG B 1 139 ? 54.465 85.932 12.101 1.00 77.27 139 ARG B CA 1
ATOM 5716 C C . ARG B 1 139 ? 55.059 86.542 10.827 1.00 87.86 139 ARG B C 1
ATOM 5717 O O . ARG B 1 139 ? 54.498 87.487 10.271 1.00 90.66 139 ARG B O 1
ATOM 5725 N N . ARG B 1 140 ? 56.206 85.988 10.387 1.00 95.18 140 ARG B N 1
ATOM 5726 C CA . ARG B 1 140 ? 56.755 86.188 9.048 1.00 88.64 140 ARG B CA 1
ATOM 5727 C C . ARG B 1 140 ? 57.235 84.853 8.474 1.00 86.69 140 ARG B C 1
ATOM 5728 O O . ARG B 1 140 ? 58.048 84.161 9.094 1.00 76.58 140 ARG B O 1
ATOM 5736 N N . GLY B 1 141 ? 56.746 84.529 7.268 1.00 77.46 141 GLY B N 1
ATOM 5737 C CA . GLY B 1 141 ? 57.072 83.271 6.617 1.00 84.83 141 GLY B CA 1
ATOM 5738 C C . GLY B 1 141 ? 56.548 82.086 7.425 1.00 88.25 141 GLY B C 1
ATOM 5739 O O . GLY B 1 141 ? 55.349 81.825 7.424 1.00 93.61 141 GLY B O 1
ATOM 5740 N N . ASN B 1 142 ? 57.456 81.397 8.129 1.00 91.22 142 ASN B N 1
ATOM 5741 C CA . ASN B 1 142 ? 57.102 80.276 8.989 1.00 89.15 142 ASN B CA 1
ATOM 5742 C C . ASN B 1 142 ? 57.627 80.492 10.410 1.00 90.54 142 ASN B C 1
ATOM 5743 O O . ASN B 1 142 ? 57.774 79.532 11.170 1.00 91.22 142 ASN B O 1
ATOM 5748 N N . GLU B 1 143 ? 57.892 81.760 10.757 1.00 84.55 143 GLU B N 1
ATOM 5749 C CA . GLU B 1 143 ? 58.154 82.162 12.131 1.00 86.12 143 GLU B CA 1
ATOM 5750 C C . GLU B 1 143 ? 56.867 82.658 12.796 1.00 85.94 143 GLU B C 1
ATOM 5751 O O . GLU B 1 143 ? 55.948 83.112 12.110 1.00 76.59 143 GLU B O 1
ATOM 5757 N N . ILE B 1 144 ? 56.823 82.523 14.134 1.00 75.75 144 ILE B N 1
ATOM 5758 C CA . ILE B 1 144 ? 55.805 83.089 15.011 1.00 62.58 144 ILE B CA 1
ATOM 5759 C C . ILE B 1 144 ? 56.496 83.529 16.297 1.00 64.00 144 ILE B C 1
ATOM 5760 O O . ILE B 1 144 ? 56.864 82.702 17.130 1.00 58.88 144 ILE B O 1
ATOM 5765 N N . PHE B 1 145 ? 56.644 84.850 16.444 1.00 71.03 145 PHE B N 1
ATOM 5766 C CA . PHE B 1 145 ? 57.512 85.441 17.449 1.00 72.03 145 PHE B CA 1
ATOM 5767 C C . PHE B 1 145 ? 56.718 85.718 18.726 1.00 71.12 145 PHE B C 1
ATOM 5768 O O . PHE B 1 145 ? 57.275 85.664 19.834 1.00 61.38 145 PHE B O 1
ATOM 5776 N N . ARG B 1 146 ? 55.423 86.039 18.543 1.00 60.81 146 ARG B N 1
ATOM 5777 C CA . ARG B 1 146 ? 54.557 86.478 19.629 1.00 58.32 146 ARG B CA 1
ATOM 5778 C C . ARG B 1 146 ? 53.099 86.145 19.313 1.00 55.22 146 ARG B C 1
ATOM 5779 O O . ARG B 1 146 ? 52.597 86.407 18.213 1.00 51.66 146 ARG B O 1
ATOM 5787 N N . ALA B 1 147 ? 52.426 85.557 20.309 1.00 50.41 147 ALA B N 1
ATOM 5788 C CA . ALA B 1 147 ? 51.062 85.089 20.121 1.00 51.63 147 ALA B CA 1
ATOM 5789 C C . ALA B 1 147 ? 50.197 85.473 21.320 1.00 48.41 147 ALA B C 1
ATOM 5790 O O . ALA B 1 147 ? 50.700 85.557 22.447 1.00 47.13 147 ALA B O 1
ATOM 5792 N N . TRP B 1 148 ? 48.900 85.698 21.046 1.00 45.48 148 TRP B N 1
ATOM 5793 C CA . TRP B 1 148 ? 47.908 86.095 22.045 1.00 46.56 148 TRP B CA 1
ATOM 5794 C C . TRP B 1 148 ? 46.705 85.149 22.012 1.00 42.37 148 TRP B C 1
ATOM 5795 O O . TRP B 1 148 ? 46.261 84.736 20.938 1.00 37.60 148 TRP B O 1
ATOM 5806 N N . LYS B 1 149 ? 46.150 84.872 23.203 1.00 40.35 149 LYS B N 1
ATOM 5807 C CA . LYS B 1 149 ? 44.935 84.082 23.373 1.00 39.00 149 LYS B CA 1
ATOM 5808 C C . LYS B 1 149 ? 43.952 84.852 24.262 1.00 38.21 149 LYS B C 1
ATOM 5809 O O . LYS B 1 149 ? 44.314 85.371 25.334 1.00 33.83 149 LYS B O 1
ATOM 5815 N N . GLY B 1 150 ? 42.691 84.876 23.817 1.00 32.50 150 GLY B N 1
ATOM 5816 C CA . GLY B 1 150 ? 41.616 85.458 24.598 1.00 32.67 150 GLY B CA 1
ATOM 5817 C C . GLY B 1 150 ? 40.566 86.104 23.701 1.00 36.02 150 GLY B C 1
ATOM 5818 O O . GLY B 1 150 ? 40.228 85.545 22.648 1.00 36.23 150 GLY B O 1
ATOM 5819 N N . VAL B 1 151 ? 40.069 87.278 24.134 1.00 36.08 151 VAL B N 1
ATOM 5820 C CA . VAL B 1 151 ? 38.922 87.922 23.508 1.00 35.31 151 VAL B CA 1
ATOM 5821 C C . VAL B 1 151 ? 39.355 89.213 22.815 1.00 36.12 151 VAL B C 1
ATOM 5822 O O . VAL B 1 151 ? 40.235 89.927 23.295 1.00 36.98 151 VAL B O 1
ATOM 5826 N N . ILE B 1 152 ? 38.709 89.456 21.672 1.00 35.31 152 ILE B N 1
ATOM 5827 C CA . ILE B 1 152 ? 38.780 90.643 20.844 1.00 36.91 152 ILE B CA 1
ATOM 5828 C C . ILE B 1 152 ? 37.397 91.285 20.942 1.00 41.33 152 ILE B C 1
ATOM 5829 O O . ILE B 1 152 ? 36.389 90.598 20.765 1.00 37.25 152 ILE B O 1
ATOM 5834 N N . VAL B 1 153 ? 37.369 92.597 21.234 1.00 42.45 153 VAL B N 1
ATOM 5835 C CA . VAL B 1 153 ? 36.140 93.381 21.253 1.00 41.56 153 VAL B CA 1
ATOM 5836 C C . VAL B 1 153 ? 36.169 94.379 20.095 1.00 39.57 153 VAL B C 1
ATOM 5837 O O . VAL B 1 153 ? 37.227 94.865 19.699 1.00 40.22 153 VAL B O 1
ATOM 5841 N N . THR B 1 154 ? 34.988 94.655 19.550 1.00 39.52 154 THR B N 1
ATOM 5842 C CA . THR B 1 154 ? 34.818 95.420 18.327 1.00 41.13 154 THR B CA 1
ATOM 5843 C C . THR B 1 154 ? 33.771 96.506 18.559 1.00 44.90 154 THR B C 1
ATOM 5844 O O . THR B 1 154 ? 32.746 96.240 19.176 1.00 48.11 154 THR B O 1
ATOM 5848 N N . HIS B 1 155 ? 34.027 97.726 18.065 1.00 49.07 155 HIS B N 1
ATOM 5849 C CA . HIS B 1 155 ? 33.115 98.842 18.288 1.00 48.40 155 HIS B CA 1
ATOM 5850 C C . HIS B 1 155 ? 33.347 99.986 17.303 1.00 49.59 155 HIS B C 1
ATOM 5851 O O . HIS B 1 155 ? 34.490 100.342 17.020 1.00 47.09 155 HIS B O 1
ATOM 5858 N N . PRO B 1 156 ? 32.269 100.635 16.804 1.00 50.59 156 PRO B N 1
ATOM 5859 C CA . PRO B 1 156 ? 32.400 101.743 15.856 1.00 50.30 156 PRO B CA 1
ATOM 5860 C C . PRO B 1 156 ? 33.087 103.020 16.348 1.00 47.09 156 PRO B C 1
ATOM 5861 O O . PRO B 1 156 ? 33.572 103.785 15.525 1.00 53.26 156 PRO B O 1
ATOM 5865 N N . ASN B 1 157 ? 33.155 103.236 17.667 1.00 44.75 157 ASN B N 1
ATOM 5866 C CA . ASN B 1 157 ? 33.803 104.409 18.244 1.00 46.57 157 ASN B CA 1
ATOM 5867 C C . ASN B 1 157 ? 35.321 104.231 18.282 1.00 49.53 157 ASN B C 1
ATOM 5868 O O . ASN B 1 157 ? 36.046 105.176 18.588 1.00 46.98 157 ASN B O 1
ATOM 5873 N N . VAL B 1 158 ? 35.786 102.995 18.071 1.00 53.15 158 VAL B N 1
ATOM 5874 C CA . VAL B 1 158 ? 37.205 102.680 18.102 1.00 51.92 158 VAL B CA 1
ATOM 5875 C C . VAL B 1 158 ? 37.772 103.002 16.722 1.00 53.33 158 VAL B C 1
ATOM 5876 O O . VAL B 1 158 ? 37.265 102.519 15.707 1.00 47.44 158 VAL B O 1
ATOM 5880 N N . LYS B 1 159 ? 38.823 103.828 16.703 1.00 56.99 159 LYS B N 1
ATOM 5881 C CA . LYS B 1 159 ? 39.357 104.354 15.455 1.00 63.05 159 LYS B CA 1
ATOM 5882 C C . LYS B 1 159 ? 40.460 103.436 14.922 1.00 56.53 159 LYS B C 1
ATOM 5883 O O . LYS B 1 159 ? 40.454 103.090 13.743 1.00 50.30 159 LYS B O 1
ATOM 5889 N N . GLU B 1 160 ? 41.383 103.035 15.811 1.00 56.41 160 GLU B N 1
ATOM 5890 C CA . GLU B 1 160 ? 42.578 102.282 15.449 1.00 61.49 160 GLU B CA 1
ATOM 5891 C C . GLU B 1 160 ? 42.611 100.923 16.158 1.00 59.03 160 GLU B C 1
ATOM 5892 O O . GLU B 1 160 ? 42.344 100.839 17.359 1.00 53.49 160 GLU B O 1
ATOM 5898 N N . PRO B 1 161 ? 42.975 99.823 15.449 1.00 57.41 161 PRO B N 1
ATOM 5899 C CA . PRO B 1 161 ? 43.272 98.538 16.089 1.00 50.94 161 PRO B CA 1
ATOM 5900 C C . PRO B 1 161 ? 44.212 98.654 17.285 1.00 49.20 161 PRO B C 1
ATOM 5901 O O . PRO B 1 161 ? 45.383 98.993 17.120 1.00 53.60 161 PRO B O 1
ATOM 5905 N N . LEU B 1 162 ? 43.685 98.380 18.486 1.00 41.82 162 LEU B N 1
ATOM 5906 C CA . LEU B 1 162 ? 44.486 98.394 19.702 1.00 42.25 162 LEU B CA 1
ATOM 5907 C C . LEU B 1 162 ? 44.810 96.951 20.094 1.00 43.98 162 LEU B C 1
ATOM 5908 O O . LEU B 1 162 ? 43.954 96.076 20.009 1.00 42.86 162 LEU B O 1
ATOM 5913 N N . VAL B 1 163 ? 46.064 96.701 20.490 1.00 42.08 163 VAL B N 1
ATOM 5914 C CA . VAL B 1 163 ? 46.516 95.364 20.832 1.00 40.35 163 VAL B CA 1
ATOM 5915 C C . VAL B 1 163 ? 47.238 95.477 22.168 1.00 42.93 163 VAL B C 1
ATOM 5916 O O . VAL B 1 163 ? 47.984 96.427 22.382 1.00 45.21 163 VAL B O 1
ATOM 5920 N N . ALA B 1 164 ? 46.974 94.541 23.080 1.00 42.83 164 ALA B N 1
ATOM 5921 C CA . ALA B 1 164 ? 47.576 94.611 24.401 1.00 43.89 164 ALA B CA 1
ATOM 5922 C C . ALA B 1 164 ? 48.920 93.884 24.368 1.00 50.45 164 ALA B C 1
ATOM 5923 O O . ALA B 1 164 ? 48.990 92.651 24.434 1.00 47.88 164 ALA B O 1
ATOM 5925 N N . PHE B 1 165 ? 49.994 94.674 24.268 1.00 48.31 165 PHE B N 1
ATOM 5926 C CA . PHE B 1 165 ? 51.269 94.117 23.860 1.00 47.01 165 PHE B CA 1
ATOM 5927 C C . PHE B 1 165 ? 51.801 93.165 24.929 1.00 45.88 165 PHE B C 1
ATOM 5928 O O . PHE B 1 165 ? 52.084 92.011 24.628 1.00 45.34 165 PHE B O 1
ATOM 5936 N N . ASP B 1 166 ? 51.887 93.644 26.170 1.00 47.51 166 ASP B N 1
ATOM 5937 C CA . ASP B 1 166 ? 52.567 92.941 27.248 1.00 55.23 166 ASP B CA 1
ATOM 5938 C C . ASP B 1 166 ? 51.805 91.692 27.712 1.00 57.13 166 ASP B C 1
ATOM 5939 O O . ASP B 1 166 ? 52.246 90.996 28.628 1.00 52.64 166 ASP B O 1
ATOM 5944 N N . ASP B 1 167 ? 50.662 91.402 27.081 1.00 53.61 167 ASP B N 1
ATOM 5945 C CA . ASP B 1 167 ? 49.885 90.233 27.449 1.00 55.81 167 ASP B CA 1
ATOM 5946 C C . ASP B 1 167 ? 50.251 89.074 26.531 1.00 56.95 167 ASP B C 1
ATOM 5947 O O . ASP B 1 167 ? 49.873 87.935 26.798 1.00 52.70 167 ASP B O 1
ATOM 5952 N N . GLY B 1 168 ? 50.976 89.391 25.452 1.00 58.56 168 GLY B N 1
ATOM 5953 C CA . GLY B 1 168 ? 51.456 88.408 24.488 1.00 57.38 168 GLY B CA 1
ATOM 5954 C C . GLY B 1 168 ? 52.445 87.392 25.065 1.00 53.10 168 GLY B C 1
ATOM 5955 O O . GLY B 1 168 ? 53.034 87.588 26.132 1.00 47.65 168 GLY B O 1
ATOM 5956 N N . TYR B 1 169 ? 52.605 86.283 24.337 1.00 53.35 169 TYR B N 1
ATOM 5957 C CA . TYR B 1 169 ? 53.609 85.290 24.680 1.00 52.82 169 TYR B CA 1
ATOM 5958 C C . TYR B 1 169 ? 54.586 85.115 23.514 1.00 55.44 169 TYR B C 1
ATOM 5959 O O . TYR B 1 169 ? 54.199 85.115 22.335 1.00 47.23 169 TYR B O 1
ATOM 5968 N N . GLY B 1 170 ? 55.859 84.945 23.889 1.00 56.93 170 GLY B N 1
ATOM 5969 C CA . GLY B 1 170 ? 56.985 84.918 22.970 1.00 63.67 170 GLY B CA 1
ATOM 5970 C C . GLY B 1 170 ? 58.065 85.885 23.442 1.00 65.59 170 GLY B C 1
ATOM 5971 O O . GLY B 1 170 ? 58.305 86.016 24.645 1.00 63.02 170 GLY B O 1
ATOM 5972 N N . VAL B 1 171 ? 58.680 86.592 22.491 1.00 66.21 171 VAL B N 1
ATOM 5973 C CA . VAL B 1 171 ? 59.701 87.563 22.854 1.00 72.41 171 VAL B CA 1
ATOM 5974 C C . VAL B 1 171 ? 59.394 88.882 22.129 1.00 78.30 171 VAL B C 1
ATOM 5975 O O . VAL B 1 171 ? 58.562 88.897 21.221 1.00 83.34 171 VAL B O 1
ATOM 5979 N N . GLU B 1 172 ? 60.026 89.987 22.567 1.00 78.61 172 GLU B N 1
ATOM 5980 C CA . GLU B 1 172 ? 59.601 91.363 22.309 1.00 77.32 172 GLU B CA 1
ATOM 5981 C C . GLU B 1 172 ? 59.461 91.691 20.822 1.00 75.41 172 GLU B C 1
ATOM 5982 O O . GLU B 1 172 ? 58.763 92.632 20.456 1.00 71.14 172 GLU B O 1
ATOM 5988 N N . GLU B 1 173 ? 60.154 90.942 19.966 1.00 75.75 173 GLU B N 1
ATOM 5989 C CA . GLU B 1 173 ? 60.224 91.298 18.561 1.00 82.09 173 GLU B CA 1
ATOM 5990 C C . GLU B 1 173 ? 58.881 90.961 17.927 1.00 72.14 173 GLU B C 1
ATOM 5991 O O . GLU B 1 173 ? 58.231 90.016 18.358 1.00 82.69 173 GLU B O 1
ATOM 5997 N N . LEU B 1 174 ? 58.473 91.730 16.914 1.00 64.54 174 LEU B N 1
ATOM 5998 C CA . LEU B 1 174 ? 57.243 91.428 16.198 1.00 67.59 174 LEU B CA 1
ATOM 5999 C C . LEU B 1 174 ? 57.572 91.028 14.770 1.00 66.19 174 LEU B C 1
ATOM 6000 O O . LEU B 1 174 ? 58.563 91.482 14.214 1.00 69.19 174 LEU B O 1
ATOM 6005 N N . GLY B 1 175 ? 56.701 90.206 14.180 1.00 70.33 175 GLY B N 1
ATOM 6006 C CA . GLY B 1 175 ? 56.762 89.909 12.757 1.00 69.69 175 GLY B CA 1
ATOM 6007 C C . GLY B 1 175 ? 56.317 91.109 11.928 1.00 65.13 175 GLY B C 1
ATOM 6008 O O . GLY B 1 175 ? 56.472 92.249 12.360 1.00 64.50 175 GLY B O 1
ATOM 6009 N N . ASP B 1 176 ? 55.757 90.829 10.746 1.00 69.11 176 ASP B N 1
ATOM 6010 C CA . ASP B 1 176 ? 55.213 91.863 9.879 1.00 75.03 176 ASP B CA 1
ATOM 6011 C C . ASP B 1 176 ? 53.731 91.593 9.634 1.00 78.45 176 ASP B C 1
ATOM 6012 O O . ASP B 1 176 ? 53.117 92.211 8.761 1.00 82.96 176 ASP B O 1
ATOM 6017 N N . VAL B 1 177 ? 53.162 90.666 10.416 1.00 79.34 177 VAL B N 1
ATOM 6018 C CA . VAL B 1 177 ? 51.719 90.492 10.402 1.00 76.29 177 VAL B CA 1
ATOM 6019 C C . VAL B 1 177 ? 51.173 90.218 11.806 1.00 72.57 177 VAL B C 1
ATOM 6020 O O . VAL B 1 177 ? 51.924 90.100 12.779 1.00 67.32 177 VAL B O 1
ATOM 6024 N N . LEU B 1 178 ? 49.832 90.278 11.872 1.00 73.27 178 LEU B N 1
ATOM 6025 C CA . LEU B 1 178 ? 48.958 89.682 12.867 1.00 63.89 178 LEU B CA 1
ATOM 6026 C C . LEU B 1 178 ? 47.936 88.826 12.124 1.00 61.87 178 LEU B C 1
ATOM 6027 O O . LEU B 1 178 ? 47.068 89.341 11.422 1.00 59.10 178 LEU B O 1
ATOM 6032 N N . GLU B 1 179 ? 48.100 87.506 12.237 1.00 67.03 179 GLU B N 1
ATOM 6033 C CA . GLU B 1 179 ? 47.097 86.549 11.798 1.00 66.92 179 GLU B CA 1
ATOM 6034 C C . GLU B 1 179 ? 46.158 86.309 12.981 1.00 62.11 179 GLU B C 1
ATOM 6035 O O . GLU B 1 179 ? 46.612 86.117 14.115 1.00 56.52 179 GLU B O 1
ATOM 6041 N N . ILE B 1 180 ? 44.848 86.366 12.718 1.00 57.10 180 ILE B N 1
ATOM 6042 C CA . ILE B 1 180 ? 43.876 86.189 13.784 1.00 55.55 180 ILE B CA 1
ATOM 6043 C C . ILE B 1 180 ? 42.924 85.056 13.422 1.00 52.64 180 ILE B C 1
ATOM 6044 O O . ILE B 1 180 ? 42.214 85.112 12.411 1.00 49.11 180 ILE B O 1
ATOM 6049 N N . HIS B 1 181 ? 42.906 84.039 14.288 1.00 51.38 181 HIS B N 1
ATOM 6050 C CA . HIS B 1 181 ? 41.946 82.957 14.138 1.00 53.55 181 HIS B CA 1
ATOM 6051 C C . HIS B 1 181 ? 40.861 83.115 15.203 1.00 47.27 181 HIS B C 1
ATOM 6052 O O . HIS B 1 181 ? 41.161 83.197 16.394 1.00 49.37 181 HIS B O 1
ATOM 6059 N N . ALA B 1 182 ? 39.605 83.188 14.756 1.00 42.08 182 ALA B N 1
ATOM 6060 C CA . ALA B 1 182 ? 38.469 83.134 15.661 1.00 42.29 182 ALA B CA 1
ATOM 6061 C C . ALA B 1 182 ? 38.164 81.671 15.960 1.00 41.74 182 ALA B C 1
ATOM 6062 O O . ALA B 1 182 ? 37.799 80.935 15.042 1.00 41.80 182 ALA B O 1
ATOM 6064 N N . ILE B 1 183 ? 38.302 81.273 17.238 1.00 41.48 183 ILE B N 1
ATOM 6065 C CA . ILE B 1 183 ? 38.044 79.903 17.677 1.00 38.45 183 ILE B CA 1
ATOM 6066 C C . ILE B 1 183 ? 36.615 79.735 18.202 1.00 39.12 183 ILE B C 1
ATOM 6067 O O . ILE B 1 183 ? 36.139 78.604 18.355 1.00 37.96 183 ILE B O 1
ATOM 6072 N N . LEU B 1 184 ? 35.941 80.862 18.478 1.00 39.29 184 LEU B N 1
ATOM 6073 C CA . LEU B 1 184 ? 34.556 80.888 18.937 1.00 38.71 184 LEU B CA 1
ATOM 6074 C C . LEU B 1 184 ? 33.936 82.222 18.535 1.00 40.03 184 LEU B C 1
ATOM 6075 O O . LEU B 1 184 ? 34.395 83.283 18.977 1.00 40.08 184 LEU B O 1
ATOM 6080 N N . LEU B 1 185 ? 32.887 82.125 17.710 1.00 36.39 185 LEU B N 1
ATOM 6081 C CA . LEU B 1 185 ? 32.210 83.234 17.065 1.00 34.78 185 LEU B CA 1
ATOM 6082 C C . LEU B 1 185 ? 31.125 83.788 17.988 1.00 36.94 185 LEU B C 1
ATOM 6083 O O . LEU B 1 185 ? 30.526 83.062 18.774 1.00 38.35 185 LEU B O 1
ATOM 6088 N N . GLN B 1 186 ? 30.808 85.071 17.821 1.00 34.43 186 GLN B N 1
ATOM 6089 C CA . GLN B 1 186 ? 29.902 85.764 18.717 1.00 34.13 186 GLN B CA 1
ATOM 6090 C C . GLN B 1 186 ? 28.563 85.023 18.820 1.00 36.01 186 GLN B C 1
ATOM 6091 O O . GLN B 1 186 ? 27.928 84.679 17.814 1.00 36.56 186 GLN B O 1
ATOM 6097 N N . THR B 1 187 ? 28.114 84.827 20.067 1.00 32.49 187 THR B N 1
ATOM 6098 C CA . THR B 1 187 ? 26.853 84.156 20.342 1.00 31.75 187 THR B CA 1
ATOM 6099 C C . THR B 1 187 ? 26.451 84.432 21.786 1.00 29.21 187 THR B C 1
ATOM 6100 O O . THR B 1 187 ? 27.302 84.728 22.614 1.00 29.66 187 THR B O 1
ATOM 6104 N N . GLN B 1 188 ? 25.160 84.295 22.085 1.00 30.38 188 GLN B N 1
ATOM 6105 C CA . GLN B 1 188 ? 24.757 84.045 23.460 1.00 32.25 188 GLN B CA 1
ATOM 6106 C C . GLN B 1 188 ? 24.859 82.548 23.776 1.00 34.59 188 GLN B C 1
ATOM 6107 O O . GLN B 1 188 ? 25.060 81.725 22.878 1.00 31.98 188 GLN B O 1
ATOM 6113 N N . PHE B 1 189 ? 24.769 82.223 25.077 1.00 31.20 189 PHE B N 1
ATOM 6114 C CA . PHE B 1 189 ? 24.905 80.864 25.575 1.00 29.58 189 PHE B CA 1
ATOM 6115 C C . PHE B 1 189 ? 23.642 80.471 26.334 1.00 28.23 189 PHE B C 1
ATOM 6116 O O . PHE B 1 189 ? 23.078 81.274 27.076 1.00 29.27 189 PHE B O 1
ATOM 6124 N N . THR B 1 190 ? 23.190 79.235 26.134 1.00 27.87 190 THR B N 1
ATOM 6125 C CA . THR B 1 190 ? 22.060 78.710 26.886 1.00 26.57 190 THR B CA 1
ATOM 6126 C C . THR B 1 190 ? 22.409 78.817 28.368 1.00 24.63 190 THR B C 1
ATOM 6127 O O . THR B 1 190 ? 23.519 78.441 28.768 1.00 21.44 190 THR B O 1
ATOM 6131 N N . ALA B 1 191 ? 21.463 79.295 29.179 1.00 21.24 191 ALA B N 1
ATOM 6132 C CA . ALA B 1 191 ? 21.800 79.508 30.571 1.00 22.42 191 ALA B CA 1
ATOM 6133 C C . ALA B 1 191 ? 20.791 78.764 31.443 1.00 23.19 191 ALA B C 1
ATOM 6134 O O . ALA B 1 191 ? 19.717 79.296 31.747 1.00 25.61 191 ALA B O 1
ATOM 6136 N N . GLU B 1 192 ? 21.147 77.536 31.840 1.00 22.45 192 GLU B N 1
ATOM 6137 C CA . GLU B 1 192 ? 20.298 76.715 32.696 1.00 23.35 192 GLU B CA 1
ATOM 6138 C C . GLU B 1 192 ? 21.071 76.385 33.973 1.00 24.09 192 GLU B C 1
ATOM 6139 O O . GLU B 1 192 ? 22.307 76.327 33.937 1.00 22.19 192 GLU B O 1
ATOM 6145 N N . TYR B 1 193 ? 20.345 76.157 35.083 1.00 23.79 193 TYR B N 1
ATOM 6146 C CA . TYR B 1 193 ? 20.938 75.600 36.300 1.00 24.09 193 TYR B CA 1
ATOM 6147 C C . TYR B 1 193 ? 21.570 74.232 35.998 1.00 24.79 193 TYR B C 1
ATOM 6148 O O . TYR B 1 193 ? 21.134 73.520 35.105 1.00 22.68 193 TYR B O 1
ATOM 6157 N N . THR B 1 194 ? 22.641 73.885 36.720 1.00 23.75 194 THR B N 1
ATOM 6158 C CA . THR B 1 194 ? 23.248 72.576 36.579 1.00 22.38 194 THR B CA 1
ATOM 6159 C C . THR B 1 194 ? 23.088 71.815 37.897 1.00 24.51 194 THR B C 1
ATOM 6160 O O . THR B 1 194 ? 22.834 72.408 38.956 1.00 23.74 194 THR B O 1
ATOM 6164 N N . VAL B 1 195 ? 23.240 70.488 37.812 1.00 22.80 195 VAL B N 1
ATOM 6165 C CA . VAL B 1 195 ? 23.188 69.621 38.975 1.00 22.39 195 VAL B CA 1
ATOM 6166 C C . VAL B 1 195 ? 24.246 70.073 39.992 1.00 23.24 195 VAL B C 1
ATOM 6167 O O . VAL B 1 195 ? 23.941 70.248 41.172 1.00 22.78 195 VAL B O 1
ATOM 6171 N N . GLN B 1 196 ? 25.489 70.288 39.539 1.00 23.17 196 GLN B N 1
ATOM 6172 C CA . GLN B 1 196 ? 26.559 70.722 40.428 1.00 23.81 196 GLN B CA 1
ATOM 6173 C C . GLN B 1 196 ? 26.182 72.042 41.110 1.00 25.73 196 GLN B C 1
ATOM 6174 O O . GLN B 1 196 ? 26.256 72.149 42.335 1.00 25.99 196 GLN B O 1
ATOM 6180 N N . GLY B 1 197 ? 25.736 73.044 40.334 1.00 24.32 197 GLY B N 1
ATOM 6181 C CA . GLY B 1 197 ? 25.387 74.312 40.943 1.00 22.28 197 GLY B CA 1
ATOM 6182 C C . GLY B 1 197 ? 24.230 74.163 41.936 1.00 27.26 197 GLY B C 1
ATOM 6183 O O . GLY B 1 197 ? 24.178 74.873 42.944 1.00 26.86 197 GLY B O 1
ATOM 6184 N N . LEU B 1 198 ? 23.282 73.256 41.643 1.00 26.55 198 LEU B N 1
ATOM 6185 C CA . LEU B 1 198 ? 22.135 73.110 42.523 1.00 27.15 198 LEU B CA 1
ATOM 6186 C C . LEU B 1 198 ? 22.566 72.428 43.829 1.00 27.36 198 LEU B C 1
ATOM 6187 O O . LEU B 1 198 ? 22.041 72.748 44.884 1.00 30.60 198 LEU B O 1
ATOM 6192 N N . TYR B 1 199 ? 23.566 71.543 43.769 1.00 28.45 199 TYR B N 1
ATOM 6193 C CA . TYR B 1 199 ? 24.103 70.874 44.950 1.00 29.54 199 TYR B CA 1
ATOM 6194 C C . TYR B 1 199 ? 24.911 71.838 45.824 1.00 33.42 199 TYR B C 1
ATOM 6195 O O . TYR B 1 199 ? 24.980 71.673 47.039 1.00 35.21 199 TYR B O 1
ATOM 6204 N N . TYR B 1 200 ? 25.512 72.862 45.210 1.00 32.51 200 TYR B N 1
ATOM 6205 C CA . TYR B 1 200 ? 26.413 73.744 45.932 1.00 28.42 200 TYR B CA 1
ATOM 6206 C C . TYR B 1 200 ? 25.735 75.038 46.389 1.00 27.75 200 TYR B C 1
ATOM 6207 O O . TYR B 1 200 ? 26.173 75.624 47.376 1.00 30.11 200 TYR B O 1
ATOM 6216 N N . GLN B 1 201 ? 24.680 75.489 45.697 1.00 24.68 201 GLN B N 1
ATOM 6217 C CA . GLN B 1 201 ? 24.116 76.792 46.012 1.00 24.92 201 GLN B CA 1
ATOM 6218 C C . GLN B 1 201 ? 22.614 76.861 45.706 1.00 26.63 201 GLN B C 1
ATOM 6219 O O . GLN B 1 201 ? 22.052 77.951 45.609 1.00 27.36 201 GLN B O 1
ATOM 6225 N N . GLY B 1 202 ? 21.967 75.710 45.493 1.00 26.82 202 GLY B N 1
ATOM 6226 C CA . GLY B 1 202 ? 20.554 75.712 45.158 1.00 29.09 202 GLY B CA 1
ATOM 6227 C C . GLY B 1 202 ? 19.695 76.110 46.356 1.00 31.15 202 GLY B C 1
ATOM 6228 O O . GLY B 1 202 ? 20.069 75.817 47.492 1.00 30.67 202 GLY B O 1
ATOM 6229 N N . ILE B 1 203 ? 18.540 76.750 46.097 1.00 30.93 203 ILE B N 1
ATOM 6230 C CA . ILE B 1 203 ? 17.636 77.173 47.161 1.00 32.86 203 ILE B CA 1
ATOM 6231 C C . ILE B 1 203 ? 17.131 75.929 47.889 1.00 35.51 203 ILE B C 1
ATOM 6232 O O . ILE B 1 203 ? 17.255 74.833 47.353 1.00 35.35 203 ILE B O 1
ATOM 6237 N N . PRO B 1 204 ? 16.592 76.031 49.135 1.00 40.30 204 PRO B N 1
ATOM 6238 C CA . PRO B 1 204 ? 15.960 74.877 49.786 1.00 36.84 204 PRO B CA 1
ATOM 6239 C C . PRO B 1 204 ? 14.847 74.303 48.906 1.00 37.19 204 PRO B C 1
ATOM 6240 O O . PRO B 1 204 ? 13.979 75.038 48.414 1.00 35.39 204 PRO B O 1
ATOM 6244 N N . GLY B 1 205 ? 14.906 72.982 48.683 1.00 32.49 205 GLY B N 1
ATOM 6245 C CA . GLY B 1 205 ? 13.899 72.310 47.877 1.00 32.14 205 GLY B CA 1
ATOM 6246 C C . GLY B 1 205 ? 13.949 72.672 46.388 1.00 29.59 205 GLY B C 1
ATOM 6247 O O . GLY B 1 205 ? 12.914 72.624 45.726 1.00 29.05 205 GLY B O 1
ATOM 6248 N N . TRP B 1 206 ? 15.145 72.988 45.859 1.00 26.52 206 TRP B N 1
ATOM 6249 C CA . TRP B 1 206 ? 15.311 73.301 44.438 1.00 27.74 206 TRP B CA 1
ATOM 6250 C C . TRP B 1 206 ? 14.760 72.209 43.515 1.00 27.61 206 TRP B C 1
ATOM 6251 O O . TRP B 1 206 ? 14.336 72.520 42.408 1.00 25.32 206 TRP B O 1
ATOM 6262 N N . TRP B 1 207 ? 14.798 70.937 43.953 1.00 28.14 207 TRP B N 1
ATOM 6263 C CA . TRP B 1 207 ? 14.424 69.795 43.125 1.00 30.03 207 TRP B CA 1
ATOM 6264 C C . TRP B 1 207 ? 12.930 69.831 42.803 1.00 29.90 207 TRP B C 1
ATOM 6265 O O . TRP B 1 207 ? 12.498 69.229 41.831 1.00 30.52 207 TRP B O 1
ATOM 6276 N N . ARG B 1 208 ? 12.149 70.575 43.588 1.00 32.67 208 ARG B N 1
ATOM 6277 C CA . ARG B 1 208 ? 10.711 70.673 43.371 1.00 33.79 208 ARG B CA 1
ATOM 6278 C C . ARG B 1 208 ? 10.425 71.422 42.069 1.00 33.31 208 ARG B C 1
ATOM 6279 O O . ARG B 1 208 ? 9.307 71.342 41.562 1.00 30.13 208 ARG B O 1
ATOM 6287 N N . TYR B 1 209 ? 11.429 72.153 41.539 1.00 31.01 209 TYR B N 1
ATOM 6288 C CA . TYR B 1 209 ? 11.200 73.046 40.404 1.00 29.95 209 TYR B CA 1
ATOM 6289 C C . TYR B 1 209 ? 11.753 72.483 39.089 1.00 29.44 209 TYR B C 1
ATOM 6290 O O . TYR B 1 209 ? 11.749 73.176 38.069 1.00 26.89 209 TYR B O 1
ATOM 6299 N N . LEU B 1 210 ? 12.241 71.233 39.104 1.00 26.33 210 LEU B N 1
ATOM 6300 C CA . LEU B 1 210 ? 12.622 70.616 37.850 1.00 25.96 210 LEU B CA 1
ATOM 6301 C C . LEU B 1 210 ? 11.371 69.997 37.234 1.00 25.95 210 LEU B C 1
ATOM 6302 O O . LEU B 1 210 ? 10.523 69.487 37.955 1.00 25.57 210 LEU B O 1
ATOM 6307 N N . ASP B 1 211 ? 11.262 70.066 35.905 1.00 25.25 211 ASP B N 1
ATOM 6308 C CA . ASP B 1 211 ? 10.114 69.543 35.175 1.00 26.02 211 ASP B CA 1
ATOM 6309 C C . ASP B 1 211 ? 10.636 68.918 33.874 1.00 25.14 211 ASP B C 1
ATOM 6310 O O . ASP B 1 211 ? 11.848 68.960 33.587 1.00 22.69 211 ASP B O 1
ATOM 6315 N N . LEU B 1 212 ? 9.715 68.320 33.111 1.00 21.98 212 LEU B N 1
ATOM 6316 C CA . LEU B 1 212 ? 10.067 67.555 31.919 1.00 22.91 212 LEU B CA 1
ATOM 6317 C C . LEU B 1 212 ? 9.834 68.419 30.684 1.00 22.27 212 LEU B C 1
ATOM 6318 O O . LEU B 1 212 ? 8.888 69.206 30.654 1.00 23.17 212 LEU B O 1
ATOM 6323 N N . ASP B 1 213 ? 10.640 68.214 29.639 1.00 21.28 213 ASP B N 1
ATOM 6324 C CA . ASP B 1 213 ? 10.430 68.985 28.423 1.00 24.19 213 ASP B CA 1
ATOM 6325 C C . ASP B 1 213 ? 10.859 68.140 27.231 1.00 21.75 213 ASP B C 1
ATOM 6326 O O . ASP B 1 213 ? 11.471 67.100 27.430 1.00 20.85 213 ASP B O 1
ATOM 6331 N N . PHE B 1 214 ? 10.552 68.604 26.012 1.00 23.25 214 PHE B N 1
ATOM 6332 C CA . PHE B 1 214 ? 11.023 67.930 24.813 1.00 26.32 214 PHE B CA 1
ATOM 6333 C C . PHE B 1 214 ? 11.920 68.855 24.016 1.00 27.97 214 PHE B C 1
ATOM 6334 O O . PHE B 1 214 ? 11.618 70.037 23.893 1.00 32.49 214 PHE B O 1
ATOM 6342 N N . ALA B 1 215 ? 12.957 68.274 23.419 1.00 28.48 215 ALA B N 1
ATOM 6343 C CA . ALA B 1 215 ? 13.821 69.006 22.508 1.00 30.23 215 ALA B CA 1
ATOM 6344 C C . ALA B 1 215 ? 13.977 68.172 21.245 1.00 29.64 215 ALA B C 1
ATOM 6345 O O . ALA B 1 215 ? 14.579 67.097 21.286 1.00 29.88 215 ALA B O 1
ATOM 6347 N N . PHE B 1 216 ? 13.423 68.674 20.139 1.00 29.11 216 PHE B N 1
ATOM 6348 C CA . PHE B 1 216 ? 13.563 67.988 18.867 1.00 29.23 216 PHE B CA 1
ATOM 6349 C C . PHE B 1 216 ? 14.595 68.714 18.022 1.00 30.14 216 PHE B C 1
ATOM 6350 O O . PHE B 1 216 ? 14.494 69.924 17.871 1.00 34.51 216 PHE B O 1
ATOM 6358 N N . PRO B 1 217 ? 15.584 68.002 17.439 1.00 30.96 217 PRO B N 1
ATOM 6359 C CA . PRO B 1 217 ? 16.475 68.592 16.444 1.00 33.50 217 PRO B CA 1
ATOM 6360 C C . PRO B 1 217 ? 15.619 69.033 15.258 1.00 38.14 217 PRO B C 1
ATOM 6361 O O . PRO B 1 217 ? 14.628 68.378 14.954 1.00 39.93 217 PRO B O 1
ATOM 6365 N N . PRO B 1 218 ? 15.978 70.124 14.533 1.00 43.25 218 PRO B N 1
ATOM 6366 C CA . PRO B 1 218 ? 15.067 70.766 13.568 1.00 43.34 218 PRO B CA 1
ATOM 6367 C C . PRO B 1 218 ? 14.417 69.823 12.550 1.00 38.95 218 PRO B C 1
ATOM 6368 O O . PRO B 1 218 ? 13.268 69.992 12.156 1.00 36.75 218 PRO B O 1
ATOM 6372 N N . ASP B 1 219 ? 15.205 68.843 12.125 1.00 38.35 219 ASP B N 1
ATOM 6373 C CA . ASP B 1 219 ? 14.861 67.618 11.425 1.00 40.54 219 ASP B CA 1
ATOM 6374 C C . ASP B 1 219 ? 13.525 67.015 11.878 1.00 44.16 219 ASP B C 1
ATOM 6375 O O . ASP B 1 219 ? 12.644 66.714 11.072 1.00 44.16 219 ASP B O 1
ATOM 6380 N N . LYS B 1 220 ? 13.430 66.749 13.186 1.00 39.42 220 LYS B N 1
ATOM 6381 C CA . LYS B 1 220 ? 12.333 66.017 13.784 1.00 34.18 220 LYS B CA 1
ATOM 6382 C C . LYS B 1 220 ? 11.248 66.985 14.241 1.00 34.76 220 LYS B C 1
ATOM 6383 O O . LYS B 1 220 ? 10.100 66.575 14.414 1.00 31.67 220 LYS B O 1
ATOM 6389 N N . ALA B 1 221 ? 11.635 68.255 14.433 1.00 32.54 221 ALA B N 1
ATOM 6390 C CA . ALA B 1 221 ? 10.693 69.310 14.766 1.00 36.72 221 ALA B CA 1
ATOM 6391 C C . ALA B 1 221 ? 9.740 69.515 13.595 1.00 37.86 221 ALA B C 1
ATOM 6392 O O . ALA B 1 221 ? 8.562 69.813 13.787 1.00 43.35 221 ALA B O 1
ATOM 6394 N N . LYS B 1 222 ? 10.276 69.364 12.383 1.00 36.57 222 LYS B N 1
ATOM 6395 C CA . LYS B 1 222 ? 9.509 69.576 11.171 1.00 36.33 222 LYS B CA 1
ATOM 6396 C C . LYS B 1 222 ? 8.435 68.492 11.101 1.00 35.45 222 LYS B C 1
ATOM 6397 O O . LYS B 1 222 ? 7.277 68.795 10.812 1.00 35.34 222 LYS B O 1
ATOM 6403 N N . LEU B 1 223 ? 8.822 67.243 11.408 1.00 31.72 223 LEU B N 1
ATOM 6404 C CA . LEU B 1 223 ? 7.881 66.136 11.456 1.00 32.47 223 LEU B CA 1
ATOM 6405 C C . LEU B 1 223 ? 6.822 66.411 12.523 1.00 32.85 223 LEU B C 1
ATOM 6406 O O . LEU B 1 223 ? 5.627 66.325 12.241 1.00 35.66 223 LEU B O 1
ATOM 6411 N N . VAL B 1 224 ? 7.255 66.765 13.737 1.00 29.03 224 VAL B N 1
ATOM 6412 C CA . VAL B 1 224 ? 6.299 66.981 14.809 1.00 29.56 224 VAL B CA 1
ATOM 6413 C C . VAL B 1 224 ? 5.279 68.040 14.379 1.00 32.53 224 VAL B C 1
ATOM 6414 O O . VAL B 1 224 ? 4.073 67.843 14.564 1.00 29.29 224 VAL B O 1
ATOM 6418 N N . GLU B 1 225 ? 5.766 69.142 13.790 1.00 35.03 225 GLU B N 1
ATOM 6419 C CA . GLU B 1 225 ? 4.907 70.285 13.488 1.00 40.63 225 GLU B CA 1
ATOM 6420 C C . GLU B 1 225 ? 3.908 69.931 12.386 1.00 36.15 225 GLU B C 1
ATOM 6421 O O . GLU B 1 225 ? 2.834 70.512 12.347 1.00 36.82 225 GLU B O 1
ATOM 6427 N N . ALA B 1 226 ? 4.286 68.993 11.507 1.00 31.59 226 ALA B N 1
ATOM 6428 C CA . ALA B 1 226 ? 3.482 68.534 10.382 1.00 30.86 226 ALA B CA 1
ATOM 6429 C C . ALA B 1 226 ? 2.467 67.467 10.805 1.00 33.35 226 ALA B C 1
ATOM 6430 O O . ALA B 1 226 ? 1.701 66.981 9.969 1.00 35.45 226 ALA B O 1
ATOM 6432 N N . GLY B 1 227 ? 2.485 67.062 12.085 1.00 30.12 227 GLY B N 1
ATOM 6433 C CA . GLY B 1 227 ? 1.519 66.088 12.560 1.00 26.70 227 GLY B CA 1
ATOM 6434 C C . GLY B 1 227 ? 1.980 64.645 12.382 1.00 25.28 227 GLY B C 1
ATOM 6435 O O . GLY B 1 227 ? 1.157 63.736 12.343 1.00 26.08 227 GLY B O 1
ATOM 6436 N N . ALA B 1 228 ? 3.296 64.419 12.326 1.00 22.45 228 ALA B N 1
ATOM 6437 C CA . ALA B 1 228 ? 3.782 63.047 12.296 1.00 22.40 228 ALA B CA 1
ATOM 6438 C C . ALA B 1 228 ? 3.256 62.263 13.498 1.00 22.70 228 ALA B C 1
ATOM 6439 O O . ALA B 1 228 ? 3.045 62.815 14.582 1.00 24.96 228 ALA B O 1
ATOM 6441 N N . PRO B 1 229 ? 3.059 60.937 13.347 1.00 21.23 229 PRO B N 1
ATOM 6442 C CA . PRO B 1 229 ? 2.594 60.096 14.451 1.00 21.84 229 PRO B CA 1
ATOM 6443 C C . PRO B 1 229 ? 3.739 59.746 15.402 1.00 25.14 229 PRO B C 1
ATOM 6444 O O . PRO B 1 229 ? 4.916 59.816 15.025 1.00 27.40 229 PRO B O 1
ATOM 6448 N N . LEU B 1 230 ? 3.364 59.356 16.627 1.00 24.11 230 LEU B N 1
ATOM 6449 C CA . LEU B 1 230 ? 4.299 59.093 17.703 1.00 25.44 230 LEU B CA 1
ATOM 6450 C C . LEU B 1 230 ? 5.305 58.019 17.272 1.00 25.28 230 LEU B C 1
ATOM 6451 O O . LEU B 1 230 ? 6.477 58.084 17.641 1.00 24.61 230 LEU B O 1
ATOM 6456 N N . GLU B 1 231 ? 4.850 57.068 16.447 1.00 24.14 231 GLU B N 1
ATOM 6457 C CA . GLU B 1 231 ? 5.674 55.998 15.909 1.00 24.62 231 GLU B CA 1
ATOM 6458 C C . GLU B 1 231 ? 6.997 56.538 15.355 1.00 27.50 231 GLU B C 1
ATOM 6459 O O . GLU B 1 231 ? 8.008 55.837 15.435 1.00 28.76 231 GLU B O 1
ATOM 6465 N N . LEU B 1 232 ? 6.998 57.741 14.754 1.00 26.26 232 LEU B N 1
ATOM 6466 C CA . LEU B 1 232 ? 8.179 58.185 14.017 1.00 27.70 232 LEU B CA 1
ATOM 6467 C C . LEU B 1 232 ? 9.178 58.857 14.956 1.00 29.29 232 LEU B C 1
ATOM 6468 O O . LEU B 1 232 ? 10.249 59.277 14.517 1.00 33.67 232 LEU B O 1
ATOM 6473 N N . LEU B 1 233 ? 8.815 58.986 16.234 1.00 26.72 233 LEU B N 1
ATOM 6474 C CA . LEU B 1 233 ? 9.701 59.593 17.207 1.00 25.08 233 LEU B CA 1
ATOM 6475 C C . LEU B 1 233 ? 10.302 58.507 18.094 1.00 24.97 233 LEU B C 1
ATOM 6476 O O . LEU B 1 233 ? 10.912 58.810 19.106 1.00 27.53 233 LEU B O 1
ATOM 6481 N N . TYR B 1 234 ? 10.168 57.240 17.703 1.00 25.21 234 TYR B N 1
ATOM 6482 C CA . TYR B 1 234 ? 10.604 56.144 18.554 1.00 26.21 234 TYR B CA 1
ATOM 6483 C C . TYR B 1 234 ? 12.129 56.097 18.618 1.00 28.56 234 TYR B C 1
ATOM 6484 O O . TYR B 1 234 ? 12.769 56.160 17.574 1.00 31.26 234 TYR B O 1
ATOM 6493 N N . PRO B 1 235 ? 12.791 55.922 19.793 1.00 30.35 235 PRO B N 1
ATOM 6494 C CA . PRO B 1 235 ? 12.160 55.994 21.125 1.00 27.66 235 PRO B CA 1
ATOM 6495 C C . PRO B 1 235 ? 12.113 57.428 21.660 1.00 27.54 235 PRO B C 1
ATOM 6496 O O . PRO B 1 235 ? 13.114 58.127 21.502 1.00 27.73 235 PRO B O 1
ATOM 6500 N N . ILE B 1 236 ? 10.986 57.885 22.271 1.00 23.81 236 ILE B N 1
ATOM 6501 C CA . ILE B 1 236 ? 10.854 59.321 22.518 1.00 23.04 236 ILE B CA 1
ATOM 6502 C C . ILE B 1 236 ? 11.920 59.750 23.507 1.00 22.64 236 ILE B C 1
ATOM 6503 O O . ILE B 1 236 ? 12.095 60.951 23.683 1.00 22.84 236 ILE B O 1
ATOM 6508 N N . ALA B 1 237 ? 12.452 58.795 24.273 1.00 22.34 237 ALA B N 1
ATOM 6509 C CA . ALA B 1 237 ? 13.451 59.123 25.273 1.00 23.94 237 ALA B CA 1
ATOM 6510 C C . ALA B 1 237 ? 14.549 59.972 24.628 1.00 25.50 237 ALA B C 1
ATOM 6511 O O . ALA B 1 237 ? 15.093 60.846 25.289 1.00 27.27 237 ALA B O 1
ATOM 6513 N N . GLN B 1 238 ? 14.839 59.750 23.333 1.00 25.62 238 GLN B N 1
ATOM 6514 C CA . GLN B 1 238 ? 15.896 60.516 22.696 1.00 27.01 238 GLN B CA 1
ATOM 6515 C C . GLN B 1 238 ? 15.588 62.016 22.715 1.00 26.84 238 GLN B C 1
ATOM 6516 O O . GLN B 1 238 ? 16.531 62.792 22.582 1.00 25.83 238 GLN B O 1
ATOM 6522 N N . TYR B 1 239 ? 14.315 62.416 22.968 1.00 23.85 239 TYR B N 1
ATOM 6523 C CA . TYR B 1 239 ? 13.900 63.816 22.887 1.00 23.97 239 TYR B CA 1
ATOM 6524 C C . TYR B 1 239 ? 13.482 64.405 24.234 1.00 24.07 239 TYR B C 1
ATOM 6525 O O . TYR B 1 239 ? 12.915 65.503 24.293 1.00 25.84 239 TYR B O 1
ATOM 6534 N N . LEU B 1 240 ? 13.755 63.694 25.328 1.00 24.37 240 LEU B N 1
ATOM 6535 C CA . LEU B 1 240 ? 13.369 64.201 26.640 1.00 23.21 240 LEU B CA 1
ATOM 6536 C C . LEU B 1 240 ? 14.494 65.086 27.188 1.00 22.58 240 LEU B C 1
ATOM 6537 O O . LEU B 1 240 ? 15.669 64.830 26.899 1.00 20.42 240 LEU B O 1
ATOM 6542 N N . LYS B 1 241 ? 14.130 66.111 27.978 1.00 20.88 241 LYS B N 1
ATOM 6543 C CA . LYS B 1 241 ? 15.105 66.832 28.785 1.00 22.43 241 LYS B CA 1
ATOM 6544 C C . LYS B 1 241 ? 14.407 67.337 30.046 1.00 23.16 241 LYS B C 1
ATOM 6545 O O . LYS B 1 241 ? 13.186 67.510 30.028 1.00 22.46 241 LYS B O 1
ATOM 6551 N N . LEU B 1 242 ? 15.178 67.523 31.134 1.00 21.66 242 LEU B N 1
ATOM 6552 C CA . LEU B 1 242 ? 14.676 68.251 32.291 1.00 21.54 242 LEU B CA 1
ATOM 6553 C C . LEU B 1 242 ? 14.792 69.739 31.982 1.00 21.80 242 LEU B C 1
ATOM 6554 O O . LEU B 1 242 ? 15.633 70.140 31.182 1.00 21.78 242 LEU B O 1
ATOM 6559 N N . LYS B 1 243 ? 13.969 70.549 32.645 1.00 21.85 243 LYS B N 1
ATOM 6560 C CA . LYS B 1 243 ? 14.121 71.985 32.553 1.00 23.74 243 LYS B CA 1
ATOM 6561 C C . LYS B 1 243 ? 13.914 72.590 33.934 1.00 25.04 243 LYS B C 1
ATOM 6562 O O . LYS B 1 243 ? 13.174 72.035 34.747 1.00 24.70 243 LYS B O 1
ATOM 6568 N N . GLY B 1 244 ? 14.573 73.737 34.165 1.00 25.71 244 GLY B N 1
ATOM 6569 C CA . GLY B 1 244 ? 14.348 74.551 35.350 1.00 24.00 244 GLY B CA 1
ATOM 6570 C C . GLY B 1 244 ? 13.092 75.407 35.177 1.00 22.26 244 GLY B C 1
ATOM 6571 O O . GLY B 1 244 ? 12.495 75.398 34.111 1.00 21.61 244 GLY B O 1
ATOM 6572 N N . PRO B 1 245 ? 12.663 76.170 36.207 1.00 21.87 245 PRO B N 1
ATOM 6573 C CA . PRO B 1 245 ? 11.429 76.962 36.124 1.00 23.29 245 PRO B CA 1
ATOM 6574 C C . PRO B 1 245 ? 11.599 78.267 35.345 1.00 25.22 245 PRO B C 1
ATOM 6575 O O . PRO B 1 245 ? 10.611 78.970 35.125 1.00 23.86 245 PRO B O 1
ATOM 6579 N N . ASN B 1 246 ? 12.863 78.591 34.998 1.00 25.04 246 ASN B N 1
ATOM 6580 C CA . ASN B 1 246 ? 13.261 79.780 34.240 1.00 27.58 246 ASN B CA 1
ATOM 6581 C C . ASN B 1 246 ? 14.686 79.556 33.726 1.00 28.88 246 ASN B C 1
ATOM 6582 O O . ASN B 1 246 ? 15.371 78.627 34.172 1.00 30.42 246 ASN B O 1
ATOM 6587 N N . THR B 1 247 ? 15.119 80.387 32.770 1.00 28.31 247 THR B N 1
ATOM 6588 C CA . THR B 1 247 ? 16.491 80.340 32.275 1.00 29.83 247 THR B CA 1
ATOM 6589 C C . THR B 1 247 ? 17.144 81.711 32.474 1.00 31.64 247 THR B C 1
ATOM 6590 O O . THR B 1 247 ? 16.447 82.692 32.714 1.00 29.79 247 THR B O 1
ATOM 6594 N N . GLY B 1 248 ? 18.484 81.761 32.396 1.00 32.37 248 GLY B N 1
ATOM 6595 C CA . GLY B 1 248 ? 19.246 82.975 32.655 1.00 29.96 248 GLY B CA 1
ATOM 6596 C C . GLY B 1 248 ? 19.674 83.693 31.373 1.00 30.87 248 GLY B C 1
ATOM 6597 O O . GLY B 1 248 ? 19.194 83.360 30.282 1.00 30.08 248 GLY B O 1
ATOM 6598 N N . PHE B 1 249 ? 20.550 84.706 31.523 1.00 27.47 249 PHE B N 1
ATOM 6599 C CA . PHE B 1 249 ? 21.231 85.300 30.381 1.00 25.05 249 PHE B CA 1
ATOM 6600 C C . PHE B 1 249 ? 22.653 84.757 30.330 1.00 24.28 249 PHE B C 1
ATOM 6601 O O . PHE B 1 249 ? 23.314 84.638 31.369 1.00 23.52 249 PHE B O 1
ATOM 6609 N N . GLY B 1 250 ? 23.116 84.434 29.119 1.00 22.32 250 GLY B N 1
ATOM 6610 C CA . GLY B 1 250 ? 24.485 83.977 28.980 1.00 24.09 250 GLY B CA 1
ATOM 6611 C C . GLY B 1 250 ? 25.228 84.752 27.892 1.00 26.62 250 GLY B C 1
ATOM 6612 O O . GLY B 1 250 ? 24.825 84.692 26.727 1.00 28.48 250 GLY B O 1
ATOM 6613 N N . GLY B 1 251 ? 26.315 85.448 28.276 1.00 24.40 251 GLY B N 1
ATOM 6614 C CA . GLY B 1 251 ? 27.156 86.134 27.306 1.00 22.38 251 GLY B CA 1
ATOM 6615 C C . GLY B 1 251 ? 28.645 86.050 27.644 1.00 23.65 251 GLY B C 1
ATOM 6616 O O . GLY B 1 251 ? 29.042 85.665 28.750 1.00 22.43 251 GLY B O 1
ATOM 6617 N N . ILE B 1 252 ? 29.480 86.438 26.676 1.00 24.13 252 ILE B N 1
ATOM 6618 C CA . ILE B 1 252 ? 30.908 86.518 26.929 1.00 25.34 252 ILE B CA 1
ATOM 6619 C C . ILE B 1 252 ? 31.173 87.518 28.061 1.00 27.62 252 ILE B C 1
ATOM 6620 O O . ILE B 1 252 ? 30.509 88.549 28.176 1.00 28.84 252 ILE B O 1
ATOM 6625 N N . LEU B 1 253 ? 32.116 87.168 28.943 1.00 28.17 253 LEU B N 1
ATOM 6626 C CA . LEU B 1 253 ? 32.461 88.004 30.081 1.00 26.92 253 LEU B CA 1
ATOM 6627 C C . LEU B 1 253 ? 33.538 89.008 29.650 1.00 31.02 253 LEU B C 1
ATOM 6628 O O . LEU B 1 253 ? 34.591 88.592 29.141 1.00 29.86 253 LEU B O 1
ATOM 6633 N N . LEU B 1 254 ? 33.266 90.319 29.854 1.00 28.12 254 LEU B N 1
ATOM 6634 C CA . LEU B 1 254 ? 34.214 91.388 29.531 1.00 28.27 254 LEU B CA 1
ATOM 6635 C C . LEU B 1 254 ? 34.536 92.240 30.764 1.00 29.66 254 LEU B C 1
ATOM 6636 O O . LEU B 1 254 ? 33.815 92.210 31.767 1.00 31.10 254 LEU B O 1
ATOM 6641 N N . SER B 1 255 ? 35.636 93.006 30.670 1.00 32.35 255 SER B N 1
ATOM 6642 C CA . SER B 1 255 ? 36.134 93.872 31.739 1.00 33.91 255 SER B CA 1
ATOM 6643 C C . SER B 1 255 ? 35.675 95.312 31.537 1.00 32.02 255 SER B C 1
ATOM 6644 O O . SER B 1 255 ? 35.684 95.814 30.410 1.00 33.32 255 SER B O 1
ATOM 6647 N N . PRO B 1 256 ? 35.311 96.028 32.624 1.00 31.89 256 PRO B N 1
ATOM 6648 C CA . PRO B 1 256 ? 35.018 97.467 32.540 1.00 32.48 256 PRO B CA 1
ATOM 6649 C C . PRO B 1 256 ? 36.201 98.309 32.044 1.00 34.20 256 PRO B C 1
ATOM 6650 O O . PRO B 1 256 ? 36.001 99.378 31.468 1.00 32.43 256 PRO B O 1
ATOM 6654 N N . LYS B 1 257 ? 37.429 97.777 32.170 1.00 36.75 257 LYS B N 1
ATOM 6655 C CA . LYS B 1 257 ? 38.622 98.437 31.643 1.00 35.29 257 LYS B CA 1
ATOM 6656 C C . LYS B 1 257 ? 38.499 98.708 30.140 1.00 33.98 257 LYS B C 1
ATOM 6657 O O . LYS B 1 257 ? 39.238 99.519 29.588 1.00 40.21 257 LYS B O 1
ATOM 6663 N N . ILE B 1 258 ? 37.565 98.054 29.455 1.00 30.60 258 ILE B N 1
ATOM 6664 C CA . ILE B 1 258 ? 37.464 98.313 28.024 1.00 31.24 258 ILE B CA 1
ATOM 6665 C C . ILE B 1 258 ? 36.744 99.643 27.763 1.00 30.77 258 ILE B C 1
ATOM 6666 O O . ILE B 1 258 ? 36.842 100.180 26.661 1.00 31.58 258 ILE B O 1
ATOM 6671 N N . LEU B 1 259 ? 35.964 100.141 28.737 1.00 30.62 259 LEU B N 1
ATOM 6672 C CA . LEU B 1 259 ? 34.985 101.201 28.454 1.00 32.72 259 LEU B CA 1
ATOM 6673 C C . LEU B 1 259 ? 35.637 102.509 27.965 1.00 33.87 259 LEU B C 1
ATOM 6674 O O . LEU B 1 259 ? 35.158 103.092 26.974 1.00 34.24 259 LEU B O 1
ATOM 6679 N N . PRO B 1 260 ? 36.736 103.015 28.599 1.00 30.92 260 PRO B N 1
ATOM 6680 C CA . PRO B 1 260 ? 37.410 104.223 28.109 1.00 33.57 260 PRO B CA 1
ATOM 6681 C C . PRO B 1 260 ? 37.925 104.049 26.682 1.00 38.99 260 PRO B C 1
ATOM 6682 O O . PRO B 1 260 ? 37.774 104.958 25.851 1.00 41.56 260 PRO B O 1
ATOM 6686 N N . PHE B 1 261 ? 38.466 102.856 26.379 1.00 36.68 261 PHE B N 1
ATOM 6687 C CA . PHE B 1 261 ? 38.917 102.583 25.019 1.00 35.02 261 PHE B CA 1
ATOM 6688 C C . PHE B 1 261 ? 37.762 102.665 24.030 1.00 35.48 261 PHE B C 1
ATOM 6689 O O . PHE B 1 261 ? 38.020 102.765 22.840 1.00 39.57 261 PHE B O 1
ATOM 6697 N N . LEU B 1 262 ? 36.508 102.658 24.509 1.00 34.90 262 LEU B N 1
ATOM 6698 C CA . LEU B 1 262 ? 35.376 102.747 23.592 1.00 36.54 262 LEU B CA 1
ATOM 6699 C C . LEU B 1 262 ? 34.831 104.173 23.561 1.00 38.54 262 LEU B C 1
ATOM 6700 O O . LEU B 1 262 ? 33.857 104.466 22.864 1.00 39.55 262 LEU B O 1
ATOM 6705 N N . GLY B 1 263 ? 35.452 105.061 24.342 1.00 39.29 263 GLY B N 1
ATOM 6706 C CA . GLY B 1 263 ? 34.910 106.402 24.481 1.00 39.77 263 GLY B CA 1
ATOM 6707 C C . GLY B 1 263 ? 33.676 106.437 25.386 1.00 41.10 263 GLY B C 1
ATOM 6708 O O . GLY B 1 263 ? 32.789 107.262 25.176 1.00 40.38 263 GLY B O 1
ATOM 6709 N N . LEU B 1 264 ? 33.641 105.562 26.405 1.00 37.13 264 LEU B N 1
ATOM 6710 C CA . LEU B 1 264 ? 32.531 105.490 27.346 1.00 34.47 264 LEU B CA 1
ATOM 6711 C C . LEU B 1 264 ? 33.069 105.705 28.754 1.00 32.97 264 LEU B C 1
ATOM 6712 O O . LEU B 1 264 ? 34.275 105.568 28.989 1.00 31.65 264 LEU B O 1
ATOM 6717 N N . HIS B 1 265 ? 32.151 105.985 29.689 1.00 29.25 265 HIS B N 1
ATOM 6718 C CA . HIS B 1 265 ? 32.516 106.166 31.088 1.00 26.78 265 HIS B CA 1
ATOM 6719 C C . HIS B 1 265 ? 32.599 104.831 31.824 1.00 28.22 265 HIS B C 1
ATOM 6720 O O . HIS B 1 265 ? 32.032 103.828 31.396 1.00 27.65 265 HIS B O 1
ATOM 6727 N N . GLY B 1 266 ? 33.234 104.859 32.998 1.00 29.36 266 GLY B N 1
ATOM 6728 C CA . GLY B 1 266 ? 33.466 103.647 33.763 1.00 28.24 266 GLY B CA 1
ATOM 6729 C C . GLY B 1 266 ? 32.203 103.091 34.421 1.00 30.87 266 GLY B C 1
ATOM 6730 O O . GLY B 1 266 ? 31.058 103.440 34.090 1.00 29.17 266 GLY B O 1
ATOM 6731 N N . LEU B 1 267 ? 32.443 102.208 35.389 1.00 29.10 267 LEU B N 1
ATOM 6732 C CA . LEU B 1 267 ? 31.358 101.418 35.933 1.00 31.72 267 LEU B CA 1
ATOM 6733 C C . LEU B 1 267 ? 31.476 101.389 37.454 1.00 30.38 267 LEU B C 1
ATOM 6734 O O . LEU B 1 267 ? 32.525 101.088 38.016 1.00 33.03 267 LEU B O 1
ATOM 6739 N N . GLU B 1 268 ? 30.382 101.720 38.120 1.00 26.99 268 GLU B N 1
ATOM 6740 C CA . GLU B 1 268 ? 30.385 101.724 39.565 1.00 29.82 268 GLU B CA 1
ATOM 6741 C C . GLU B 1 268 ? 30.778 100.340 40.097 1.00 32.39 268 GLU B C 1
ATOM 6742 O O . GLU B 1 268 ? 30.415 99.311 39.535 1.00 33.23 268 GLU B O 1
ATOM 6748 N N . ASP B 1 269 ? 31.522 100.333 41.204 1.00 35.22 269 ASP B N 1
ATOM 6749 C CA . ASP B 1 269 ? 31.776 99.157 42.013 1.00 35.81 269 ASP B CA 1
ATOM 6750 C C . ASP B 1 269 ? 30.465 98.440 42.359 1.00 37.04 269 ASP B C 1
ATOM 6751 O O . ASP B 1 269 ? 29.445 99.079 42.627 1.00 36.37 269 ASP B O 1
ATOM 6756 N N . GLY B 1 270 ? 30.520 97.096 42.355 1.00 36.58 270 GLY B N 1
ATOM 6757 C CA . GLY B 1 270 ? 29.418 96.222 42.738 1.00 33.57 270 GLY B CA 1
ATOM 6758 C C . GLY B 1 270 ? 28.330 96.091 41.666 1.00 33.08 270 GLY B C 1
ATOM 6759 O O . GLY B 1 270 ? 27.273 95.526 41.949 1.00 35.75 270 GLY B O 1
ATOM 6760 N N . GLY B 1 271 ? 28.581 96.602 40.446 1.00 29.44 271 GLY B N 1
ATOM 6761 C CA . GLY B 1 271 ? 27.539 96.702 39.426 1.00 30.02 271 GLY B CA 1
ATOM 6762 C C . GLY B 1 271 ? 27.952 96.006 38.132 1.00 30.48 271 GLY B C 1
ATOM 6763 O O . GLY B 1 271 ? 29.128 95.700 37.939 1.00 31.63 271 GLY B O 1
ATOM 6764 N N . LEU B 1 272 ? 26.995 95.723 37.245 1.00 28.83 272 LEU B N 1
ATOM 6765 C CA . LEU B 1 272 ? 27.392 95.018 36.039 1.00 28.79 272 LEU B CA 1
ATOM 6766 C C . LEU B 1 272 ? 26.540 95.458 34.866 1.00 27.61 272 LEU B C 1
ATOM 6767 O O . LEU B 1 272 ? 25.453 95.969 35.081 1.00 28.26 272 LEU B O 1
ATOM 6772 N N . LEU B 1 273 ? 27.081 95.342 33.645 1.00 28.38 273 LEU B N 1
ATOM 6773 C CA . LEU B 1 273 ? 26.270 95.608 32.459 1.00 26.80 273 LEU B CA 1
ATOM 6774 C C . LEU B 1 273 ? 26.055 94.284 31.742 1.00 25.58 273 LEU B C 1
ATOM 6775 O O . LEU B 1 273 ? 26.849 93.358 31.903 1.00 24.93 273 LEU B O 1
ATOM 6780 N N . ALA B 1 274 ? 25.009 94.229 30.917 1.00 25.22 274 ALA B N 1
ATOM 6781 C CA . ALA B 1 274 ? 24.696 93.023 30.170 1.00 27.34 274 ALA B CA 1
ATOM 6782 C C . ALA B 1 274 ? 23.902 93.419 28.933 1.00 26.12 274 ALA B C 1
ATOM 6783 O O . ALA B 1 274 ? 23.139 94.380 28.970 1.00 26.52 274 ALA B O 1
ATOM 6785 N N . TYR B 1 275 ? 24.071 92.669 27.844 1.00 25.98 275 TYR B N 1
ATOM 6786 C CA . TYR B 1 275 ? 23.400 93.040 26.611 1.00 26.51 275 TYR B CA 1
ATOM 6787 C C . TYR B 1 275 ? 21.976 92.506 26.629 1.00 27.00 275 TYR B C 1
ATOM 6788 O O . TYR B 1 275 ? 21.628 91.669 25.802 1.00 28.31 275 TYR B O 1
ATOM 6797 N N . THR B 1 276 ? 21.161 92.972 27.586 1.00 28.29 276 THR B N 1
ATOM 6798 C CA . THR B 1 276 ? 19.763 92.565 27.654 1.00 30.48 276 THR B CA 1
ATOM 6799 C C . THR B 1 276 ? 18.929 93.609 28.383 1.00 30.22 276 THR B C 1
ATOM 6800 O O . THR B 1 276 ? 19.413 94.289 29.282 1.00 31.98 276 THR B O 1
ATOM 6804 N N . ARG B 1 277 ? 17.650 93.675 28.025 1.00 33.55 277 ARG B N 1
ATOM 6805 C CA . ARG B 1 277 ? 16.734 94.593 28.686 1.00 39.43 277 ARG B CA 1
ATOM 6806 C C . ARG B 1 277 ? 15.847 93.842 29.689 1.00 39.10 277 ARG B C 1
ATOM 6807 O O . ARG B 1 277 ? 14.805 94.339 30.089 1.00 38.40 277 ARG B O 1
ATOM 6815 N N . ARG B 1 278 ? 16.263 92.645 30.111 1.00 37.40 278 ARG B N 1
ATOM 6816 C CA . ARG B 1 278 ? 15.410 91.807 30.932 1.00 36.41 278 ARG B CA 1
ATOM 6817 C C . ARG B 1 278 ? 15.410 92.306 32.377 1.00 37.57 278 ARG B C 1
ATOM 6818 O O . ARG B 1 278 ? 14.422 92.131 33.081 1.00 43.77 278 ARG B O 1
ATOM 6826 N N . TRP B 1 279 ? 16.523 92.906 32.826 1.00 34.96 279 TRP B N 1
ATOM 6827 C CA . TRP B 1 279 ? 16.577 93.594 34.107 1.00 32.39 279 TRP B CA 1
ATOM 6828 C C . TRP B 1 279 ? 16.592 95.106 33.868 1.00 33.94 279 TRP B C 1
ATOM 6829 O O . TRP B 1 279 ? 16.881 95.558 32.758 1.00 34.11 279 TRP B O 1
ATOM 6840 N N . ARG B 1 280 ? 16.221 95.866 34.903 1.00 33.74 280 ARG B N 1
ATOM 6841 C CA . ARG B 1 280 ? 16.254 97.320 34.890 1.00 38.27 280 ARG B CA 1
ATOM 6842 C C . ARG B 1 280 ? 17.392 97.811 35.787 1.00 34.33 280 ARG B C 1
ATOM 6843 O O . ARG B 1 280 ? 17.719 97.180 36.803 1.00 29.11 280 ARG B O 1
ATOM 6851 N N . PRO B 1 281 ? 17.995 98.984 35.467 1.00 31.60 281 PRO B N 1
ATOM 6852 C CA . PRO B 1 281 ? 19.068 99.540 36.297 1.00 30.88 281 PRO B CA 1
ATOM 6853 C C . PRO B 1 281 ? 18.581 99.542 37.745 1.00 32.37 281 PRO B C 1
ATOM 6854 O O . PRO B 1 281 ? 17.426 99.872 38.011 1.00 31.81 281 PRO B O 1
ATOM 6858 N N . GLY B 1 282 ? 19.460 99.146 38.671 1.00 31.95 282 GLY B N 1
ATOM 6859 C CA . GLY B 1 282 ? 19.084 99.052 40.073 1.00 31.30 282 GLY B CA 1
ATOM 6860 C C . GLY B 1 282 ? 18.791 97.620 40.535 1.00 33.58 282 GLY B C 1
ATOM 6861 O O . GLY B 1 282 ? 19.005 97.301 41.702 1.00 33.58 282 GLY B O 1
ATOM 6862 N N . GLU B 1 283 ? 18.301 96.746 39.641 1.00 35.60 283 GLU B N 1
ATOM 6863 C CA . GLU B 1 283 ? 17.858 95.421 40.073 1.00 35.95 283 GLU B CA 1
ATOM 6864 C C . GLU B 1 283 ? 19.050 94.507 40.338 1.00 33.86 283 GLU B C 1
ATOM 6865 O O . GLU B 1 283 ? 20.079 94.595 39.655 1.00 31.98 283 GLU B O 1
ATOM 6871 N N . ARG B 1 284 ? 18.869 93.611 41.315 1.00 32.59 284 ARG B N 1
ATOM 6872 C CA . ARG B 1 284 ? 19.858 92.603 41.664 1.00 34.56 284 ARG B CA 1
ATOM 6873 C C . ARG B 1 284 ? 19.692 91.388 40.743 1.00 35.98 284 ARG B C 1
ATOM 6874 O O . ARG B 1 284 ? 18.589 91.105 40.275 1.00 38.59 284 ARG B O 1
ATOM 6882 N N . VAL B 1 285 ? 20.815 90.713 40.453 1.00 31.38 285 VAL B N 1
ATOM 6883 C CA . VAL B 1 285 ? 20.891 89.535 39.610 1.00 30.48 285 VAL B CA 1
ATOM 6884 C C . VAL B 1 285 ? 21.938 88.617 40.220 1.00 29.44 285 VAL B C 1
ATOM 6885 O O . VAL B 1 285 ? 22.797 89.086 40.962 1.00 32.98 285 VAL B O 1
ATOM 6889 N N . ILE B 1 286 ? 21.866 87.320 39.898 1.00 27.05 286 ILE B N 1
ATOM 6890 C CA . ILE B 1 286 ? 22.886 86.403 40.373 1.00 26.17 286 ILE B CA 1
ATOM 6891 C C . ILE B 1 286 ? 23.827 86.161 39.210 1.00 27.49 286 ILE B C 1
ATOM 6892 O O . ILE B 1 286 ? 23.394 85.809 38.106 1.00 30.23 286 ILE B O 1
ATOM 6897 N N . PHE B 1 287 ? 25.096 86.483 39.470 1.00 26.75 287 PHE B N 1
ATOM 6898 C CA . PHE B 1 287 ? 26.187 86.305 38.532 1.00 24.36 287 PHE B CA 1
ATOM 6899 C C . PHE B 1 287 ? 26.812 84.934 38.805 1.00 23.88 287 PHE B C 1
ATOM 6900 O O . PHE B 1 287 ? 27.039 84.557 39.961 1.00 22.27 287 PHE B O 1
ATOM 6908 N N . ASN B 1 288 ? 27.111 84.195 37.729 1.00 24.38 288 ASN B N 1
ATOM 6909 C CA . ASN B 1 288 ? 27.591 82.829 37.868 1.00 24.21 288 ASN B CA 1
ATOM 6910 C C . ASN B 1 288 ? 28.655 82.556 36.806 1.00 26.46 288 ASN B C 1
ATOM 6911 O O . ASN B 1 288 ? 28.574 83.033 35.671 1.00 27.37 288 ASN B O 1
ATOM 6916 N N . ARG B 1 289 ? 29.653 81.764 37.196 1.00 25.91 289 ARG B N 1
ATOM 6917 C CA . ARG B 1 289 ? 30.740 81.407 36.312 1.00 25.33 289 ARG B CA 1
ATOM 6918 C C . ARG B 1 289 ? 31.214 80.012 36.720 1.00 25.05 289 ARG B C 1
ATOM 6919 O O . ARG B 1 289 ? 31.374 79.735 37.907 1.00 26.61 289 ARG B O 1
ATOM 6927 N N . ARG B 1 290 ? 31.407 79.143 35.723 1.00 22.82 290 ARG B N 1
ATOM 6928 C CA . ARG B 1 290 ? 31.623 77.720 35.926 1.00 24.98 290 ARG B CA 1
ATOM 6929 C C . ARG B 1 290 ? 33.117 77.413 35.816 1.00 24.57 290 ARG B C 1
ATOM 6930 O O . ARG B 1 290 ? 33.818 78.101 35.084 1.00 23.80 290 ARG B O 1
ATOM 6938 N N . PRO B 1 291 ? 33.656 76.325 36.424 1.00 28.46 291 PRO B N 1
ATOM 6939 C CA . PRO B 1 291 ? 32.867 75.334 37.174 1.00 28.83 291 PRO B CA 1
ATOM 6940 C C . PRO B 1 291 ? 32.267 75.871 38.467 1.00 29.70 291 PRO B C 1
ATOM 6941 O O . PRO B 1 291 ? 32.839 76.755 39.096 1.00 36.34 291 PRO B O 1
ATOM 6945 N N . ASP B 1 292 ? 31.097 75.345 38.832 1.00 29.69 292 ASP B N 1
ATOM 6946 C CA . ASP B 1 292 ? 30.492 75.616 40.124 1.00 30.16 292 ASP B CA 1
ATOM 6947 C C . ASP B 1 292 ? 31.320 74.915 41.203 1.00 31.86 292 ASP B C 1
ATOM 6948 O O . ASP B 1 292 ? 31.545 73.700 41.139 1.00 30.38 292 ASP B O 1
ATOM 6953 N N . LEU B 1 293 ? 31.748 75.690 42.206 1.00 29.33 293 LEU B N 1
ATOM 6954 C CA . LEU B 1 293 ? 32.659 75.199 43.229 1.00 28.17 293 LEU B CA 1
ATOM 6955 C C . LEU B 1 293 ? 31.879 74.781 44.478 1.00 28.69 293 LEU B C 1
ATOM 6956 O O . LEU B 1 293 ? 30.860 75.397 44.803 1.00 27.12 293 LEU B O 1
ATOM 6961 N N . PRO B 1 294 ? 32.357 73.738 45.210 1.00 29.34 294 PRO B N 1
ATOM 6962 C CA . PRO B 1 294 ? 31.653 73.170 46.367 1.00 30.06 294 PRO B CA 1
ATOM 6963 C C . PRO B 1 294 ? 31.204 74.098 47.494 1.00 33.62 294 PRO B C 1
ATOM 6964 O O . PRO B 1 294 ? 30.257 73.761 48.200 1.00 34.40 294 PRO B O 1
ATOM 6968 N N . THR B 1 295 ? 31.886 75.242 47.656 1.00 37.14 295 THR B N 1
ATOM 6969 C CA . THR B 1 295 ? 31.553 76.247 48.660 1.00 37.73 295 THR B CA 1
ATOM 6970 C C . THR B 1 295 ? 30.302 77.059 48.304 1.00 37.68 295 THR B C 1
ATOM 6971 O O . THR B 1 295 ? 29.702 77.669 49.186 1.00 40.63 295 THR B O 1
ATOM 6975 N N . GLY B 1 296 ? 29.942 77.139 47.015 1.00 40.21 296 GLY B N 1
ATOM 6976 C CA . GLY B 1 296 ? 28.837 77.994 46.584 1.00 36.86 296 GLY B CA 1
ATOM 6977 C C . GLY B 1 296 ? 29.313 79.352 46.053 1.00 34.31 296 GLY B C 1
ATOM 6978 O O . GLY B 1 296 ? 28.510 80.231 45.709 1.00 32.74 296 GLY B O 1
ATOM 6979 N N . GLN B 1 297 ? 30.636 79.490 45.931 1.00 30.85 297 GLN B N 1
ATOM 6980 C CA . GLN B 1 297 ? 31.252 80.788 45.697 1.00 32.56 297 GLN B CA 1
ATOM 6981 C C . GLN B 1 297 ? 31.264 81.120 44.200 1.00 30.86 297 GLN B C 1
ATOM 6982 O O . GLN B 1 297 ? 31.757 82.178 43.80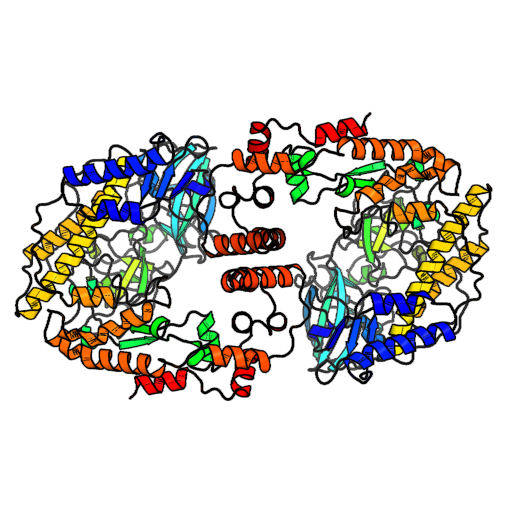4 1.00 31.57 297 GLN B O 1
ATOM 6988 N N . SER B 1 298 ? 30.696 80.233 43.367 1.00 29.74 298 SER B N 1
ATOM 6989 C CA . SER B 1 298 ? 30.626 80.490 41.932 1.00 27.95 298 SER B CA 1
ATOM 6990 C C . SER B 1 298 ? 29.410 81.356 41.596 1.00 26.70 298 SER B C 1
ATOM 6991 O O . SER B 1 298 ? 29.237 81.779 40.452 1.00 26.00 298 SER B O 1
ATOM 6994 N N . ALA B 1 299 ? 28.561 81.601 42.597 1.00 24.78 299 ALA B N 1
ATOM 6995 C CA . ALA B 1 299 ? 27.347 82.370 42.393 1.00 27.71 299 ALA B CA 1
ATOM 6996 C C . ALA B 1 299 ? 27.338 83.564 43.356 1.00 30.96 299 ALA B C 1
ATOM 6997 O O . ALA B 1 299 ? 27.398 83.373 44.571 1.00 33.04 299 ALA B O 1
ATOM 6999 N N . VAL B 1 300 ? 27.289 84.797 42.818 1.00 32.85 300 VAL B N 1
ATOM 7000 C CA . VAL B 1 300 ? 27.372 86.010 43.635 1.00 34.75 300 VAL B CA 1
ATOM 7001 C C . VAL B 1 300 ? 26.300 87.000 43.181 1.00 34.63 300 VAL B C 1
ATOM 7002 O O . VAL B 1 300 ? 25.907 87.005 42.013 1.00 35.81 300 VAL B O 1
ATOM 7006 N N . GLU B 1 301 ? 25.838 87.837 44.119 1.00 34.06 301 GLU B N 1
ATOM 7007 C CA . GLU B 1 301 ? 24.809 88.821 43.819 1.00 36.28 301 GLU B CA 1
ATOM 7008 C C . GLU B 1 301 ? 25.461 90.165 43.488 1.00 35.61 301 GLU B C 1
ATOM 7009 O O . GLU B 1 301 ? 26.339 90.633 44.204 1.00 33.89 301 GLU B O 1
ATOM 7015 N N . LEU B 1 302 ? 25.042 90.759 42.366 1.00 35.85 302 LEU B N 1
ATOM 7016 C CA . LEU B 1 302 ? 25.539 92.056 41.938 1.00 33.98 302 LEU B CA 1
ATOM 7017 C C . LEU B 1 302 ? 24.365 92.856 41.381 1.00 32.45 302 LEU B C 1
ATOM 7018 O O . LEU B 1 302 ? 23.289 92.297 41.170 1.00 32.61 302 LEU B O 1
ATOM 7023 N N . THR B 1 303 ? 24.583 94.159 41.155 1.00 33.26 303 THR B N 1
ATOM 7024 C CA . THR B 1 303 ? 23.542 95.057 40.673 1.00 32.10 303 THR B CA 1
ATOM 7025 C C . THR B 1 303 ? 23.717 95.299 39.177 1.00 30.58 303 THR B C 1
ATOM 7026 O O . THR B 1 303 ? 24.760 95.780 38.736 1.00 31.96 303 THR B O 1
ATOM 7030 N N . TYR B 1 304 ? 22.659 95.006 38.421 1.00 30.11 304 TYR B N 1
ATOM 7031 C CA . TYR B 1 304 ? 22.599 95.349 37.008 1.00 30.93 304 TYR B CA 1
ATOM 7032 C C . TYR B 1 304 ? 22.438 96.862 36.910 1.00 33.44 304 TYR B C 1
ATOM 7033 O O . TYR B 1 304 ? 21.562 97.432 37.580 1.00 36.04 304 TYR B O 1
ATOM 7042 N N . LEU B 1 305 ? 23.263 97.496 36.062 1.00 29.31 305 LEU B N 1
ATOM 7043 C CA . LEU B 1 305 ? 23.249 98.951 36.004 1.00 27.40 305 LEU B CA 1
ATOM 7044 C C . LEU B 1 305 ? 23.000 99.431 34.589 1.00 27.12 305 LEU B C 1
ATOM 7045 O O . LEU B 1 305 ? 22.952 100.639 34.374 1.00 30.13 305 LEU B O 1
ATOM 7050 N N . GLY B 1 306 ? 22.803 98.511 33.638 1.00 25.73 306 GLY B N 1
ATOM 7051 C CA . GLY B 1 306 ? 22.406 98.997 32.319 1.00 27.13 306 GLY B CA 1
ATOM 7052 C C . GLY B 1 306 ? 23.004 98.200 31.162 1.00 26.63 306 GLY B C 1
ATOM 7053 O O . GLY B 1 306 ? 23.762 97.268 31.395 1.00 27.01 306 GLY B O 1
ATOM 7054 N N . LEU B 1 307 ? 22.620 98.552 29.926 1.00 26.58 307 LEU B N 1
ATOM 7055 C CA . LEU B 1 307 ? 23.079 97.846 28.743 1.00 29.06 307 LEU B CA 1
ATOM 7056 C C . LEU B 1 307 ? 24.602 97.861 28.651 1.00 32.94 307 LEU B C 1
ATOM 7057 O O . LEU B 1 307 ? 25.232 98.866 28.947 1.00 36.05 307 LEU B O 1
ATOM 7062 N N . SER B 1 308 ? 25.188 96.731 28.242 1.00 35.16 308 SER B N 1
ATOM 7063 C CA . SER B 1 308 ? 26.584 96.669 27.839 1.00 33.23 308 SER B CA 1
ATOM 7064 C C . SER B 1 308 ? 26.707 97.269 26.443 1.00 32.85 308 SER B C 1
ATOM 7065 O O . SER B 1 308 ? 25.806 97.111 25.617 1.00 34.30 308 SER B O 1
ATOM 7068 N N . PRO B 1 309 ? 27.823 97.962 26.119 1.00 32.13 309 PRO B N 1
ATOM 7069 C CA . PRO B 1 309 ? 28.018 98.463 24.751 1.00 30.94 309 PRO B CA 1
ATOM 7070 C C . PRO B 1 309 ? 28.294 97.361 23.727 1.00 31.51 309 PRO B C 1
ATOM 7071 O O . PRO B 1 309 ? 28.058 97.585 22.537 1.00 34.57 309 PRO B O 1
ATOM 7075 N N . ILE B 1 310 ? 28.783 96.191 24.196 1.00 30.01 310 ILE B N 1
ATOM 7076 C CA . ILE B 1 310 ? 29.125 95.046 23.341 1.00 30.95 310 ILE B CA 1
ATOM 7077 C C . ILE B 1 310 ? 28.004 94.002 23.292 1.00 28.90 310 ILE B C 1
ATOM 7078 O O . ILE B 1 310 ? 27.617 93.471 24.326 1.00 31.08 310 ILE B O 1
ATOM 7083 N N . ALA B 1 311 ? 27.538 93.668 22.082 1.00 25.86 311 ALA B N 1
ATOM 7084 C CA . ALA B 1 311 ? 26.536 92.623 21.875 1.00 28.00 311 ALA B CA 1
ATOM 7085 C C . ALA B 1 311 ? 26.895 91.325 22.595 1.00 28.13 311 ALA B C 1
ATOM 7086 O O . ALA B 1 311 ? 28.061 90.940 22.684 1.00 27.79 311 ALA B O 1
ATOM 7088 N N . ASP B 1 312 ? 25.861 90.675 23.138 1.00 26.84 312 ASP B N 1
ATOM 7089 C CA . ASP B 1 312 ? 25.959 89.329 23.676 1.00 25.64 312 ASP B CA 1
ATOM 7090 C C . ASP B 1 312 ? 27.055 89.242 24.724 1.00 25.11 312 ASP B C 1
ATOM 7091 O O . ASP B 1 312 ? 27.908 88.353 24.637 1.00 25.62 312 ASP B O 1
ATOM 7096 N N . SER B 1 313 ? 27.018 90.138 25.717 1.00 22.97 313 SER B N 1
ATOM 7097 C CA . SER B 1 313 ? 28.125 90.167 26.656 1.00 22.05 313 SER B CA 1
ATOM 7098 C C . SER B 1 313 ? 27.655 90.565 28.055 1.00 21.72 313 SER B C 1
ATOM 7099 O O . SER B 1 313 ? 26.574 91.133 28.219 1.00 19.36 313 SER B O 1
ATOM 7102 N N . VAL B 1 314 ? 28.502 90.268 29.050 1.00 22.34 314 VAL B N 1
ATOM 7103 C CA . VAL B 1 314 ? 28.330 90.716 30.422 1.00 24.04 314 VAL B CA 1
ATOM 7104 C C . VAL B 1 314 ? 29.619 91.440 30.810 1.00 25.71 314 VAL B C 1
ATOM 7105 O O . VAL B 1 314 ? 30.696 90.950 30.504 1.00 26.45 314 VAL B O 1
ATOM 7109 N N . ILE B 1 315 ? 29.506 92.617 31.447 1.00 26.95 315 ILE B N 1
ATOM 7110 C CA . ILE B 1 315 ? 30.666 93.374 31.892 1.00 26.24 315 ILE B CA 1
ATOM 7111 C C . ILE B 1 315 ? 30.630 93.417 33.413 1.00 24.68 315 ILE B C 1
ATOM 7112 O O . ILE B 1 315 ? 29.648 93.880 33.983 1.00 25.38 315 ILE B O 1
ATOM 7117 N N . ALA B 1 316 ? 31.698 92.932 34.056 1.00 24.21 316 ALA B N 1
ATOM 7118 C CA . ALA B 1 316 ? 31.740 92.884 35.511 1.00 28.50 316 ALA B CA 1
ATOM 7119 C C . ALA B 1 316 ? 33.173 93.080 36.004 1.00 31.82 316 ALA B C 1
ATOM 7120 O O . ALA B 1 316 ? 34.119 92.633 35.351 1.00 35.08 316 ALA B O 1
ATOM 7122 N N . HIS B 1 317 ? 33.312 93.707 37.181 1.00 32.82 317 HIS B N 1
ATOM 7123 C CA . HIS B 1 317 ? 34.609 94.023 37.767 1.00 35.80 317 HIS B CA 1
ATOM 7124 C C . HIS B 1 317 ? 35.307 92.772 38.286 1.00 36.00 317 HIS B C 1
ATOM 7125 O O . HIS B 1 317 ? 34.662 91.935 38.913 1.00 34.85 317 HIS B O 1
ATOM 7132 N N . GLU B 1 318 ? 36.636 92.747 38.101 1.00 34.17 318 GLU B N 1
ATOM 7133 C CA . GLU B 1 318 ? 37.568 91.737 38.590 1.00 36.35 318 GLU B CA 1
ATOM 7134 C C . GLU B 1 318 ? 37.322 91.477 40.076 1.00 34.54 318 GLU B C 1
ATOM 7135 O O . GLU B 1 318 ? 37.206 90.332 40.507 1.00 40.07 318 GLU B O 1
ATOM 7141 N N . GLY B 1 319 ? 37.242 92.549 40.862 1.00 34.39 319 GLY B N 1
ATOM 7142 C CA . GLY B 1 319 ? 37.084 92.433 42.299 1.00 33.77 319 GLY B CA 1
ATOM 7143 C C . GLY B 1 319 ? 35.753 91.798 42.695 1.00 36.67 319 GLY B C 1
ATOM 7144 O O . GLY B 1 319 ? 35.678 91.116 43.709 1.00 39.48 319 GLY B O 1
ATOM 7145 N N . ASP B 1 320 ? 34.710 92.010 41.882 1.00 36.19 320 ASP B N 1
ATOM 7146 C CA . ASP B 1 320 ? 33.365 91.565 42.218 1.00 37.33 320 ASP B CA 1
ATOM 7147 C C . ASP B 1 320 ? 33.181 90.062 41.979 1.00 39.38 320 ASP B C 1
ATOM 7148 O O . ASP B 1 320 ? 32.357 89.429 42.642 1.00 39.78 320 ASP B O 1
ATOM 7153 N N . ILE B 1 321 ? 33.959 89.504 41.042 1.00 37.49 321 ILE B N 1
ATOM 7154 C CA . ILE B 1 321 ? 33.770 88.149 40.551 1.00 37.99 321 ILE B CA 1
ATOM 7155 C C . ILE B 1 321 ? 34.983 87.275 40.886 1.00 43.90 321 ILE B C 1
ATOM 7156 O O . ILE B 1 321 ? 35.104 86.176 40.346 1.00 44.66 321 ILE B O 1
ATOM 7161 N N . ALA B 1 322 ? 35.877 87.755 41.766 1.00 45.19 322 ALA B N 1
ATOM 7162 C CA . ALA B 1 322 ? 37.121 87.061 42.079 1.00 41.94 322 ALA B CA 1
ATOM 7163 C C . ALA B 1 322 ? 36.857 85.680 42.687 1.00 41.63 322 ALA B C 1
ATOM 7164 O O . ALA B 1 322 ? 37.508 84.704 42.310 1.00 43.01 322 ALA B O 1
ATOM 7166 N N . SER B 1 323 ? 35.886 85.594 43.605 1.00 35.56 323 SER B N 1
ATOM 7167 C CA . SER B 1 323 ? 35.509 84.331 44.221 1.00 33.94 323 SER B CA 1
ATOM 7168 C C . SER B 1 323 ? 35.129 83.259 43.185 1.00 33.29 323 SER B C 1
ATOM 7169 O O . SER B 1 323 ? 35.405 82.082 43.402 1.00 30.14 323 SER B O 1
ATOM 7172 N N . THR B 1 324 ? 34.481 83.653 42.074 1.00 30.94 324 THR B N 1
ATOM 7173 C CA . THR B 1 324 ? 34.076 82.697 41.054 1.00 30.54 324 THR B CA 1
ATOM 7174 C C . THR B 1 324 ? 35.292 82.160 40.291 1.00 33.63 324 THR B C 1
ATOM 7175 O O . THR B 1 324 ? 35.180 81.160 39.586 1.00 37.73 324 THR B O 1
ATOM 7179 N N . GLY B 1 325 ? 36.440 82.849 40.392 1.00 35.82 325 GLY B N 1
ATOM 7180 C CA . GLY B 1 325 ? 37.650 82.469 39.675 1.00 29.54 325 GLY B CA 1
ATOM 7181 C C . GLY B 1 325 ? 37.621 82.914 38.212 1.00 30.85 325 GLY B C 1
ATOM 7182 O O . GLY B 1 325 ? 38.504 82.552 37.445 1.00 32.86 325 GLY B O 1
ATOM 7183 N N . ALA B 1 326 ? 36.620 83.719 37.830 1.00 29.27 326 ALA B N 1
ATOM 7184 C CA . ALA B 1 326 ? 36.453 84.208 36.465 1.00 31.68 326 ALA B CA 1
ATOM 7185 C C . ALA B 1 326 ? 37.617 85.078 35.973 1.00 35.73 326 ALA B C 1
ATOM 7186 O O . ALA B 1 326 ? 38.348 85.698 36.746 1.00 33.60 326 ALA B O 1
ATOM 7188 N N . ASP B 1 327 ? 37.736 85.129 34.638 1.00 37.67 327 ASP B N 1
ATOM 7189 C CA . ASP B 1 327 ? 38.561 86.072 33.905 1.00 38.10 327 ASP B CA 1
ATOM 7190 C C . ASP B 1 327 ? 37.940 86.311 32.525 1.00 36.13 327 ASP B C 1
ATOM 7191 O O . ASP B 1 327 ? 36.833 85.864 32.263 1.00 36.13 327 ASP B O 1
ATOM 7196 N N . TYR B 1 328 ? 38.657 87.003 31.636 1.00 34.31 328 TYR B N 1
ATOM 7197 C CA . TYR B 1 328 ? 38.046 87.564 30.444 1.00 33.97 328 TYR B CA 1
ATOM 7198 C C . TYR B 1 328 ? 38.660 86.979 29.175 1.00 35.98 328 TYR B C 1
ATOM 7199 O O . TYR B 1 328 ? 38.626 87.619 28.124 1.00 38.77 328 TYR B O 1
ATOM 7208 N N . ASP B 1 329 ? 39.181 85.748 29.252 1.00 38.17 329 ASP B N 1
ATOM 7209 C CA . ASP B 1 329 ? 39.846 85.156 28.098 1.00 41.09 329 ASP B CA 1
ATOM 7210 C C . ASP B 1 329 ? 38.945 84.155 27.378 1.00 40.00 329 ASP B C 1
ATOM 7211 O O . ASP B 1 329 ? 39.462 83.277 26.696 1.00 41.38 329 ASP B O 1
ATOM 7216 N N . GLY B 1 330 ? 37.619 84.267 27.555 1.00 37.71 330 GLY B N 1
ATOM 7217 C CA . GLY B 1 330 ? 36.698 83.327 26.928 1.00 31.57 330 GLY B CA 1
ATOM 7218 C C . GLY B 1 330 ? 35.612 82.834 27.881 1.00 27.12 330 GLY B C 1
ATOM 7219 O O . GLY B 1 330 ? 34.585 82.374 27.413 1.00 27.05 330 GLY B O 1
ATOM 7220 N N . ASP B 1 331 ? 35.808 82.972 29.202 1.00 26.33 331 ASP B N 1
ATOM 7221 C CA . ASP B 1 331 ? 34.753 82.656 30.157 1.00 26.63 331 ASP B CA 1
ATOM 7222 C C . ASP B 1 331 ? 33.396 83.198 29.701 1.00 26.88 331 ASP B C 1
ATOM 7223 O O . ASP B 1 331 ? 33.275 84.280 29.121 1.00 29.10 331 ASP B O 1
ATOM 7228 N N . ILE B 1 332 ? 32.355 82.437 30.022 1.00 26.39 332 ILE B N 1
ATOM 7229 C CA . ILE B 1 332 ? 30.981 82.854 29.821 1.00 26.27 332 ILE B CA 1
ATOM 7230 C C . ILE B 1 332 ? 30.479 83.382 31.160 1.00 25.48 332 ILE B C 1
ATOM 7231 O O . ILE B 1 332 ? 30.746 82.777 32.199 1.00 24.55 332 ILE B O 1
ATOM 7236 N N . GLY B 1 333 ? 29.786 84.528 31.135 1.00 23.83 333 GLY B N 1
ATOM 7237 C CA . GLY B 1 333 ? 29.101 84.975 32.337 1.00 22.28 333 GLY B CA 1
ATOM 7238 C C . GLY B 1 333 ? 27.609 84.692 32.233 1.00 23.07 333 GLY B C 1
ATOM 7239 O O . GLY B 1 333 ? 26.970 85.056 31.228 1.00 22.47 333 GLY B O 1
ATOM 7240 N N . TYR B 1 334 ? 27.080 84.023 33.261 1.00 21.89 334 TYR B N 1
ATOM 7241 C CA . TYR B 1 334 ? 25.648 83.773 33.326 1.00 23.83 334 TYR B CA 1
ATOM 7242 C C . TYR B 1 334 ? 25.022 84.666 34.389 1.00 24.10 334 TYR B C 1
ATOM 7243 O O . TYR B 1 334 ? 25.618 84.874 35.446 1.00 24.43 334 TYR B O 1
ATOM 7252 N N . LEU B 1 335 ? 23.806 85.144 34.099 1.00 23.87 335 LEU B N 1
ATOM 7253 C CA . LEU B 1 335 ? 22.998 85.906 35.041 1.00 23.49 335 LEU B CA 1
ATOM 7254 C C . LEU B 1 335 ? 21.671 85.190 35.245 1.00 22.58 335 LEU B C 1
ATOM 7255 O O . LEU B 1 335 ? 20.981 84.876 34.270 1.00 19.24 335 LEU B O 1
ATOM 7260 N N . PHE B 1 336 ? 21.339 84.964 36.519 1.00 21.22 336 PHE B N 1
ATOM 7261 C CA . PHE B 1 336 ? 20.060 84.375 36.870 1.00 24.62 336 PHE B CA 1
ATOM 7262 C C . PHE B 1 336 ? 19.308 85.316 37.800 1.00 25.11 336 PHE B C 1
ATOM 7263 O O . PHE B 1 336 ? 19.926 86.054 38.570 1.00 25.17 336 PHE B O 1
ATOM 7271 N N . PRO B 1 337 ? 17.957 85.231 37.823 1.00 27.58 337 PRO B N 1
ATOM 7272 C CA . PRO B 1 337 ? 17.147 85.975 38.791 1.00 26.57 337 PRO B CA 1
ATOM 7273 C C . PRO B 1 337 ? 17.604 85.567 40.185 1.00 25.69 337 PRO B C 1
ATOM 7274 O O . PRO B 1 337 ? 18.128 84.469 40.371 1.00 25.48 337 PRO B O 1
ATOM 7278 N N . THR B 1 338 ? 17.437 86.474 41.145 1.00 26.52 338 THR B N 1
ATOM 7279 C CA . THR B 1 338 ? 17.692 86.188 42.549 1.00 29.23 338 THR B CA 1
ATOM 7280 C C . THR B 1 338 ? 16.631 85.216 43.072 1.00 28.10 338 THR B C 1
ATOM 7281 O O . THR B 1 338 ? 15.557 85.084 42.474 1.00 25.72 338 THR B O 1
ATOM 7285 N N . PRO B 1 339 ? 16.876 84.517 44.205 1.00 29.31 339 PRO B N 1
ATOM 7286 C CA . PRO B 1 339 ? 15.837 83.711 44.860 1.00 32.09 339 PRO B CA 1
ATOM 7287 C C . PRO B 1 339 ? 14.482 84.390 45.083 1.00 34.33 339 PRO B C 1
ATOM 7288 O O . PRO B 1 339 ? 13.451 83.762 44.867 1.00 36.15 339 PRO B O 1
ATOM 7292 N N . GLU B 1 340 ? 14.493 85.671 45.470 1.00 35.77 340 GLU B N 1
ATOM 7293 C CA . GLU B 1 340 ? 13.289 86.465 45.678 1.00 38.14 340 GLU B CA 1
ATOM 7294 C C . GLU B 1 340 ? 12.521 86.579 44.368 1.00 37.78 340 GLU B C 1
ATOM 7295 O O . GLU B 1 340 ? 11.314 86.795 44.394 1.00 41.18 340 GLU B O 1
ATOM 7301 N N . LYS B 1 341 ? 13.227 86.479 43.233 1.00 36.39 341 LYS B N 1
ATOM 7302 C CA . LYS B 1 341 ? 12.577 86.678 41.948 1.00 37.90 341 LYS B CA 1
ATOM 7303 C C . LYS B 1 341 ? 12.453 85.356 41.191 1.00 37.48 341 LYS B C 1
ATOM 7304 O O . LYS B 1 341 ? 12.277 85.371 39.976 1.00 38.65 341 LYS B O 1
ATOM 7310 N N . GLY B 1 342 ? 12.553 84.216 41.897 1.00 35.30 342 GLY B N 1
ATOM 7311 C CA . GLY B 1 342 ? 12.290 82.911 41.297 1.00 31.47 342 GLY B CA 1
ATOM 7312 C C . GLY B 1 342 ? 13.544 82.098 40.928 1.00 33.01 342 GLY B C 1
ATOM 7313 O O . GLY B 1 342 ? 13.423 81.023 40.347 1.00 32.89 342 GLY B O 1
ATOM 7314 N N . GLY B 1 343 ? 14.746 82.602 41.242 1.00 29.77 343 GLY B N 1
ATOM 7315 C CA . GLY B 1 343 ? 15.988 81.921 40.897 1.00 29.43 343 GLY B CA 1
ATOM 7316 C C . GLY B 1 343 ? 16.245 80.688 41.766 1.00 28.47 343 GLY B C 1
ATOM 7317 O O . GLY B 1 343 ? 15.739 80.599 42.886 1.00 27.57 343 GLY B O 1
ATOM 7318 N N . LEU B 1 344 ? 17.033 79.739 41.242 1.00 25.56 344 LEU B N 1
ATOM 7319 C CA . LEU B 1 344 ? 17.322 78.514 41.981 1.00 26.34 344 LEU B CA 1
ATOM 7320 C C . LEU B 1 344 ? 18.702 78.563 42.648 1.00 26.49 344 LEU B C 1
ATOM 7321 O O . LEU B 1 344 ? 19.001 77.700 43.474 1.00 28.86 344 LEU B O 1
ATOM 7326 N N . TYR B 1 345 ? 19.551 79.531 42.267 1.00 26.01 345 TYR B N 1
ATOM 7327 C CA . TYR B 1 345 ? 20.875 79.703 42.860 1.00 28.39 345 TYR B CA 1
ATOM 7328 C C . TYR B 1 345 ? 20.841 80.810 43.916 1.00 30.42 345 TYR B C 1
ATOM 7329 O O . TYR B 1 345 ? 20.306 81.896 43.668 1.00 27.01 345 TYR B O 1
ATOM 7338 N N . MET B 1 346 ? 21.448 80.515 45.076 1.00 32.70 346 MET B N 1
ATOM 7339 C CA . MET B 1 346 ? 21.591 81.439 46.193 1.00 35.54 346 MET B CA 1
ATOM 7340 C C . MET B 1 346 ? 22.962 82.127 46.160 1.00 37.43 346 MET B C 1
ATOM 7341 O O . MET B 1 346 ? 23.981 81.505 45.834 1.00 32.79 346 MET B O 1
ATOM 7346 N N . PRO B 1 347 ? 23.032 83.435 46.515 1.00 37.45 347 PRO B N 1
ATOM 7347 C CA . PRO B 1 347 ? 24.290 84.188 46.444 1.00 36.98 347 PRO B CA 1
ATOM 7348 C C . PRO B 1 347 ? 25.233 83.757 47.562 1.00 37.37 347 PRO B C 1
ATOM 7349 O O . PRO B 1 347 ? 24.782 83.447 48.659 1.00 40.37 347 PRO B O 1
ATOM 7353 N N . PHE B 1 348 ? 26.535 83.729 47.263 1.00 36.35 348 PHE B N 1
ATOM 7354 C CA . PHE B 1 348 ? 27.552 83.383 48.237 1.00 35.51 348 PHE B CA 1
ATOM 7355 C C . PHE B 1 348 ? 27.683 84.501 49.265 1.00 40.34 348 PHE B C 1
ATOM 7356 O O . PHE B 1 348 ? 27.736 85.676 48.898 1.00 37.40 348 PHE B O 1
ATOM 7364 N N . HIS B 1 349 ? 27.755 84.134 50.555 1.00 46.51 349 HIS B N 1
ATOM 7365 C CA . HIS B 1 349 ? 27.995 85.147 51.573 1.00 58.11 349 HIS B CA 1
ATOM 7366 C C . HIS B 1 349 ? 29.294 84.890 52.325 1.00 63.74 349 HIS B C 1
ATOM 7367 O O . HIS B 1 349 ? 29.472 83.844 52.938 1.00 71.99 349 HIS B O 1
ATOM 7374 N N . GLY B 1 350 ? 30.219 85.848 52.209 1.00 73.13 350 GLY B N 1
ATOM 7375 C CA . GLY B 1 350 ? 31.388 85.895 53.065 1.00 78.38 350 GLY B CA 1
ATOM 7376 C C . GLY B 1 350 ? 32.651 85.333 52.419 1.00 81.69 350 GLY B C 1
ATOM 7377 O O . GLY B 1 350 ? 33.022 85.718 51.309 1.00 81.02 350 GLY B O 1
ATOM 7378 N N . GLU B 1 351 ? 33.272 84.392 53.139 1.00 87.39 351 GLU B N 1
ATOM 7379 C CA . GLU B 1 351 ? 34.716 84.217 53.176 1.00 97.30 351 GLU B CA 1
ATOM 7380 C C . GLU B 1 351 ? 35.197 83.317 52.042 1.00 91.15 351 GLU B C 1
ATOM 7381 O O . GLU B 1 351 ? 35.222 82.096 52.190 1.00 93.76 351 GLU B O 1
ATOM 7387 N N . ALA B 1 352 ? 35.617 83.932 50.932 1.00 85.63 352 ALA B N 1
ATOM 7388 C CA . ALA B 1 352 ? 36.293 83.197 49.876 1.00 90.92 352 ALA B CA 1
ATOM 7389 C C . ALA B 1 352 ? 37.775 83.087 50.224 1.00 99.74 352 ALA B C 1
ATOM 7390 O O . ALA B 1 352 ? 38.345 84.018 50.792 1.00 107.30 352 ALA B O 1
ATOM 7392 N N . LEU B 1 353 ? 38.383 81.939 49.893 1.00 106.86 353 LEU B N 1
ATOM 7393 C CA . LEU B 1 353 ? 39.830 81.784 49.944 1.00 116.17 353 LEU B CA 1
ATOM 7394 C C . LEU B 1 353 ? 40.446 82.785 48.966 1.00 121.10 353 LEU B C 1
ATOM 7395 O O . LEU B 1 353 ? 40.195 82.707 47.764 1.00 121.98 353 LEU B O 1
ATOM 7400 N N . HIS B 1 354 ? 41.222 83.742 49.494 1.00 130.76 354 HIS B N 1
ATOM 7401 C CA . HIS B 1 354 ? 41.889 84.735 48.664 1.00 131.02 354 HIS B CA 1
ATOM 7402 C C . HIS B 1 354 ? 43.073 84.071 47.963 1.00 128.00 354 HIS B C 1
ATOM 7403 O O . HIS B 1 354 ? 44.200 84.126 48.458 1.00 129.89 354 HIS B O 1
ATOM 7410 N N . ARG B 1 355 ? 42.800 83.426 46.818 1.00 127.49 355 ARG B N 1
ATOM 7411 C CA . ARG B 1 355 ? 43.827 82.726 46.059 1.00 122.89 355 ARG B CA 1
ATOM 7412 C C . ARG B 1 355 ? 44.394 83.655 44.985 1.00 128.44 355 ARG B C 1
ATOM 7413 O O . ARG B 1 355 ? 43.663 84.451 44.395 1.00 130.07 355 ARG B O 1
ATOM 7421 N N . LYS B 1 356 ? 45.712 83.536 44.767 1.00 132.20 356 LYS B N 1
ATOM 7422 C CA . LYS B 1 356 ? 46.494 84.276 43.783 1.00 135.70 356 LYS B CA 1
ATOM 7423 C C . LYS B 1 356 ? 47.936 84.372 44.288 1.00 141.40 356 LYS B C 1
ATOM 7424 O O . LYS B 1 356 ? 48.209 85.056 45.274 1.00 138.11 356 LYS B O 1
ATOM 7430 N N . ASP B 1 357 ? 48.830 83.625 43.620 1.00 143.44 357 ASP B N 1
ATOM 7431 C CA . ASP B 1 357 ? 50.272 83.648 43.834 1.00 140.37 357 ASP B CA 1
ATOM 7432 C C . ASP B 1 357 ? 50.667 82.815 45.053 1.00 142.82 357 ASP B C 1
ATOM 7433 O O . ASP B 1 357 ? 50.304 83.162 46.176 1.00 151.83 357 ASP B O 1
ATOM 7438 N N . LEU B 1 358 ? 51.394 81.713 44.806 1.00 141.70 358 LEU B N 1
ATOM 7439 C CA . LEU B 1 358 ? 52.279 81.079 45.781 1.00 149.79 358 LEU B CA 1
ATOM 7440 C C . LEU B 1 358 ? 53.146 79.990 45.125 1.00 161.89 358 LEU B C 1
ATOM 7441 O O . LEU B 1 358 ? 54.212 80.322 44.605 1.00 167.42 358 LEU B O 1
ATOM 7446 N N . PRO B 1 359 ? 52.741 78.689 45.058 1.00 160.68 359 PRO B N 1
ATOM 7447 C CA . PRO B 1 359 ? 53.703 77.585 44.905 1.00 143.01 359 PRO B CA 1
ATOM 7448 C C . PRO B 1 359 ? 54.106 77.119 43.500 1.00 132.29 359 PRO B C 1
ATOM 7449 O O . PRO B 1 359 ? 54.399 75.935 43.318 1.00 119.07 359 PRO B O 1
ATOM 7453 N N . THR B 1 360 ? 54.195 78.067 42.549 1.00 122.35 360 THR B N 1
ATOM 7454 C CA . THR B 1 360 ? 54.224 77.847 41.103 1.00 110.21 360 THR B CA 1
ATOM 7455 C C . THR B 1 360 ? 55.457 77.052 40.648 1.00 104.35 360 THR B C 1
ATOM 7456 O O . THR B 1 360 ? 56.328 76.738 41.460 1.00 116.52 360 THR B O 1
ATOM 7460 N N . LYS B 1 361 ? 55.506 76.713 39.342 1.00 90.56 361 LYS B N 1
ATOM 7461 C CA . LYS B 1 361 ? 56.584 75.946 38.718 1.00 80.25 361 LYS B CA 1
ATOM 7462 C C . LYS B 1 361 ? 56.138 75.347 37.379 1.00 79.77 361 LYS B C 1
ATOM 7463 O O . LYS B 1 361 ? 55.086 74.713 37.294 1.00 82.88 361 LYS B O 1
ATOM 7469 N N . ASP B 1 362 ? 56.987 75.486 36.349 1.00 69.18 362 ASP B N 1
ATOM 7470 C CA . ASP B 1 362 ? 56.648 75.137 34.975 1.00 68.57 362 ASP B CA 1
ATOM 7471 C C . ASP B 1 362 ? 56.836 73.643 34.704 1.00 72.75 362 ASP B C 1
ATOM 7472 O O . ASP B 1 362 ? 57.572 72.958 35.415 1.00 74.34 362 ASP B O 1
ATOM 7477 N N . TYR B 1 363 ? 56.143 73.154 33.662 1.00 71.82 363 TYR B N 1
ATOM 7478 C CA . TYR B 1 363 ? 56.353 71.824 33.102 1.00 70.97 363 TYR B CA 1
ATOM 7479 C C . TYR B 1 363 ? 57.588 71.862 32.206 1.00 74.72 363 TYR B C 1
ATOM 7480 O O . TYR B 1 363 ? 57.833 72.868 31.536 1.00 74.36 363 TYR B O 1
ATOM 7489 N N . GLU B 1 364 ? 58.327 70.742 32.185 1.00 77.35 364 GLU B N 1
ATOM 7490 C CA . GLU B 1 364 ? 59.570 70.585 31.441 1.00 80.06 364 GLU B CA 1
ATOM 7491 C C . GLU B 1 364 ? 59.343 70.733 29.935 1.00 73.74 364 GLU B C 1
ATOM 7492 O O . GLU B 1 364 ? 60.224 71.206 29.224 1.00 75.07 364 GLU B O 1
ATOM 7498 N N . SER B 1 365 ? 58.168 70.318 29.450 1.00 66.76 365 SER B N 1
ATOM 7499 C CA . SER B 1 365 ? 57.935 70.187 28.021 1.00 62.44 365 SER B CA 1
ATOM 7500 C C . SER B 1 365 ? 56.452 69.935 27.753 1.00 59.39 365 SER B C 1
ATOM 7501 O O . SER B 1 365 ? 55.719 69.505 28.641 1.00 49.45 365 SER B O 1
ATOM 7504 N N . GLY B 1 366 ? 56.038 70.162 26.499 1.00 59.78 366 GLY B N 1
ATOM 7505 C CA . GLY B 1 366 ? 54.679 69.896 26.055 1.00 56.09 366 GLY B CA 1
ATOM 7506 C C . GLY B 1 366 ? 54.170 68.527 26.508 1.00 56.52 366 GLY B C 1
ATOM 7507 O O . GLY B 1 366 ? 53.026 68.402 26.942 1.00 52.40 366 GLY B O 1
ATOM 7508 N N . LEU B 1 367 ? 55.040 67.513 26.408 1.00 57.70 367 LEU B N 1
ATOM 7509 C CA . LEU B 1 367 ? 54.704 66.136 26.746 1.00 51.50 367 LEU B CA 1
ATOM 7510 C C . LEU B 1 367 ? 54.344 66.048 28.229 1.00 49.58 367 LEU B C 1
ATOM 7511 O O . LEU B 1 367 ? 53.371 65.386 28.584 1.00 40.05 367 LEU B O 1
ATOM 7516 N N . HIS B 1 368 ? 55.149 66.707 29.080 1.00 51.20 368 HIS B N 1
ATOM 7517 C CA . HIS B 1 368 ? 54.995 66.642 30.527 1.00 50.89 368 HIS B CA 1
ATOM 7518 C C . HIS B 1 368 ? 53.726 67.390 30.925 1.00 51.26 368 HIS B C 1
ATOM 7519 O O . HIS B 1 368 ? 53.066 67.025 31.896 1.00 52.37 368 HIS B O 1
ATOM 7526 N N . ARG B 1 369 ? 53.416 68.443 30.156 1.00 48.84 369 ARG B N 1
ATOM 7527 C CA . ARG B 1 369 ? 52.230 69.262 30.345 1.00 51.84 369 ARG B CA 1
ATOM 7528 C C . ARG B 1 369 ? 51.003 68.408 30.025 1.00 49.98 369 ARG B C 1
ATOM 7529 O O . ARG B 1 369 ? 50.051 68.380 30.797 1.00 45.78 369 ARG B O 1
ATOM 7537 N N . TRP B 1 370 ? 51.075 67.677 28.903 1.00 49.79 370 TRP B N 1
ATOM 7538 C CA . TRP B 1 370 ? 50.013 66.803 28.425 1.00 45.37 370 TRP B CA 1
ATOM 7539 C C . TRP B 1 370 ? 49.707 65.715 29.453 1.00 43.67 370 TRP B C 1
ATOM 7540 O O . TRP B 1 370 ? 48.541 65.430 29.732 1.00 42.86 370 TRP B O 1
ATOM 7551 N N . ALA B 1 371 ? 50.767 65.129 30.024 1.00 40.42 371 ALA B N 1
ATOM 7552 C CA . ALA B 1 371 ? 50.627 64.143 31.083 1.00 41.66 371 ALA B CA 1
ATOM 7553 C C . ALA B 1 371 ? 49.962 64.759 32.316 1.00 41.68 371 ALA B C 1
ATOM 7554 O O . ALA B 1 371 ? 49.150 64.102 32.959 1.00 38.73 371 ALA B O 1
ATOM 7556 N N . GLY B 1 372 ? 50.307 66.012 32.641 1.00 40.98 372 GLY B N 1
ATOM 7557 C CA . GLY B 1 372 ? 49.679 66.708 33.756 1.00 40.70 372 GLY B CA 1
ATOM 7558 C C . GLY B 1 372 ? 48.181 66.943 33.538 1.00 40.14 372 GLY B C 1
ATOM 7559 O O . GLY B 1 372 ? 47.376 66.686 34.433 1.00 39.33 372 GLY B O 1
ATOM 7560 N N . GLN B 1 373 ? 47.817 67.435 32.346 1.00 37.05 373 GLN B N 1
ATOM 7561 C CA . GLN B 1 373 ? 46.426 67.630 31.956 1.00 38.27 373 GLN B CA 1
ATOM 7562 C C . GLN B 1 373 ? 45.635 66.331 32.154 1.00 39.90 373 GLN B C 1
ATOM 7563 O O . GLN B 1 373 ? 44.615 66.295 32.857 1.00 36.41 373 GLN B O 1
ATOM 7569 N N . VAL B 1 374 ? 46.141 65.258 31.540 1.00 36.26 374 VAL B N 1
ATOM 7570 C CA . VAL B 1 374 ? 45.459 63.980 31.537 1.00 37.54 374 VAL B CA 1
ATOM 7571 C C . VAL B 1 374 ? 45.277 63.532 32.985 1.00 37.77 374 VAL B C 1
ATOM 7572 O O . VAL B 1 374 ? 44.199 63.090 33.382 1.00 38.34 374 VAL B O 1
ATOM 7576 N N . HIS B 1 375 ? 46.339 63.688 33.777 1.00 38.77 375 HIS B N 1
ATOM 7577 C CA . HIS B 1 375 ? 46.344 63.230 35.156 1.00 40.89 375 HIS B CA 1
ATOM 7578 C C . HIS B 1 375 ? 45.370 64.059 35.996 1.00 38.98 375 HIS B C 1
ATOM 7579 O O . HIS B 1 375 ? 44.490 63.498 36.650 1.00 38.08 375 HIS B O 1
ATOM 7586 N N . ALA B 1 376 ? 45.523 65.390 35.947 1.00 35.91 376 ALA B N 1
ATOM 7587 C CA . ALA B 1 376 ? 44.703 66.317 36.717 1.00 36.68 376 ALA B CA 1
ATOM 7588 C C . ALA B 1 376 ? 43.226 66.231 36.328 1.00 38.85 376 ALA B C 1
ATOM 7589 O O . ALA B 1 376 ? 42.347 66.435 37.171 1.00 41.07 376 ALA B O 1
ATOM 7591 N N . ALA B 1 377 ? 42.947 65.925 35.057 1.00 39.52 377 ALA B N 1
ATOM 7592 C CA . ALA B 1 377 ? 41.559 65.855 34.618 1.00 38.27 377 ALA B CA 1
ATOM 7593 C C . ALA B 1 377 ? 40.843 64.767 35.414 1.00 38.14 377 ALA B C 1
ATOM 7594 O O . ALA B 1 377 ? 39.699 64.949 35.837 1.00 35.01 377 ALA B O 1
ATOM 7596 N N . HIS B 1 378 ? 41.554 63.664 35.677 1.00 37.28 378 HIS B N 1
ATOM 7597 C CA . HIS B 1 378 ? 40.937 62.559 36.393 1.00 41.33 378 HIS B CA 1
ATOM 7598 C C . HIS B 1 378 ? 40.661 62.912 37.861 1.00 43.41 378 HIS B C 1
ATOM 7599 O O . HIS B 1 378 ? 39.642 62.506 38.433 1.00 41.16 378 HIS B O 1
ATOM 7606 N N . ILE B 1 379 ? 41.593 63.660 38.468 1.00 43.15 379 ILE B N 1
ATOM 7607 C CA . ILE B 1 379 ? 41.517 63.984 39.880 1.00 41.33 379 ILE B CA 1
ATOM 7608 C C . ILE B 1 379 ? 40.383 64.984 40.062 1.00 39.26 379 ILE B C 1
ATOM 7609 O O . ILE B 1 379 ? 39.597 64.863 41.004 1.00 41.79 379 ILE B O 1
ATOM 7614 N N . LEU B 1 380 ? 40.331 65.966 39.150 1.00 35.49 380 LEU B N 1
ATOM 7615 C CA . LEU B 1 380 ? 39.328 67.018 39.191 1.00 35.34 380 LEU B CA 1
ATOM 7616 C C . LEU B 1 380 ? 37.923 66.413 39.284 1.00 35.36 380 LEU B C 1
ATOM 7617 O O . LEU B 1 380 ? 37.126 66.798 40.141 1.00 37.10 380 LEU B O 1
ATOM 7622 N N . GLY B 1 381 ? 37.660 65.412 38.443 1.00 33.50 381 GLY B N 1
ATOM 7623 C CA . GLY B 1 381 ? 36.372 64.743 38.428 1.00 38.58 381 GLY B CA 1
ATOM 7624 C C . GLY B 1 381 ? 36.114 63.961 39.713 1.00 42.75 381 GLY B C 1
ATOM 7625 O O . GLY B 1 381 ? 35.016 64.036 40.268 1.00 42.69 381 GLY B O 1
ATOM 7626 N N . ARG B 1 382 ? 37.143 63.230 40.174 1.00 43.99 382 ARG B N 1
ATOM 7627 C CA . ARG B 1 382 ? 37.073 62.423 41.386 1.00 43.17 382 ARG B CA 1
ATOM 7628 C C . ARG B 1 382 ? 36.694 63.288 42.595 1.00 40.78 382 ARG B C 1
ATOM 7629 O O . ARG B 1 382 ? 35.849 62.887 43.396 1.00 41.29 382 ARG B O 1
ATOM 7637 N N . VAL B 1 383 ? 37.314 64.471 42.714 1.00 35.91 383 VAL B N 1
ATOM 7638 C CA . VAL B 1 383 ? 37.094 65.361 43.844 1.00 36.94 383 VAL B CA 1
ATOM 7639 C C . VAL B 1 383 ? 35.681 65.931 43.759 1.00 42.00 383 VAL B C 1
ATOM 7640 O O . VAL B 1 383 ? 34.956 65.996 44.764 1.00 43.50 383 VAL B O 1
ATOM 7644 N N . GLU B 1 384 ? 35.312 66.350 42.540 1.00 37.44 384 GLU B N 1
ATOM 7645 C CA . GLU B 1 384 ? 33.990 66.886 42.266 1.00 38.74 384 GLU B CA 1
ATOM 7646 C C . GLU B 1 384 ? 32.887 65.876 42.615 1.00 37.81 384 GLU B C 1
ATOM 7647 O O . GLU B 1 384 ? 31.981 66.169 43.409 1.00 34.69 384 GLU B O 1
ATOM 7653 N N . VAL B 1 385 ? 32.978 64.667 42.048 1.00 36.58 385 VAL B N 1
ATOM 7654 C CA . VAL B 1 385 ? 31.948 63.664 42.283 1.00 39.90 385 VAL B CA 1
ATOM 7655 C C . VAL B 1 385 ? 31.881 63.345 43.776 1.00 40.67 385 VAL B C 1
ATOM 7656 O O . VAL B 1 385 ? 30.792 63.323 44.365 1.00 38.48 385 VAL B O 1
ATOM 7660 N N . ASN B 1 386 ? 33.063 63.124 44.371 1.00 42.89 386 ASN B N 1
ATOM 7661 C CA . ASN B 1 386 ? 33.200 62.771 45.775 1.00 39.04 386 ASN B CA 1
ATOM 7662 C C . ASN B 1 386 ? 32.490 63.798 46.658 1.00 37.23 386 ASN B C 1
ATOM 7663 O O . ASN B 1 386 ? 31.726 63.454 47.559 1.00 34.49 386 ASN B O 1
ATOM 7668 N N . THR B 1 387 ? 32.715 65.079 46.384 1.00 33.82 387 THR B N 1
ATOM 7669 C CA . THR B 1 387 ? 32.096 66.074 47.233 1.00 34.36 387 THR B CA 1
ATOM 7670 C C . THR B 1 387 ? 30.576 65.965 47.165 1.00 37.96 387 THR B C 1
ATOM 7671 O O . THR B 1 387 ? 29.887 66.225 48.158 1.00 38.97 387 THR B O 1
ATOM 7675 N N . ARG B 1 388 ? 30.053 65.592 45.988 1.00 37.18 388 ARG B N 1
ATOM 7676 C CA . ARG B 1 388 ? 28.605 65.575 45.832 1.00 36.83 388 ARG B CA 1
ATOM 7677 C C . ARG B 1 388 ? 28.037 64.348 46.537 1.00 34.16 388 ARG B C 1
ATOM 7678 O O . ARG B 1 388 ? 27.012 64.427 47.211 1.00 32.68 388 ARG B O 1
ATOM 7686 N N . ARG B 1 389 ? 28.752 63.230 46.421 1.00 35.10 389 ARG B N 1
ATOM 7687 C CA . ARG B 1 389 ? 28.380 62.025 47.143 1.00 37.13 389 ARG B CA 1
ATOM 7688 C C . ARG B 1 389 ? 28.296 62.312 48.643 1.00 42.63 389 ARG B C 1
ATOM 7689 O O . ARG B 1 389 ? 27.307 61.938 49.277 1.00 44.72 389 ARG B O 1
ATOM 7697 N N . LEU B 1 390 ? 29.286 63.041 49.194 1.00 40.82 390 LEU B N 1
ATOM 7698 C CA . LEU B 1 390 ? 29.295 63.257 50.632 1.00 38.37 390 LEU B CA 1
ATOM 7699 C C . LEU B 1 390 ? 28.077 64.078 51.038 1.00 39.19 390 LEU B C 1
ATOM 7700 O O . LEU B 1 390 ? 27.472 63.798 52.073 1.00 45.82 390 LEU B O 1
ATOM 7705 N N . LEU B 1 391 ? 27.698 65.055 50.207 1.00 36.48 391 LEU B N 1
ATOM 7706 C CA . LEU B 1 391 ? 26.552 65.881 50.544 1.00 35.62 391 LEU B CA 1
ATOM 7707 C C . LEU B 1 391 ? 25.300 65.015 50.640 1.00 38.61 391 LEU B C 1
ATOM 7708 O O . LEU B 1 391 ? 24.437 65.285 51.474 1.00 36.69 391 LEU B O 1
ATOM 7713 N N . ASP B 1 392 ? 25.237 63.965 49.806 1.00 39.65 392 ASP B N 1
ATOM 7714 C CA . ASP B 1 392 ? 24.105 63.051 49.793 1.00 39.77 392 ASP B CA 1
ATOM 7715 C C . ASP B 1 392 ? 24.076 62.255 51.094 1.00 43.96 392 ASP B C 1
ATOM 7716 O O . ASP B 1 392 ? 23.023 62.190 51.738 1.00 45.44 392 ASP B O 1
ATOM 7721 N N . VAL B 1 393 ? 25.236 61.676 51.471 1.00 45.51 393 VAL B N 1
ATOM 7722 C CA . VAL B 1 393 ? 25.395 60.908 52.706 1.00 47.35 393 VAL B CA 1
ATOM 7723 C C . VAL B 1 393 ? 25.008 61.763 53.920 1.00 49.16 393 VAL B C 1
ATOM 7724 O O . VAL B 1 393 ? 24.270 61.302 54.788 1.00 51.44 393 VAL B O 1
ATOM 7728 N N . ALA B 1 394 ? 25.475 63.020 53.946 1.00 47.28 394 ALA B N 1
ATOM 7729 C CA . ALA B 1 394 ? 25.177 63.957 55.014 1.00 49.76 394 ALA B CA 1
ATOM 7730 C C . ALA B 1 394 ? 23.677 64.235 55.097 1.00 56.29 394 ALA B C 1
ATOM 7731 O O . ALA B 1 394 ? 23.082 64.111 56.164 1.00 66.98 394 ALA B O 1
ATOM 7733 N N . TRP B 1 395 ? 23.079 64.635 53.969 1.00 58.35 395 TRP B N 1
ATOM 7734 C CA . TRP B 1 395 ? 21.700 65.094 53.925 1.00 51.80 395 TRP B CA 1
ATOM 7735 C C . TRP B 1 395 ? 20.750 63.981 54.364 1.00 50.71 395 TRP B C 1
ATOM 7736 O O . TRP B 1 395 ? 19.687 64.250 54.930 1.00 49.30 395 TRP B O 1
ATOM 7747 N N . ALA B 1 396 ? 21.140 62.733 54.072 1.00 49.26 396 ALA B N 1
ATOM 7748 C CA . ALA B 1 396 ? 20.353 61.565 54.432 1.00 53.82 396 ALA B CA 1
ATOM 7749 C C . ALA B 1 396 ? 20.240 61.460 55.951 1.00 62.20 396 ALA B C 1
ATOM 7750 O O . ALA B 1 396 ? 19.200 61.057 56.459 1.00 67.29 396 ALA B O 1
ATOM 7752 N N . ASN B 1 397 ? 21.306 61.853 56.663 1.00 65.34 397 ASN B N 1
ATOM 7753 C CA . ASN B 1 397 ? 21.366 61.772 58.114 1.00 69.33 397 ASN B CA 1
ATOM 7754 C C . ASN B 1 397 ? 20.713 62.985 58.764 1.00 68.56 397 ASN B C 1
ATOM 7755 O O . ASN B 1 397 ? 20.272 62.904 59.903 1.00 76.39 397 ASN B O 1
ATOM 7760 N N . GLY B 1 398 ? 20.697 64.112 58.051 1.00 71.66 398 GLY B N 1
ATOM 7761 C CA . GLY B 1 398 ? 20.222 65.369 58.604 1.00 67.03 398 GLY B CA 1
ATOM 7762 C C . GLY B 1 398 ? 21.376 66.295 58.985 1.00 69.77 398 GLY B C 1
ATOM 7763 O O . GLY B 1 398 ? 21.156 67.330 59.607 1.00 68.09 398 GLY B O 1
ATOM 7764 N N . GLU B 1 399 ? 22.604 65.928 58.596 1.00 74.58 399 GLU B N 1
ATOM 7765 C CA . GLU B 1 399 ? 23.776 66.744 58.878 1.00 77.66 399 GLU B CA 1
ATOM 7766 C C . GLU B 1 399 ? 24.223 67.497 57.623 1.00 76.46 399 GLU B C 1
ATOM 7767 O O . GLU B 1 399 ? 23.745 67.229 56.522 1.00 76.53 399 GLU B O 1
ATOM 7773 N N . ASP B 1 400 ? 25.156 68.439 57.816 1.00 71.56 400 ASP B N 1
ATOM 7774 C CA . ASP B 1 400 ? 25.855 69.121 56.737 1.00 64.51 400 ASP B CA 1
ATOM 7775 C C . ASP B 1 400 ? 27.291 68.604 56.640 1.00 62.69 400 ASP B C 1
ATOM 7776 O O . ASP B 1 400 ? 27.877 68.187 57.639 1.00 67.13 400 ASP B O 1
ATOM 7781 N N . VAL B 1 401 ? 27.840 68.610 55.418 1.00 54.26 401 VAL B N 1
ATOM 7782 C CA . VAL B 1 401 ? 29.267 68.419 55.209 1.00 49.38 401 VAL B CA 1
ATOM 7783 C C . VAL B 1 401 ? 29.970 69.658 55.772 1.00 51.14 401 VAL B C 1
ATOM 7784 O O . VAL B 1 401 ? 29.571 70.783 55.463 1.00 50.14 401 VAL B O 1
ATOM 7788 N N . PRO B 1 402 ? 30.990 69.506 56.657 1.00 53.46 402 PRO B N 1
ATOM 7789 C CA . PRO B 1 402 ? 31.726 70.657 57.199 1.00 55.13 402 PRO B CA 1
ATOM 7790 C C . PRO B 1 402 ? 32.255 71.621 56.131 1.00 55.34 402 PRO B C 1
ATOM 7791 O O . PRO B 1 402 ? 32.723 71.198 55.076 1.00 56.90 402 PRO B O 1
ATOM 7795 N N . GLN B 1 403 ? 32.197 72.922 56.439 1.00 56.05 403 GLN B N 1
ATOM 7796 C CA . GLN B 1 403 ? 32.680 73.984 55.569 1.00 56.43 403 GLN B CA 1
ATOM 7797 C C . GLN B 1 403 ? 34.163 73.817 55.230 1.00 57.18 403 GLN B C 1
ATOM 7798 O O . GLN B 1 403 ? 34.571 74.153 54.120 1.00 54.96 403 GLN B O 1
ATOM 7804 N N . ASP B 1 404 ? 34.960 73.317 56.186 1.00 60.53 404 ASP B N 1
ATOM 7805 C CA . ASP B 1 404 ? 36.388 73.086 55.989 1.00 62.83 404 ASP B CA 1
ATOM 7806 C C . ASP B 1 404 ? 36.609 72.253 54.729 1.00 58.48 404 ASP B C 1
ATOM 7807 O O . ASP B 1 404 ? 37.411 72.632 53.869 1.00 50.63 404 ASP B O 1
ATOM 7812 N N . TYR B 1 405 ? 35.890 71.116 54.671 1.00 50.37 405 TYR B N 1
ATOM 7813 C CA . TYR B 1 405 ? 35.884 70.171 53.563 1.00 48.06 405 TYR B CA 1
ATOM 7814 C C . TYR B 1 405 ? 35.550 70.871 52.235 1.00 45.13 405 TYR B C 1
ATOM 7815 O O . TYR B 1 405 ? 36.298 70.751 51.253 1.00 40.73 405 TYR B O 1
ATOM 7824 N N . LEU B 1 406 ? 34.453 71.642 52.224 1.00 37.25 406 LEU B N 1
ATOM 7825 C CA . LEU B 1 406 ? 34.023 72.318 51.010 1.00 40.93 406 LEU B CA 1
ATOM 7826 C C . LEU B 1 406 ? 35.130 73.248 50.514 1.00 43.59 406 LEU B C 1
ATOM 7827 O O . LEU B 1 406 ? 35.305 73.400 49.299 1.00 40.89 406 LEU B O 1
ATOM 7832 N N . HIS B 1 407 ? 35.856 73.866 51.469 1.00 45.03 407 HIS B N 1
ATOM 7833 C CA . HIS B 1 407 ? 36.933 74.808 51.178 1.00 43.46 407 HIS B CA 1
ATOM 7834 C C . HIS B 1 407 ? 38.153 74.079 50.614 1.00 40.59 407 HIS B C 1
ATOM 7835 O O . HIS B 1 407 ? 38.824 74.587 49.706 1.00 37.15 407 HIS B O 1
ATOM 7842 N N . ALA B 1 408 ? 38.398 72.881 51.161 1.00 37.28 408 ALA B N 1
ATOM 7843 C CA . ALA B 1 408 ? 39.532 72.044 50.806 1.00 42.24 408 ALA B CA 1
ATOM 7844 C C . ALA B 1 408 ? 39.300 71.430 49.423 1.00 43.70 408 ALA B C 1
ATOM 7845 O O . ALA B 1 408 ? 40.196 71.444 48.573 1.00 43.00 408 ALA B O 1
ATOM 7847 N N . ALA B 1 409 ? 38.072 70.928 49.209 1.00 42.44 409 ALA B N 1
ATOM 7848 C CA . ALA B 1 409 ? 37.645 70.364 47.934 1.00 37.52 409 ALA B CA 1
ATOM 7849 C C . ALA B 1 409 ? 37.768 71.423 46.845 1.00 35.25 409 ALA B C 1
ATOM 7850 O O . ALA B 1 409 ? 38.246 71.132 45.754 1.00 35.85 409 ALA B O 1
ATOM 7852 N N . THR B 1 410 ? 37.368 72.655 47.179 1.00 33.49 410 THR B N 1
ATOM 7853 C CA . THR B 1 410 ? 37.418 73.766 46.248 1.00 36.66 410 THR B CA 1
ATOM 7854 C C . THR B 1 410 ? 38.847 74.026 45.793 1.00 38.63 410 THR B C 1
ATOM 7855 O O . THR B 1 410 ? 39.110 74.175 44.599 1.00 40.67 410 THR B O 1
ATOM 7859 N N . GLU B 1 411 ? 39.757 74.089 46.767 1.00 46.52 411 GLU B N 1
ATOM 7860 C CA . GLU B 1 411 ? 41.160 74.389 46.526 1.00 44.83 411 GLU B CA 1
ATOM 7861 C C . GLU B 1 411 ? 41.777 73.289 45.659 1.00 43.48 411 GLU B C 1
ATOM 7862 O O . GLU B 1 411 ? 42.492 73.604 44.710 1.00 41.32 411 GLU B O 1
ATOM 7868 N N . MET B 1 412 ? 41.459 72.015 45.964 1.00 39.94 412 MET B N 1
ATOM 7869 C CA . MET B 1 412 ? 41.867 70.885 45.138 1.00 40.03 412 MET B CA 1
ATOM 7870 C C . MET B 1 412 ? 41.359 71.053 43.701 1.00 41.65 412 MET B C 1
ATOM 7871 O O . MET B 1 412 ? 42.126 70.921 42.743 1.00 40.44 412 MET B O 1
ATOM 7876 N N . ILE B 1 413 ? 40.059 71.349 43.548 1.00 35.96 413 ILE B N 1
ATOM 7877 C CA . ILE B 1 413 ? 39.513 71.519 42.212 1.00 34.18 413 ILE B CA 1
ATOM 7878 C C . ILE B 1 413 ? 40.348 72.573 41.487 1.00 33.61 413 ILE B C 1
ATOM 7879 O O . ILE B 1 413 ? 40.842 72.323 40.388 1.00 32.34 413 ILE B O 1
ATOM 7884 N N . GLN B 1 414 ? 40.521 73.731 42.138 1.00 32.96 414 GLN B N 1
ATOM 7885 C CA . GLN B 1 414 ? 41.203 74.858 41.531 1.00 36.64 414 GLN B CA 1
ATOM 7886 C C . GLN B 1 414 ? 42.639 74.480 41.158 1.00 36.49 414 GLN B C 1
ATOM 7887 O O . GLN B 1 414 ? 43.149 74.914 40.128 1.00 36.19 414 GLN B O 1
ATOM 7893 N N . VAL B 1 415 ? 43.281 73.646 41.978 1.00 34.71 415 VAL B N 1
ATOM 7894 C CA . VAL B 1 415 ? 44.638 73.240 41.661 1.00 39.38 415 VAL B CA 1
ATOM 7895 C C . VAL B 1 415 ? 44.620 72.297 40.455 1.00 40.33 415 VAL B C 1
ATOM 7896 O O . VAL B 1 415 ? 45.411 72.467 39.524 1.00 39.96 415 VAL B O 1
ATOM 7900 N N . ALA B 1 416 ? 43.684 71.336 40.454 1.00 40.12 416 ALA B N 1
ATOM 7901 C CA . ALA B 1 416 ? 43.527 70.402 39.343 1.00 40.10 416 ALA B CA 1
ATOM 7902 C C . ALA B 1 416 ? 43.356 71.140 38.014 1.00 39.25 416 ALA B C 1
ATOM 7903 O O . ALA B 1 416 ? 43.889 70.707 36.995 1.00 43.42 416 ALA B O 1
ATOM 7905 N N . VAL B 1 417 ? 42.650 72.275 38.029 1.00 37.20 417 VAL B N 1
ATOM 7906 C CA . VAL B 1 417 ? 42.516 73.094 36.832 1.00 38.21 417 VAL B CA 1
ATOM 7907 C C . VAL B 1 417 ? 43.868 73.736 36.520 1.00 42.38 417 VAL B C 1
ATOM 7908 O O . VAL B 1 417 ? 44.277 73.788 35.362 1.00 45.68 417 VAL B O 1
ATOM 7912 N N . ASP B 1 418 ? 44.546 74.222 37.567 1.00 43.09 418 ASP B N 1
ATOM 7913 C CA . ASP B 1 418 ? 45.829 74.893 37.422 1.00 44.76 418 ASP B CA 1
ATOM 7914 C C . ASP B 1 418 ? 46.870 73.915 36.899 1.00 40.45 418 ASP B C 1
ATOM 7915 O O . ASP B 1 418 ? 47.706 74.285 36.079 1.00 39.05 418 ASP B O 1
ATOM 7920 N N . ARG B 1 419 ? 46.795 72.672 37.377 1.00 36.05 419 ARG B N 1
ATOM 7921 C CA . ARG B 1 419 ? 47.789 71.679 37.020 1.00 39.03 419 ARG B CA 1
ATOM 7922 C C . ARG B 1 419 ? 47.675 71.270 35.550 1.00 41.71 419 ARG B C 1
ATOM 7923 O O . ARG B 1 419 ? 48.380 70.366 35.113 1.00 40.43 419 ARG B O 1
ATOM 7931 N N . GLN B 1 420 ? 46.810 71.954 34.786 1.00 44.84 420 GLN B N 1
ATOM 7932 C CA . GLN B 1 420 ? 46.663 71.707 33.360 1.00 46.65 420 GLN B CA 1
ATOM 7933 C C . GLN B 1 420 ? 47.579 72.640 32.582 1.00 46.61 420 GLN B C 1
ATOM 7934 O O . GLN B 1 420 ? 47.785 72.427 31.391 1.00 47.08 420 GLN B O 1
ATOM 7940 N N . LYS B 1 421 ? 48.076 73.673 33.279 1.00 48.37 421 LYS B N 1
ATOM 7941 C CA . LYS B 1 421 ? 48.887 74.755 32.738 1.00 51.81 421 LYS B CA 1
ATOM 7942 C C . LYS B 1 421 ? 50.318 74.611 33.281 1.00 50.71 421 LYS B C 1
ATOM 7943 O O . LYS B 1 421 ? 51.274 74.756 32.520 1.00 51.16 421 LYS B O 1
ATOM 7949 N N . ARG B 1 422 ? 50.458 74.280 34.581 1.00 47.10 422 ARG B N 1
ATOM 7950 C CA . ARG B 1 422 ? 51.734 74.296 35.290 1.00 50.83 422 ARG B CA 1
ATOM 7951 C C . ARG B 1 422 ? 51.766 73.243 36.403 1.00 54.03 422 ARG B C 1
ATOM 7952 O O . ARG B 1 422 ? 50.743 72.647 36.738 1.00 56.59 422 ARG B O 1
ATOM 7960 N N . ASP B 1 423 ? 52.959 73.027 36.978 1.00 51.61 423 ASP B N 1
ATOM 7961 C CA . ASP B 1 423 ? 53.215 71.929 37.900 1.00 53.07 423 ASP B CA 1
ATOM 7962 C C . ASP B 1 423 ? 53.101 72.422 39.348 1.00 54.46 423 ASP B C 1
ATOM 7963 O O . ASP B 1 423 ? 54.110 72.736 39.974 1.00 61.33 423 ASP B O 1
ATOM 7968 N N . ILE B 1 424 ? 51.868 72.471 39.882 1.00 55.17 424 ILE B N 1
ATOM 7969 C CA . ILE B 1 424 ? 51.564 72.942 41.232 1.00 52.45 424 ILE B CA 1
ATOM 7970 C C . ILE B 1 424 ? 51.557 71.758 42.198 1.00 49.81 424 ILE B C 1
ATOM 7971 O O . ILE B 1 424 ? 51.267 70.640 41.794 1.00 54.63 424 ILE B O 1
ATOM 7976 N N . GLN B 1 425 ? 51.826 72.021 43.483 1.00 52.33 425 GLN B N 1
ATOM 7977 C CA . GLN B 1 425 ? 51.729 71.002 44.524 1.00 56.67 425 GLN B CA 1
ATOM 7978 C C . GLN B 1 425 ? 50.264 70.681 44.846 1.00 55.86 425 GLN B C 1
ATOM 7979 O O . GLN B 1 425 ? 49.460 71.566 45.162 1.00 52.43 425 GLN B O 1
ATOM 7985 N N . TRP B 1 426 ? 49.948 69.385 44.816 1.00 52.83 426 TRP B N 1
ATOM 7986 C CA . TRP B 1 426 ? 48.682 68.874 45.312 1.00 63.80 426 TRP B CA 1
ATOM 7987 C C . TRP B 1 426 ? 48.510 69.230 46.789 1.00 67.50 426 TRP B C 1
ATOM 7988 O O . TRP B 1 426 ? 49.326 68.824 47.609 1.00 75.60 426 TRP B O 1
ATOM 7999 N N . PRO B 1 427 ? 47.464 69.992 47.190 1.00 70.18 427 PRO B N 1
ATOM 8000 C CA . PRO B 1 427 ? 47.176 70.204 48.609 1.00 69.81 427 PRO B CA 1
ATOM 8001 C C . PRO B 1 427 ? 46.836 68.902 49.325 1.00 78.78 427 PRO B C 1
ATOM 8002 O O . PRO B 1 427 ? 46.564 67.881 48.690 1.00 78.42 427 PRO B O 1
ATOM 8006 N N . ASP B 1 428 ? 46.889 68.964 50.661 1.00 93.86 428 ASP B N 1
ATOM 8007 C CA . ASP B 1 428 ? 46.481 67.873 51.532 1.00 97.73 428 ASP B CA 1
ATOM 8008 C C . ASP B 1 428 ? 44.960 67.735 51.463 1.00 95.38 428 ASP B C 1
ATOM 8009 O O . ASP B 1 428 ? 44.221 68.671 51.779 1.00 102.40 428 ASP B O 1
ATOM 8014 N N . PHE B 1 429 ? 44.504 66.563 51.006 1.00 77.13 429 PHE B N 1
ATOM 8015 C CA . PHE B 1 429 ? 43.082 66.313 50.850 1.00 68.93 429 PHE B CA 1
ATOM 8016 C C . PHE B 1 429 ? 42.772 64.858 51.200 1.00 65.50 429 PHE B C 1
ATOM 8017 O O . PHE B 1 429 ? 43.386 63.943 50.662 1.00 61.82 429 PHE B O 1
ATOM 8025 N N . ASP B 1 430 ? 41.825 64.670 52.128 1.00 66.59 430 ASP B N 1
ATOM 8026 C CA . ASP B 1 430 ? 41.356 63.356 52.536 1.00 71.45 430 ASP B CA 1
ATOM 8027 C C . ASP B 1 430 ? 40.071 63.035 51.763 1.00 71.23 430 ASP B C 1
ATOM 8028 O O . ASP B 1 430 ? 39.016 63.603 52.049 1.00 61.94 430 ASP B O 1
ATOM 8033 N N . PHE B 1 431 ? 40.178 62.150 50.757 1.00 69.30 431 PHE B N 1
ATOM 8034 C CA . PHE B 1 431 ? 39.015 61.626 50.055 1.00 70.15 431 PHE B CA 1
ATOM 8035 C C . PHE B 1 431 ? 38.237 60.723 51.004 1.00 76.88 431 PHE B C 1
ATOM 8036 O O . PHE B 1 431 ? 38.583 59.555 51.161 1.00 77.91 431 PHE B O 1
ATOM 8044 N N . LYS B 1 432 ? 37.198 61.279 51.638 1.00 83.60 432 LYS B N 1
ATOM 8045 C CA . LYS B 1 432 ? 36.355 60.530 52.559 1.00 88.29 432 LYS B CA 1
ATOM 8046 C C . LYS B 1 432 ? 35.499 59.550 51.745 1.00 98.39 432 LYS B C 1
ATOM 8047 O O . LYS B 1 432 ? 34.810 59.962 50.812 1.00 102.76 432 LYS B O 1
ATOM 8053 N N . SER B 1 433 ? 35.574 58.251 52.085 1.00 95.85 433 SER B N 1
ATOM 8054 C CA . SER B 1 433 ? 34.901 57.169 51.369 1.00 93.30 433 SER B CA 1
ATOM 8055 C C . SER B 1 433 ? 33.377 57.329 51.387 1.00 89.79 433 SER B C 1
ATOM 8056 O O . SER B 1 433 ? 32.824 57.979 52.276 1.00 85.86 433 SER B O 1
ATOM 8059 N N . VAL B 1 434 ? 32.705 56.712 50.400 1.00 84.59 434 VAL B N 1
ATOM 8060 C CA . VAL B 1 434 ? 31.251 56.592 50.393 1.00 75.72 434 VAL B CA 1
ATOM 8061 C C . VAL B 1 434 ? 30.851 55.129 50.200 1.00 75.24 434 VAL B C 1
ATOM 8062 O O . VAL B 1 434 ? 31.235 54.487 49.221 1.00 68.67 434 VAL B O 1
ATOM 8066 N N . LYS B 1 435 ? 30.025 54.648 51.138 1.00 83.57 435 LYS B N 1
ATOM 8067 C CA . LYS B 1 435 ? 29.618 53.256 51.253 1.00 96.23 435 LYS B CA 1
ATOM 8068 C C . LYS B 1 435 ? 28.692 52.867 50.098 1.00 95.92 435 LYS B C 1
ATOM 8069 O O . LYS B 1 435 ? 29.044 52.001 49.298 1.00 99.48 435 LYS B O 1
ATOM 8075 N N . ASP B 1 436 ? 27.523 53.525 50.010 1.00 92.67 436 ASP B N 1
ATOM 8076 C CA . ASP B 1 436 ? 26.419 53.089 49.161 1.00 82.23 436 ASP B CA 1
ATOM 8077 C C . ASP B 1 436 ? 26.352 53.891 47.855 1.00 75.62 436 ASP B C 1
ATOM 8078 O O . ASP B 1 436 ? 26.950 54.966 47.730 1.00 71.00 436 ASP B O 1
ATOM 8083 N N . PRO B 1 437 ? 25.631 53.382 46.823 1.00 66.17 437 PRO B N 1
ATOM 8084 C CA . PRO B 1 437 ? 24.935 54.254 45.870 1.00 55.94 437 PRO B CA 1
ATOM 8085 C C . PRO B 1 437 ? 24.165 55.422 46.511 1.00 47.83 437 PRO B C 1
ATOM 8086 O O . PRO B 1 437 ? 23.340 55.260 47.422 1.00 37.21 437 PRO B O 1
ATOM 8090 N N . VAL B 1 438 ? 24.471 56.634 46.028 1.00 40.34 438 VAL B N 1
ATOM 8091 C CA . VAL B 1 438 ? 23.830 57.839 46.524 1.00 36.28 438 VAL B CA 1
ATOM 8092 C C . VAL B 1 438 ? 23.145 58.549 45.348 1.00 34.24 438 VAL B C 1
ATOM 8093 O O . VAL B 1 438 ? 23.359 58.191 44.183 1.00 31.26 438 VAL B O 1
ATOM 8097 N N . MET B 1 439 ? 22.348 59.581 45.660 1.00 28.53 439 MET B N 1
ATOM 8098 C CA . MET B 1 439 ? 21.573 60.268 44.643 1.00 28.93 439 MET B CA 1
ATOM 8099 C C . MET B 1 439 ? 22.471 60.860 43.542 1.00 28.46 439 MET B C 1
ATOM 8100 O O . MET B 1 439 ? 22.093 60.861 42.375 1.00 26.83 439 MET B O 1
ATOM 8105 N N . THR B 1 440 ? 23.685 61.298 43.901 1.00 25.62 440 THR B N 1
ATOM 8106 C CA . THR B 1 440 ? 24.708 61.737 42.961 1.00 25.41 440 THR B CA 1
ATOM 8107 C C . THR B 1 440 ? 24.968 60.677 41.886 1.00 29.17 440 THR B C 1
ATOM 8108 O O . THR B 1 440 ? 25.171 61.026 40.718 1.00 28.39 440 THR B O 1
ATOM 8112 N N . ASP B 1 441 ? 24.980 59.389 42.275 1.00 28.44 441 ASP B N 1
ATOM 8113 C CA . ASP B 1 441 ? 25.030 58.306 41.299 1.00 30.32 441 ASP B CA 1
ATOM 8114 C C . ASP B 1 441 ? 23.784 58.305 40.409 1.00 27.28 441 ASP B C 1
ATOM 8115 O O . ASP B 1 441 ? 23.882 58.113 39.195 1.00 24.17 441 ASP B O 1
ATOM 8120 N N . PHE B 1 442 ? 22.607 58.518 41.010 1.00 24.46 442 PHE B N 1
ATOM 8121 C CA . PHE B 1 442 ? 21.402 58.658 40.205 1.00 24.49 442 PHE B CA 1
ATOM 8122 C C . PHE B 1 442 ? 21.532 59.830 39.213 1.00 23.66 442 PHE B C 1
ATOM 8123 O O . PHE B 1 442 ? 21.311 59.656 38.009 1.00 22.19 442 PHE B O 1
ATOM 8131 N N . TRP B 1 443 ? 21.927 61.015 39.715 1.00 21.70 443 TRP B N 1
ATOM 8132 C CA . TRP B 1 443 ? 22.051 62.212 38.894 1.00 22.25 443 TRP B CA 1
ATOM 8133 C C . TRP B 1 443 ? 23.037 61.982 37.742 1.00 25.78 443 TRP B C 1
ATOM 8134 O O . TRP B 1 443 ? 22.826 62.475 36.630 1.00 24.21 443 TRP B O 1
ATOM 8145 N N . ARG B 1 444 ? 24.074 61.162 37.979 1.00 28.55 444 ARG B N 1
ATOM 8146 C CA . ARG B 1 444 ? 25.086 60.940 36.953 1.00 33.98 444 ARG B CA 1
ATOM 8147 C C . ARG B 1 444 ? 24.544 60.046 35.841 1.00 34.86 444 ARG B C 1
ATOM 8148 O O . ARG B 1 444 ? 25.021 60.129 34.708 1.00 35.75 444 ARG B O 1
ATOM 8156 N N . LEU B 1 445 ? 23.531 59.229 36.171 1.00 34.87 445 LEU B N 1
ATOM 8157 C CA . LEU B 1 445 ? 22.851 58.403 35.186 1.00 35.14 445 LEU B CA 1
ATOM 8158 C C . LEU B 1 445 ? 21.830 59.251 34.429 1.00 32.59 445 LEU B C 1
ATOM 8159 O O . LEU B 1 445 ? 21.776 59.214 33.205 1.00 32.19 445 LEU B O 1
ATOM 8164 N N . ALA B 1 446 ? 21.000 59.992 35.167 1.00 27.38 446 ALA B N 1
ATOM 8165 C CA . ALA B 1 446 ? 19.843 60.624 34.563 1.00 26.96 446 ALA B CA 1
ATOM 8166 C C . ALA B 1 446 ? 20.262 61.883 33.796 1.00 27.89 446 ALA B C 1
ATOM 8167 O O . ALA B 1 446 ? 19.651 62.228 32.771 1.00 25.74 446 ALA B O 1
ATOM 8169 N N . VAL B 1 447 ? 21.307 62.560 34.303 1.00 25.12 447 VAL B N 1
ATOM 8170 C CA . VAL B 1 447 ? 21.723 63.842 33.764 1.00 26.13 447 VAL B CA 1
ATOM 8171 C C . VAL B 1 447 ? 23.239 63.831 33.619 1.00 29.22 447 VAL B C 1
ATOM 8172 O O . VAL B 1 447 ? 23.958 64.520 34.360 1.00 31.27 447 VAL B O 1
ATOM 8176 N N . PRO B 1 448 ? 23.775 63.040 32.660 1.00 27.38 448 PRO B N 1
ATOM 8177 C CA . PRO B 1 448 ? 25.227 62.879 32.548 1.00 26.71 448 PRO B CA 1
ATOM 8178 C C . PRO B 1 448 ? 25.903 64.224 32.267 1.00 28.84 448 PRO B C 1
ATOM 8179 O O . PRO B 1 448 ? 25.499 64.957 31.357 1.00 29.56 448 PRO B O 1
ATOM 8183 N N . GLY B 1 449 ? 26.920 64.551 33.075 1.00 27.27 449 GLY B N 1
ATOM 8184 C CA . GLY B 1 449 ? 27.640 65.808 32.926 1.00 25.46 449 GLY B CA 1
ATOM 8185 C C . GLY B 1 449 ? 27.033 66.951 33.752 1.00 25.24 449 GLY B C 1
ATOM 8186 O O . GLY B 1 449 ? 27.677 67.974 33.920 1.00 25.95 449 GLY B O 1
ATOM 8187 N N . GLY B 1 450 ? 25.785 66.807 34.224 1.00 23.05 450 GLY B N 1
ATOM 8188 C CA . GLY B 1 450 ? 25.153 67.772 35.117 1.00 22.82 450 GLY B CA 1
ATOM 8189 C C . GLY B 1 450 ? 24.342 68.867 34.423 1.00 23.88 450 GLY B C 1
ATOM 8190 O O . GLY B 1 450 ? 23.644 69.626 35.094 1.00 23.95 450 GLY B O 1
ATOM 8191 N N . LYS B 1 451 ? 24.415 68.946 33.086 1.00 27.32 451 LYS B N 1
ATOM 8192 C CA . LYS B 1 451 ? 23.713 69.990 32.344 1.00 27.69 451 LYS B CA 1
ATOM 8193 C C . LYS B 1 451 ? 22.354 69.479 31.881 1.00 26.25 451 LYS B C 1
ATOM 8194 O O . LYS B 1 451 ? 22.272 68.366 31.369 1.00 23.88 451 LYS B O 1
ATOM 8200 N N . LEU B 1 452 ? 21.308 70.310 32.011 1.00 25.47 452 LEU B N 1
ATOM 8201 C CA . LEU B 1 452 ? 19.958 69.885 31.646 1.00 25.51 452 LEU B CA 1
ATOM 8202 C C . LEU B 1 452 ? 19.834 69.657 30.137 1.00 27.04 452 LEU B C 1
ATOM 8203 O O . LEU B 1 452 ? 19.090 68.775 29.714 1.00 26.54 452 LEU B O 1
ATOM 8208 N N . THR B 1 453 ? 20.544 70.444 29.319 1.00 27.40 453 THR B N 1
ATOM 8209 C CA . THR B 1 453 ? 20.522 70.189 27.888 1.00 30.87 453 THR B CA 1
ATOM 8210 C C . THR B 1 453 ? 21.558 69.116 27.586 1.00 35.19 453 THR B C 1
ATOM 8211 O O . THR B 1 453 ? 22.745 69.401 27.701 1.00 35.91 453 THR B O 1
ATOM 8215 N N . PRO B 1 454 ? 21.153 67.878 27.199 1.00 41.70 454 PRO B N 1
ATOM 8216 C CA . PRO B 1 454 ? 22.103 66.785 26.970 1.00 46.15 454 PRO B CA 1
ATOM 8217 C C . PRO B 1 454 ? 23.036 67.178 25.832 1.00 53.61 454 PRO B C 1
ATOM 8218 O O . PRO B 1 454 ? 22.621 67.878 24.910 1.00 51.93 454 PRO B O 1
ATOM 8222 N N . GLU B 1 455 ? 24.305 66.770 25.933 1.00 68.92 455 GLU B N 1
ATOM 8223 C CA . GLU B 1 455 ? 25.269 67.057 24.881 1.00 88.34 455 GLU B CA 1
ATOM 8224 C C . GLU B 1 455 ? 25.245 65.931 23.850 1.00 96.35 455 GLU B C 1
ATOM 8225 O O . GLU B 1 455 ? 25.204 64.758 24.218 1.00 102.38 455 GLU B O 1
ATOM 8231 N N . GLY B 1 456 ? 25.216 66.328 22.569 1.00 99.82 456 GLY B N 1
ATOM 8232 C CA . GLY B 1 456 ? 25.564 65.510 21.414 1.00 110.31 456 GLY B CA 1
ATOM 8233 C C . GLY B 1 456 ? 25.118 64.046 21.466 1.00 114.38 456 GLY B C 1
ATOM 8234 O O . GLY B 1 456 ? 24.049 63.702 20.961 1.00 117.21 456 GLY B O 1
ATOM 8235 N N . ASN B 1 457 ? 25.957 63.194 22.077 1.00 111.16 457 ASN B N 1
ATOM 8236 C CA . ASN B 1 457 ? 26.059 61.789 21.706 1.00 110.06 457 ASN B CA 1
ATOM 8237 C C . ASN B 1 457 ? 25.599 60.845 22.817 1.00 103.32 457 ASN B C 1
ATOM 8238 O O . ASN B 1 457 ? 26.282 60.677 23.826 1.00 107.98 457 ASN B O 1
ATOM 8243 N N . THR B 1 458 ? 24.438 60.215 22.593 1.00 91.70 458 THR B N 1
ATOM 8244 C CA . THR B 1 458 ? 24.047 58.963 23.227 1.00 82.58 458 THR B CA 1
ATOM 8245 C C . THR B 1 458 ? 23.320 58.128 22.172 1.00 73.28 458 THR B C 1
ATOM 8246 O O . THR B 1 458 ? 22.363 58.609 21.570 1.00 68.93 458 THR B O 1
ATOM 8250 N N . PRO B 1 459 ? 23.752 56.874 21.886 1.00 68.95 459 PRO B N 1
ATOM 8251 C CA . PRO B 1 459 ? 23.067 56.037 20.898 1.00 69.09 459 PRO B CA 1
ATOM 8252 C C . PRO B 1 459 ? 21.616 55.804 21.313 1.00 67.00 459 PRO B C 1
ATOM 8253 O O . PRO B 1 459 ? 21.353 55.515 22.479 1.00 65.26 459 PRO B O 1
ATOM 8257 N N . ALA B 1 460 ? 20.695 55.938 20.345 1.00 65.43 460 ALA B N 1
ATOM 8258 C CA . ALA B 1 460 ? 19.262 55.766 20.554 1.00 63.74 460 ALA B CA 1
ATOM 8259 C C . ALA B 1 460 ? 18.962 54.432 21.242 1.00 62.92 460 ALA B C 1
ATOM 8260 O O . ALA B 1 460 ? 17.899 54.266 21.839 1.00 60.92 460 ALA B O 1
ATOM 8262 N N . ALA B 1 461 ? 19.921 53.499 21.180 1.00 62.03 461 ALA B N 1
ATOM 8263 C CA . ALA B 1 461 ? 19.774 52.174 21.763 1.00 60.20 461 ALA B CA 1
ATOM 8264 C C . ALA B 1 461 ? 19.846 52.205 23.298 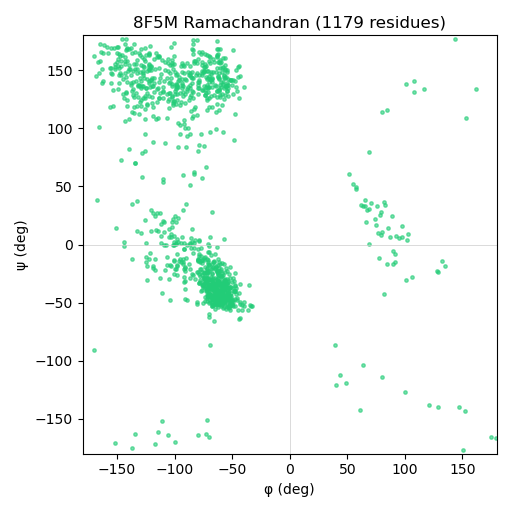1.00 59.93 461 ALA B C 1
ATOM 8265 O O . ALA B 1 461 ? 19.209 51.369 23.936 1.00 60.77 461 ALA B O 1
ATOM 8267 N N . LYS B 1 462 ? 20.575 53.181 23.884 1.00 55.72 462 LYS B N 1
ATOM 8268 C CA . LYS B 1 462 ? 20.890 53.233 25.312 1.00 50.25 462 LYS B CA 1
ATOM 8269 C C . LYS B 1 462 ? 20.041 54.270 26.052 1.00 47.88 462 LYS B C 1
ATOM 8270 O O . LYS B 1 462 ? 19.968 54.257 27.282 1.00 48.96 462 LYS B O 1
ATOM 8276 N N . ILE B 1 463 ? 19.430 55.196 25.306 1.00 40.20 463 ILE B N 1
ATOM 8277 C CA . ILE B 1 463 ? 18.859 56.400 25.892 1.00 37.07 463 ILE B CA 1
ATOM 8278 C C . ILE B 1 463 ? 17.584 56.095 26.700 1.00 34.53 463 ILE B C 1
ATOM 8279 O O . ILE B 1 463 ? 17.280 56.800 27.656 1.00 32.83 463 ILE B O 1
ATOM 8284 N N . THR B 1 464 ? 16.829 55.050 26.334 1.00 34.42 464 THR B N 1
ATOM 8285 C CA . THR B 1 464 ? 15.612 54.727 27.069 1.00 36.67 464 THR B CA 1
ATOM 8286 C C . THR B 1 464 ? 15.990 54.221 28.461 1.00 39.08 464 THR B C 1
ATOM 8287 O O . THR B 1 464 ? 15.257 54.448 29.422 1.00 39.61 464 THR B O 1
ATOM 8291 N N . ASN B 1 465 ? 17.161 53.576 28.554 1.00 40.83 465 ASN B N 1
ATOM 8292 C CA . ASN B 1 465 ? 17.664 53.005 29.795 1.00 44.03 465 ASN B CA 1
ATOM 8293 C C . ASN B 1 465 ? 17.962 54.101 30.822 1.00 39.41 465 ASN B C 1
ATOM 8294 O O . ASN B 1 465 ? 17.603 53.975 31.993 1.00 40.55 465 ASN B O 1
ATOM 8299 N N . ARG B 1 466 ? 18.621 55.170 30.371 1.00 32.81 466 ARG B N 1
ATOM 8300 C CA . ARG B 1 466 ? 18.868 56.357 31.173 1.00 30.87 466 ARG B CA 1
ATOM 8301 C C . ARG B 1 466 ? 17.577 56.864 31.828 1.00 29.93 466 ARG B C 1
ATOM 8302 O O . ARG B 1 466 ? 17.545 57.050 33.043 1.00 29.18 466 ARG B O 1
ATOM 8310 N N . TRP B 1 467 ? 16.516 57.068 31.029 1.00 25.21 467 TRP B N 1
ATOM 8311 C CA . TRP B 1 467 ? 15.275 57.629 31.534 1.00 23.36 467 TRP B CA 1
ATOM 8312 C C . TRP B 1 467 ? 14.482 56.592 32.330 1.00 25.45 467 TRP B C 1
ATOM 8313 O O . TRP B 1 467 ? 13.565 56.918 33.083 1.00 23.56 467 TRP B O 1
ATOM 8324 N N . ARG B 1 468 ? 14.882 55.330 32.214 1.00 28.84 468 ARG B N 1
ATOM 8325 C CA . ARG B 1 468 ? 14.277 54.300 33.036 1.00 34.31 468 ARG B CA 1
ATOM 8326 C C . ARG B 1 468 ? 14.806 54.356 34.472 1.00 34.73 468 ARG B C 1
ATOM 8327 O O . ARG B 1 468 ? 14.197 53.790 35.381 1.00 35.77 468 ARG B O 1
ATOM 8335 N N . ALA B 1 469 ? 15.921 55.060 34.694 1.00 32.46 469 ALA B N 1
ATOM 8336 C CA . ALA B 1 469 ? 16.512 55.070 36.024 1.00 31.74 469 ALA B CA 1
ATOM 8337 C C . ALA B 1 469 ? 15.558 55.701 37.034 1.00 29.46 469 ALA B C 1
ATOM 8338 O O . ALA B 1 469 ? 15.690 55.448 38.228 1.00 30.30 469 ALA B O 1
ATOM 8340 N N . TRP B 1 470 ? 14.627 56.531 36.546 1.00 26.39 470 TRP B N 1
ATOM 8341 C CA . TRP B 1 470 ? 13.730 57.292 37.402 1.00 28.29 470 TRP B CA 1
ATOM 8342 C C . TRP B 1 470 ? 12.806 56.343 38.158 1.00 29.02 470 TRP B C 1
ATOM 8343 O O . TRP B 1 470 ? 12.165 56.730 39.132 1.00 29.69 470 TRP B O 1
ATOM 8354 N N . GLU B 1 471 ? 12.757 55.091 37.697 1.00 31.56 471 GLU B N 1
ATOM 8355 C CA . GLU B 1 471 ? 11.979 54.058 38.367 1.00 35.26 471 GLU B CA 1
ATOM 8356 C C . GLU B 1 471 ? 12.600 53.709 39.720 1.00 33.69 471 GLU B C 1
ATOM 8357 O O . GLU B 1 471 ? 11.873 53.331 40.631 1.00 35.95 471 GLU B O 1
ATOM 8363 N N . THR B 1 472 ? 13.928 53.854 39.852 1.00 30.95 472 THR B N 1
ATOM 8364 C CA . THR B 1 472 ? 14.657 53.210 40.937 1.00 31.00 472 THR B CA 1
ATOM 8365 C C . THR B 1 472 ? 15.230 54.203 41.936 1.00 30.45 472 THR B C 1
ATOM 8366 O O . THR B 1 472 ? 16.205 53.883 42.609 1.00 29.36 472 THR B O 1
ATOM 8370 N N . LEU B 1 473 ? 14.588 55.369 42.059 1.00 32.75 473 LEU B N 1
ATOM 8371 C CA . LEU B 1 473 ? 14.967 56.407 43.006 1.00 33.98 473 LEU B CA 1
ATOM 8372 C C . LEU B 1 473 ? 15.191 55.854 44.413 1.00 34.56 473 LEU B C 1
ATOM 8373 O O . LEU B 1 473 ? 16.087 56.326 45.110 1.00 37.15 473 LEU B O 1
ATOM 8378 N N . ASP B 1 474 ? 14.342 54.912 44.847 1.00 32.35 474 ASP B N 1
ATOM 8379 C CA . ASP B 1 474 ? 14.318 54.514 46.245 1.00 38.20 474 ASP B CA 1
ATOM 8380 C C . ASP B 1 474 ? 15.571 53.727 46.636 1.00 36.34 474 ASP B C 1
ATOM 8381 O O . ASP B 1 474 ? 15.734 53.379 47.811 1.00 33.40 474 ASP B O 1
ATOM 8386 N N . GLY B 1 475 ? 16.417 53.405 45.645 1.00 31.27 475 GLY B N 1
ATOM 8387 C CA . GLY B 1 475 ? 17.577 52.566 45.878 1.00 30.72 475 GLY B CA 1
ATOM 8388 C C . GLY B 1 475 ? 18.798 53.412 46.208 1.00 33.46 475 GLY B C 1
ATOM 8389 O O . GLY B 1 475 ? 19.900 52.891 46.382 1.00 36.99 475 GLY B O 1
ATOM 8390 N N . TYR B 1 476 ? 18.605 54.733 46.260 1.00 31.98 476 TYR B N 1
ATOM 8391 C CA . TYR B 1 476 ? 19.754 55.605 46.415 1.00 31.30 476 TYR B CA 1
ATOM 8392 C C . TYR B 1 476 ? 19.665 56.333 47.744 1.00 32.92 476 TYR B C 1
ATOM 8393 O O . TYR B 1 476 ? 18.616 56.871 48.102 1.00 33.46 476 TYR B O 1
ATOM 8402 N N . VAL B 1 477 ? 20.804 56.343 48.437 1.00 33.55 477 VAL B N 1
ATOM 8403 C CA . VAL B 1 477 ? 20.969 57.106 49.657 1.00 34.30 477 VAL B CA 1
ATOM 8404 C C . VAL B 1 477 ? 21.080 58.581 49.267 1.00 33.21 477 VAL B C 1
ATOM 8405 O O . VAL B 1 477 ? 21.849 58.955 48.386 1.00 33.93 477 VAL B O 1
ATOM 8409 N N . GLY B 1 478 ? 20.271 59.415 49.915 1.00 30.85 478 GLY B N 1
ATOM 8410 C CA . GLY B 1 478 ? 20.438 60.848 49.844 1.00 29.34 478 GLY B CA 1
ATOM 8411 C C . GLY B 1 478 ? 19.343 61.504 50.670 1.00 33.99 478 GLY B C 1
ATOM 8412 O O . GLY B 1 478 ? 18.632 60.829 51.406 1.00 34.84 478 GLY B O 1
ATOM 8413 N N . HIS B 1 479 ? 19.190 62.811 50.480 1.00 33.40 479 HIS B N 1
ATOM 8414 C CA . HIS B 1 479 ? 18.222 63.626 51.175 1.00 36.66 479 HIS B CA 1
ATOM 8415 C C . HIS B 1 479 ? 16.816 63.035 51.043 1.00 39.89 479 HIS B C 1
ATOM 8416 O O . HIS B 1 479 ? 16.351 62.768 49.943 1.00 43.20 479 HIS B O 1
ATOM 8423 N N . PRO B 1 480 ? 16.082 62.827 52.159 1.00 41.40 480 PRO B N 1
ATOM 8424 C CA . PRO B 1 480 ? 14.724 62.280 52.102 1.00 41.67 480 PRO B CA 1
ATOM 8425 C C . PRO B 1 480 ? 13.655 63.066 51.337 1.00 39.42 480 PRO B C 1
ATOM 8426 O O . PRO B 1 480 ? 12.814 62.461 50.678 1.00 41.02 480 PRO B O 1
ATOM 8430 N N . HIS B 1 481 ? 13.646 64.398 51.447 1.00 41.09 481 HIS B N 1
ATOM 8431 C CA . HIS B 1 481 ? 12.680 65.195 50.699 1.00 41.36 481 HIS B CA 1
ATOM 8432 C C . HIS B 1 481 ? 12.982 65.207 49.195 1.00 39.77 481 HIS B C 1
ATOM 8433 O O . HIS B 1 481 ? 12.061 65.334 48.384 1.00 39.88 481 HIS B O 1
ATOM 8440 N N . MET B 1 482 ? 14.264 65.067 48.821 1.00 33.03 482 MET B N 1
ATOM 8441 C CA . MET B 1 482 ? 14.663 65.125 47.424 1.00 32.54 482 MET B CA 1
ATOM 8442 C C . MET B 1 482 ? 14.136 63.877 46.720 1.00 33.19 482 MET B C 1
ATOM 8443 O O . MET B 1 482 ? 13.552 63.981 45.644 1.00 37.97 482 MET B O 1
ATOM 8448 N N . LYS B 1 483 ? 14.348 62.703 47.322 1.00 32.68 483 LYS B N 1
ATOM 8449 C CA . LYS B 1 483 ? 13.931 61.446 46.711 1.00 34.70 483 LYS B CA 1
ATOM 8450 C C . LYS B 1 483 ? 12.408 61.365 46.727 1.00 35.15 483 LYS B C 1
ATOM 8451 O O . LYS B 1 483 ? 11.786 60.920 45.772 1.00 36.83 483 LYS B O 1
ATOM 8457 N N . ASN B 1 484 ? 11.800 61.859 47.800 1.00 36.79 484 ASN B N 1
ATOM 8458 C CA . ASN B 1 484 ? 10.356 61.819 47.898 1.00 36.27 484 ASN B CA 1
ATOM 8459 C C . ASN B 1 484 ? 9.698 62.796 46.922 1.00 33.45 484 ASN B C 1
ATOM 8460 O O . ASN B 1 484 ? 8.701 62.450 46.300 1.00 29.53 484 ASN B O 1
ATOM 8465 N N . ASP B 1 485 ? 10.216 64.025 46.825 1.00 33.56 485 ASP B N 1
ATOM 8466 C CA . ASP B 1 485 ? 9.551 65.061 46.045 1.00 31.53 485 ASP B CA 1
ATOM 8467 C C . ASP B 1 485 ? 9.761 64.864 44.539 1.00 30.92 485 ASP B C 1
ATOM 8468 O O . ASP B 1 485 ? 9.061 65.487 43.744 1.00 29.65 485 ASP B O 1
ATOM 8473 N N . LEU B 1 486 ? 10.709 63.995 44.143 1.00 29.09 486 LEU B N 1
ATOM 8474 C CA . LEU B 1 486 ? 10.982 63.728 42.727 1.00 30.71 486 LEU B CA 1
ATOM 8475 C C . LEU B 1 486 ? 9.959 62.764 42.117 1.00 32.47 486 LEU B C 1
ATOM 8476 O O . LEU B 1 486 ? 9.913 62.613 40.891 1.00 33.88 486 LEU B O 1
ATOM 8481 N N . LYS B 1 487 ? 9.115 62.165 42.972 1.00 31.21 487 LYS B N 1
ATOM 8482 C CA . LYS B 1 487 ? 8.193 61.116 42.564 1.00 31.96 487 LYS B CA 1
ATOM 8483 C C . LYS B 1 487 ? 7.233 61.583 41.469 1.00 28.20 487 LYS B C 1
ATOM 8484 O O . LYS B 1 487 ? 7.070 60.870 40.478 1.00 28.25 487 LYS B O 1
ATOM 8490 N N . PRO B 1 488 ? 6.567 62.759 41.559 1.00 26.27 488 PRO B N 1
ATOM 8491 C CA . PRO B 1 488 ? 5.701 63.206 40.455 1.00 25.44 488 PRO B CA 1
ATOM 8492 C C . PRO B 1 488 ? 6.408 63.366 39.104 1.00 25.69 488 PRO B C 1
ATOM 8493 O O . PRO B 1 488 ? 5.849 63.011 38.063 1.00 27.51 488 PRO B O 1
ATOM 8497 N N . LEU B 1 489 ? 7.664 63.840 39.121 1.00 24.84 489 LEU B N 1
ATOM 8498 C CA . LEU B 1 489 ? 8.433 63.977 37.889 1.00 25.32 489 LEU B CA 1
ATOM 8499 C C . LEU B 1 489 ? 8.811 62.590 37.350 1.00 26.21 489 LEU B C 1
ATOM 8500 O O . LEU B 1 489 ? 8.713 62.326 36.147 1.00 27.24 489 LEU B O 1
ATOM 8505 N N . ALA B 1 490 ? 9.238 61.695 38.249 1.00 24.66 490 ALA B N 1
ATOM 8506 C CA . ALA B 1 490 ? 9.458 60.303 37.889 1.00 22.93 490 ALA B CA 1
ATOM 8507 C C . ALA B 1 490 ? 8.217 59.694 37.221 1.00 23.66 490 ALA B C 1
ATOM 8508 O O . ALA B 1 490 ? 8.353 59.002 36.213 1.00 24.74 490 ALA B O 1
ATOM 8510 N N . SER B 1 491 ? 7.009 59.982 37.729 1.00 23.37 491 SER B N 1
ATOM 8511 C CA . SER B 1 491 ? 5.785 59.404 37.182 1.00 25.33 491 SER B CA 1
ATOM 8512 C C . SER B 1 491 ? 5.509 59.939 35.776 1.00 27.24 491 SER B C 1
ATOM 8513 O O . SER B 1 491 ? 5.129 59.177 34.883 1.00 25.94 491 SER B O 1
ATOM 8516 N N . LYS B 1 492 ? 5.653 61.268 35.615 1.00 25.15 492 LYS B N 1
ATOM 8517 C CA . LYS B 1 492 ? 5.486 61.928 34.329 1.00 25.09 492 LYS B CA 1
ATOM 8518 C C . LYS B 1 492 ? 6.400 61.257 33.302 1.00 21.50 492 LYS B C 1
ATOM 8519 O O . LYS B 1 492 ? 5.973 60.887 32.209 1.00 21.12 492 LYS B O 1
ATOM 8525 N N . ILE B 1 493 ? 7.652 61.046 33.694 1.00 20.51 493 ILE B N 1
ATOM 8526 C CA . ILE B 1 493 ? 8.622 60.440 32.799 1.00 21.75 493 ILE B CA 1
ATOM 8527 C C . ILE B 1 493 ? 8.141 59.042 32.388 1.00 22.35 493 ILE B C 1
ATOM 8528 O O . ILE B 1 493 ? 8.181 58.666 31.215 1.00 23.23 493 ILE B O 1
ATOM 8533 N N . SER B 1 494 ? 7.710 58.261 33.373 1.00 23.02 494 SER B N 1
ATOM 8534 C CA . SER B 1 494 ? 7.224 56.910 33.152 1.00 25.21 494 SER B CA 1
ATOM 8535 C C . SER B 1 494 ? 6.052 56.897 32.159 1.00 25.32 494 SER B C 1
ATOM 8536 O O . SER B 1 494 ? 6.016 56.068 31.243 1.00 24.20 494 SER B O 1
ATOM 8539 N N . ARG B 1 495 ? 5.107 57.836 32.312 1.00 22.34 495 ARG B N 1
ATOM 8540 C CA . ARG B 1 495 ? 3.970 57.877 31.404 1.00 23.74 495 ARG B CA 1
ATOM 8541 C C . ARG B 1 495 ? 4.417 58.167 29.970 1.00 25.70 495 ARG B C 1
ATOM 8542 O O . ARG B 1 495 ? 3.942 57.535 29.018 1.00 27.12 495 ARG B O 1
ATOM 8550 N N . VAL B 1 496 ? 5.337 59.125 29.813 1.00 24.16 496 VAL B N 1
ATOM 8551 C CA . VAL B 1 496 ? 5.766 59.468 28.466 1.00 23.30 496 VAL B CA 1
ATOM 8552 C C . VAL B 1 496 ? 6.433 58.253 27.834 1.00 23.23 496 VAL B C 1
ATOM 8553 O O . VAL B 1 496 ? 6.104 57.910 26.697 1.00 22.85 496 VAL B O 1
ATOM 8557 N N . LEU B 1 497 ? 7.348 57.598 28.568 1.00 20.91 497 LEU B N 1
ATOM 8558 C CA . LEU B 1 497 ? 7.976 56.425 27.973 1.00 22.98 497 LEU B CA 1
ATOM 8559 C C . LEU B 1 497 ? 6.906 55.391 27.634 1.00 25.65 497 LEU B C 1
ATOM 8560 O O . LEU B 1 497 ? 6.967 54.761 26.570 1.00 24.70 497 LEU B O 1
ATOM 8565 N N . ALA B 1 498 ? 5.961 55.197 28.574 1.00 26.80 498 ALA B N 1
ATOM 8566 C CA . ALA B 1 498 ? 4.996 54.116 28.420 1.00 25.69 498 ALA B CA 1
ATOM 8567 C C . ALA B 1 498 ? 4.179 54.382 27.161 1.00 23.32 498 ALA B C 1
ATOM 8568 O O . ALA B 1 498 ? 3.973 53.457 26.391 1.00 23.22 498 ALA B O 1
ATOM 8570 N N . ARG B 1 499 ? 3.804 55.648 26.926 1.00 22.01 499 ARG B N 1
ATOM 8571 C CA . ARG B 1 499 ? 2.985 56.003 25.770 1.00 24.13 499 ARG B CA 1
ATOM 8572 C C . ARG B 1 499 ? 3.663 55.637 24.449 1.00 25.37 499 ARG B C 1
ATOM 8573 O O . ARG B 1 499 ? 2.997 55.227 23.507 1.00 29.58 499 ARG B O 1
ATOM 8581 N N . GLY B 1 500 ? 4.992 55.728 24.385 1.00 26.21 500 GLY B N 1
ATOM 8582 C CA . GLY B 1 500 ? 5.666 55.505 23.117 1.00 24.69 500 GLY B CA 1
ATOM 8583 C C . GLY B 1 500 ? 6.293 54.122 22.971 1.00 24.53 500 GLY B C 1
ATOM 8584 O O . GLY B 1 500 ? 6.721 53.760 21.876 1.00 26.81 500 GLY B O 1
ATOM 8585 N N . GLU B 1 501 ? 6.419 53.377 24.067 1.00 25.14 501 GLU B N 1
ATOM 8586 C CA . GLU B 1 501 ? 6.917 52.009 24.015 1.00 30.99 501 GLU B CA 1
ATOM 8587 C C . GLU B 1 501 ? 6.035 51.217 23.039 1.00 32.42 501 GLU B C 1
ATOM 8588 O O . GLU B 1 501 ? 4.809 51.337 23.035 1.00 32.63 501 GLU B O 1
ATOM 8594 N N . HIS B 1 502 ? 6.616 50.402 22.168 1.00 31.73 502 HIS B N 1
ATOM 8595 C CA . HIS B 1 502 ? 5.743 49.615 21.284 1.00 32.71 502 HIS B CA 1
ATOM 8596 C C . HIS B 1 502 ? 5.147 50.406 20.110 1.00 30.97 502 HIS B C 1
ATOM 8597 O O . HIS B 1 502 ? 4.529 49.793 19.237 1.00 33.66 502 HIS B O 1
ATOM 8604 N N . ARG B 1 503 ? 5.256 51.744 20.092 1.00 25.82 503 ARG B N 1
ATOM 8605 C CA . ARG B 1 503 ? 4.913 52.486 18.884 1.00 25.94 503 ARG B CA 1
ATOM 8606 C C . ARG B 1 503 ? 6.135 52.624 17.966 1.00 28.05 503 ARG B C 1
ATOM 8607 O O . ARG B 1 503 ? 6.907 53.576 18.102 1.00 27.80 503 ARG B O 1
ATOM 8615 N N . ARG B 1 504 ? 6.292 51.693 17.016 1.00 28.04 504 ARG B N 1
ATOM 8616 C CA . ARG B 1 504 ? 7.546 51.555 16.289 1.00 30.54 504 ARG B CA 1
ATOM 8617 C C . ARG B 1 504 ? 7.408 52.145 14.889 1.00 28.97 504 ARG B C 1
ATOM 8618 O O . ARG B 1 504 ? 6.310 52.218 14.353 1.00 30.06 504 ARG B O 1
ATOM 8626 N N . PRO B 1 505 ? 8.511 52.602 14.252 1.00 26.98 505 PRO B N 1
ATOM 8627 C CA . PRO B 1 505 ? 8.421 53.251 12.941 1.00 24.76 505 PRO B CA 1
ATOM 8628 C C . PRO B 1 505 ? 8.203 52.324 11.741 1.00 24.80 505 PRO B C 1
ATOM 8629 O O . PRO B 1 505 ? 7.658 52.746 10.732 1.00 28.15 505 PRO B O 1
ATOM 8633 N N . GLY B 1 506 ? 8.622 51.063 11.840 1.00 23.38 506 GLY B N 1
ATOM 8634 C CA . GLY B 1 506 ? 8.547 50.124 10.729 1.00 25.64 506 GLY B CA 1
ATOM 8635 C C . GLY B 1 506 ? 7.240 50.203 9.927 1.00 29.35 506 GLY B C 1
ATOM 8636 O O . GLY B 1 506 ? 7.269 50.318 8.698 1.00 29.37 506 GLY B O 1
ATOM 8637 N N . PRO B 1 507 ? 6.055 50.039 10.558 1.00 26.63 507 PRO B N 1
ATOM 8638 C CA . PRO B 1 507 ? 4.792 50.072 9.819 1.00 27.57 507 PRO B CA 1
ATOM 8639 C C . PRO B 1 507 ? 4.492 51.404 9.137 1.00 29.39 507 PRO B C 1
ATOM 8640 O O . PRO B 1 507 ? 3.897 51.442 8.056 1.00 28.18 507 PRO B O 1
ATOM 8644 N N . VAL B 1 508 ? 4.943 52.497 9.750 1.00 30.04 508 VAL B N 1
ATOM 8645 C CA . VAL B 1 508 ? 4.736 53.787 9.120 1.00 29.05 508 VAL B CA 1
ATOM 8646 C C . VAL B 1 508 ? 5.623 53.906 7.879 1.00 32.04 508 VAL B C 1
ATOM 8647 O O . VAL B 1 508 ? 5.155 54.338 6.829 1.00 33.94 508 VAL B O 1
ATOM 8651 N N . LEU B 1 509 ? 6.886 53.471 7.979 1.00 30.48 509 LEU B N 1
ATOM 8652 C CA . LEU B 1 509 ? 7.773 53.553 6.835 1.00 29.57 509 LEU B CA 1
ATOM 8653 C C . LEU B 1 509 ? 7.227 52.661 5.717 1.00 30.81 509 LEU B C 1
ATOM 8654 O O . LEU B 1 509 ? 7.281 53.026 4.548 1.00 31.54 509 LEU B O 1
ATOM 8659 N N . ALA B 1 510 ? 6.724 51.473 6.074 1.00 29.15 510 ALA B N 1
ATOM 8660 C CA . ALA B 1 510 ? 6.111 50.592 5.095 1.00 28.78 510 ALA B CA 1
ATOM 8661 C C . ALA B 1 510 ? 4.884 51.251 4.459 1.00 31.55 510 ALA B C 1
ATOM 8662 O O . ALA B 1 510 ? 4.712 51.170 3.248 1.00 38.23 510 ALA B O 1
ATOM 8664 N N . ALA B 1 511 ? 4.068 51.966 5.240 1.00 29.08 511 ALA B N 1
ATOM 8665 C CA . ALA B 1 511 ? 2.869 52.556 4.660 1.00 30.35 511 ALA B CA 1
ATOM 8666 C C . ALA B 1 511 ? 3.259 53.684 3.716 1.00 35.12 511 ALA B C 1
ATOM 8667 O O . ALA B 1 511 ? 2.626 53.872 2.676 1.00 34.94 511 ALA B O 1
ATOM 8669 N N . LEU B 1 512 ? 4.293 54.438 4.113 1.00 36.32 512 LEU B N 1
ATOM 8670 C CA . LEU B 1 512 ? 4.745 55.598 3.362 1.00 36.44 512 LEU B CA 1
ATOM 8671 C C . LEU B 1 512 ? 5.175 55.179 1.960 1.00 36.62 512 LEU B C 1
ATOM 8672 O O . LEU B 1 512 ? 4.896 55.870 0.986 1.00 40.04 512 LEU B O 1
ATOM 8677 N N . ALA B 1 513 ? 5.824 54.022 1.873 1.00 35.10 513 ALA B N 1
ATOM 8678 C CA . ALA B 1 513 ? 6.338 53.540 0.608 1.00 38.58 513 ALA B CA 1
ATOM 8679 C C . ALA B 1 513 ? 5.190 53.287 -0.377 1.00 44.11 513 ALA B C 1
ATOM 8680 O O . ALA B 1 513 ? 5.428 53.236 -1.582 1.00 43.15 513 ALA B O 1
ATOM 8682 N N . PHE B 1 514 ? 3.963 53.078 0.138 1.00 44.41 514 PHE B N 1
ATOM 8683 C CA . PHE B 1 514 ? 2.832 52.663 -0.683 1.00 40.51 514 PHE B CA 1
ATOM 8684 C C . PHE B 1 514 ? 1.980 53.881 -0.990 1.00 39.70 514 PHE B C 1
ATOM 8685 O O . PHE B 1 514 ? 1.214 53.868 -1.941 1.00 47.31 514 PHE B O 1
ATOM 8693 N N . ALA B 1 515 ? 2.113 54.917 -0.168 1.00 36.55 515 ALA B N 1
ATOM 8694 C CA . ALA B 1 515 ? 1.277 56.092 -0.319 1.00 36.46 515 ALA B CA 1
ATOM 8695 C C . ALA B 1 515 ? 1.995 57.167 -1.130 1.00 39.94 515 ALA B C 1
ATOM 8696 O O . ALA B 1 515 ? 1.367 58.146 -1.535 1.00 45.29 515 ALA B O 1
ATOM 8698 N N . LEU B 1 516 ? 3.312 57.022 -1.318 1.00 37.66 516 LEU B N 1
ATOM 8699 C CA . LEU B 1 516 ? 4.074 58.060 -1.994 1.00 38.97 516 LEU B CA 1
ATOM 8700 C C . LEU B 1 516 ? 4.111 57.742 -3.487 1.00 39.10 516 LEU B C 1
ATOM 8701 O O . LEU B 1 516 ? 4.137 56.573 -3.853 1.00 35.56 516 LEU B O 1
ATOM 8706 N N . LEU B 1 517 ? 4.141 58.774 -4.344 1.00 41.08 517 LEU B N 1
ATOM 8707 C CA . LEU B 1 517 ? 4.208 58.519 -5.782 1.00 43.53 517 LEU B CA 1
ATOM 8708 C C . LEU B 1 517 ? 5.510 57.793 -6.114 1.00 42.18 517 LEU B C 1
ATOM 8709 O O . LEU B 1 517 ? 6.423 57.772 -5.300 1.00 44.60 517 LEU B O 1
ATOM 8714 N N . ALA B 1 518 ? 5.578 57.187 -7.306 1.00 43.10 518 ALA B N 1
ATOM 8715 C CA . ALA B 1 518 ? 6.813 56.609 -7.817 1.00 42.16 518 ALA B CA 1
ATOM 8716 C C . ALA B 1 518 ? 7.929 57.660 -7.816 1.00 41.87 518 ALA B C 1
ATOM 8717 O O . ALA B 1 518 ? 7.661 58.860 -7.916 1.00 36.61 518 ALA B O 1
ATOM 8719 N N . PRO B 1 519 ? 9.215 57.281 -7.612 1.00 41.97 519 PRO B N 1
ATOM 8720 C CA . PRO B 1 519 ? 10.297 58.265 -7.670 1.00 43.35 519 PRO B CA 1
ATOM 8721 C C . PRO B 1 519 ? 10.434 58.861 -9.070 1.00 42.34 519 PRO B C 1
ATOM 8722 O O . PRO B 1 519 ? 10.387 58.133 -10.058 1.00 41.86 519 PRO B O 1
ATOM 8726 N N . GLU B 1 520 ? 10.607 60.186 -9.130 1.00 43.15 520 GLU B N 1
ATOM 8727 C CA . GLU B 1 520 ? 10.993 60.901 -10.340 1.00 46.33 520 GLU B CA 1
ATOM 8728 C C . GLU B 1 520 ? 12.352 60.408 -10.840 1.00 50.65 520 GLU B C 1
ATOM 8729 O O . GLU B 1 520 ? 13.043 59.662 -10.152 1.00 58.90 520 GLU B O 1
ATOM 8735 N N . PRO B 1 521 ? 12.786 60.763 -12.072 1.00 60.37 521 PRO B N 1
ATOM 8736 C CA . PRO B 1 521 ? 14.086 60.304 -12.574 1.00 56.38 521 PRO B CA 1
ATOM 8737 C C . PRO B 1 521 ? 15.240 61.016 -11.869 1.00 50.05 521 PRO B C 1
ATOM 8738 O O . PRO B 1 521 ? 15.213 62.232 -11.673 1.00 44.81 521 PRO B O 1
ATOM 8742 N N . ARG B 1 522 ? 16.261 60.234 -11.514 1.00 47.66 522 ARG B N 1
ATOM 8743 C CA . ARG B 1 522 ? 17.391 60.715 -10.731 1.00 48.33 522 ARG B CA 1
ATOM 8744 C C . ARG B 1 522 ? 18.693 60.366 -11.456 1.00 43.71 522 ARG B C 1
ATOM 8745 O O . ARG B 1 522 ? 18.782 59.324 -12.104 1.00 44.69 522 ARG B O 1
ATOM 8753 N N . PRO B 1 523 ? 19.741 61.218 -11.358 1.00 44.70 523 PRO B N 1
ATOM 8754 C CA . PRO B 1 523 ? 21.070 60.900 -11.904 1.00 46.49 523 PRO B CA 1
ATOM 8755 C C . PRO B 1 523 ? 21.657 59.525 -11.551 1.00 54.86 523 PRO B C 1
ATOM 8756 O O . PRO B 1 523 ? 21.171 58.839 -10.654 1.00 62.45 523 PRO B O 1
ATOM 8760 N N . LYS B 1 524 ? 22.734 59.134 -12.252 1.00 61.01 524 LYS B N 1
ATOM 8761 C CA . LYS B 1 524 ? 23.409 57.856 -12.047 1.00 59.79 524 LYS B CA 1
ATOM 8762 C C . LYS B 1 524 ? 24.183 57.862 -10.723 1.00 56.91 524 LYS B C 1
ATOM 8763 O O . LYS B 1 524 ? 24.207 56.858 -10.011 1.00 54.02 524 LYS B O 1
ATOM 8769 N N . GLU B 1 525 ? 24.820 58.998 -10.413 1.00 57.69 525 GLU B N 1
ATOM 8770 C CA . GLU B 1 525 ? 25.463 59.264 -9.132 1.00 63.21 525 GLU B CA 1
ATOM 8771 C C . GLU B 1 525 ? 24.561 58.796 -7.991 1.00 59.91 525 GLU B C 1
ATOM 8772 O O . GLU B 1 525 ? 24.995 58.063 -7.107 1.00 62.56 525 GLU B O 1
ATOM 8778 N N . VAL B 1 526 ? 23.298 59.232 -8.040 1.00 54.84 526 VAL B N 1
ATOM 8779 C CA . VAL B 1 526 ? 22.345 59.065 -6.961 1.00 44.81 526 VAL B CA 1
ATOM 8780 C C . VAL B 1 526 ? 21.902 57.606 -6.907 1.00 49.17 526 VAL B C 1
ATOM 8781 O O . VAL B 1 526 ? 21.934 57.012 -5.830 1.00 52.69 526 VAL B O 1
ATOM 8785 N N . GLU B 1 527 ? 21.523 57.025 -8.058 1.00 49.64 527 GLU B N 1
ATOM 8786 C CA . GLU B 1 527 ? 21.169 55.612 -8.078 1.00 51.01 527 GLU B CA 1
ATOM 8787 C C . GLU B 1 527 ? 22.314 54.822 -7.465 1.00 51.81 527 GLU B C 1
ATOM 8788 O O . GLU B 1 527 ? 22.079 53.880 -6.715 1.00 51.38 527 GLU B O 1
ATOM 8794 N N . ASP B 1 528 ? 23.545 55.220 -7.819 1.00 56.31 528 ASP B N 1
ATOM 8795 C CA . ASP B 1 528 ? 24.747 54.473 -7.472 1.00 55.05 528 ASP B CA 1
ATOM 8796 C C . ASP B 1 528 ? 24.933 54.454 -5.955 1.00 49.21 528 ASP B C 1
ATOM 8797 O O . ASP B 1 528 ? 25.138 53.387 -5.377 1.00 47.87 528 ASP B O 1
ATOM 8802 N N . LEU B 1 529 ? 24.860 55.638 -5.330 1.00 43.87 529 LEU B N 1
ATOM 8803 C CA . LEU B 1 529 ? 24.948 55.766 -3.883 1.00 44.07 529 LEU B CA 1
ATOM 8804 C C . LEU B 1 529 ? 23.866 54.909 -3.232 1.00 46.01 529 LEU B C 1
ATOM 8805 O O . LEU B 1 529 ? 24.163 54.124 -2.332 1.00 46.46 529 LEU B O 1
ATOM 8810 N N . LEU B 1 530 ? 22.626 55.041 -3.725 1.00 47.35 530 LEU B N 1
ATOM 8811 C CA . LEU B 1 530 ? 21.501 54.328 -3.134 1.00 51.06 530 LEU B CA 1
ATOM 8812 C C . LEU B 1 530 ? 21.753 52.826 -3.188 1.00 51.19 530 LEU B C 1
ATOM 8813 O O . LEU B 1 530 ? 21.526 52.132 -2.200 1.00 53.00 530 LEU B O 1
ATOM 8818 N N . THR B 1 531 ? 22.259 52.340 -4.328 1.00 54.90 531 THR B N 1
ATOM 8819 C CA . THR B 1 531 ? 22.593 50.929 -4.456 1.00 58.69 531 THR B CA 1
ATOM 8820 C C . THR B 1 531 ? 23.650 50.568 -3.412 1.00 61.17 531 THR B C 1
ATOM 8821 O O . THR B 1 531 ? 23.486 49.600 -2.670 1.00 64.09 531 THR B O 1
ATOM 8825 N N . ALA B 1 532 ? 24.707 51.389 -3.341 1.00 56.82 532 ALA B N 1
ATOM 8826 C CA . ALA B 1 532 ? 25.819 51.164 -2.431 1.00 52.87 532 ALA B CA 1
ATOM 8827 C C . ALA B 1 532 ? 25.294 50.970 -1.016 1.00 53.26 532 ALA B C 1
ATOM 8828 O O . ALA B 1 532 ? 25.649 50.007 -0.350 1.00 55.27 532 ALA B O 1
ATOM 8830 N N . GLY B 1 533 ? 24.432 51.892 -0.582 1.00 53.94 533 GLY B N 1
ATOM 8831 C CA . GLY B 1 533 ? 23.953 51.900 0.787 1.00 52.44 533 GLY B CA 1
ATOM 8832 C C . GLY B 1 533 ? 23.233 50.603 1.128 1.00 53.46 533 GLY B C 1
ATOM 8833 O O . GLY B 1 533 ? 23.450 50.042 2.198 1.00 60.65 533 GLY B O 1
ATOM 8834 N N . LEU B 1 534 ? 22.391 50.130 0.206 1.00 52.62 534 LEU B N 1
ATOM 8835 C CA . LEU B 1 534 ? 21.516 49.009 0.510 1.00 58.21 534 LEU B CA 1
ATOM 8836 C C . LEU B 1 534 ? 22.306 47.702 0.515 1.00 56.99 534 LEU B C 1
ATOM 8837 O O . LEU B 1 534 ? 22.039 46.826 1.328 1.00 60.11 534 LEU B O 1
ATOM 8842 N N . GLN B 1 535 ? 23.280 47.578 -0.388 1.00 59.56 535 GLN B N 1
ATOM 8843 C CA . GLN B 1 535 ? 23.993 46.321 -0.553 1.00 66.70 535 GLN B CA 1
ATOM 8844 C C . GLN B 1 535 ? 25.017 46.134 0.562 1.00 64.22 535 GLN B C 1
ATOM 8845 O O . GLN B 1 535 ? 25.448 45.018 0.829 1.00 65.93 535 GLN B O 1
ATOM 8851 N N . SER B 1 536 ? 25.403 47.238 1.202 1.00 58.97 536 SER B N 1
ATOM 8852 C CA . SER B 1 536 ? 26.459 47.217 2.197 1.00 57.18 536 SER B CA 1
ATOM 8853 C C . SER B 1 536 ? 25.875 47.426 3.591 1.00 55.51 536 SER B C 1
ATOM 8854 O O . SER B 1 536 ? 26.616 47.456 4.570 1.00 52.68 536 SER B O 1
ATOM 8857 N N . GLY B 1 537 ? 24.548 47.595 3.659 1.00 53.22 537 GLY B N 1
ATOM 8858 C CA . GLY B 1 537 ? 23.872 47.941 4.901 1.00 55.07 537 GLY B CA 1
ATOM 8859 C C . GLY B 1 537 ? 24.396 49.234 5.533 1.00 56.31 537 GLY B C 1
ATOM 8860 O O . GLY B 1 537 ? 24.704 49.258 6.725 1.00 59.15 537 GLY B O 1
ATOM 8861 N N . LYS B 1 538 ? 24.485 50.304 4.727 1.00 56.38 538 LYS B N 1
ATOM 8862 C CA . LYS B 1 538 ? 24.940 51.611 5.189 1.00 55.50 538 LYS B CA 1
ATOM 8863 C C . LYS B 1 538 ? 24.057 52.715 4.599 1.00 52.45 538 LYS B C 1
ATOM 8864 O O . LYS B 1 538 ? 24.538 53.817 4.312 1.00 48.98 538 LYS B O 1
ATOM 8870 N N . ARG B 1 539 ? 22.758 52.410 4.448 1.00 47.35 539 ARG B N 1
ATOM 8871 C CA . ARG B 1 539 ? 21.724 53.372 4.089 1.00 49.60 539 ARG B CA 1
ATOM 8872 C C . ARG B 1 539 ? 22.024 54.756 4.667 1.00 47.35 539 ARG B C 1
ATOM 8873 O O . ARG B 1 539 ? 21.993 55.752 3.936 1.00 45.03 539 ARG B O 1
ATOM 8881 N N . HIS B 1 540 ? 22.270 54.813 5.989 1.00 41.46 540 HIS B N 1
ATOM 8882 C CA . HIS B 1 540 ? 22.211 56.081 6.703 1.00 45.60 540 HIS B CA 1
ATOM 8883 C C . HIS B 1 540 ? 23.348 57.016 6.306 1.00 41.42 540 HIS B C 1
ATOM 8884 O O . HIS B 1 540 ? 23.154 58.230 6.277 1.00 39.92 540 HIS B O 1
ATOM 8891 N N . ALA B 1 541 ? 24.531 56.449 6.024 1.00 40.72 541 ALA B N 1
ATOM 8892 C CA . ALA B 1 541 ? 25.648 57.253 5.540 1.00 38.54 541 ALA B CA 1
ATOM 8893 C C . ALA B 1 541 ? 25.294 57.835 4.171 1.00 33.67 541 ALA B C 1
ATOM 8894 O O . ALA B 1 541 ? 25.463 59.030 3.949 1.00 34.04 541 ALA B O 1
ATOM 8896 N N . VAL B 1 542 ? 24.767 56.986 3.278 1.00 32.48 542 VAL B N 1
ATOM 8897 C CA . VAL B 1 542 ? 24.305 57.424 1.972 1.00 35.16 542 VAL B CA 1
ATOM 8898 C C . VAL B 1 542 ? 23.251 58.537 2.100 1.00 38.00 542 VAL B C 1
ATOM 8899 O O . VAL B 1 542 ? 23.372 59.567 1.429 1.00 40.40 542 VAL B O 1
ATOM 8903 N N . TYR B 1 543 ? 22.267 58.380 3.005 1.00 33.84 543 TYR B N 1
ATOM 8904 C CA . TYR B 1 543 ? 21.200 59.365 3.155 1.00 33.05 543 TYR B CA 1
ATOM 8905 C C . TYR B 1 543 ? 21.734 60.711 3.643 1.00 35.31 543 TYR B C 1
ATOM 8906 O O . TYR B 1 543 ? 21.245 61.768 3.214 1.00 37.76 543 TYR B O 1
ATOM 8915 N N . ASP B 1 544 ? 22.693 60.680 4.582 1.00 39.15 544 ASP B N 1
ATOM 8916 C CA . ASP B 1 544 ? 23.251 61.922 5.113 1.00 40.10 544 ASP B CA 1
ATOM 8917 C C . ASP B 1 544 ? 23.944 62.667 3.974 1.00 37.21 544 ASP B C 1
ATOM 8918 O O . ASP B 1 544 ? 23.804 63.883 3.821 1.00 36.61 544 ASP B O 1
ATOM 8923 N N . ALA B 1 545 ? 24.663 61.901 3.150 1.00 35.22 545 ALA B N 1
ATOM 8924 C CA . ALA B 1 545 ? 25.304 62.461 1.971 1.00 36.70 545 ALA B CA 1
ATOM 8925 C C . ALA B 1 545 ? 24.250 63.163 1.113 1.00 36.01 545 ALA B C 1
ATOM 8926 O O . ALA B 1 545 ? 24.370 64.352 0.819 1.00 35.59 545 ALA B O 1
ATOM 8928 N N . LEU B 1 546 ? 23.192 62.420 0.750 1.00 34.12 546 LEU B N 1
ATOM 8929 C CA . LEU B 1 546 ? 22.200 62.918 -0.191 1.00 34.13 546 LEU B CA 1
ATOM 8930 C C . LEU B 1 546 ? 21.453 64.122 0.378 1.00 35.90 546 LEU B C 1
ATOM 8931 O O . LEU B 1 546 ? 21.128 65.044 -0.375 1.00 40.03 546 LEU B O 1
ATOM 8936 N N . VAL B 1 547 ? 21.225 64.134 1.699 1.00 35.09 547 VAL B N 1
ATOM 8937 C CA . VAL B 1 547 ? 20.601 65.295 2.322 1.00 36.25 547 VAL B CA 1
ATOM 8938 C C . VAL B 1 547 ? 21.528 66.498 2.160 1.00 39.12 547 VAL B C 1
ATOM 8939 O O . VAL B 1 547 ? 21.089 67.600 1.829 1.00 37.96 547 VAL B O 1
ATOM 8943 N N . GLN B 1 548 ? 22.823 66.279 2.399 1.00 44.97 548 GLN B N 1
ATOM 8944 C CA . GLN B 1 548 ? 23.760 67.390 2.345 1.00 49.01 548 GLN B CA 1
ATOM 8945 C C . GLN B 1 548 ? 23.835 67.960 0.929 1.00 44.19 548 GLN B C 1
ATOM 8946 O O . GLN B 1 548 ? 23.919 69.173 0.773 1.00 41.50 548 GLN B O 1
ATOM 8952 N N . MET B 1 549 ? 23.762 67.081 -0.080 1.00 42.67 549 MET B N 1
ATOM 8953 C CA . MET B 1 549 ? 23.896 67.447 -1.486 1.00 46.36 549 MET B CA 1
ATOM 8954 C C . MET B 1 549 ? 22.563 67.924 -2.077 1.00 46.99 549 MET B C 1
ATOM 8955 O O . MET B 1 549 ? 22.424 67.997 -3.299 1.00 46.63 549 MET B O 1
ATOM 8960 N N . GLY B 1 550 ? 21.568 68.197 -1.219 1.00 43.57 550 GLY B N 1
ATOM 8961 C CA . GLY B 1 550 ? 20.328 68.857 -1.609 1.00 41.25 550 GLY B CA 1
ATOM 8962 C C . GLY B 1 550 ? 19.459 68.081 -2.609 1.00 39.90 550 GLY B C 1
ATOM 8963 O O . GLY B 1 550 ? 18.774 68.699 -3.417 1.00 42.93 550 GLY B O 1
ATOM 8964 N N . LEU B 1 551 ? 19.463 66.743 -2.546 1.00 35.90 551 LEU B N 1
ATOM 8965 C CA . LEU B 1 551 ? 18.567 65.915 -3.344 1.00 39.24 551 LEU B CA 1
ATOM 8966 C C . LEU B 1 551 ? 17.102 66.325 -3.151 1.00 42.25 551 LEU B C 1
ATOM 8967 O O . LEU B 1 551 ? 16.672 66.651 -2.042 1.00 37.26 551 LEU B O 1
ATOM 8972 N N . PRO B 1 552 ? 16.321 66.394 -4.257 1.00 44.66 552 PRO B N 1
ATOM 8973 C CA . PRO B 1 552 ? 14.884 66.660 -4.195 1.00 43.22 552 PRO B CA 1
ATOM 8974 C C . PRO B 1 552 ? 14.038 65.502 -3.664 1.00 39.38 552 PRO B C 1
ATOM 8975 O O . PRO B 1 552 ? 14.199 64.350 -4.073 1.00 38.22 552 PRO B O 1
ATOM 8979 N N . ALA B 1 553 ? 13.099 65.861 -2.781 1.00 34.09 553 ALA B N 1
ATOM 8980 C CA . ALA B 1 553 ? 12.124 64.961 -2.186 1.00 35.53 553 ALA B CA 1
ATOM 8981 C C . ALA B 1 553 ? 11.590 63.948 -3.196 1.00 36.24 553 ALA B C 1
ATOM 8982 O O . ALA B 1 553 ? 11.626 62.745 -2.937 1.00 37.18 553 ALA B O 1
ATOM 8984 N N . ASN B 1 554 ? 11.094 64.432 -4.344 1.00 37.16 554 ASN B N 1
ATOM 8985 C CA . ASN B 1 554 ? 10.353 63.578 -5.264 1.00 39.39 554 ASN B CA 1
ATOM 8986 C C . ASN B 1 554 ? 11.272 62.569 -5.961 1.00 39.97 554 ASN B C 1
ATOM 8987 O O . ASN B 1 554 ? 10.794 61.669 -6.654 1.00 40.39 554 ASN B O 1
ATOM 8992 N N . GLN B 1 555 ? 12.589 62.695 -5.747 1.00 41.84 555 GLN B N 1
ATOM 8993 C CA . GLN B 1 555 ? 13.543 61.733 -6.285 1.00 44.20 555 GLN B CA 1
ATOM 8994 C C . GLN B 1 555 ? 13.863 60.622 -5.283 1.00 43.56 555 GLN B C 1
ATOM 8995 O O . GLN B 1 555 ? 14.713 59.782 -5.581 1.00 45.26 555 GLN B O 1
ATOM 9001 N N . ALA B 1 556 ? 13.156 60.592 -4.139 1.00 41.23 556 ALA B N 1
ATOM 9002 C CA . ALA B 1 556 ? 13.536 59.762 -3.003 1.00 41.92 556 ALA B CA 1
ATOM 9003 C C . ALA B 1 556 ? 12.368 58.955 -2.412 1.00 43.69 556 ALA B C 1
ATOM 9004 O O . ALA B 1 556 ? 12.512 58.365 -1.340 1.00 40.66 556 ALA B O 1
ATOM 9006 N N . THR B 1 557 ? 11.222 58.892 -3.107 1.00 40.42 557 THR B N 1
ATOM 9007 C CA . THR B 1 557 ? 9.989 58.378 -2.520 1.00 35.96 557 THR B CA 1
ATOM 9008 C C . THR B 1 557 ? 10.037 56.869 -2.282 1.00 34.28 557 THR B C 1
ATOM 9009 O O . THR B 1 557 ? 9.222 56.337 -1.535 1.00 37.73 557 THR B O 1
ATOM 9013 N N . ASP B 1 558 ? 10.962 56.159 -2.924 1.00 31.28 558 ASP B N 1
ATOM 9014 C CA . ASP B 1 558 ? 11.133 54.747 -2.609 1.00 33.28 558 ASP B CA 1
ATOM 9015 C C . ASP B 1 558 ? 12.085 54.541 -1.413 1.00 36.88 558 ASP B C 1
ATOM 9016 O O . ASP B 1 558 ? 12.439 53.400 -1.105 1.00 37.81 558 ASP B O 1
ATOM 9021 N N . HIS B 1 559 ? 12.525 55.632 -0.756 1.00 33.67 559 HIS B N 1
ATOM 9022 C CA . HIS B 1 559 ? 13.318 55.578 0.467 1.00 32.80 559 HIS B CA 1
ATOM 9023 C C . HIS B 1 559 ? 12.681 56.458 1.536 1.00 31.60 559 HIS B C 1
ATOM 9024 O O . HIS B 1 559 ? 13.151 57.567 1.780 1.00 31.70 559 HIS B O 1
ATOM 9031 N N . PRO B 1 560 ? 11.613 55.983 2.221 1.00 34.21 560 PRO B N 1
ATOM 9032 C CA . PRO B 1 560 ? 10.800 56.845 3.089 1.00 31.77 560 PRO B CA 1
ATOM 9033 C C . PRO B 1 560 ? 11.617 57.573 4.148 1.00 31.51 560 PRO B C 1
ATOM 9034 O O . PRO B 1 560 ? 11.349 58.740 4.448 1.00 31.11 560 PRO B O 1
ATOM 9038 N N . GLU B 1 561 ? 12.626 56.873 4.687 1.00 29.56 561 GLU B N 1
ATOM 9039 C CA . GLU B 1 561 ? 13.469 57.447 5.722 1.00 30.86 561 GLU B CA 1
ATOM 9040 C C . GLU B 1 561 ? 14.182 58.684 5.201 1.00 29.29 561 GLU B C 1
ATOM 9041 O O . GLU B 1 561 ? 14.235 59.704 5.902 1.00 31.77 561 GLU B O 1
ATOM 9047 N N . LEU B 1 562 ? 14.710 58.574 3.968 1.00 27.89 562 LEU B N 1
ATOM 9048 C CA . LEU B 1 562 ? 15.362 59.690 3.298 1.00 27.55 562 LEU B CA 1
ATOM 9049 C C . LEU B 1 562 ? 14.319 60.708 2.887 1.00 26.66 562 LEU B C 1
ATOM 9050 O O . LEU B 1 562 ? 14.520 61.903 3.121 1.00 28.54 562 LEU B O 1
ATOM 9055 N N . TRP B 1 563 ? 13.200 60.219 2.323 1.00 27.42 563 TRP B N 1
ATOM 9056 C CA . TRP B 1 563 ? 12.123 61.112 1.900 1.00 29.03 563 TRP B CA 1
ATOM 9057 C C . TRP B 1 563 ? 11.744 62.055 3.037 1.00 28.63 563 TRP B C 1
ATOM 9058 O O . TRP B 1 563 ? 11.668 63.266 2.819 1.00 30.71 563 TRP B O 1
ATOM 9069 N N . LEU B 1 564 ? 11.516 61.500 4.247 1.00 30.73 564 LEU B N 1
ATOM 9070 C CA . LEU B 1 564 ? 11.113 62.294 5.415 1.00 31.54 564 LEU B CA 1
ATOM 9071 C C . LEU B 1 564 ? 12.074 63.453 5.714 1.00 30.44 564 LEU B C 1
ATOM 9072 O O . LEU B 1 564 ? 11.685 64.427 6.354 1.00 32.16 564 LEU B O 1
ATOM 9077 N N . ARG B 1 565 ? 13.326 63.355 5.244 1.00 34.01 565 ARG B N 1
ATOM 9078 C CA . ARG B 1 565 ? 14.361 64.326 5.583 1.00 34.25 565 ARG B CA 1
ATOM 9079 C C . ARG B 1 565 ? 14.439 65.439 4.540 1.00 35.21 565 ARG B C 1
ATOM 9080 O O . ARG B 1 565 ? 15.081 66.454 4.807 1.00 39.36 565 ARG B O 1
ATOM 9088 N N . LEU B 1 566 ? 13.783 65.246 3.379 1.00 34.51 566 LEU B N 1
ATOM 9089 C CA . LEU B 1 566 ? 13.847 66.150 2.233 1.00 32.66 566 LEU B CA 1
ATOM 9090 C C . LEU B 1 566 ? 12.495 66.824 2.012 1.00 34.94 566 LEU B C 1
ATOM 9091 O O . LEU B 1 566 ? 12.443 67.933 1.499 1.00 34.74 566 LEU B O 1
ATOM 9096 N N . ALA B 1 567 ? 11.401 66.152 2.391 1.00 36.42 567 ALA B N 1
ATOM 9097 C CA . ALA B 1 567 ? 10.052 66.679 2.207 1.00 33.06 567 ALA B CA 1
ATOM 9098 C C . ALA B 1 567 ? 9.881 68.067 2.822 1.00 33.30 567 ALA B C 1
ATOM 9099 O O . ALA B 1 567 ? 10.499 68.376 3.831 1.00 34.91 567 ALA B O 1
ATOM 9101 N N . SER B 1 568 ? 8.981 68.874 2.235 1.00 36.71 568 SER B N 1
ATOM 9102 C CA . SER B 1 568 ? 8.578 70.169 2.777 1.00 40.51 568 SER B CA 1
ATOM 9103 C C . SER B 1 568 ? 7.460 69.997 3.806 1.00 42.79 568 SER B C 1
ATOM 9104 O O . SER B 1 568 ? 6.842 68.935 3.885 1.00 42.89 568 SER B O 1
ATOM 9107 N N . LYS B 1 569 ? 7.187 71.078 4.545 1.00 44.17 569 LYS B N 1
ATOM 9108 C CA . LYS B 1 569 ? 6.059 71.198 5.457 1.00 48.94 569 LYS B CA 1
ATOM 9109 C C . LYS B 1 569 ? 4.783 70.675 4.792 1.00 46.07 569 LYS B C 1
ATOM 9110 O O . LYS B 1 569 ? 4.153 69.748 5.299 1.00 45.13 569 LYS B O 1
ATOM 9116 N N . GLU B 1 570 ? 4.438 71.247 3.635 1.00 45.43 570 GLU B N 1
ATOM 9117 C CA . GLU B 1 570 ? 3.208 70.945 2.918 1.00 43.47 570 GLU B CA 1
ATOM 9118 C C . GLU B 1 570 ? 3.142 69.458 2.562 1.00 39.28 570 GLU B C 1
ATOM 9119 O O . GLU B 1 570 ? 2.115 68.815 2.801 1.00 36.79 570 GLU B O 1
ATOM 9125 N N . GLU B 1 571 ? 4.229 68.919 1.986 1.00 34.15 571 GLU B N 1
ATOM 9126 C CA . GLU B 1 571 ? 4.267 67.510 1.604 1.00 33.99 571 GLU B CA 1
ATOM 9127 C C . GLU B 1 571 ? 4.169 66.597 2.830 1.00 34.71 571 GLU B C 1
ATOM 9128 O O . GLU B 1 571 ? 3.581 65.528 2.721 1.00 35.17 571 GLU B O 1
ATOM 9134 N N . LEU B 1 572 ? 4.735 67.001 3.986 1.00 33.77 572 LEU B N 1
ATOM 9135 C CA . LEU B 1 572 ? 4.670 66.184 5.193 1.00 32.79 572 LEU B CA 1
ATOM 9136 C C . LEU B 1 572 ? 3.228 66.166 5.701 1.00 36.17 572 LEU B C 1
ATOM 9137 O O . LEU B 1 572 ? 2.682 65.099 5.996 1.00 37.45 572 LEU B O 1
ATOM 9142 N N . GLU B 1 573 ? 2.636 67.360 5.813 1.00 35.12 573 GLU B N 1
ATOM 9143 C CA . GLU B 1 573 ? 1.270 67.509 6.284 1.00 38.51 573 GLU B CA 1
ATOM 9144 C C . GLU B 1 573 ? 0.342 66.668 5.418 1.00 38.56 573 GLU B C 1
ATOM 9145 O O . GLU B 1 573 ? -0.483 65.921 5.937 1.00 40.33 573 GLU B O 1
ATOM 9151 N N . ALA B 1 574 ? 0.505 66.772 4.094 1.00 40.92 574 ALA B N 1
ATOM 9152 C CA . ALA B 1 574 ? -0.411 66.089 3.193 1.00 37.21 574 ALA B CA 1
ATOM 9153 C C . ALA B 1 574 ? -0.388 64.589 3.468 1.00 35.34 574 ALA B C 1
ATOM 9154 O O . ALA B 1 574 ? -1.452 63.993 3.634 1.00 36.01 574 ALA B O 1
ATOM 9156 N N . ILE B 1 575 ? 0.820 64.000 3.556 1.00 33.92 575 ILE B N 1
ATOM 9157 C CA . ILE B 1 575 ? 0.964 62.547 3.563 1.00 31.48 575 ILE B CA 1
ATOM 9158 C C . ILE B 1 575 ? 0.446 61.945 4.873 1.00 33.28 575 ILE B C 1
ATOM 9159 O O . ILE B 1 575 ? -0.073 60.831 4.865 1.00 36.96 575 ILE B O 1
ATOM 9164 N N . PHE B 1 576 ? 0.634 62.665 5.988 1.00 30.22 576 PHE B N 1
ATOM 9165 C CA . PHE B 1 576 ? 0.157 62.248 7.297 1.00 31.91 576 PHE B CA 1
ATOM 9166 C C . PHE B 1 576 ? -1.372 62.277 7.359 1.00 37.67 576 PHE B C 1
ATOM 9167 O O . PHE B 1 576 ? -1.964 61.310 7.838 1.00 41.17 576 PHE B O 1
ATOM 9175 N N . LYS B 1 577 ? -2.005 63.368 6.885 1.00 38.27 577 LYS B N 1
ATOM 9176 C CA . LYS B 1 577 ? -3.456 63.408 6.764 1.00 38.59 577 LYS B CA 1
ATOM 9177 C C . LYS B 1 577 ? -3.939 62.221 5.935 1.00 37.77 577 LYS B C 1
ATOM 9178 O O . LYS B 1 577 ? -4.857 61.501 6.339 1.00 36.82 577 LYS B O 1
ATOM 9184 N N . GLN B 1 578 ? -3.275 61.969 4.806 1.00 34.78 578 GLN B N 1
ATOM 9185 C CA . GLN B 1 578 ? -3.711 60.873 3.956 1.00 36.60 578 GLN B CA 1
ATOM 9186 C C . GLN B 1 578 ? -3.672 59.524 4.676 1.00 37.18 578 GLN B C 1
ATOM 9187 O O . GLN B 1 578 ? -4.321 58.573 4.235 1.00 39.89 578 GLN B O 1
ATOM 9193 N N . LEU B 1 579 ? -2.867 59.400 5.737 1.00 36.69 579 LEU B N 1
ATOM 9194 C CA . LEU B 1 579 ? -2.678 58.081 6.334 1.00 35.53 579 LEU B CA 1
ATOM 9195 C C . LEU B 1 579 ? -3.404 57.987 7.681 1.00 36.78 579 LEU B C 1
ATOM 9196 O O . LEU B 1 579 ? -3.382 56.936 8.329 1.00 35.17 579 LEU B O 1
ATOM 9201 N N . GLY B 1 580 ? -4.061 59.091 8.067 1.00 33.25 580 GLY B N 1
ATOM 9202 C CA . GLY B 1 580 ? -4.999 59.110 9.177 1.00 34.28 580 GLY B CA 1
ATOM 9203 C C . GLY B 1 580 ? -4.321 59.171 10.546 1.00 36.42 580 GLY B C 1
ATOM 9204 O O . GLY B 1 580 ? -4.898 58.731 11.544 1.00 35.73 580 GLY B O 1
ATOM 9205 N N . TYR B 1 581 ? -3.116 59.754 10.592 1.00 33.61 581 TYR B N 1
ATOM 9206 C CA . TYR B 1 581 ? -2.277 59.725 11.778 1.00 28.82 581 TYR B CA 1
ATOM 9207 C C . TYR B 1 581 ? -2.735 60.764 12.786 1.00 28.59 581 TYR B C 1
ATOM 9208 O O . TYR B 1 581 ? -3.049 61.894 12.412 1.00 28.82 581 TYR B O 1
ATOM 9217 N N . ARG B 1 582 ? -2.710 60.399 14.073 1.00 27.38 582 ARG B N 1
ATOM 9218 C CA . ARG B 1 582 ? -2.926 61.429 15.075 1.00 29.13 582 ARG B CA 1
ATOM 9219 C C . ARG B 1 582 ? -1.589 62.134 15.335 1.00 31.41 582 ARG B C 1
ATOM 9220 O O . ARG B 1 582 ? -0.580 61.460 15.511 1.00 31.63 582 ARG B O 1
ATOM 9228 N N . PRO B 1 583 ? -1.514 63.490 15.325 1.00 30.39 583 PRO B N 1
ATOM 9229 C CA . PRO B 1 583 ? -0.282 64.200 15.669 1.00 30.80 583 PRO B CA 1
ATOM 9230 C C . PRO B 1 583 ? 0.363 63.724 16.965 1.00 29.71 583 PRO B C 1
ATOM 9231 O O . PRO B 1 583 ? -0.294 63.700 18.006 1.00 29.55 583 PRO B O 1
ATOM 9235 N N . ALA B 1 584 ? 1.669 63.424 16.882 1.00 26.38 584 ALA B N 1
ATOM 9236 C CA . ALA B 1 584 ? 2.456 62.915 18.003 1.00 27.16 584 ALA B CA 1
ATOM 9237 C C . ALA B 1 584 ? 2.285 63.783 19.250 1.00 27.52 584 ALA B C 1
ATOM 9238 O O . ALA B 1 584 ? 2.110 63.253 20.348 1.00 27.91 584 ALA B O 1
ATOM 9240 N N . MET B 1 585 ? 2.274 65.109 19.056 1.00 28.78 585 MET B N 1
ATOM 9241 C CA . MET B 1 585 ? 2.259 66.078 20.141 1.00 31.87 585 MET B CA 1
ATOM 9242 C C . MET B 1 585 ? 0.983 65.966 20.975 1.00 31.98 585 MET B C 1
ATOM 9243 O O . MET B 1 585 ? 1.030 66.092 22.197 1.00 29.99 585 MET B O 1
ATOM 9248 N N . GLU B 1 586 ? -0.152 65.725 20.313 1.00 31.04 586 GLU B N 1
ATOM 9249 C CA . GLU B 1 586 ? -1.393 65.529 21.040 1.00 30.97 586 GLU B CA 1
ATOM 9250 C C . GLU B 1 586 ? -1.229 64.337 21.977 1.00 31.45 586 GLU B C 1
ATOM 9251 O O . GLU B 1 586 ? -1.680 64.370 23.123 1.00 32.31 586 GLU B O 1
ATOM 9257 N N . GLU B 1 587 ? -0.575 63.279 21.489 1.00 27.62 587 GLU B N 1
ATOM 9258 C CA . GLU B 1 587 ? -0.456 62.101 22.327 1.00 27.24 587 GLU B CA 1
ATOM 9259 C C . GLU B 1 587 ? 0.493 62.410 23.484 1.00 27.97 587 GLU B C 1
ATOM 9260 O O . GLU B 1 587 ? 0.250 61.988 24.608 1.00 29.41 587 GLU B O 1
ATOM 9266 N N . LEU B 1 588 ? 1.551 63.182 23.215 1.00 27.88 588 LEU B N 1
ATOM 9267 C CA . LEU B 1 588 ? 2.548 63.452 24.238 1.00 27.52 588 LEU B CA 1
ATOM 9268 C C . LEU B 1 588 ? 1.980 64.381 25.315 1.00 27.99 588 LEU B C 1
ATOM 9269 O O . LEU B 1 588 ? 2.315 64.224 26.484 1.00 27.16 588 LEU B O 1
ATOM 9274 N N . GLU B 1 589 ? 1.113 65.329 24.936 1.00 30.40 589 GLU B N 1
ATOM 9275 C CA . GLU B 1 589 ? 0.494 66.202 25.922 1.00 34.97 589 GLU B CA 1
ATOM 9276 C C . GLU B 1 589 ? -0.411 65.368 26.818 1.00 34.42 589 GLU B C 1
ATOM 9277 O O . GLU B 1 589 ? -0.442 65.570 28.029 1.00 36.58 589 GLU B O 1
ATOM 9283 N N . GLU B 1 590 ? -1.132 64.419 26.215 1.00 31.91 590 GLU B N 1
ATOM 9284 C CA . GLU B 1 590 ? -1.995 63.564 27.006 1.00 32.30 590 GLU B CA 1
ATOM 9285 C C . GLU B 1 590 ? -1.186 62.807 28.052 1.00 31.13 590 GLU B C 1
ATOM 9286 O O . GLU B 1 590 ? -1.616 62.746 29.199 1.00 31.22 590 GLU B O 1
ATOM 9292 N N . ALA B 1 591 ? -0.037 62.230 27.660 1.00 27.96 591 ALA B N 1
ATOM 9293 C CA . ALA B 1 591 ? 0.764 61.496 28.627 1.00 29.35 591 ALA B CA 1
ATOM 9294 C C . ALA B 1 591 ? 1.346 62.430 29.694 1.00 32.75 591 ALA B C 1
ATOM 9295 O O . ALA B 1 591 ? 1.458 62.021 30.845 1.00 37.29 591 ALA B O 1
ATOM 9297 N N . LEU B 1 592 ? 1.682 63.684 29.346 1.00 32.99 592 LEU B N 1
ATOM 9298 C CA . LEU B 1 592 ? 2.191 64.613 30.349 1.00 34.57 592 LEU B CA 1
ATOM 9299 C C . LEU B 1 592 ? 1.143 64.871 31.435 1.00 38.70 592 LEU B C 1
ATOM 9300 O O . LEU B 1 592 ? 1.482 64.863 32.615 1.00 39.94 592 LEU B O 1
ATOM 9305 N N . ASN B 1 593 ? -0.117 65.072 31.020 1.00 41.04 593 ASN B N 1
ATOM 9306 C CA . ASN B 1 593 ? -1.174 65.673 31.824 1.00 47.19 593 ASN B CA 1
ATOM 9307 C C . ASN B 1 593 ? -2.112 64.642 32.452 1.00 52.50 593 ASN B C 1
ATOM 9308 O O . ASN B 1 593 ? -3.253 64.981 32.759 1.00 59.58 593 ASN B O 1
ATOM 9313 N N . ALA B 1 594 ? -1.659 63.399 32.661 1.00 54.12 594 ALA B N 1
ATOM 9314 C CA . ALA B 1 594 ? -2.565 62.364 33.147 1.00 56.47 594 ALA B CA 1
ATOM 9315 C C . ALA B 1 594 ? -2.150 61.871 34.540 1.00 56.78 594 ALA B C 1
ATOM 9316 O O . ALA B 1 594 ? -1.807 62.734 35.376 1.00 58.26 594 ALA B O 1
#

B-factor: mean 42.43, std 18.55, range [15.09, 167.42]

Secondary structure (DSSP, 8-state):
--BHHHHTT-EEEE--HHHHHHHHTT--SSHHHHHHHHHHHHHHHHHHHSS--TT-EEETTEEEE-TTTSPEESS-HHHHHHHHSSB--EEEEEEGGG-EEE-STTTT-BTEEEEES--TTT-SSTT-EEEEEEEEEETTEEEEEEEEEEEE-TT--S-EEEGGG-EE-S---SEEEEEEEEES-------BHHHHHHHBPTTGGGG-EEEE---HHHHHHHHTT--GGGG-SGGGGEEEE-SS--EEEEEE-TTHHHHTT-----TTEEEES-SSS-TT-EEEEE-SSPPTTSTTEEEEEE-S--SSTTEEEE-HHHHGGGT--SSS-EEEEE--GGGT-SBPPP-S----PPP--EE--SSHHHHHHHHHHHHHHHHHHHHHHHHHHHHHHHTT----HHHHHHHHHHHHHHHHTTTSEEPPP--------S-BHHHHHHHHSTTSBSS--S---HHHHHHHHHGGGGGGGSBS-HHHHHHTHHHHHHHHHHHHHHTT--SHHHHHHHHHHSPPPPP--HHHHHHHHHHHHHT-HHHHHHHHHHTT--GGG-TT-HHHHHHH--HHHHHHHHHHTTPPPHHHHHHHHHH-/-BHHHHTT-EEEE--HHHHHHHHTT--SSHHHHHHHHHHHHHHHHHHHSS--TT-EEETTEEEE-TTSS-EESS-TGGGHHHHSSB--EEEEEEGGG-EEE-STTSS-TTEEEEES--TTT-SSTT-EEEEEEEEEETTEEEEEEEEEEEE-TT--S-EEEGGG-EE-S---SEEEEEEEEES-------BHHHHHHHBPTTGGGG-EEEE---HHHHHHHHTT--GGGG-SGGGGEEEE-SS--EEEEEE-TTHHHHTT-----TTEEEES-SSS-TT-EEEEE-SSPPTTSTTEEEEEEEEE-SSTTEEEE-TTTSGGGT--SSS-EEEEE--GGGT-SBPPP-S------SSS----SSHHHHHHHHHHHHHHHHHHHHHHHHHHHHHHHHT----HHHHHHHHHHHHHHHHTTTS-PPPPP-------S-BHHHHHHHHSTTSBSS--S---TTTHHHHHHGGGGGGGSBS-HHHHHHTHHHHHHHHHHHHHHTT--SHHHHHHHHHHSPPPPP--HHHHHHHHHHHHTT-HHHHHHHHHHTT--GGG-TT-HHHHHHH--HHHHHHHHHHHTPPPHHHHHHHHHT-

Solvent-accessible surface area: 52459 Å² total; per-residue (Å²): 142,95,65,0,0,53,78,6,26,18,56,62,51,95,18,92,143,106,78,6,152,101,43,18,71,97,2,81,30,70,94,50,9,5,100,85,1,13,83,14,0,28,85,5,0,93,126,56,58,57,107,46,13,126,49,4,0,4,89,52,13,14,0,1,26,23,44,130,84,9,0,75,20,65,19,72,28,10,34,5,6,24,0,0,54,20,41,3,122,17,121,30,105,22,73,34,111,45,25,59,66,41,148,32,160,105,37,0,0,57,9,0,3,0,0,0,33,53,13,109,88,5,2,93,29,77,34,0,0,0,32,0,29,0,0,2,41,112,63,71,58,0,16,15,0,2,31,0,0,0,0,0,21,73,72,7,162,95,16,22,0,0,12,28,27,11,55,35,60,124,96,32,2,73,35,1,23,0,3,0,17,49,75,27,55,83,38,95,4,24,0,5,5,37,0,2,11,19,9,16,28,108,10,9,17,144,93,12,50,10,51,29,50,42,65,119,54,57,27,90,6,13,124,8,12,0,2,3,30,16,1,81,16,7,0,68,12,5,21,4,80,12,65,40,79,11,15,2,0,0,0,0,0,11,89,0,3,86,60,0,62,59,162,49,27,126,125,24,1,0,21,0,85,24,186,111,19,161,93,50,23,110,0,0,0,0,47,49,68,10,8,2,15,5,1,0,0,15,46,11,26,2,56,10,91,3,24,0,3,20,0,0,0,0,34,59,67,38,1,55,18,1,43,17,44,3,49,13,22,48,0,11,0,0,10,6,40,144,122,40,1,2,0,94,23,26,134,53,132,59,62,173,117,170,145,36,89,64,143,73,11,143,38,2,23,26,19,1,0,0,16,0,0,0,32,54,0,43,32,74,2,28,18,7,0,8,54,14,9,0,51,12,38,40,104,72,110,112,15,81,113,114,32,16,72,36,0,4,43,0,4,24,0,0,65,45,4,51,71,70,36,17,95,33,22,156,31,108,29,126,69,26,185,90,75,0,0,0,34,0,3,111,97,4,10,58,61,5,112,6,66,54,163,66,150,42,82,55,93,125,16,42,96,42,11,109,10,6,116,64,3,122,50,30,65,4,41,76,115,0,42,96,47,1,84,98,13,12,53,48,1,45,73,0,16,59,68,5,96,131,66,112,42,38,99,6,35,56,29,0,54,186,37,25,144,83,56,38,56,39,70,150,86,9,74,21,3,6,41,0,1,107,126,20,61,63,89,101,12,1,9,69,4,0,47,128,61,54,18,40,10,49,29,0,12,67,14,20,52,0,8,15,83,35,1,38,90,118,67,0,64,52,7,4,179,131,52,66,55,105,43,0,58,84,11,0,77,80,5,34,123,95,136,71,0,0,29,84,13,31,13,28,23,47,79,11,78,130,95,113,5,129,103,47,22,73,105,3,76,35,70,159,46,8,34,136,90,3,10,62,11,0,31,96,19,0,104,149,49,54,62,103,51,8,127,49,6,0,2,84,59,24,15,1,0,37,15,52,112,94,5,2,79,22,76,13,76,33,13,23,5,4,23,0,0,53,21,50,11,136,20,111,24,105,33,73,33,108,47,24,57,58,42,144,32,159,94,33,0,0,65,10,0,4,0,0,0,27,56,23,118,116,4,3,97,25,79,36,0,0,0,29,0,30,0,0,2,51,124,61,86,54,0,21,15,0,3,30,0,0,0,0,0,23,77,84,8,184,97,16,22,1,0,8,45,27,11,60,30,84,116,109,39,7,67,24,0,27,0,0,0,15,51,74,28,54,86,36,98,4,18,1,6,4,36,0,3,9,20,12,17,29,109,8,8,19,135,89,13,54,9,51,28,50,44,69,116,63,58,32,88,6,11,127,8,12,0,3,2,30,16,0,79,17,6,0,70,11,5,21,4,82,9,68,40,71,15,14,2,0,0,0,0,0,11,83,0,3,87,61,0,64,59,158,52,26,125,125,26,1,0,21,0,86,24,198,112,17,158,93,50,31,108,0,0,0,0,46,48,62,6,4,2,15,4,4,0,0,16,46,12,26,5,56,11,82,4,23,0,4,20,0,0,0,0,31,59,68,41,1,68,21,0,35,17,44,3,51,11,21,48,0,10,0,0,11,6,41,148,130,38,0,2,0,86,24,39,152,63,140,22,81,176,90,158,119,169,74,95,134,74,11,154,40,4,20,45,14,0,0,0,11,0,0,0,32,50,0,45,30,73,0,24,14,18,0,8,70,15,14,0,54,14,43,41,113,70,108,117,14,85,110,116,25,14,48,31,0,2,53,1,3,26,4,0,66,55,10,44,70,63,44,20,135,43,30,146,34,92,53,105,108,38,194,66,82,0,0,0,33,0,2,119,96,5,10,58,57,3,79,5,60,63,120,82,143,46,87,48,85,118,12,26,81,40,11,91,10,7,125,76,5,103,59,36,48,6,42,72,113,0,40,89,48,1,92,97,13,13,56,46,1,51,73,0,17,62,70,3,72,134,64,107,42,39,96,5,34,54,29,0,53,182,39,24,160,81,55,90,110,38,64,152,92,11,74,17,1,8,48,0,1,105,126,17,60,70,86,95,8,1,7,53,3,0,48,122,54,57,16,64,12,78,28,0,10,64,16,20,55,0,9,16,80,35,2,40,74,122,74,0,68,53,9,4,174,132,55,69,51,100,46,0,58,82,13,0,82,82,5,34,127,101

Foldseek 3Di:
DAWQQVVQQKDKDFDPLVLLCVLLVDFDQDVVSLVSLLVSVQVVVCVPVVHDDALWADARRMIIDQPPTGFAELFFSQVCNQRGGFHQPFKDKDFPVQEDEDEDACLFFHQEFKEAQQDVRAAPDRFAKFFKKKFFDAVRYTAKIGGFMYTHHNLADGIYGHQVRIGHHNDGHGMIMIGGRGYFDKDWFFQFPLQCLQFFDVPQLLFKFKDFADDPLVVLLQVLQHFLQVCPPVLLGMFIGGNDTWTKAQEGEQSCQVSSVHDGDDAQEKAEQDPPDDAFAKKKKAWDDQANNLQRIAIGTYHYHDSHPRYMYHHCVRRVSNVDTRRGTMIIIFHAVVVRGGGHHDDVPDLDADDWDWDADPHSSSLNSQLSSLVSVLVLLSLFSSQVQFVQLLVVHGDDSVLSSLSRNQNVVSVVSSGIDTRHDDHDSPGDDAAAVSNLCCLQPPPGDRPDPNDDDSVCSLVSLVSLVVLVRHGGNPCSSVSCVLNSQLSVLLSVLSVVSHNVVVLVVLLVQPDDQDDDDPVLVVLCVCCVVVVNNPVSLVVCVVVLPALSRCSNPSVSSSSHDDSVVSSVSCVVVPHGNNVVSSVVSNVD/DWAQVVQQKDKDFDDLVLLVVLQVPFDQDPVSLVSLLVSLQVRVCVVPNGDDPLWFDARRMIIGCNVSGFDEQFASQVCNLPTGFDQPFKDKDFPVQEDEDEDACLFWNAEFKEEQQDCRQAVDRFAKFFKKKFQDDDRYTAKIGGFMYTHHNLQDGIYGHQVNIGHDNDGHGMIMIGGRGYFDKDWFFDFQLLLLQFFDVPQLLFKFKDFDDDVLVVLLLVLQHFLQVCPPVLVGMFIGGNDGWTKAQEGEQSCQVSSVHDGDDPQEKAFQDPPDDFFAKKWKAWDPQANNLQRIAIGTYHYHDSHPRYMYHHCVRRVLNVDTRRGTMIIIHHAVVVRGGGHHHDDDRDPDDDDFFAAAPHSSSLNSQNSSLVSVLVLLSLLSSLVQFVQQLVPHGDDSVQSNLSRVQNVVSVVSSGGPGRRDDHDSDDDDFAAVSNLCCLQPPPRDRPDDDDDPSVCSVVSLLSLVPLVRHRGHPCSSVSCVLNNQLSVLLSVLSVPSHCVVVLVVQLVQADDADDDDPVLVVLCVVCVVVVNNPVSLVVCVVVLDALSNCSNPSVSSSSRDHSVRSSVSCVVVVHGNNVVSSVVSNPD

Nearest PDB structures (foldseek):
  8f5m-assembly1_A  TM=9.952E-01  e=0.000E+00  Oshimavirus P7426
  8f72-assembly1_A  TM=9.882E-01  e=0.000E+00  Phage #D
  8h2n-assembly4_D  TM=3.486E-01  e=9.925E-16  Oshimavirus P2345
  8q3b-assembly1_A  TM=3.448E-01  e=2.794E-02  African swine fever virus BA71V
  8f5m-assembly1_A  TM=1.002E+00  e=0.000E+00  Oshimavirus P7426

Sequence (1183 aa):
TERIGTLLGWNLLEFPKERVRELQSTAEPTEGSYRNILDGLVNLVKEALGHIPDALIGKDNVVMWPGSTGANFHLPGWRVSDFVRAPSRARTELPTSSLTLIRGKKVFGDGIVGIFPPMPEIVPSPNGWAQVRMFSRRGNEIFRAWKGVIVTHPNVKEPLVAFDDGYGVEELGDVLEIHAILLQTQFTAEYTVQGLYYQGIPGWWRYLDLDFAFPPDKAKLVEAGAPLELLYPIAQYLKLKGPNTGFGGILLSPKILPFLGLHGLEDGGLLAYTRRWRPGERVIFNRRPDLPTGQSAVELTYLGLSPIADSVIAHEGDIASTGADYDGDIGYLFPTPEKGGLYMPFHGEALHRKDLPTKDYESGLHRWAGQVHAAHILGRVEVNTRRLLDVAWANGEDVPQDYLHAATEMIQVAVDRQKRDIQWPDFDFKSVKDPVMTDFWRLAVPGGKLTPEGNTPAAKITNRWRAWETLDGYVGHPHMKNDLKPLASKISRVLARGEHRRPGPVLAALAFALLAPEPRPKEVEDLLTAGLQSGKRHAVYDALVQMGLPANQATDHPELWLRLASKEELEAIFKQLGYRPAMEELEEALNAERIGTLLGWNLLEFPKERVRELQSTAEPTEGSYRNILDGLVNLVKEALGHIPDALIGKDNVVMWPGSTGANFHLPGWRVSDFVRAPSRARTELPTSSLTLIRGKKVFGDGIVGIFPPMPEIVPSPNGWAQVRMFSRRGNEIFRAWKGVIVTHPNVKEPLVAFDDGYGVEELGDVLEIHAILLQTQFTAEYTVQGLYYQGIPGWWRYLDLDFAFPPDKAKLVEAGAPLELLYPIAQYLKLKGPNTGFGGILLSPKILPFLGLHGLEDGGLLAYTRRWRPGERVIFNRRPDLPTGQSAVELTYLGLSPIADSVIAHEGDIASTGADYDGDIGYLFPTPEKGGLYMPFHGEALHRKDLPTKDYESGLHRWAGQVHAAHILGRVEVNTRRLLDVAWANGEDVPQDYLHAATEMIQVAVDRQKRDIQWPDFDFKSVKDPVMTDFWRLAVPGGKLTPEGNTPAAKITNRWRAWETLDGYVGHPHMKNDLKPLASKISRVLARGEHRRPGPVLAALAFALLAPEPRPKEVEDLLTAGLQSGKRHAVYDALVQMGLPANQATDHPELWLRLASKEELEAIFKQLGYRPAMEELEEALNA

Radius of gyration: 38.44 Å; Cα contacts (8 Å, |Δi|>4): 2393; chains: 2; bounding box: 66×61×119 Å

Organism: NCBI:txid2914007